Protein AF-0000000075251547 (afdb_homodimer)

Sequence (1128 aa):
MEDIFPPLPGVVEANGLLKGRGETGPAARQQTGDGCLNVKKTRIVCSDADVVLEFSPSPSSLSQKLPPRRYLMGVSSAALKESSPYFRVILDPDKFREGRELLEKRNQLDSKYGGGEVSLIDAAIFTELPRISVELPPLAGLFDKADLIETFLKVLHFGKTGSQNPHHTQEILDHLATKSISFVANLIILSDRFGGLQTLIQTLNMSPLSGASRSVGQTLMLKAQRRLQTSGIEDEERTRQAIYFALSLGYNDGIVTFTHRLIIDGSKEWTYGHRDGWVGIDRPLWWHLPYGIEEELRFRHKSILDTITDLQSHFLRAYGALPESSRPSQIADTTTSAFLPPPLQQPTKLQCRRMYENSRACDSFHLGEIIRFFSTRTKTLHLESTLSSQTHYSDSDSDDNEEHINTQSPKNTNFAHPSSSSSSSSPTNIPALLASLRQCPEYQIDANHIGCGLRRRLLPALECLANFTTNSHSAVGICPIHYNNDNNSYPSFTKTTTHTNVGSWRNHQFRDAVLVSIGAGKVDSIIYSNDGRANGSLAETCTCVANAELARAVFTARRRMWNLMEDIFPPLPGVVEANGLLKGRGETGPAARQQTGDGCLNVKKTRIVCSDADVVLEFSPSPSSLSQKLPPRRYLMGVSSAALKESSPYFRVILDPDKFREGRELLEKRNQLDSKYGGGEVSLIDAAIFTELPRISVELPPLAGLFDKADLIETFLKVLHFGKTGSQNPHHTQEILDHLATKSISFVANLIILSDRFGGLQTLIQTLNMSPLSGASRSVGQTLMLKAQRRLQTSGIEDEERTRQAIYFALSLGYNDGIVTFTHRLIIDGSKEWTYGHRDGWVGIDRPLWWHLPYGIEEELRFRHKSILDTITDLQSHFLRAYGALPESSRPSQIADTTTSAFLPPPLQQPTKLQCRRMYENSRACDSFHLGEIIRFFSTRTKTLHLESTLSSQTHYSDSDSDDNEEHINTQSPKNTNFAHPSSSSSSSSPTNIPALLASLRQCPEYQIDANHIGCGLRRRLLPALECLANFTTNSHSAVGICPIHYNNDNNSYPSFTKTTTHTNVGSWRNHQFRDAVLVSIGAGKVDSIIYSNDGRANGSLAETCTCVANAELARAVFTARRRMWNL

Structure (mmCIF, N/CA/C/O backbone):
data_AF-0000000075251547-model_v1
#
loop_
_entity.id
_entity.type
_entity.pdbx_description
1 polymer 'BTB domain-containing protein'
#
loop_
_atom_site.group_PDB
_atom_site.id
_atom_site.type_symbol
_atom_site.label_atom_id
_atom_site.label_alt_id
_atom_site.label_comp_id
_atom_site.label_asym_id
_atom_site.label_entity_id
_atom_site.label_seq_id
_atom_site.pdbx_PDB_ins_code
_atom_site.Cartn_x
_atom_site.Cartn_y
_atom_site.Cartn_z
_atom_site.occupancy
_atom_site.B_iso_or_equiv
_atom_site.auth_seq_id
_atom_site.auth_comp_id
_atom_site.auth_asym_id
_atom_site.auth_atom_id
_atom_site.pdbx_PDB_model_num
ATOM 1 N N . MET A 1 1 ? 36.062 35.375 44.469 1 15.68 1 MET A N 1
ATOM 2 C CA . MET A 1 1 ? 36.219 36.625 45.219 1 15.68 1 MET A CA 1
ATOM 3 C C . MET A 1 1 ? 34.844 37.25 45.5 1 15.68 1 MET A C 1
ATOM 5 O O . MET A 1 1 ? 33.875 36.969 44.812 1 15.68 1 MET A O 1
ATOM 9 N N . GLU A 1 2 ? 34.562 38.688 46.062 1 16.17 2 GLU A N 1
ATOM 10 C CA . GLU A 1 2 ? 33.969 39.281 47.25 1 16.17 2 GLU A CA 1
ATOM 11 C C . GLU A 1 2 ? 32.562 39.75 46.969 1 16.17 2 GLU A C 1
ATOM 13 O O . GLU A 1 2 ? 31.641 39.5 47.75 1 16.17 2 GLU A O 1
ATOM 18 N N . ASP A 1 3 ? 32.188 40.906 46.156 1 16.45 3 ASP A N 1
ATOM 19 C CA . ASP A 1 3 ? 31.828 42.25 46.562 1 16.45 3 ASP A CA 1
ATOM 20 C C . ASP A 1 3 ? 30.312 42.406 46.625 1 16.45 3 ASP A C 1
ATOM 22 O O . ASP A 1 3 ? 29.578 41.719 45.938 1 16.45 3 ASP A O 1
ATOM 26 N N . ILE A 1 4 ? 29.656 43.594 47.344 1 17.75 4 ILE A N 1
ATOM 27 C CA . ILE A 1 4 ? 28.766 44.188 48.312 1 17.75 4 ILE A CA 1
ATOM 28 C C . ILE A 1 4 ? 27.703 45.031 47.625 1 17.75 4 ILE A C 1
ATOM 30 O O . ILE A 1 4 ? 26.891 45.688 48.25 1 17.75 4 ILE A O 1
ATOM 34 N N . PHE A 1 5 ? 27.234 45 46.375 1 17.97 5 PHE A N 1
ATOM 35 C CA . PHE A 1 5 ? 26.875 46.344 45.875 1 17.97 5 PHE A CA 1
ATOM 36 C C . PHE A 1 5 ? 25.656 46.875 46.656 1 17.97 5 PHE A C 1
ATOM 38 O O . PHE A 1 5 ? 24.781 46.094 47.031 1 17.97 5 PHE A O 1
ATOM 45 N N . PRO A 1 6 ? 25.5 48.188 46.781 1 17.73 6 PRO A N 1
ATOM 46 C CA . PRO A 1 6 ? 24.953 49.156 47.719 1 17.73 6 PRO A CA 1
ATOM 47 C C . PRO A 1 6 ? 23.438 49.281 47.594 1 17.73 6 PRO A C 1
ATOM 49 O O . PRO A 1 6 ? 22.844 48.875 46.594 1 17.73 6 PRO A O 1
ATOM 52 N N . PRO A 1 7 ? 22.609 50.25 48.5 1 18.94 7 PRO A N 1
ATOM 53 C CA . PRO A 1 7 ? 21.453 50.406 49.375 1 18.94 7 PRO A CA 1
ATOM 54 C C . PRO A 1 7 ? 20.344 51.25 48.75 1 18.94 7 PRO A C 1
ATOM 56 O O . PRO A 1 7 ? 19.281 51.438 49.375 1 18.94 7 PRO A O 1
ATOM 59 N N . LEU A 1 8 ? 20.172 51.656 47.469 1 17.39 8 LEU A N 1
ATOM 60 C CA . LEU A 1 8 ? 19.875 53.094 47.375 1 17.39 8 LEU A CA 1
ATOM 61 C C . LEU A 1 8 ? 18.484 53.375 47.938 1 17.39 8 LEU A C 1
ATOM 63 O O . LEU A 1 8 ? 17.562 52.594 47.75 1 17.39 8 LEU A O 1
ATOM 67 N N . PRO A 1 9 ? 18.219 54.562 48.469 1 16.75 9 PRO A N 1
ATOM 68 C CA . PRO A 1 9 ? 17.484 55.156 49.594 1 16.75 9 PRO A CA 1
ATOM 69 C C . PRO A 1 9 ? 16.062 55.562 49.219 1 16.75 9 PRO A C 1
ATOM 71 O O . PRO A 1 9 ? 15.117 55.281 49.969 1 16.75 9 PRO A O 1
ATOM 74 N N . GLY A 1 10 ? 15.82 56.469 48.312 1 16.59 10 GLY A N 1
ATOM 75 C CA . GLY A 1 10 ? 15.359 57.719 48.844 1 16.59 10 GLY A CA 1
ATOM 76 C C . GLY A 1 10 ? 13.875 57.75 49.125 1 16.59 10 GLY A C 1
ATOM 77 O O . GLY A 1 10 ? 13.156 56.812 48.812 1 16.59 10 GLY A O 1
ATOM 78 N N . VAL A 1 11 ? 13.094 58.812 48.562 1 17.23 11 VAL A N 1
ATOM 79 C CA . VAL A 1 11 ? 12.477 59.969 49.219 1 17.23 11 VAL A CA 1
ATOM 80 C C . VAL A 1 11 ? 10.984 59.688 49.438 1 17.23 11 VAL A C 1
ATOM 82 O O . VAL A 1 11 ? 10.406 58.844 48.75 1 17.23 11 VAL A O 1
ATOM 85 N N . VAL A 1 12 ? 10.148 60.812 49.406 1 17.67 12 VAL A N 1
ATOM 86 C CA . VAL A 1 12 ? 9.281 61.5 50.344 1 17.67 12 VAL A CA 1
ATOM 87 C C . VAL A 1 12 ? 7.82 61.156 50.094 1 17.67 12 VAL A C 1
ATOM 89 O O . VAL A 1 12 ? 7.426 60.969 48.938 1 17.67 12 VAL A O 1
ATOM 92 N N . GLU A 1 13 ? 6.918 61.031 51.125 1 16.48 13 GLU A N 1
ATOM 93 C CA . GLU A 1 13 ? 5.691 60.438 51.656 1 16.48 13 GLU A CA 1
ATOM 94 C C . GLU A 1 13 ? 4.469 61.281 51.281 1 16.48 13 GLU A C 1
ATOM 96 O O . GLU A 1 13 ? 3.365 61 51.781 1 16.48 13 GLU A O 1
ATOM 101 N N . ALA A 1 14 ? 4.496 62.094 50.281 1 17.42 14 ALA A N 1
ATOM 102 C CA . ALA A 1 14 ? 3.547 63.125 50.688 1 17.42 14 ALA A CA 1
ATOM 103 C C . ALA A 1 14 ? 2.129 62.562 50.75 1 17.42 14 ALA A C 1
ATOM 105 O O . ALA A 1 14 ? 1.711 61.812 49.875 1 17.42 14 ALA A O 1
ATOM 106 N N . ASN A 1 15 ? 1.244 62.844 51.812 1 15.89 15 ASN A N 1
ATOM 107 C CA . ASN A 1 15 ? 0.145 62.469 52.688 1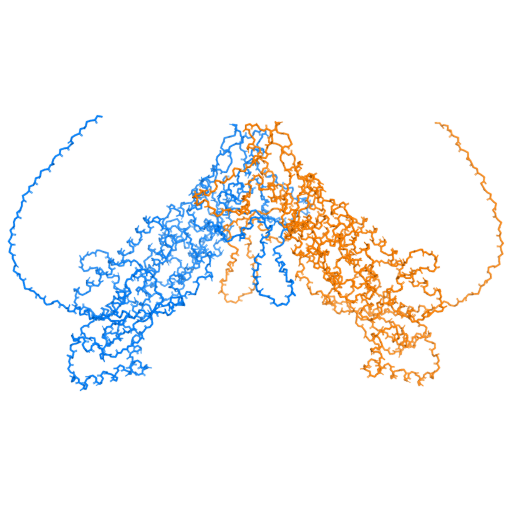 15.89 15 ASN A CA 1
ATOM 108 C C . ASN A 1 15 ? -1.211 62.75 52.062 1 15.89 15 ASN A C 1
ATOM 110 O O . ASN A 1 15 ? -2.246 62.312 52.562 1 15.89 15 ASN A O 1
ATOM 114 N N . GLY A 1 16 ? -1.408 63.75 51.25 1 15.94 16 GLY A N 1
ATOM 115 C CA . GLY A 1 16 ? -2.533 64.562 51.719 1 15.94 16 GLY A CA 1
ATOM 116 C C . GLY A 1 16 ? -3.869 63.844 51.562 1 15.94 16 GLY A C 1
ATOM 117 O O . GLY A 1 16 ? -3.943 62.781 50.938 1 15.94 16 GLY A O 1
ATOM 118 N N . LEU A 1 17 ? -4.926 64.625 51.031 1 16.39 17 LEU A N 1
ATOM 119 C CA . LEU A 1 17 ? -6.227 65.062 51.531 1 16.39 17 LEU A CA 1
ATOM 120 C C . LEU A 1 17 ? -7.316 64.062 51.156 1 16.39 17 LEU A C 1
ATOM 122 O O . LEU A 1 17 ? -7.176 63.312 50.156 1 16.39 17 LEU A O 1
ATOM 126 N N . LEU A 1 18 ? -8.633 64.375 51.312 1 15.85 18 LEU A N 1
ATOM 127 C CA . LEU A 1 18 ? -9.836 63.969 52.031 1 15.85 18 LEU A CA 1
ATOM 128 C C . LEU A 1 18 ? -10.727 63.094 51.188 1 15.85 18 LEU A C 1
ATOM 130 O O . LEU A 1 18 ? -10.602 63.062 49.969 1 15.85 18 LEU A O 1
ATOM 134 N N . LYS A 1 19 ? -11.938 62.625 51.75 1 17.47 19 LYS A N 1
ATOM 135 C CA . LYS A 1 19 ? -12.93 61.594 52.094 1 17.47 19 LYS A CA 1
ATOM 136 C C . LYS A 1 19 ? -14.055 61.562 51.062 1 17.47 19 LYS A C 1
ATOM 138 O O . LYS A 1 19 ? -14.789 60.594 50.938 1 17.47 19 LYS A O 1
ATOM 143 N N . GLY A 1 20 ? -14.547 62.625 50.469 1 15.91 20 GLY A N 1
ATOM 144 C CA . GLY A 1 20 ? -15.977 62.781 50.594 1 15.91 20 GLY A CA 1
ATOM 145 C C . GLY A 1 20 ? -16.781 61.844 49.719 1 15.91 20 GLY A C 1
ATOM 146 O O . GLY A 1 20 ? -17.75 61.25 50.188 1 15.91 20 GLY A O 1
ATOM 147 N N . ARG A 1 21 ? -16.906 61.969 48.344 1 17.34 21 ARG A N 1
ATOM 148 C CA . ARG A 1 21 ? -18.219 62.156 47.75 1 17.34 21 ARG A CA 1
ATOM 149 C C . ARG A 1 21 ? -18.938 60.844 47.594 1 17.34 21 ARG A C 1
ATOM 151 O O . ARG A 1 21 ? -18.297 59.781 47.562 1 17.34 21 ARG A O 1
ATOM 158 N N . GLY A 1 22 ? -20.234 60.781 47.094 1 18.39 22 GLY A N 1
ATOM 159 C CA . GLY A 1 22 ? -21.594 60.25 47.125 1 18.39 22 GLY A CA 1
ATOM 160 C C . GLY A 1 22 ? -21.734 58.938 46.375 1 18.39 22 GLY A C 1
ATOM 161 O O . GLY A 1 22 ? -21.047 58.688 45.406 1 18.39 22 GLY A O 1
ATOM 162 N N . GLU A 1 23 ? -22.188 57.812 47.094 1 18.45 23 GLU A N 1
ATOM 163 C CA . GLU A 1 23 ? -22.422 56.375 47.062 1 18.45 23 GLU A CA 1
ATOM 164 C C . GLU A 1 23 ? -23.406 56 45.969 1 18.45 23 GLU A C 1
ATOM 166 O O . GLU A 1 23 ? -24.625 56.188 46.094 1 18.45 23 GLU A O 1
ATOM 171 N N . THR A 1 24 ? -23.297 56.406 44.719 1 20.52 24 THR A N 1
ATOM 172 C CA . THR A 1 24 ? -24.406 56.031 43.844 1 20.52 24 THR A CA 1
ATOM 173 C C . THR A 1 24 ? -24.625 54.5 43.906 1 20.52 24 THR A C 1
ATOM 175 O O . THR A 1 24 ? -23.672 53.75 44 1 20.52 24 THR A O 1
ATOM 178 N N . GLY A 1 25 ? -25.906 53.906 44.156 1 19.62 25 GLY A N 1
ATOM 179 C CA . GLY A 1 25 ? -26.578 52.656 44.5 1 19.62 25 GLY A CA 1
ATOM 180 C C . GLY A 1 25 ? -26.266 51.531 43.562 1 19.62 25 GLY A C 1
ATOM 181 O O . GLY A 1 25 ? -26.094 51.75 42.344 1 19.62 25 GLY A O 1
ATOM 182 N N . PRO A 1 26 ? -25.594 50.344 44.031 1 23.14 26 PRO A N 1
ATOM 183 C CA . PRO A 1 26 ? -25.141 49.125 43.375 1 23.14 26 PRO A CA 1
ATOM 184 C C . PRO A 1 26 ? -26.281 48.312 42.75 1 23.14 26 PRO A C 1
ATOM 186 O O . PRO A 1 26 ? -27.391 48.312 43.281 1 23.14 26 PRO A O 1
ATOM 189 N N . ALA A 1 27 ? -26.438 48.219 41.406 1 26.52 27 ALA A N 1
ATOM 190 C CA . ALA A 1 27 ? -27.375 47.344 40.719 1 26.52 27 ALA A CA 1
ATOM 191 C C . ALA A 1 27 ? -27.328 45.938 41.344 1 26.52 27 ALA A C 1
ATOM 193 O O . ALA A 1 27 ? -26.25 45.344 41.5 1 26.52 27 ALA A O 1
ATOM 194 N N . ALA A 1 28 ? -28.297 45.406 42.125 1 24.56 28 ALA A N 1
ATOM 195 C CA . ALA A 1 28 ? -28.531 44.25 42.969 1 24.56 28 ALA A CA 1
ATOM 196 C C . ALA A 1 28 ? -28.375 42.938 42.188 1 24.56 28 ALA A C 1
ATOM 198 O O . ALA A 1 28 ? -29.141 42.656 41.25 1 24.56 28 ALA A O 1
ATOM 199 N N . ARG A 1 29 ? -27.203 42.344 42.062 1 27.31 29 ARG A N 1
ATOM 200 C CA . ARG A 1 29 ? -26.938 40.969 41.656 1 27.31 29 ARG A CA 1
ATOM 201 C C . ARG A 1 29 ? -27.609 40 42.625 1 27.31 29 ARG A C 1
ATOM 203 O O . ARG A 1 29 ? -27.094 39.719 43.688 1 27.31 29 ARG A O 1
ATOM 210 N N . GLN A 1 30 ? -28.984 39.938 42.781 1 25 30 GLN A N 1
ATOM 211 C CA . GLN A 1 30 ? -29.594 39 43.719 1 25 30 GLN A CA 1
ATOM 212 C C . GLN A 1 30 ? -29.203 37.562 43.406 1 25 30 GLN A C 1
ATOM 214 O O . GLN A 1 30 ? -29.484 37.094 42.312 1 25 30 GLN A O 1
ATOM 219 N N . GLN A 1 31 ? -28.219 37 44.094 1 27.66 31 GLN A N 1
ATOM 220 C CA . GLN A 1 31 ? -27.812 35.594 44.062 1 27.66 31 GLN A CA 1
ATOM 221 C C . GLN A 1 31 ? -28.844 34.719 44.781 1 27.66 31 GLN A C 1
ATOM 223 O O . GLN A 1 31 ? -28.922 34.688 46 1 27.66 31 GLN A O 1
ATOM 228 N N . THR A 1 32 ? -30.109 34.625 44.438 1 27.38 32 THR A N 1
ATOM 229 C CA . THR A 1 32 ? -30.984 33.781 45.219 1 27.38 32 THR A CA 1
ATOM 230 C C . THR A 1 32 ? -30.391 32.375 45.375 1 27.38 32 THR A C 1
ATOM 232 O O . THR A 1 32 ? -29.641 31.906 44.5 1 27.38 32 THR A O 1
ATOM 235 N N . GLY A 1 33 ? -30.688 31.547 46.625 1 25.11 33 GLY A N 1
ATOM 236 C CA . GLY A 1 33 ? -30.172 30.422 47.406 1 25.11 33 GLY A CA 1
ATOM 237 C C . GLY A 1 33 ? -30.141 29.125 46.625 1 25.11 33 GLY A C 1
ATOM 238 O O . GLY A 1 33 ? -29.172 28.859 45.906 1 25.11 33 GLY A O 1
ATOM 239 N N . ASP A 1 34 ? -30.938 27.906 47.188 1 26.53 34 ASP A N 1
ATOM 240 C CA . ASP A 1 34 ? -30.562 26.562 47.562 1 26.53 34 ASP A CA 1
ATOM 241 C C . ASP A 1 34 ? -30.422 25.656 46.344 1 26.53 34 ASP A C 1
ATOM 243 O O . ASP A 1 34 ? -29.375 25.031 46.125 1 26.53 34 ASP A O 1
ATOM 247 N N . GLY A 1 35 ? -31.406 24.438 46.281 1 29.98 35 GLY A N 1
ATOM 248 C CA . GLY A 1 35 ? -31.344 23 46 1 29.98 35 GLY A CA 1
ATOM 249 C C . GLY A 1 35 ? -31.203 22.703 44.5 1 29.98 35 GLY A C 1
ATOM 250 O O . GLY A 1 35 ? -30.938 21.547 44.125 1 29.98 35 GLY A O 1
ATOM 251 N N . CYS A 1 36 ? -32.156 23.156 43.688 1 32.56 36 CYS A N 1
ATOM 252 C CA . CYS A 1 36 ? -32.219 22.578 42.375 1 32.56 36 CYS A CA 1
ATOM 253 C C . CYS A 1 36 ? -30.984 22.891 41.562 1 32.56 36 CYS A C 1
ATOM 255 O O . CYS A 1 36 ? -30.688 24.047 41.281 1 32.56 36 CYS A O 1
ATOM 257 N N . LEU A 1 37 ? -29.953 22 41.5 1 37.09 37 LEU A N 1
ATOM 258 C CA . LEU A 1 37 ? -28.594 21.906 41 1 37.09 37 LEU A CA 1
ATOM 259 C C . LEU A 1 37 ? -28.5 22.531 39.594 1 37.09 37 LEU A C 1
ATOM 261 O O . LEU A 1 37 ? -27.438 22.531 38.969 1 37.09 37 LEU A O 1
ATOM 265 N N . ASN A 1 38 ? -29.531 22.312 38.719 1 42.97 38 ASN A N 1
ATOM 266 C CA . ASN A 1 38 ? -29.328 22.797 37.344 1 42.97 38 ASN A CA 1
ATOM 267 C C . ASN A 1 38 ? -29.062 24.297 37.344 1 42.97 38 ASN A C 1
ATOM 269 O O . ASN A 1 38 ? -29.953 25.094 37.656 1 42.97 38 ASN A O 1
ATOM 273 N N . VAL A 1 39 ? -27.969 24.812 37.75 1 48.69 39 VAL A N 1
ATOM 274 C CA . VAL A 1 39 ? -27.531 26.172 38 1 48.69 39 VAL A CA 1
ATOM 275 C C . VAL A 1 39 ? -27.922 27.062 36.812 1 48.69 39 VAL A C 1
ATOM 277 O O . VAL A 1 39 ? -27.5 26.828 35.688 1 48.69 39 VAL A O 1
ATOM 280 N N . LYS A 1 40 ? -29.109 27.578 36.688 1 57.81 40 LYS A N 1
ATOM 281 C CA . LYS A 1 40 ? -29.641 28.656 35.875 1 57.81 40 LYS A CA 1
ATOM 282 C C . LYS A 1 40 ? -28.875 29.953 36.094 1 57.81 40 LYS A C 1
ATOM 284 O O . LYS A 1 40 ? -28.703 30.391 37.25 1 57.81 40 LYS A O 1
ATOM 289 N N . LYS A 1 41 ? -27.891 30.125 35.25 1 62.88 41 LYS A N 1
ATOM 290 C CA . LYS A 1 41 ? -27.312 31.469 35.312 1 62.88 41 LYS A CA 1
ATOM 291 C C . LYS A 1 41 ? -28.234 32.5 34.656 1 62.88 41 LYS A C 1
ATOM 293 O O . LYS A 1 41 ? -28.672 32.281 33.5 1 62.88 41 LYS A O 1
ATOM 298 N N . THR A 1 42 ? -28.797 33.375 35.406 1 66.75 42 THR A N 1
ATOM 299 C CA . THR A 1 42 ? -29.703 34.406 34.906 1 66.75 42 THR A CA 1
ATOM 300 C C . THR A 1 42 ? -29 35.75 34.781 1 66.75 42 THR A C 1
ATOM 302 O O . THR A 1 42 ? -28.188 36.125 35.625 1 66.75 42 THR A O 1
ATOM 305 N N . ARG A 1 43 ? -29.062 36.312 33.625 1 72.25 43 ARG A N 1
ATOM 306 C CA . ARG A 1 43 ? -28.516 37.656 33.406 1 72.25 43 ARG A CA 1
ATOM 307 C C . ARG A 1 43 ? -29.547 38.562 32.75 1 72.25 43 ARG A C 1
ATOM 309 O O . ARG A 1 43 ? -30.297 38.125 31.875 1 72.25 43 ARG A O 1
ATOM 316 N N . ILE A 1 44 ? -29.688 39.812 33.281 1 65.75 44 ILE A N 1
ATOM 317 C CA . ILE A 1 44 ? -30.531 40.812 32.625 1 65.75 44 ILE A CA 1
ATOM 318 C C . ILE A 1 44 ? -29.672 41.75 31.766 1 65.75 44 ILE A C 1
ATOM 320 O O . ILE A 1 44 ? -28.781 42.438 32.281 1 65.75 44 ILE A O 1
ATOM 324 N N . VAL A 1 45 ? -29.891 41.688 30.5 1 73.44 45 VAL A N 1
ATOM 325 C CA . VAL A 1 45 ? -29.047 42.375 29.516 1 73.44 45 VAL A CA 1
ATOM 326 C C . VAL A 1 45 ? -29.469 43.812 29.391 1 73.44 45 VAL A C 1
ATOM 328 O O . VAL A 1 45 ? -28.625 44.688 29.141 1 73.44 45 VAL A O 1
ATOM 331 N N . CYS A 1 46 ? -30.781 44.062 29.609 1 70.31 46 CYS A N 1
ATOM 332 C CA . CYS A 1 46 ? -31.266 45.438 29.469 1 70.31 46 CYS A CA 1
ATOM 333 C C . CYS A 1 46 ? -32.375 45.719 30.484 1 70.31 46 CYS A C 1
ATOM 335 O O . CYS A 1 46 ? -33 44.812 31.016 1 70.31 46 CYS A O 1
ATOM 337 N N . SER A 1 47 ? -32.562 47.062 30.781 1 69.94 47 SER A N 1
ATOM 338 C CA . SER A 1 47 ? -33.531 47.5 31.781 1 69.94 47 SER A CA 1
ATOM 339 C C . SER A 1 47 ? -34.969 47.312 31.297 1 69.94 47 SER A C 1
ATOM 341 O O . SER A 1 47 ? -35.875 47.156 32.125 1 69.94 47 SER A O 1
ATOM 343 N N . ASP A 1 48 ? -35.156 47.281 29.984 1 75.06 48 ASP A N 1
ATOM 344 C CA . ASP A 1 48 ? -36.5 47.125 29.422 1 75.06 48 ASP A CA 1
ATOM 345 C C . ASP A 1 48 ? -36.75 45.688 28.984 1 75.06 48 ASP A C 1
ATOM 347 O O . ASP A 1 48 ? -37.375 45.438 27.938 1 75.06 48 ASP A O 1
ATOM 351 N N . ALA A 1 49 ? -36.375 44.719 29.781 1 80.62 49 ALA A N 1
ATOM 352 C CA . ALA A 1 49 ? -36.531 43.312 29.406 1 80.62 49 ALA A CA 1
ATOM 353 C C . ALA A 1 49 ? -38 42.875 29.469 1 80.62 49 ALA A C 1
ATOM 355 O O . ALA A 1 49 ? -38.656 43.156 30.469 1 80.62 49 ALA A O 1
ATOM 356 N N . ASP A 1 50 ? -38.438 42.281 28.312 1 81.75 50 ASP A N 1
ATOM 357 C CA . ASP A 1 50 ? -39.812 41.812 28.281 1 81.75 50 ASP A CA 1
ATOM 358 C C . ASP A 1 50 ? -39.875 40.344 27.922 1 81.75 50 ASP A C 1
ATOM 360 O O . ASP A 1 50 ? -40.969 39.75 27.891 1 81.75 50 ASP A O 1
ATOM 364 N N . VAL A 1 51 ? -38.781 39.781 27.609 1 86.06 51 VAL A N 1
ATOM 365 C CA . VAL A 1 51 ? -38.75 38.375 27.266 1 86.06 51 VAL A CA 1
ATOM 366 C C . VAL A 1 51 ? -37.5 37.719 27.844 1 86.06 51 VAL A C 1
ATOM 368 O O . VAL A 1 51 ? -36.438 38.375 27.953 1 86.06 51 VAL A O 1
ATOM 371 N N . VAL A 1 52 ? -37.625 36.438 28.234 1 86.56 52 VAL A N 1
ATOM 372 C CA . VAL A 1 52 ? -36.5 35.688 28.734 1 86.56 52 VAL A CA 1
ATOM 373 C C . VAL A 1 52 ? -36.125 34.594 27.719 1 86.56 52 VAL A C 1
ATOM 375 O O . VAL A 1 52 ? -36.938 33.781 27.344 1 86.56 52 VAL A O 1
ATOM 378 N N . LEU A 1 53 ? -34.875 34.656 27.203 1 88.75 53 LEU A N 1
ATOM 379 C CA . LEU A 1 53 ? -34.344 33.625 26.328 1 88.75 53 LEU A CA 1
ATOM 380 C C . LEU A 1 53 ? -33.656 32.562 27.141 1 88.75 53 LEU A C 1
ATOM 382 O O . LEU A 1 53 ? -32.75 32.844 27.938 1 88.75 53 LEU A O 1
ATOM 386 N N . GLU A 1 54 ? -34.094 31.344 26.969 1 88.44 54 GLU A N 1
ATOM 387 C CA . GLU A 1 54 ? -33.469 30.188 27.625 1 88.44 54 GLU A CA 1
ATOM 388 C C . GLU A 1 54 ? -32.594 29.406 26.641 1 88.44 54 GLU A C 1
ATOM 390 O O . GLU A 1 54 ? -33.094 28.734 25.75 1 88.44 54 GLU A O 1
ATOM 395 N N . PHE A 1 55 ? -31.328 29.5 26.891 1 89.38 55 PHE A N 1
ATOM 396 C CA . PHE A 1 55 ? -30.391 28.812 26 1 89.38 55 PHE A CA 1
ATOM 397 C C . PHE A 1 55 ? -30.016 27.438 26.578 1 89.38 55 PHE A C 1
ATOM 399 O O . PHE A 1 55 ? -29.656 27.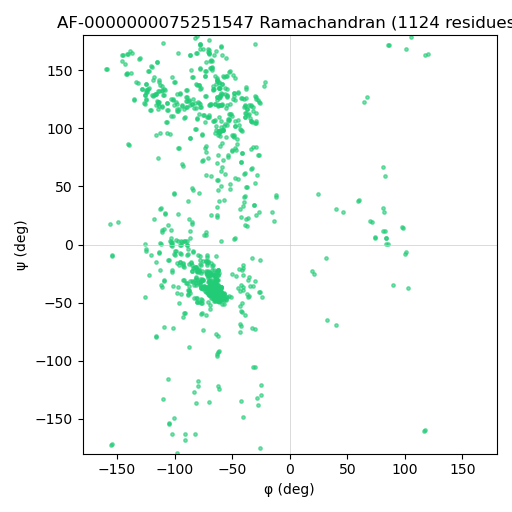344 27.75 1 89.38 55 PHE A O 1
ATOM 406 N N . SER A 1 56 ? -30.109 26.406 25.766 1 86.38 56 SER A N 1
ATOM 407 C CA . SER A 1 56 ? -29.75 25.047 26.156 1 86.38 56 SER A CA 1
ATOM 408 C C . SER A 1 56 ? -28.672 24.469 25.234 1 86.38 56 SER A C 1
ATOM 410 O O . SER A 1 56 ? -28.703 24.719 24.016 1 86.38 56 SER A O 1
ATOM 412 N N . PRO A 1 57 ? -27.719 23.859 25.859 1 79.94 57 PRO A N 1
ATOM 413 C CA . PRO A 1 57 ? -26.672 23.281 25.016 1 79.94 57 PRO A CA 1
ATOM 414 C C . PRO A 1 57 ? -27.188 22.156 24.125 1 79.94 57 PRO A C 1
ATOM 416 O O . PRO A 1 57 ? -28.188 21.516 24.438 1 79.94 57 PRO A O 1
ATOM 419 N N . SER A 1 58 ? -26.547 22.141 22.875 1 70.81 58 SER A N 1
ATOM 420 C CA . SER A 1 58 ? -26.891 21.062 21.969 1 70.81 58 SER A CA 1
ATOM 421 C C . SER A 1 58 ? -26.562 19.703 22.562 1 70.81 58 SER A C 1
ATOM 423 O O . SER A 1 58 ? -25.578 19.562 23.281 1 70.81 58 SER A O 1
ATOM 425 N N . PRO A 1 59 ? -27.594 18.875 22.531 1 58.25 59 PRO A N 1
ATOM 426 C CA . PRO A 1 59 ? -27.328 17.562 23.109 1 58.25 59 PRO A CA 1
ATOM 427 C C . PRO A 1 59 ? -26.109 16.875 22.516 1 58.25 59 PRO A C 1
ATOM 429 O O . PRO A 1 59 ? -25.984 16.766 21.297 1 58.25 59 PRO A O 1
ATOM 432 N N . SER A 1 60 ? -25.062 17.328 22.906 1 54.62 60 SER A N 1
ATOM 433 C CA . SER A 1 60 ? -23.953 16.531 22.391 1 54.62 60 SER A CA 1
ATOM 434 C C . SER A 1 60 ? -24.031 15.094 22.891 1 54.62 60 SER A C 1
ATOM 436 O O . SER A 1 60 ? -24.562 14.836 23.984 1 54.62 60 SER A O 1
ATOM 438 N N . SER A 1 61 ? -24.016 14.078 21.984 1 47.19 61 SER A N 1
ATOM 439 C CA . SER A 1 61 ? -24.094 12.648 22.266 1 47.19 61 SER A CA 1
ATOM 440 C C . SER A 1 61 ? -23.344 12.289 23.547 1 47.19 61 SER A C 1
ATOM 442 O O . SER A 1 61 ? -23.688 11.32 24.219 1 47.19 61 SER A O 1
ATOM 444 N N . LEU A 1 62 ? -22.172 12.836 23.656 1 46.78 62 LEU A N 1
ATOM 445 C CA . LEU A 1 62 ? -21.359 12.203 24.703 1 46.78 62 LEU A CA 1
ATOM 446 C C . LEU A 1 62 ? -21.812 12.656 26.094 1 46.78 62 LEU A C 1
ATOM 448 O O . LEU A 1 62 ? -21.594 11.961 27.078 1 46.78 62 LEU A O 1
ATOM 452 N N . SER A 1 63 ? -21.969 13.938 26.391 1 48.47 63 SER A N 1
ATOM 453 C CA . SER A 1 63 ? -22.062 14.336 27.797 1 48.47 63 SER A CA 1
ATOM 454 C C . SER A 1 63 ? -23.5 14.203 28.297 1 48.47 63 SER A C 1
ATOM 456 O O . SER A 1 63 ? -24.25 15.172 28.312 1 48.47 63 SER A O 1
ATOM 458 N N . GLN A 1 64 ? -24.062 13.188 28.062 1 45.72 64 GLN A N 1
ATOM 459 C CA . GLN A 1 64 ? -25.406 12.836 28.516 1 45.72 64 GLN A CA 1
ATOM 460 C C . GLN A 1 64 ? -25.547 13.062 30.016 1 45.72 64 GLN A C 1
ATOM 462 O O . GLN A 1 64 ? -26.672 13.016 30.547 1 45.72 64 GLN A O 1
ATOM 467 N N . LYS A 1 65 ? -24.5 13.008 30.703 1 48.22 65 LYS A N 1
ATOM 468 C CA . LYS A 1 65 ? -24.859 12.727 32.094 1 48.22 65 LYS A CA 1
ATOM 469 C C . LYS A 1 65 ? -25.297 13.992 32.812 1 48.22 65 LYS A C 1
ATOM 471 O O . LYS A 1 65 ? -25.672 13.945 34 1 48.22 65 LYS A O 1
ATOM 476 N N . LEU A 1 66 ? -24.531 14.961 32.594 1 51.94 66 LEU A N 1
ATOM 477 C CA . LEU A 1 66 ? -24.844 16.047 33.531 1 51.94 66 LEU A CA 1
ATOM 478 C C . LEU A 1 66 ? -26 16.891 33 1 51.94 66 LEU A C 1
ATOM 480 O O . LEU A 1 66 ? -26.172 17.031 31.781 1 51.94 66 LEU A O 1
ATOM 484 N N . PRO A 1 67 ? -26.984 17.031 33.781 1 55.5 67 PRO A N 1
ATOM 485 C CA . PRO A 1 67 ? -28.109 17.859 33.344 1 55.5 67 PRO A CA 1
ATOM 486 C C . PRO A 1 67 ? -27.672 19.094 32.594 1 55.5 67 PRO A C 1
ATOM 488 O O . PRO A 1 67 ? -26.703 19.75 32.969 1 55.5 67 PRO A O 1
ATOM 491 N N . PRO A 1 68 ? -28.078 19.234 31.375 1 63.41 68 PRO A N 1
ATOM 492 C CA . PRO A 1 68 ? -27.656 20.312 30.5 1 63.41 68 PRO A CA 1
ATOM 493 C C . PRO A 1 68 ? -27.812 21.688 31.156 1 63.41 68 PRO A C 1
ATOM 495 O O . PRO A 1 68 ? -28.875 22 31.719 1 63.41 68 PRO A O 1
ATOM 498 N N . ARG A 1 69 ? -26.781 22.422 31.484 1 75.19 69 ARG A N 1
ATOM 499 C CA . ARG A 1 69 ? -26.781 23.766 32.031 1 75.19 69 ARG A CA 1
ATOM 500 C C . ARG A 1 69 ? -27.578 24.719 31.125 1 75.19 69 ARG A C 1
ATOM 502 O O . ARG A 1 69 ? -27.438 24.672 29.906 1 75.19 69 ARG A O 1
ATOM 509 N N . ARG A 1 70 ? -28.656 25.328 31.75 1 84.19 70 ARG A N 1
ATOM 510 C CA . ARG A 1 70 ? -29.5 26.281 31.031 1 84.19 70 ARG A CA 1
ATOM 511 C C . ARG A 1 70 ? -29.109 27.719 31.391 1 84.19 70 ARG A C 1
ATOM 513 O O . ARG A 1 70 ? -28.734 28 32.531 1 84.19 70 ARG A O 1
ATOM 520 N N . TYR A 1 71 ? -29.094 28.594 30.391 1 88.69 71 TYR A N 1
ATOM 521 C CA . TYR A 1 71 ? -28.766 30.016 30.578 1 88.69 71 TYR A CA 1
ATOM 522 C C . TYR A 1 71 ? -29.984 30.891 30.297 1 88.69 71 TYR A C 1
ATOM 524 O O . TYR A 1 71 ? -30.531 30.891 29.188 1 88.69 71 TYR A O 1
ATOM 532 N N . LEU A 1 72 ? -30.422 31.625 31.266 1 88.25 72 LEU A N 1
ATOM 533 C CA . LEU A 1 72 ? -31.578 32.5 31.125 1 88.25 72 LEU A CA 1
ATOM 534 C C . LEU A 1 72 ? -31.141 33.938 30.969 1 88.25 72 LEU A C 1
ATOM 536 O O . LEU A 1 72 ? -30.375 34.469 31.797 1 88.25 72 LEU A O 1
ATOM 540 N N . MET A 1 73 ? -31.594 34.562 29.922 1 89.19 73 MET A N 1
ATOM 541 C CA . MET A 1 73 ? -31.219 35.938 29.609 1 89.19 73 MET A CA 1
ATOM 542 C C . MET A 1 73 ? -32.438 36.812 29.422 1 89.19 73 MET A C 1
ATOM 544 O O . MET A 1 73 ? -33.281 36.5 28.562 1 89.19 73 MET A O 1
ATOM 548 N N . GLY A 1 74 ? -32.562 37.812 30.188 1 85.5 74 GLY A N 1
ATOM 549 C CA . GLY A 1 74 ? -33.656 38.781 30 1 85.5 74 GLY A CA 1
ATOM 550 C C . GLY A 1 74 ? -33.344 39.844 28.984 1 85.5 74 GLY A C 1
ATOM 551 O O . GLY A 1 74 ? -32.344 40.594 29.141 1 85.5 74 GLY A O 1
ATOM 552 N N . VAL A 1 75 ? -34.156 39.938 27.922 1 87.44 75 VAL A N 1
ATOM 553 C CA . VAL A 1 75 ? -33.844 40.875 26.844 1 87.44 75 VAL A CA 1
ATOM 554 C C . VAL A 1 75 ? -35.125 41.562 26.391 1 87.44 75 VAL A C 1
ATOM 556 O O . VAL A 1 75 ? -36.219 41.188 26.797 1 87.44 75 VAL A O 1
ATOM 559 N N . SER A 1 76 ? -34.875 42.594 25.641 1 84.12 76 SER A N 1
ATOM 560 C CA . SER A 1 76 ? -36 43.312 25.031 1 84.12 76 SER A CA 1
ATOM 561 C C . SER A 1 76 ? -36.375 42.688 23.688 1 84.12 76 SER A C 1
ATOM 563 O O . SER A 1 76 ? -35.562 42.625 22.766 1 84.12 76 SER A O 1
ATOM 565 N N . SER A 1 77 ? -37.625 42.312 23.547 1 85.19 77 SER A N 1
ATOM 566 C CA . SER A 1 77 ? -38.094 41.688 22.312 1 85.19 77 SER A CA 1
ATOM 567 C C . SER A 1 77 ? -38.031 42.688 21.156 1 85.19 77 SER A C 1
ATOM 569 O O . SER A 1 77 ? -37.688 42.312 20.031 1 85.19 77 SER A O 1
ATOM 571 N N . ALA A 1 78 ? -38.25 43.906 21.422 1 80.69 78 ALA A N 1
ATOM 572 C CA . ALA A 1 78 ? -38.25 44.938 20.391 1 80.69 78 ALA A CA 1
ATOM 573 C C . ALA A 1 78 ? -36.844 45.156 19.859 1 80.69 78 ALA A C 1
ATOM 575 O O . ALA A 1 78 ? -36.625 45.219 18.641 1 80.69 78 ALA A O 1
ATOM 576 N N . ALA A 1 79 ? -35.938 45.188 20.781 1 81.75 79 ALA A N 1
ATOM 577 C CA . ALA A 1 79 ? -34.562 45.406 20.391 1 81.75 79 ALA A CA 1
ATOM 578 C C . ALA A 1 79 ? -34 44.219 19.625 1 81.75 79 ALA A C 1
ATOM 580 O O . ALA A 1 79 ? -33.281 44.375 18.641 1 81.75 79 ALA A O 1
ATOM 581 N N . LEU A 1 80 ? -34.375 43.062 20.016 1 86.25 80 LEU A N 1
ATOM 582 C CA . LEU A 1 80 ? -33.906 41.812 19.391 1 86.25 80 LEU A CA 1
ATOM 583 C C . LEU A 1 80 ? -34.438 41.688 17.969 1 86.25 80 LEU A C 1
ATOM 585 O O . LEU A 1 80 ? -33.719 41.312 17.047 1 86.25 80 LEU A O 1
ATOM 589 N N . LYS A 1 81 ? -35.719 42 17.734 1 85.12 81 LYS A N 1
ATOM 590 C CA . LYS A 1 81 ? -36.344 41.906 16.422 1 85.12 81 LYS A CA 1
ATOM 591 C C . LYS A 1 81 ? -35.719 42.875 15.43 1 85.12 81 LYS A C 1
ATOM 593 O O . LYS A 1 81 ? -35.625 42.562 14.234 1 85.12 81 LYS A O 1
ATOM 598 N N . GLU A 1 82 ? -35.25 43.875 15.93 1 83.31 82 GLU A N 1
ATOM 599 C CA . GLU A 1 82 ? -34.688 44.906 15.047 1 83.31 82 GLU A CA 1
ATOM 600 C C . GLU A 1 82 ? -33.25 44.562 14.664 1 83.31 82 GLU A C 1
ATOM 602 O O . GLU A 1 82 ? -32.812 44.875 13.555 1 83.31 82 GLU A O 1
ATOM 607 N N . SER A 1 83 ? -32.594 43.969 15.602 1 82.06 83 SER A N 1
ATOM 608 C CA . SER A 1 83 ? -31.141 43.812 15.406 1 82.06 83 SER A CA 1
ATOM 609 C C . SER A 1 83 ? -30.828 42.469 14.766 1 82.06 83 SER A C 1
ATOM 611 O O . SER A 1 83 ? -29.75 42.281 14.211 1 82.06 83 SER A O 1
ATOM 613 N N . SER A 1 84 ? -31.766 41.531 14.828 1 88.44 84 SER A N 1
ATOM 614 C CA . SER A 1 84 ? -31.469 40.188 14.352 1 88.44 84 SER A CA 1
ATOM 615 C C . SER A 1 84 ? -32.594 39.625 13.5 1 88.44 84 SER A C 1
ATOM 617 O O . SER A 1 84 ? -33.75 39.531 13.961 1 88.44 84 SER A O 1
ATOM 619 N N . PRO A 1 85 ? -32.281 39.219 12.32 1 87.69 85 PRO A N 1
ATOM 620 C CA . PRO A 1 85 ? -33.312 38.625 11.484 1 87.69 85 PRO A CA 1
ATOM 621 C C . PRO A 1 85 ? -33.844 37.312 12.07 1 87.69 85 PRO A C 1
ATOM 623 O O . PRO A 1 85 ? -35 36.969 11.891 1 87.69 85 PRO A O 1
ATOM 626 N N . TYR A 1 86 ? -33.031 36.625 12.781 1 89.12 86 TYR A N 1
ATOM 627 C CA . TYR A 1 86 ? -33.469 35.375 13.406 1 89.12 86 TYR A CA 1
ATOM 628 C C . TYR A 1 86 ? -34.531 35.625 14.445 1 89.12 86 TYR A C 1
ATOM 630 O O . TYR A 1 86 ? -35.594 35 14.414 1 89.12 86 TYR A O 1
ATOM 638 N N . PHE A 1 87 ? -34.344 36.531 15.266 1 88.38 87 PHE A N 1
ATOM 639 C CA . PHE A 1 87 ? -35.281 36.781 16.344 1 88.38 87 PHE A CA 1
ATOM 640 C C . PHE A 1 87 ? -36.5 37.562 15.828 1 88.38 87 PHE A C 1
ATOM 642 O O . PHE A 1 87 ? -37.562 37.5 16.406 1 88.38 87 PHE A O 1
ATOM 649 N N . ARG A 1 88 ? -36.25 38.219 14.664 1 87.19 88 ARG A N 1
ATOM 650 C CA . ARG A 1 88 ? -37.375 38.875 14.023 1 87.19 88 ARG A CA 1
ATOM 651 C C . ARG A 1 88 ? -38.406 37.844 13.578 1 87.19 88 ARG A C 1
ATOM 653 O O . ARG A 1 88 ? -39.625 38.031 13.719 1 87.19 88 ARG A O 1
ATOM 660 N N . VAL A 1 89 ? -37.844 36.781 13.188 1 87.5 89 VAL A N 1
ATOM 661 C CA . VAL A 1 89 ? -38.719 35.75 12.648 1 87.5 89 VAL A CA 1
ATOM 662 C C . VAL A 1 89 ? -39.312 34.938 13.789 1 87.5 89 VAL A C 1
ATOM 664 O O . VAL A 1 89 ? -40.5 34.719 13.844 1 87.5 89 VAL A O 1
ATOM 667 N N . ILE A 1 90 ? -38.5 34.531 14.742 1 86.06 90 ILE A N 1
ATOM 668 C CA . ILE A 1 90 ? -38.969 33.625 15.781 1 86.06 90 ILE A CA 1
ATOM 669 C C . ILE A 1 90 ? -39.938 34.344 16.719 1 86.06 90 ILE A C 1
ATOM 671 O O . ILE A 1 90 ? -40.812 33.688 17.312 1 86.06 90 ILE A O 1
ATOM 675 N N . LEU A 1 91 ? -39.875 35.688 16.812 1 85.12 91 LEU A N 1
ATOM 676 C CA . LEU A 1 91 ? -40.719 36.438 17.75 1 85.12 91 LEU A CA 1
ATOM 677 C C . LEU A 1 91 ? -41.906 37.094 17.031 1 85.12 91 LEU A C 1
ATOM 679 O O . LEU A 1 91 ? -42.688 37.812 17.656 1 85.12 91 LEU A O 1
ATOM 683 N N . ASP A 1 92 ? -41.938 36.812 15.766 1 82.81 92 ASP A N 1
ATOM 684 C CA . ASP A 1 92 ? -43.094 37.312 15.016 1 82.81 92 ASP A CA 1
ATOM 685 C C . ASP A 1 92 ? -44.344 36.562 15.406 1 82.81 92 ASP A C 1
ATOM 687 O O . ASP A 1 92 ? -44.438 35.344 15.242 1 82.81 92 ASP A O 1
ATOM 691 N N . PRO A 1 93 ? -45.281 37.25 15.891 1 80.88 93 PRO A N 1
ATOM 692 C CA . PRO A 1 93 ? -46.531 36.594 16.344 1 80.88 93 PRO A CA 1
ATOM 693 C C . PRO A 1 93 ? -47.312 35.969 15.211 1 80.88 93 PRO A C 1
ATOM 695 O O . PRO A 1 93 ? -48.125 35.031 15.438 1 80.88 93 PRO A O 1
ATOM 698 N N . ASP A 1 94 ? -47.062 36.438 14.078 1 80.38 94 ASP A N 1
ATOM 699 C CA . ASP A 1 94 ? -47.875 35.969 12.953 1 80.38 94 ASP A CA 1
ATOM 700 C C . ASP A 1 94 ? -47.25 34.688 12.352 1 80.38 94 ASP A C 1
ATOM 702 O O . ASP A 1 94 ? -47.938 33.906 11.703 1 80.38 94 ASP A O 1
ATOM 706 N N . LYS A 1 95 ? -46.094 34.469 12.648 1 78.62 95 LYS A N 1
ATOM 707 C CA . LYS A 1 95 ? -45.406 33.406 11.883 1 78.62 95 LYS A CA 1
ATOM 708 C C . LYS A 1 95 ? -45.125 32.188 12.758 1 78.62 95 LYS A C 1
ATOM 710 O O . LYS A 1 95 ? -45.219 31.062 12.297 1 78.62 95 LYS A O 1
ATOM 715 N N . PHE A 1 96 ? -44.781 32.5 14.078 1 80.31 96 PHE A N 1
ATOM 716 C CA . PHE A 1 96 ? -44.344 31.359 14.883 1 80.31 96 PHE A CA 1
ATOM 717 C C . PHE A 1 96 ? -45.094 31.312 16.219 1 80.31 96 PHE A C 1
ATOM 719 O O . PHE A 1 96 ? -45.594 32.344 16.688 1 80.31 96 PHE A O 1
ATOM 726 N N . ARG A 1 97 ? -45.062 30.203 16.75 1 75.75 97 ARG A N 1
ATOM 727 C CA . ARG A 1 97 ? -45.75 29.953 18.016 1 75.75 97 ARG A CA 1
ATOM 728 C C . ARG A 1 97 ? -45.125 30.734 19.156 1 75.75 97 ARG A C 1
ATOM 730 O O . ARG A 1 97 ? -45.812 31.266 20.016 1 75.75 97 ARG A O 1
ATOM 737 N N . GLU A 1 98 ? -43.812 30.812 19.078 1 76.06 98 GLU A N 1
ATOM 738 C CA . GLU A 1 98 ? -43.094 31.531 20.109 1 76.06 98 GLU A CA 1
ATOM 739 C C . GLU A 1 98 ? -43.5 33 20.172 1 76.06 98 GLU A C 1
ATOM 741 O O . GLU A 1 98 ? -43.688 33.531 21.266 1 76.06 98 GLU A O 1
ATOM 746 N N . GLY A 1 99 ? -43.719 33.531 18.969 1 80.25 99 GLY A N 1
ATOM 747 C CA . GLY A 1 99 ? -44.156 34.938 18.906 1 80.25 99 GLY A CA 1
ATOM 748 C C . GLY A 1 99 ? -45.562 35.125 19.438 1 80.25 99 GLY A C 1
ATOM 749 O O . GLY A 1 99 ? -45.844 36.125 20.125 1 80.25 99 GLY A O 1
ATOM 750 N N . ARG A 1 100 ? -46.375 34.25 19.172 1 78.19 100 ARG A N 1
ATOM 751 C CA . ARG A 1 100 ? -47.75 34.312 19.641 1 78.19 100 ARG A CA 1
ATOM 752 C C . ARG A 1 100 ? -47.812 34.188 21.156 1 78.19 100 ARG A C 1
ATOM 754 O O . ARG A 1 100 ? -48.562 34.906 21.812 1 78.19 100 ARG A O 1
ATOM 761 N N . GLU A 1 101 ? -47 33.281 21.578 1 78.56 101 GLU A N 1
ATOM 762 C CA . GLU A 1 101 ? -46.969 33.094 23.016 1 78.56 101 GLU A CA 1
ATOM 763 C C . GLU A 1 101 ? -46.469 34.312 23.734 1 78.56 101 GLU A C 1
ATOM 765 O O . GLU A 1 101 ? -46.969 34.688 24.812 1 78.56 101 GLU A O 1
ATOM 770 N N . LEU A 1 102 ? -45.562 34.906 23.125 1 80.25 102 LEU A N 1
ATOM 771 C CA . LEU A 1 102 ? -45.031 36.125 23.672 1 80.25 102 LEU A CA 1
ATOM 772 C C . LEU A 1 102 ? -46.094 37.219 23.734 1 80.25 102 LEU A C 1
ATOM 774 O O . LEU A 1 102 ? -46.25 37.906 24.75 1 80.25 102 LEU A O 1
ATOM 778 N N . LEU A 1 103 ? -46.844 37.344 22.672 1 77.62 103 LEU A N 1
ATOM 779 C CA . LEU A 1 103 ? -47.875 38.375 22.594 1 77.62 103 LEU A CA 1
ATOM 780 C C . LEU A 1 103 ? -48.969 38.094 23.609 1 77.62 103 LEU A C 1
ATOM 782 O O . LEU A 1 103 ? -49.469 39.031 24.281 1 77.62 103 LEU A O 1
ATOM 786 N N . GLU A 1 104 ? -49.281 36.906 23.719 1 79.12 104 GLU A N 1
ATOM 787 C CA . GLU A 1 104 ? -50.344 36.5 24.656 1 79.12 104 GLU A CA 1
ATOM 788 C C . GLU A 1 104 ? -49.906 36.781 26.094 1 79.12 104 GLU A C 1
ATOM 790 O O . GLU A 1 104 ? -50.688 37.344 26.875 1 79.12 104 GLU A O 1
ATOM 795 N N . LYS A 1 105 ? -48.75 36.406 26.375 1 79 105 LYS A N 1
ATOM 796 C CA . LYS A 1 105 ? -48.25 36.594 27.734 1 79 105 LYS A CA 1
ATOM 797 C C . LYS A 1 105 ? -48.062 38.062 28.062 1 79 105 LYS A C 1
ATOM 799 O O . LYS A 1 105 ? -48.312 38.5 29.188 1 79 105 LYS A O 1
ATOM 804 N N . ARG A 1 106 ? -47.688 38.812 27.125 1 77.81 106 ARG A N 1
ATOM 805 C CA . ARG A 1 106 ? -47.562 40.25 27.297 1 77.81 106 ARG A CA 1
ATOM 806 C C . ARG A 1 106 ? -48.906 40.906 27.609 1 77.81 106 ARG A C 1
ATOM 808 O O . ARG A 1 106 ? -49 41.75 28.484 1 77.81 106 ARG A O 1
ATOM 815 N N . ASN A 1 107 ? -49.812 40.469 26.875 1 77.25 107 ASN A N 1
ATOM 816 C CA . ASN A 1 107 ? -51.156 40.969 27.094 1 77.25 107 ASN A CA 1
ATOM 817 C C . ASN A 1 107 ? -51.688 40.625 28.5 1 77.25 107 ASN A C 1
ATOM 819 O O . ASN A 1 107 ? -52.312 41.469 29.141 1 77.25 107 ASN A O 1
ATOM 823 N N . GLN A 1 108 ? -51.312 39.5 28.859 1 77.31 108 GLN A N 1
ATOM 824 C CA . GLN A 1 108 ? -51.719 39.094 30.188 1 77.31 108 GLN A CA 1
ATOM 825 C C . GLN A 1 108 ? -51.031 39.906 31.281 1 77.31 108 GLN A C 1
ATOM 827 O O . GLN A 1 108 ? -51.688 40.281 32.25 1 77.31 108 GLN A O 1
ATOM 832 N N . LEU A 1 109 ? -49.844 40.156 31.078 1 75.81 109 LEU A N 1
ATOM 833 C CA . LEU A 1 109 ? -49.062 40.938 32.062 1 75.81 109 LEU A CA 1
ATOM 834 C C . LEU A 1 109 ? -49.5 42.406 32.062 1 75.81 109 LEU A C 1
ATOM 836 O O . LEU A 1 109 ? -49.562 43.031 33.125 1 75.81 109 LEU A O 1
ATOM 840 N N . ASP A 1 110 ? -49.812 42.938 30.891 1 73.44 110 ASP A N 1
ATOM 841 C CA . ASP A 1 110 ? -50.344 44.281 30.781 1 73.44 110 ASP A CA 1
ATOM 842 C C . ASP A 1 110 ? -51.656 44.438 31.531 1 73.44 110 ASP A C 1
ATOM 844 O O . ASP A 1 110 ? -51.906 45.469 32.156 1 73.44 110 ASP A O 1
ATOM 848 N N . SER A 1 111 ? -52.375 43.5 31.328 1 73.44 111 SER A N 1
ATOM 849 C CA . SER A 1 111 ? -53.688 43.5 32 1 73.44 111 SER A CA 1
ATOM 850 C C . SER A 1 111 ? -53.531 43.406 33.531 1 73.44 111 SER A C 1
ATOM 852 O O . SER A 1 111 ? -54.281 44.062 34.25 1 73.44 111 SER A O 1
ATOM 854 N N . LYS A 1 112 ? -52.531 42.625 33.844 1 71.5 112 LYS A N 1
ATOM 855 C CA . LYS A 1 112 ? -52.312 42.406 35.281 1 71.5 112 LYS A CA 1
ATOM 856 C C . LYS A 1 112 ? -51.625 43.594 35.938 1 71.5 112 LYS A C 1
ATOM 858 O O . LYS A 1 112 ? -52 44 37.031 1 71.5 112 LYS A O 1
ATOM 863 N N . TYR A 1 113 ? -50.594 44.094 35.344 1 67.75 113 TYR A N 1
ATOM 864 C CA . TYR A 1 113 ? -49.812 45.125 36.031 1 67.75 113 TYR A CA 1
ATOM 865 C C . TYR A 1 113 ? -50.094 46.5 35.406 1 67.75 113 TYR A C 1
ATOM 867 O O . TYR A 1 113 ? -49.656 47.531 35.969 1 67.75 113 TYR A O 1
ATOM 875 N N . GLY A 1 114 ? -51.156 46.812 34.594 1 57.25 114 GLY A N 1
ATOM 876 C CA . GLY A 1 114 ? -51.5 48.094 33.969 1 57.25 114 GLY A CA 1
ATOM 877 C C . GLY A 1 114 ? -50.5 48.562 32.969 1 57.25 114 GLY A C 1
ATOM 878 O O . GLY A 1 114 ? -49.312 48.219 33.062 1 57.25 114 GLY A O 1
ATOM 879 N N . GLY A 1 115 ? -50.719 48.875 31.594 1 51.41 115 GLY A N 1
ATOM 880 C CA . GLY A 1 115 ? -50 49.281 30.406 1 51.41 115 GLY A CA 1
ATOM 881 C C . GLY A 1 115 ? -48.719 50.031 30.734 1 51.41 115 GLY A C 1
ATOM 882 O O . GLY A 1 115 ? -48.094 50.625 29.844 1 51.41 115 GLY A O 1
ATOM 883 N N . GLY A 1 116 ? -48.406 50.5 31.891 1 44.66 116 GLY A N 1
ATOM 884 C CA . GLY A 1 116 ? -47.281 51.406 32.156 1 44.66 116 GLY A CA 1
ATOM 885 C C . GLY A 1 116 ? -45.938 50.688 32.062 1 44.66 116 GLY A C 1
ATOM 886 O O . GLY A 1 116 ? -45.875 49.469 32 1 44.66 116 GLY A O 1
ATOM 887 N N . GLU A 1 117 ? -44.781 51.531 31.797 1 47.09 117 GLU A N 1
ATOM 888 C CA . GLU A 1 117 ? -43.375 51.125 31.734 1 47.09 117 GLU A CA 1
ATOM 889 C C . GLU A 1 117 ? -43 50.219 32.875 1 47.09 117 GLU A C 1
ATOM 891 O O . GLU A 1 117 ? -42.812 50.656 34 1 47.09 117 GLU A O 1
ATOM 896 N N . VAL A 1 118 ? -43.562 49.156 33.156 1 45.34 118 VAL A N 1
ATOM 897 C CA . VAL A 1 118 ? -43.125 48.219 34.188 1 45.34 118 VAL A CA 1
ATOM 898 C C . VAL A 1 118 ? -41.594 48.094 34.125 1 45.34 118 VAL A C 1
ATOM 900 O O . VAL A 1 118 ? -41.031 47.562 33.156 1 45.34 118 VAL A O 1
ATOM 903 N N . SER A 1 119 ? -40.875 49.031 34.656 1 44.28 119 SER A N 1
ATOM 904 C CA . SER A 1 119 ? -39.438 48.938 34.844 1 44.28 119 SER A CA 1
ATOM 905 C C . SER A 1 119 ? -39.062 47.625 35.531 1 44.28 119 SER A C 1
ATOM 907 O O . SER A 1 119 ? -39.625 47.281 36.562 1 44.28 119 SER A O 1
ATOM 909 N N . LEU A 1 120 ? -38.719 46.562 34.938 1 48.88 120 LEU A N 1
ATOM 910 C CA . LEU A 1 120 ? -38.25 45.188 35.188 1 48.88 120 LEU A CA 1
ATOM 911 C C . LEU A 1 120 ? -37.281 45.156 36.344 1 48.88 120 LEU A C 1
ATOM 913 O O . LEU A 1 120 ? -36.469 44.219 36.469 1 48.88 120 LEU A O 1
ATOM 917 N N . ILE A 1 121 ? -37.219 46.188 37.188 1 45.5 121 ILE A N 1
ATOM 918 C CA . ILE A 1 121 ? -36.25 46.094 38.281 1 45.5 121 ILE A CA 1
ATOM 919 C C . ILE A 1 121 ? -36.562 44.938 39.188 1 45.5 121 ILE A C 1
ATOM 921 O O . ILE A 1 121 ? -35.688 44.438 39.906 1 45.5 121 ILE A O 1
ATOM 925 N N . ASP A 1 122 ? -37.781 44.312 39.344 1 48.81 122 ASP A N 1
ATOM 926 C CA . ASP A 1 122 ? -38.031 43.406 40.469 1 48.81 122 ASP A CA 1
ATOM 927 C C . ASP A 1 122 ? -37.906 41.938 40 1 48.81 122 ASP A C 1
ATOM 929 O O . ASP A 1 122 ? -38.375 41.594 38.906 1 48.81 122 ASP A O 1
ATOM 933 N N . ALA A 1 123 ? -36.969 41.094 40.562 1 55.06 123 ALA A N 1
ATOM 934 C CA . ALA A 1 123 ? -36.75 39.656 40.469 1 55.06 123 ALA A CA 1
ATOM 935 C C . ALA A 1 123 ? -38.062 38.875 40.281 1 55.06 123 ALA A C 1
ATOM 937 O O . ALA A 1 123 ? -38.094 37.906 39.531 1 55.06 123 ALA A O 1
ATOM 938 N N . ALA A 1 124 ? -39.094 39.344 40.906 1 55.31 124 ALA A N 1
ATOM 939 C CA . ALA A 1 124 ? -40.344 38.594 40.875 1 55.31 124 ALA A CA 1
ATOM 940 C C . ALA A 1 124 ? -40.969 38.656 39.469 1 55.31 124 ALA A C 1
ATOM 942 O O . ALA A 1 124 ? -41.562 37.688 39.031 1 55.31 124 ALA A O 1
ATOM 943 N N . ILE A 1 125 ? -40.719 39.719 38.719 1 60.06 125 ILE A N 1
ATOM 944 C CA . ILE A 1 125 ? -41.344 39.906 37.438 1 60.06 125 ILE A CA 1
ATOM 945 C C . ILE A 1 125 ? -40.594 39.094 36.375 1 60.06 125 ILE A C 1
ATOM 947 O O . ILE A 1 125 ? -41.188 38.594 35.406 1 60.06 125 ILE A O 1
ATOM 951 N N . PHE A 1 126 ? -39.375 38.75 36.719 1 70.94 126 PHE A N 1
ATOM 952 C CA . PHE A 1 126 ? -38.562 38 35.781 1 70.94 126 PHE A CA 1
ATOM 953 C C . PHE A 1 126 ? -39.094 36.594 35.594 1 70.94 126 PHE A C 1
ATOM 955 O O . PHE A 1 126 ? -39.062 36.031 34.5 1 70.94 126 PHE A O 1
ATOM 962 N N . THR A 1 127 ? -39.625 36.062 36.656 1 70.88 127 THR A N 1
ATOM 963 C CA . THR A 1 127 ? -40.125 34.688 36.594 1 70.88 127 THR A CA 1
ATOM 964 C C . THR A 1 127 ? -41.469 34.594 35.844 1 70.88 127 THR A C 1
ATOM 966 O O . THR A 1 127 ? -41.844 33.531 35.375 1 70.88 127 THR A O 1
ATOM 969 N N . GLU A 1 128 ? -42.062 35.781 35.656 1 74.88 128 GLU A N 1
ATOM 970 C CA . GLU A 1 128 ? -43.375 35.781 35 1 74.88 128 GLU A CA 1
ATOM 971 C C . GLU A 1 128 ? -43.25 36.125 33.531 1 74.88 128 GLU A C 1
ATOM 973 O O . GLU A 1 128 ? -44.219 35.969 32.781 1 74.88 128 GLU A O 1
ATOM 978 N N . LEU A 1 129 ? -42.062 36.469 33.125 1 79.88 129 LEU A N 1
ATOM 979 C CA . LEU A 1 129 ? -41.875 36.812 31.734 1 79.88 129 LEU A CA 1
ATOM 980 C C . LEU A 1 129 ? -41.938 35.594 30.828 1 79.88 129 LEU A C 1
ATOM 982 O O . LEU A 1 129 ? -41.625 34.469 31.266 1 79.88 129 LEU A O 1
ATOM 986 N N . PRO A 1 130 ? -42.406 35.75 29.562 1 83.5 130 PRO A N 1
ATOM 987 C CA . PRO A 1 130 ? -42.438 34.625 28.625 1 83.5 130 PRO A CA 1
ATOM 988 C C . PRO A 1 130 ? -41.031 34.062 28.328 1 83.5 130 PRO A C 1
ATOM 990 O O . PRO A 1 130 ? -40.062 34.844 28.219 1 83.5 130 PRO A O 1
ATOM 993 N N . ARG A 1 131 ? -41 32.812 28.281 1 83.94 131 ARG A N 1
ATOM 994 C CA . ARG A 1 131 ? -39.719 32.156 28.047 1 83.94 131 ARG A CA 1
ATOM 995 C C . ARG A 1 131 ? -39.688 31.5 26.656 1 83.94 131 ARG A C 1
ATOM 997 O O . ARG A 1 131 ? -40.688 30.891 26.234 1 83.94 131 ARG A O 1
ATOM 1004 N N . ILE A 1 132 ? -38.625 31.734 25.969 1 85.94 132 ILE A N 1
ATOM 1005 C CA . ILE A 1 132 ? -38.406 31.109 24.672 1 85.94 132 ILE A CA 1
ATOM 1006 C C . ILE A 1 132 ? -37.156 30.25 24.719 1 85.94 132 ILE A C 1
ATOM 1008 O O . ILE A 1 132 ? -36.094 30.734 25.125 1 85.94 132 ILE A O 1
ATOM 1012 N N . SER A 1 133 ? -37.25 29.062 24.328 1 86.06 133 SER A N 1
ATOM 1013 C CA . SER A 1 133 ? -36.125 28.141 24.359 1 86.06 133 SER A CA 1
ATOM 1014 C C . SER A 1 133 ? -35.344 28.203 23.062 1 86.06 133 SER A C 1
ATOM 1016 O O . SER A 1 133 ? -35.906 28.156 21.969 1 86.06 133 SER A O 1
ATOM 1018 N N . VAL A 1 134 ? -34.031 28.422 23.156 1 88.38 134 VAL A N 1
ATOM 1019 C CA . VAL A 1 134 ? -33.125 28.469 22 1 88.38 134 VAL A CA 1
ATOM 1020 C C . VAL A 1 134 ? -32 27.453 22.172 1 88.38 134 VAL A C 1
ATOM 1022 O O . VAL A 1 134 ? -31.375 27.391 23.234 1 88.38 134 VAL A O 1
ATOM 1025 N N . GLU A 1 135 ? -31.703 26.688 21.219 1 87.44 135 GLU A N 1
ATOM 1026 C CA . GLU A 1 135 ? -30.625 25.703 21.266 1 87.44 135 GLU A CA 1
ATOM 1027 C C . GLU A 1 135 ? -29.312 26.312 20.781 1 87.44 135 GLU A C 1
ATOM 1029 O O . GLU A 1 135 ? -29.266 26.953 19.734 1 87.44 135 GLU A O 1
ATOM 1034 N N . LEU A 1 136 ? -28.359 26.031 21.562 1 88.25 136 LEU A N 1
ATOM 1035 C CA . LEU A 1 136 ? -27.031 26.547 21.234 1 88.25 136 LEU A CA 1
ATOM 1036 C C . LEU A 1 136 ? -26.312 25.625 20.25 1 88.25 136 LEU A C 1
ATOM 1038 O O . LEU A 1 136 ? -26.469 24.406 20.312 1 88.25 136 LEU A O 1
ATOM 1042 N N . PRO A 1 137 ? -25.547 26.203 19.344 1 87.5 137 PRO A N 1
ATOM 1043 C CA . PRO A 1 137 ? -24.656 25.391 18.5 1 87.5 137 PRO A CA 1
ATOM 1044 C C . PRO A 1 137 ? -23.484 24.812 19.281 1 87.5 137 PRO A C 1
ATOM 1046 O O . PRO A 1 137 ? -23.25 25.188 20.438 1 87.5 137 PRO A O 1
ATOM 1049 N N . PRO A 1 138 ? -22.859 23.891 18.688 1 85.06 138 PRO A N 1
ATOM 1050 C CA . PRO A 1 138 ? -21.688 23.359 19.375 1 85.06 138 PRO A CA 1
ATOM 1051 C C . PRO A 1 138 ? -20.625 24.422 19.656 1 85.06 138 PRO A C 1
ATOM 1053 O O . PRO A 1 138 ? -20.203 25.125 18.734 1 85.06 138 PRO A O 1
ATOM 1056 N N . LEU A 1 139 ? -20.312 24.594 20.922 1 86.38 139 LEU A N 1
ATOM 1057 C CA . LEU A 1 139 ? -19.297 25.547 21.359 1 86.38 139 LEU A CA 1
ATOM 1058 C C . LEU A 1 139 ? -18.078 24.828 21.953 1 86.38 139 LEU A C 1
ATOM 1060 O O . LEU A 1 139 ? -18.234 23.75 22.531 1 86.38 139 LEU A O 1
ATOM 1064 N N . ALA A 1 140 ? -16.922 25.312 21.578 1 81.81 140 ALA A N 1
ATOM 1065 C CA . ALA A 1 140 ? -15.711 24.656 22.062 1 81.81 140 ALA A CA 1
ATOM 1066 C C . ALA A 1 140 ? -14.875 25.609 22.891 1 81.81 140 ALA A C 1
ATOM 1068 O O . ALA A 1 140 ? -14.828 26.812 22.609 1 81.81 140 ALA A O 1
ATOM 1069 N N . GLY A 1 141 ? -14.312 25.109 23.891 1 76.69 141 GLY A N 1
ATOM 1070 C CA . GLY A 1 141 ? -13.375 25.875 24.688 1 76.69 141 GLY A CA 1
ATOM 1071 C C . GLY A 1 141 ? -13.812 26.016 26.141 1 76.69 141 GLY A C 1
ATOM 1072 O O . GLY A 1 141 ? -14.945 25.672 26.484 1 76.69 141 GLY A O 1
ATOM 1073 N N . LEU A 1 142 ? -12.75 26.422 26.906 1 75.94 142 LEU A N 1
ATOM 1074 C CA . LEU A 1 142 ? -12.984 26.594 28.328 1 75.94 142 LEU A CA 1
ATOM 1075 C C . LEU A 1 142 ? -13.258 28.062 28.656 1 75.94 142 LEU A C 1
ATOM 1077 O O . LEU A 1 142 ? -12.32 28.859 28.766 1 75.94 142 LEU A O 1
ATOM 1081 N N . PHE A 1 143 ? -14.422 28.547 28.516 1 78.12 143 PHE A N 1
ATOM 1082 C CA . PHE A 1 143 ? -14.828 29.891 28.906 1 78.12 143 PHE A CA 1
ATOM 1083 C C . PHE A 1 143 ? -16.234 29.875 29.5 1 78.12 143 PHE A C 1
ATOM 1085 O O . PHE A 1 143 ? -16.906 28.844 29.5 1 78.12 143 PHE A O 1
ATOM 1092 N N . ASP A 1 144 ? -16.5 30.938 30.141 1 84.75 144 ASP A N 1
ATOM 1093 C CA . ASP A 1 144 ? -17.844 31.094 30.703 1 84.75 144 ASP A CA 1
ATOM 1094 C C . ASP A 1 144 ? -18.891 31.297 29.609 1 84.75 144 ASP A C 1
ATOM 1096 O O . ASP A 1 144 ? -18.953 32.344 28.984 1 84.75 144 ASP A O 1
ATOM 1100 N N . LYS A 1 145 ? -19.719 30.312 29.453 1 87.69 145 LYS A N 1
ATOM 1101 C CA . LYS A 1 145 ? -20.719 30.344 28.391 1 87.69 145 LYS A CA 1
ATOM 1102 C C . LYS A 1 145 ? -21.766 31.422 28.641 1 87.69 145 LYS A C 1
ATOM 1104 O O . LYS A 1 145 ? -22.328 31.984 27.703 1 87.69 145 LYS A O 1
ATOM 1109 N N . ALA A 1 146 ? -22.031 31.672 29.891 1 88.62 146 ALA A N 1
ATOM 1110 C CA . ALA A 1 146 ? -22.984 32.719 30.219 1 88.62 146 ALA A CA 1
ATOM 1111 C C . ALA A 1 146 ? -22.469 34.094 29.766 1 88.62 146 ALA A C 1
ATOM 1113 O O . ALA A 1 146 ? -23.234 34.906 29.234 1 88.62 146 ALA A O 1
ATOM 1114 N N . ASP A 1 147 ? -21.234 34.25 30.031 1 92.12 147 ASP A N 1
ATOM 1115 C CA . ASP A 1 147 ? -20.594 35.469 29.609 1 92.12 147 ASP A CA 1
ATOM 1116 C C . ASP A 1 147 ? -20.625 35.625 28.094 1 92.12 147 ASP A C 1
ATOM 1118 O O . ASP A 1 147 ? -20.844 36.719 27.562 1 92.12 147 ASP A O 1
ATOM 1122 N N . LEU A 1 148 ? -20.453 34.562 27.406 1 93.88 148 LEU A N 1
ATOM 1123 C CA . LEU A 1 148 ? -20.484 34.531 25.953 1 93.88 148 LEU A CA 1
ATOM 1124 C C . LEU A 1 148 ? -21.859 34.938 25.438 1 93.88 148 LEU A C 1
ATOM 1126 O O . LEU A 1 148 ? -21.969 35.812 24.562 1 93.88 148 LEU A O 1
ATOM 1130 N N . ILE A 1 149 ? -22.875 34.375 26 1 92.75 149 ILE A N 1
ATOM 1131 C CA . ILE A 1 149 ? -24.234 34.656 25.562 1 92.75 149 ILE A CA 1
ATOM 1132 C C . ILE A 1 149 ? -24.625 36.094 25.891 1 92.75 149 ILE A C 1
ATOM 1134 O O . ILE A 1 149 ? -25.234 36.781 25.062 1 92.75 149 ILE A O 1
ATOM 1138 N N . GLU A 1 150 ? -24.203 36.469 27.031 1 92.12 150 GLU A N 1
ATOM 1139 C CA . GLU A 1 150 ? -24.469 37.844 27.438 1 92.12 150 GLU A CA 1
ATOM 1140 C C . GLU A 1 150 ? -23.812 38.844 26.5 1 92.12 150 GLU A C 1
ATOM 1142 O O . GLU A 1 150 ? -24.422 39.844 26.094 1 92.12 150 GLU A O 1
ATOM 1147 N N . THR A 1 151 ? -22.578 38.594 26.234 1 92.88 151 THR A N 1
ATOM 1148 C CA . THR A 1 151 ? -21.844 39.469 25.328 1 92.88 151 THR A CA 1
ATOM 1149 C C . THR A 1 151 ? -22.5 39.5 23.953 1 92.88 151 THR A C 1
ATOM 1151 O O . THR A 1 151 ? -22.609 40.562 23.344 1 92.88 151 THR A O 1
ATOM 1154 N N . PHE A 1 152 ? -22.938 38.438 23.469 1 93.38 152 PHE A N 1
ATOM 1155 C CA . PHE A 1 152 ? -23.625 38.312 22.188 1 93.38 152 PHE A CA 1
ATOM 1156 C C . PHE A 1 152 ? -24.875 39.219 22.156 1 93.38 152 PHE A C 1
ATOM 1158 O O . PHE A 1 152 ? -25.062 40 21.234 1 93.38 152 PHE A O 1
ATOM 1165 N N . LEU A 1 153 ? -25.641 39.062 23.172 1 91 153 LEU A N 1
ATOM 1166 C CA . LEU A 1 153 ? -26.891 39.812 23.234 1 91 153 LEU A CA 1
ATOM 1167 C C . LEU A 1 153 ? -26.609 41.312 23.391 1 91 153 LEU A C 1
ATOM 1169 O O . LEU A 1 153 ? -27.328 42.125 22.844 1 91 153 LEU A O 1
ATOM 1173 N N . LYS A 1 154 ? -25.562 41.625 24.141 1 88.5 154 LYS A N 1
ATOM 1174 C CA . LYS A 1 154 ? -25.188 43.031 24.312 1 88.5 154 LYS A CA 1
ATOM 1175 C C . LYS A 1 154 ? -24.734 43.625 22.984 1 88.5 154 LYS A C 1
ATOM 1177 O O . LYS A 1 154 ? -25.062 44.781 22.688 1 88.5 154 LYS A O 1
ATOM 1182 N N . VAL A 1 155 ? -24.031 42.875 22.188 1 89.69 155 VAL A N 1
ATOM 1183 C CA . VAL A 1 155 ? -23.578 43.344 20.875 1 89.69 155 VAL A CA 1
ATOM 1184 C C . VAL A 1 155 ? -24.781 43.531 19.953 1 89.69 155 VAL A C 1
ATOM 1186 O O . VAL A 1 155 ? -24.844 44.5 19.188 1 89.69 155 VAL A O 1
ATOM 1189 N N . LEU A 1 156 ? -25.672 42.625 20.016 1 86.69 156 LEU A N 1
ATOM 1190 C CA . LEU A 1 156 ? -26.875 42.688 19.188 1 86.69 156 LEU A CA 1
ATOM 1191 C C . LEU A 1 156 ? -27.672 43.969 19.531 1 86.69 156 LEU A C 1
ATOM 1193 O O . LEU A 1 156 ? -28.219 44.625 18.641 1 86.69 156 LEU A O 1
ATOM 1197 N N . HIS A 1 157 ? -27.719 44.188 20.75 1 80.19 157 HIS A N 1
ATOM 1198 C CA . HIS A 1 157 ? -28.484 45.344 21.203 1 80.19 157 HIS A CA 1
ATOM 1199 C C . HIS A 1 157 ? -27.797 46.656 20.812 1 80.19 157 HIS A C 1
ATOM 1201 O O . HIS A 1 157 ? -28.453 47.656 20.562 1 80.19 157 HIS A O 1
ATOM 1207 N N . PHE A 1 158 ? -26.453 46.656 20.812 1 71 158 PHE A N 1
ATOM 1208 C CA . PHE A 1 158 ? -25.609 47.781 20.469 1 71 158 PHE A CA 1
ATOM 1209 C C . PHE A 1 158 ? -25.875 48.25 19.031 1 71 158 PHE A C 1
ATOM 1211 O O . PHE A 1 158 ? -25.812 49.438 18.734 1 71 158 PHE A O 1
ATOM 1218 N N . GLY A 1 159 ? -26.031 47.406 18.031 1 59.78 159 GLY A N 1
ATOM 1219 C CA . GLY A 1 159 ? -26.219 47.719 16.625 1 59.78 159 GLY A CA 1
ATOM 1220 C C . GLY A 1 159 ? -27.359 48.688 16.391 1 59.78 159 GLY A C 1
ATOM 1221 O O . GLY A 1 159 ? -27.312 49.5 15.461 1 59.78 159 GLY A O 1
ATOM 1222 N N . LYS A 1 160 ? -28.422 48.562 16.953 1 54.81 160 LYS A N 1
ATOM 1223 C CA . LYS A 1 160 ? -29.594 49.375 16.734 1 54.81 160 LYS A CA 1
ATOM 1224 C C . LYS A 1 160 ? -29.406 50.781 17.344 1 54.81 160 LYS A C 1
ATOM 1226 O O . LYS A 1 160 ? -29.828 51.781 16.75 1 54.81 160 LYS A O 1
ATOM 1231 N N . THR A 1 161 ? -29.188 50.719 18.797 1 48.53 161 THR A N 1
ATOM 1232 C CA . THR A 1 161 ? -29.328 52.031 19.422 1 48.53 161 THR A CA 1
ATOM 1233 C C . THR A 1 161 ? -28.266 53 18.891 1 48.53 161 THR A C 1
ATOM 1235 O O . THR A 1 161 ? -27.062 52.781 19.094 1 48.53 161 THR A O 1
ATOM 1238 N N . GLY A 1 162 ? -27.859 52.875 17.641 1 48.78 162 GLY A N 1
ATOM 1239 C CA . GLY A 1 162 ? -26.984 54.031 17.406 1 48.78 162 GLY A CA 1
ATOM 1240 C C . GLY A 1 162 ? -26.375 54.594 18.672 1 48.78 162 GLY A C 1
ATOM 1241 O O . GLY A 1 162 ? -26.938 55.469 19.297 1 48.78 162 GLY A O 1
ATOM 1242 N N . SER A 1 163 ? -26.047 53.844 19.266 1 46.97 163 SER A N 1
ATOM 1243 C CA . SER A 1 163 ? -25.875 53.875 20.719 1 46.97 163 SER A CA 1
ATOM 1244 C C . SER A 1 163 ? -25.453 55.25 21.172 1 46.97 163 SER A C 1
ATOM 1246 O O . SER A 1 163 ? -24.391 55.75 20.781 1 46.97 163 SER A O 1
ATOM 1248 N N . GLN A 1 164 ? -26.328 55.969 21.281 1 53.53 164 GLN A N 1
ATOM 1249 C CA . GLN A 1 164 ? -26.344 57.375 21.734 1 53.53 164 GLN A CA 1
ATOM 1250 C C . GLN A 1 164 ? -25.406 57.594 22.906 1 53.53 164 GLN A C 1
ATOM 1252 O O . GLN A 1 164 ? -24.969 58.719 23.172 1 53.53 164 GLN A O 1
ATOM 1257 N N . ASN A 1 165 ? -25 56.219 23.625 1 65.19 165 ASN A N 1
ATOM 1258 C CA . ASN A 1 165 ? -24.156 56.562 24.766 1 65.19 165 ASN A CA 1
ATOM 1259 C C . ASN A 1 165 ? -22.719 56.062 24.547 1 65.19 165 ASN A C 1
ATOM 1261 O O . ASN A 1 165 ? -22.469 54.844 24.594 1 65.19 165 ASN A O 1
ATOM 1265 N N . PRO A 1 166 ? -21.891 56.781 24.109 1 74.56 166 PRO A N 1
ATOM 1266 C CA . PRO A 1 166 ? -20.484 56.469 23.844 1 74.56 166 PRO A CA 1
ATOM 1267 C C . PRO A 1 166 ? -19.844 55.688 24.984 1 74.56 166 PRO A C 1
ATOM 1269 O O . PRO A 1 166 ? -18.938 54.875 24.734 1 74.56 166 PRO A O 1
ATOM 1272 N N . HIS A 1 167 ? -20.422 55.781 26.109 1 78.19 167 HIS A N 1
ATOM 1273 C CA . HIS A 1 167 ? -19.844 55.094 27.25 1 78.19 167 HIS A CA 1
ATOM 1274 C C . HIS A 1 167 ? -20.141 53.594 27.203 1 78.19 167 HIS A C 1
ATOM 1276 O O . HIS A 1 167 ? -19.281 52.781 27.5 1 78.19 167 HIS A O 1
ATOM 1282 N N . HIS A 1 168 ? -21.359 53.219 26.734 1 77.12 168 HIS A N 1
ATOM 1283 C CA . HIS A 1 168 ? -21.75 51.812 26.672 1 77.12 168 HIS A CA 1
ATOM 1284 C C . HIS A 1 168 ? -21 51.062 25.562 1 77.12 168 HIS A C 1
ATOM 1286 O O . HIS A 1 168 ? -20.562 49.938 25.75 1 77.12 168 HIS A O 1
ATOM 1292 N N . THR A 1 169 ? -20.812 51.781 24.531 1 80 169 THR A N 1
ATOM 1293 C CA . THR A 1 169 ? -20.062 51.188 23.422 1 80 169 THR A CA 1
ATOM 1294 C C . THR A 1 169 ? -18.625 50.906 23.828 1 80 169 THR A C 1
ATOM 1296 O O . THR A 1 169 ? -18.094 49.844 23.516 1 80 169 THR A O 1
ATOM 1299 N N . GLN A 1 170 ? -18.125 51.812 24.609 1 84.19 170 GLN A N 1
ATOM 1300 C CA . GLN A 1 170 ? -16.734 51.656 25.031 1 84.19 170 GLN A CA 1
ATOM 1301 C C . GLN A 1 170 ? -16.594 50.469 26 1 84.19 170 GLN A C 1
ATOM 1303 O O . GLN A 1 170 ? -15.602 49.75 25.969 1 84.19 170 GLN A O 1
ATOM 1308 N N . GLU A 1 171 ? -17.562 50.25 26.797 1 85.56 171 GLU A N 1
ATOM 1309 C CA . GLU A 1 171 ? -17.547 49.125 27.75 1 85.56 171 GLU A CA 1
ATOM 1310 C C . GLU A 1 171 ? -17.547 47.781 27.031 1 85.56 171 GLU A C 1
ATOM 1312 O O . GLU A 1 171 ? -16.812 46.875 27.422 1 85.56 171 GLU A O 1
ATOM 1317 N N . ILE A 1 172 ? -18.344 47.688 26 1 86.88 172 ILE A N 1
ATOM 1318 C CA . ILE A 1 172 ? -18.422 46.438 25.234 1 86.88 172 ILE A CA 1
ATOM 1319 C C . ILE A 1 172 ? -17.109 46.188 24.5 1 86.88 172 ILE A C 1
ATOM 1321 O O . ILE A 1 172 ? -16.594 45.062 24.484 1 86.88 172 ILE A O 1
ATOM 1325 N N . LEU A 1 173 ? -16.531 47.25 23.938 1 88.25 173 LEU A N 1
ATOM 1326 C CA . LEU A 1 173 ? -15.273 47.125 23.219 1 88.25 173 LEU A CA 1
ATOM 1327 C C . LEU A 1 173 ? -14.141 46.719 24.156 1 88.25 173 LEU A C 1
ATOM 1329 O O . LEU A 1 173 ? -13.336 45.844 23.812 1 88.25 173 LEU A O 1
ATOM 1333 N N . ASP A 1 174 ? -14.156 47.312 25.375 1 88.94 174 ASP A N 1
ATOM 1334 C CA . ASP A 1 174 ? -13.141 46.969 26.359 1 88.94 174 ASP A CA 1
ATOM 1335 C C . ASP A 1 174 ? -13.281 45.531 26.812 1 88.94 174 ASP A C 1
ATOM 1337 O O . ASP A 1 174 ? -12.281 44.844 27.016 1 88.94 174 ASP A O 1
ATOM 1341 N N . HIS A 1 175 ? -14.508 45.156 26.969 1 91 175 HIS A N 1
ATOM 1342 C CA . HIS A 1 175 ? -14.781 43.781 27.375 1 91 175 HIS A CA 1
ATOM 1343 C C . HIS A 1 175 ? -14.289 42.781 26.312 1 91 175 HIS A C 1
ATOM 1345 O O . HIS A 1 175 ? -13.633 41.781 26.641 1 91 175 HIS A O 1
ATOM 1351 N N . LEU A 1 176 ? -14.57 43.062 25.078 1 91.19 176 LEU A N 1
ATOM 1352 C CA . LEU A 1 176 ? -14.18 42.188 23.984 1 91.19 176 LEU A CA 1
ATOM 1353 C C . LEU A 1 176 ? -12.664 42.156 23.828 1 91.19 176 LEU A C 1
ATOM 1355 O O . LEU A 1 176 ? -12.094 41.094 23.516 1 91.19 176 LEU A O 1
ATOM 1359 N N . ALA A 1 177 ? -12.016 43.219 24.062 1 89.19 177 ALA A N 1
ATOM 1360 C CA . ALA A 1 177 ? -10.57 43.344 23.875 1 89.19 177 ALA A CA 1
ATOM 1361 C C . ALA A 1 177 ? -9.82 42.438 24.875 1 89.19 177 ALA A C 1
ATOM 1363 O O . ALA A 1 177 ? -8.688 42.031 24.625 1 89.19 177 ALA A O 1
ATOM 1364 N N . THR A 1 178 ? -10.445 42.156 26 1 90.44 178 THR A N 1
ATOM 1365 C CA . THR A 1 178 ? -9.789 41.375 27.047 1 90.44 178 THR A CA 1
ATOM 1366 C C . THR A 1 178 ? -10.016 39.906 26.844 1 90.44 178 THR A C 1
ATOM 1368 O O . THR A 1 178 ? -9.391 39.062 27.5 1 90.44 178 THR A O 1
ATOM 1371 N N . LYS A 1 179 ? -10.836 39.562 25.953 1 91.75 179 LYS A N 1
ATOM 1372 C CA . LYS A 1 179 ? -11.203 38.156 25.797 1 91.75 179 LYS A CA 1
ATOM 1373 C C . LYS A 1 179 ? -10.219 37.438 24.875 1 91.75 179 LYS A C 1
ATOM 1375 O O . LYS A 1 179 ? -9.359 38.062 24.25 1 91.75 179 LYS A O 1
ATOM 1380 N N . SER A 1 180 ? -10.25 36.125 24.938 1 90.94 180 SER A N 1
ATOM 1381 C CA . SER A 1 180 ? -9.398 35.281 24.109 1 90.94 180 SER A CA 1
ATOM 1382 C C . SER A 1 180 ? -9.969 35.125 22.703 1 90.94 180 SER A C 1
ATOM 1384 O O . SER A 1 180 ? -11.148 35.406 22.469 1 90.94 180 SER A O 1
ATOM 1386 N N . ILE A 1 181 ? -9.141 34.656 21.844 1 90.38 181 ILE A N 1
ATOM 1387 C CA . ILE A 1 181 ? -9.57 34.406 20.469 1 90.38 181 ILE A CA 1
ATOM 1388 C C . ILE A 1 181 ? -10.617 33.281 20.453 1 90.38 181 ILE A C 1
ATOM 1390 O O . ILE A 1 181 ? -11.547 33.312 19.641 1 90.38 181 ILE A O 1
ATOM 1394 N N . SER A 1 182 ? -10.531 32.312 21.359 1 92.12 182 SER A N 1
ATOM 1395 C CA . SER A 1 182 ? -11.516 31.234 21.469 1 92.12 182 SER A CA 1
ATOM 1396 C C . SER A 1 182 ? -12.898 31.781 21.812 1 92.12 182 SER A C 1
ATOM 1398 O O . SER A 1 182 ? -13.898 31.359 21.234 1 92.12 182 SER A O 1
ATOM 1400 N N . PHE A 1 183 ? -12.898 32.719 22.688 1 94.31 183 PHE A N 1
ATOM 1401 C CA . PHE A 1 183 ? -14.148 33.344 23.062 1 94.31 183 PHE A CA 1
ATOM 1402 C C . PHE A 1 183 ? -14.797 34.031 21.875 1 94.31 183 PHE A C 1
ATOM 1404 O O . PHE A 1 183 ? -15.977 33.844 21.594 1 94.31 183 PHE A O 1
ATOM 1411 N N . VAL A 1 184 ? -14.031 34.781 21.188 1 94.88 184 VAL A N 1
ATOM 1412 C CA . VAL A 1 184 ? -14.562 35.562 20.078 1 94.88 184 VAL A CA 1
ATOM 1413 C C . VAL A 1 184 ? -14.961 34.656 18.938 1 94.88 184 VAL A C 1
ATOM 1415 O O . VAL A 1 184 ? -15.945 34.906 18.234 1 94.88 184 VAL A O 1
ATOM 1418 N N . ALA A 1 185 ? -14.188 33.594 18.703 1 94.56 185 ALA A N 1
ATOM 1419 C CA . ALA A 1 185 ? -14.555 32.625 17.672 1 94.56 185 ALA A CA 1
ATOM 1420 C C . ALA A 1 185 ? -15.93 32.031 17.938 1 94.56 185 ALA A C 1
ATOM 1422 O O . ALA A 1 185 ? -16.75 31.875 17.031 1 94.56 185 ALA A O 1
ATOM 1423 N N . ASN A 1 186 ? -16.188 31.703 19.141 1 94.56 186 ASN A N 1
ATOM 1424 C CA . ASN A 1 186 ? -17.5 31.172 19.5 1 94.56 186 ASN A CA 1
ATOM 1425 C C . ASN A 1 186 ? -18.594 32.25 19.375 1 94.56 186 ASN A C 1
ATOM 1427 O O . ASN A 1 186 ? -19.734 31.938 19.047 1 94.56 186 ASN A O 1
ATOM 1431 N N . LEU A 1 187 ? -18.172 33.469 19.672 1 95 187 LEU A N 1
ATOM 1432 C CA . LEU A 1 187 ? -19.109 34.562 19.484 1 95 187 LEU A CA 1
ATOM 1433 C C . LEU A 1 187 ? -19.516 34.688 18.031 1 95 187 LEU A C 1
ATOM 1435 O O . LEU A 1 187 ? -20.688 34.969 17.719 1 95 187 LEU A O 1
ATOM 1439 N N . ILE A 1 188 ? -18.578 34.438 17.172 1 94.5 188 ILE A N 1
ATOM 1440 C CA . ILE A 1 188 ? -18.859 34.5 15.742 1 94.5 188 ILE A CA 1
ATOM 1441 C C . ILE A 1 188 ? -19.828 33.375 15.367 1 94.5 188 ILE A C 1
ATOM 1443 O O . ILE A 1 188 ? -20.781 33.594 14.609 1 94.5 188 ILE A O 1
ATOM 1447 N N . ILE A 1 189 ? -19.672 32.25 15.906 1 92.44 189 ILE A N 1
ATOM 1448 C CA . ILE A 1 189 ? -20.547 31.109 15.633 1 92.44 189 ILE A CA 1
ATOM 1449 C C . ILE A 1 189 ? -21.969 31.453 16.078 1 92.44 189 ILE A C 1
ATOM 1451 O O . ILE A 1 189 ? -22.938 31.234 15.336 1 92.44 189 ILE A O 1
ATOM 1455 N N . LEU A 1 190 ? -22.078 32 17.203 1 92.06 190 LEU A N 1
ATOM 1456 C CA . LEU A 1 190 ? -23.375 32.406 17.719 1 92.06 190 LEU A CA 1
ATOM 1457 C C . LEU A 1 190 ? -24.016 33.469 16.844 1 92.06 190 LEU A C 1
ATOM 1459 O O . LEU A 1 190 ? -25.219 33.375 16.531 1 92.06 190 LEU A O 1
ATOM 1463 N N . SER A 1 191 ? -23.234 34.438 16.5 1 92.94 191 SER A N 1
ATOM 1464 C CA . SER A 1 191 ? -23.75 35.531 15.695 1 92.94 191 SER A CA 1
ATOM 1465 C C . SER A 1 191 ? -24.172 35.094 14.305 1 92.94 191 SER A C 1
ATOM 1467 O O . SER A 1 191 ? -25.109 35.625 13.719 1 92.94 191 SER A O 1
ATOM 1469 N N . ASP A 1 192 ? -23.5 34.156 13.82 1 90.06 192 ASP A N 1
ATOM 1470 C CA . ASP A 1 192 ? -23.844 33.625 12.516 1 90.06 192 ASP A CA 1
ATOM 1471 C C . ASP A 1 192 ? -25.141 32.812 12.586 1 90.06 192 ASP A C 1
ATOM 1473 O O . ASP A 1 192 ? -25.984 32.906 11.695 1 90.06 192 ASP A O 1
ATOM 1477 N N . ARG A 1 193 ? -25.266 32.062 13.617 1 89.31 193 ARG A N 1
ATOM 1478 C CA . ARG A 1 193 ? -26.438 31.219 13.789 1 89.31 193 ARG A CA 1
ATOM 1479 C C . ARG A 1 193 ? -27.688 32.062 14.047 1 89.31 193 ARG A C 1
ATOM 1481 O O . ARG A 1 193 ? -28.766 31.75 13.516 1 89.31 193 ARG A O 1
ATOM 1488 N N . PHE A 1 194 ? -27.547 33.156 14.828 1 91.75 194 PHE A N 1
ATOM 1489 C CA . PHE A 1 194 ? -28.719 33.844 15.312 1 91.75 194 PHE A CA 1
ATOM 1490 C C . PHE A 1 194 ? -28.844 35.219 14.648 1 91.75 194 PHE A C 1
ATOM 1492 O O . PHE A 1 194 ? -29.625 36.062 15.078 1 91.75 194 PHE A O 1
ATOM 1499 N N . GLY A 1 195 ? -28.078 35.5 13.633 1 86.19 195 GLY A N 1
ATOM 1500 C CA . GLY A 1 195 ? -28.25 36.688 12.812 1 86.19 195 GLY A CA 1
ATOM 1501 C C . GLY A 1 195 ? -27.609 37.906 13.414 1 86.19 195 GLY A C 1
ATOM 1502 O O . GLY A 1 195 ? -28.219 38.969 13.484 1 86.19 195 GLY A O 1
ATOM 1503 N N . GLY A 1 196 ? -26.531 38.094 13.688 1 88.62 196 GLY A N 1
ATOM 1504 C CA . GLY A 1 196 ? -25.828 39.25 14.219 1 88.62 196 GLY A CA 1
ATOM 1505 C C . GLY A 1 196 ? -24.391 39.344 13.766 1 88.62 196 GLY A C 1
ATOM 1506 O O . GLY A 1 196 ? -23.578 40.031 14.398 1 88.62 196 GLY A O 1
ATOM 1507 N N . LEU A 1 197 ? -24.141 38.688 12.773 1 90.44 197 LEU A N 1
ATOM 1508 C CA . LEU A 1 197 ? -22.734 38.594 12.352 1 90.44 197 LEU A CA 1
ATOM 1509 C C . LEU A 1 197 ? -22.25 39.938 11.852 1 90.44 197 LEU A C 1
ATOM 1511 O O . LEU A 1 197 ? -21.141 40.375 12.188 1 90.44 197 LEU A O 1
ATOM 1515 N N . GLN A 1 198 ? -23.078 40.594 11.125 1 88.44 198 GLN A N 1
ATOM 1516 C CA . GLN A 1 198 ? -22.672 41.875 10.57 1 88.44 198 GLN A CA 1
ATOM 1517 C C . GLN A 1 198 ? -22.438 42.906 11.68 1 88.44 198 GLN A C 1
ATOM 1519 O O . GLN A 1 198 ? -21.484 43.688 11.641 1 88.44 198 GLN A O 1
ATOM 1524 N N . THR A 1 199 ? -23.328 42.906 12.664 1 88.31 199 THR A N 1
ATOM 1525 C CA . THR A 1 199 ? -23.203 43.812 13.797 1 88.31 199 THR A CA 1
ATOM 1526 C C . THR A 1 199 ? -21.906 43.5 14.57 1 88.31 199 THR A C 1
ATOM 1528 O O . THR A 1 199 ? -21.219 44.438 14.992 1 88.31 199 THR A O 1
ATOM 1531 N N . LEU A 1 200 ? -21.719 42.281 14.734 1 92.25 200 LEU A N 1
ATOM 1532 C CA . LEU A 1 200 ? -20.5 41.906 15.445 1 92.25 200 LEU A CA 1
ATOM 1533 C C . LEU A 1 200 ? -19.266 42.344 14.688 1 92.25 200 LEU A C 1
ATOM 1535 O O . LEU A 1 200 ? -18.328 42.906 15.281 1 92.25 200 LEU A O 1
ATOM 1539 N N . ILE A 1 201 ? -19.203 42.156 13.406 1 91.31 201 ILE A N 1
ATOM 1540 C CA . ILE A 1 201 ? -18.062 42.531 12.57 1 91.31 201 ILE A CA 1
ATOM 1541 C C . ILE A 1 201 ? -17.844 44.031 12.648 1 91.31 201 ILE A C 1
ATOM 1543 O O . ILE A 1 201 ? -16.703 44.5 12.797 1 91.31 201 ILE A O 1
ATOM 1547 N N . GLN A 1 202 ? -18.875 44.719 12.648 1 88.5 202 GLN A N 1
ATOM 1548 C CA . GLN A 1 202 ? -18.781 46.156 12.742 1 88.5 202 GLN A CA 1
ATOM 1549 C C . GLN A 1 202 ? -18.219 46.594 14.102 1 88.5 202 GLN A C 1
ATOM 1551 O O . GLN A 1 202 ? -17.391 47.5 14.18 1 88.5 202 GLN A O 1
ATOM 1556 N N . THR A 1 203 ? -18.734 45.906 15.047 1 89.12 203 THR A N 1
ATOM 1557 C CA . THR A 1 203 ? -18.297 46.25 16.406 1 89.12 203 THR A CA 1
ATOM 1558 C C . THR A 1 203 ? -16.797 45.969 16.562 1 89.12 203 THR A C 1
ATOM 1560 O O . THR A 1 203 ? -16.078 46.75 17.141 1 89.12 203 THR A O 1
ATOM 1563 N N . LEU A 1 204 ? -16.375 44.906 16.031 1 91.69 204 LEU A N 1
ATOM 1564 C CA . LEU A 1 204 ? -14.977 44.5 16.172 1 91.69 204 LEU A CA 1
ATOM 1565 C C . LEU A 1 204 ? -14.07 45.375 15.336 1 91.69 204 LEU A C 1
ATOM 1567 O O . LEU A 1 204 ? -12.883 45.531 15.648 1 91.69 204 LEU A O 1
ATOM 1571 N N . ASN A 1 205 ? -14.602 46 14.328 1 89.69 205 ASN A N 1
ATOM 1572 C CA . ASN A 1 205 ? -13.805 46.844 13.453 1 89.69 205 ASN A CA 1
ATOM 1573 C C . ASN A 1 205 ? -13.859 48.312 13.898 1 89.69 205 ASN A C 1
ATOM 1575 O O . ASN A 1 205 ? -13.227 49.156 13.289 1 89.69 205 ASN A O 1
ATOM 1579 N N . MET A 1 206 ? -14.539 48.5 14.984 1 84.94 206 MET A N 1
ATOM 1580 C CA . MET A 1 206 ? -14.656 49.844 15.508 1 84.94 206 MET A CA 1
ATOM 1581 C C . MET A 1 206 ? -13.391 50.25 16.25 1 84.94 206 MET A C 1
ATOM 1583 O O . MET A 1 206 ? -12.789 49.438 16.953 1 84.94 206 MET A O 1
ATOM 1587 N N . SER A 1 207 ? -13 51.5 15.969 1 81.12 207 SER A N 1
ATOM 1588 C CA . SER A 1 207 ? -11.875 52.031 16.734 1 81.12 207 SER A CA 1
ATOM 1589 C C . SER A 1 207 ? -12.32 52.438 18.141 1 81.12 207 SER A C 1
ATOM 1591 O O . SER A 1 207 ? -13.414 53 18.312 1 81.12 207 SER A O 1
ATOM 1593 N N . PRO A 1 208 ? -11.5 52.031 19.094 1 75.88 208 PRO A N 1
ATOM 1594 C CA . PRO A 1 208 ? -11.875 52.469 20.438 1 75.88 208 PRO A CA 1
ATOM 1595 C C . PRO A 1 208 ? -11.969 54 20.562 1 75.88 208 PRO A C 1
ATOM 1597 O O . PRO A 1 208 ? -11.281 54.719 19.844 1 75.88 208 PRO A O 1
ATOM 1600 N N . LEU A 1 209 ? -12.844 54.375 21.312 1 69 209 LEU A N 1
ATOM 1601 C CA . LEU A 1 209 ? -13.062 55.812 21.516 1 69 209 LEU A CA 1
ATOM 1602 C C . LEU A 1 209 ? -11.883 56.438 22.266 1 69 209 LEU A C 1
ATOM 1604 O O . LEU A 1 209 ? -11.727 57.656 22.266 1 69 209 LEU A O 1
ATOM 1608 N N . SER A 1 210 ? -11.07 55.562 22.875 1 66.06 210 SER A N 1
ATOM 1609 C CA . SER A 1 210 ? -9.914 56.031 23.641 1 66.06 210 SER A CA 1
ATOM 1610 C C . SER A 1 210 ? -8.797 56.5 22.719 1 66.06 210 SER A C 1
ATOM 1612 O O . SER A 1 210 ? -7.742 56.938 23.203 1 66.06 210 SER A O 1
ATOM 1614 N N . GLY A 1 211 ? -9.047 56.594 21.422 1 65.38 211 GLY A N 1
ATOM 1615 C CA . GLY A 1 211 ? -8.039 57.125 20.516 1 65.38 211 GLY A CA 1
ATOM 1616 C C . GLY A 1 211 ? -7.047 56.094 20.047 1 65.38 211 GLY A C 1
ATOM 1617 O O . GLY A 1 211 ? -6.043 56.406 19.406 1 65.38 211 GLY A O 1
ATOM 1618 N N . ALA A 1 212 ? -7.301 54.906 20.547 1 66.62 212 ALA A N 1
ATOM 1619 C CA . ALA A 1 212 ? -6.363 53.875 20.078 1 66.62 212 ALA A CA 1
ATOM 1620 C C . ALA A 1 212 ? -6.449 53.719 18.562 1 66.62 212 ALA A C 1
ATOM 1622 O O . ALA A 1 212 ? -7.531 53.812 17.984 1 66.62 212 ALA A O 1
ATOM 1623 N N . SER A 1 213 ? -5.34 53.656 17.891 1 77 213 SER A N 1
ATOM 1624 C CA . SER A 1 213 ? -5.227 53.594 16.438 1 77 213 SER A CA 1
ATOM 1625 C C . SER A 1 213 ? -5.68 52.25 15.891 1 77 213 SER A C 1
ATOM 1627 O O . SER A 1 213 ? -6.039 52.156 14.719 1 77 213 SER A O 1
ATOM 1629 N N . ARG A 1 214 ? -5.805 51.281 16.797 1 87.5 214 ARG A N 1
ATOM 1630 C CA . ARG A 1 214 ? -6.172 49.938 16.312 1 87.5 214 ARG A CA 1
ATOM 1631 C C . ARG A 1 214 ? -7.555 49.531 16.797 1 87.5 214 ARG A C 1
ATOM 1633 O O . ARG A 1 214 ? -7.934 49.844 17.938 1 87.5 214 ARG A O 1
ATOM 1640 N N . SER A 1 215 ? -8.273 48.906 15.914 1 90.25 215 SER A N 1
ATOM 1641 C CA . SER A 1 215 ? -9.578 48.375 16.297 1 90.25 215 SER A CA 1
ATOM 1642 C C . SER A 1 215 ? -9.445 47.188 17.25 1 90.25 215 SER A C 1
ATOM 1644 O O . SER A 1 215 ? -8.352 46.656 17.438 1 90.25 215 SER A O 1
ATOM 1646 N N . VAL A 1 216 ? -10.477 46.812 17.906 1 89.62 216 VAL A N 1
ATOM 1647 C CA . VAL A 1 216 ? -10.484 45.688 18.844 1 89.62 216 VAL A CA 1
ATOM 1648 C C . VAL A 1 216 ? -10.133 44.406 18.094 1 89.62 216 VAL A C 1
ATOM 1650 O O . VAL A 1 216 ? -9.375 43.562 18.609 1 89.62 216 VAL A O 1
ATOM 1653 N N . GLY A 1 217 ? -10.711 44.281 16.875 1 91.56 217 GLY A N 1
ATOM 1654 C CA . GLY A 1 217 ? -10.406 43.125 16.062 1 91.56 217 GLY A CA 1
ATOM 1655 C C . GLY A 1 217 ? -8.93 43 15.742 1 91.56 217 GLY A C 1
ATOM 1656 O O . GLY A 1 217 ? -8.367 41.906 15.82 1 91.56 217 GLY A O 1
ATOM 1657 N N . GLN A 1 218 ? -8.32 44.062 15.422 1 91.25 218 GLN A N 1
ATOM 1658 C CA . GLN A 1 218 ? -6.898 44.062 15.094 1 91.25 218 GLN A CA 1
ATOM 1659 C C . GLN A 1 218 ? -6.047 43.75 16.312 1 91.25 218 GLN A C 1
ATOM 1661 O O . GLN A 1 218 ? -5.051 43.031 16.219 1 91.25 218 GLN A O 1
ATOM 1666 N N . THR A 1 219 ? -6.496 44.312 17.406 1 89.94 219 THR A N 1
ATOM 1667 C CA . THR A 1 219 ? -5.789 44.031 18.656 1 89.94 219 THR A CA 1
ATOM 1668 C C . THR A 1 219 ? -5.852 42.562 19 1 89.94 219 THR A C 1
ATOM 1670 O O . THR A 1 219 ? -4.848 41.969 19.391 1 89.94 219 THR A O 1
ATOM 1673 N N . LEU A 1 220 ? -6.961 42 18.844 1 91.56 220 LEU A N 1
ATOM 1674 C CA . LEU A 1 220 ? -7.152 40.562 19.109 1 91.56 220 LEU A CA 1
ATOM 1675 C C . LEU A 1 220 ? -6.324 39.719 18.156 1 91.56 220 LEU A C 1
ATOM 1677 O O . LEU A 1 220 ? -5.754 38.688 18.562 1 91.56 220 LEU A O 1
ATOM 1681 N N . MET A 1 221 ? -6.277 40.125 16.938 1 91.31 221 MET A N 1
ATOM 1682 C CA . MET A 1 221 ? -5.492 39.406 15.922 1 91.31 221 MET A CA 1
ATOM 1683 C C . MET A 1 221 ? -4.016 39.375 16.297 1 91.31 221 MET A C 1
ATOM 1685 O O . MET A 1 221 ? -3.371 38.344 16.234 1 91.31 221 MET A O 1
ATOM 1689 N N . LEU A 1 222 ? -3.529 40.5 16.719 1 90.44 222 LEU A N 1
ATOM 1690 C CA . LEU A 1 222 ? -2.125 40.594 17.094 1 90.44 222 LEU A CA 1
ATOM 1691 C C . LEU A 1 222 ? -1.83 39.781 18.344 1 90.44 222 LEU A C 1
ATOM 1693 O O . LEU A 1 222 ? -0.781 39.125 18.422 1 90.44 222 LEU A O 1
ATOM 1697 N N . LYS A 1 223 ? -2.719 39.812 19.219 1 89.75 223 LYS A N 1
ATOM 1698 C CA . LYS A 1 223 ? -2.586 39 20.422 1 89.75 223 LYS A CA 1
ATOM 1699 C C . LYS A 1 223 ? -2.52 37.531 20.094 1 89.75 223 LYS A C 1
ATOM 1701 O O . LYS A 1 223 ? -1.699 36.781 20.641 1 89.75 223 LYS A O 1
ATOM 1706 N N . ALA A 1 224 ? -3.408 37.125 19.203 1 89.69 224 ALA A N 1
ATOM 1707 C CA . ALA A 1 224 ? -3.434 35.719 18.781 1 89.69 224 ALA A CA 1
ATOM 1708 C C . ALA A 1 224 ? -2.129 35.344 18.094 1 89.69 224 ALA A C 1
ATOM 1710 O O . ALA A 1 224 ? -1.592 34.25 18.328 1 89.69 224 ALA A O 1
ATOM 1711 N N . GLN A 1 225 ? -1.613 36.156 17.281 1 89 225 GLN A N 1
ATOM 1712 C CA . GLN A 1 225 ? -0.366 35.906 16.562 1 89 225 GLN A CA 1
ATOM 1713 C C . GLN A 1 225 ? 0.8 35.719 17.516 1 89 225 GLN A C 1
ATOM 1715 O O . GLN A 1 225 ? 1.594 34.781 17.375 1 89 225 GLN A O 1
ATOM 1720 N N . ARG A 1 226 ? 0.847 36.594 18.5 1 87.81 226 ARG A N 1
ATOM 1721 C CA . ARG A 1 226 ? 1.918 36.531 19.484 1 87.81 226 ARG A CA 1
ATOM 1722 C C . ARG A 1 226 ? 1.841 35.25 20.312 1 87.81 226 ARG A C 1
ATOM 1724 O O . ARG A 1 226 ? 2.863 34.594 20.562 1 87.81 226 ARG A O 1
ATOM 1731 N N . ARG A 1 227 ? 0.711 34.906 20.641 1 85.19 227 ARG A N 1
ATOM 1732 C CA . ARG A 1 227 ? 0.516 33.688 21.453 1 85.19 227 ARG A CA 1
ATOM 1733 C C . ARG A 1 227 ? 0.914 32.438 20.688 1 85.19 227 ARG A C 1
ATOM 1735 O O . ARG A 1 227 ? 1.537 31.531 21.234 1 85.19 227 ARG A O 1
ATOM 1742 N N . LEU A 1 228 ? 0.503 32.406 19.453 1 83.75 228 LEU A N 1
ATOM 1743 C CA . LEU A 1 228 ? 0.766 31.219 18.641 1 83.75 228 LEU A CA 1
ATOM 1744 C C . LEU A 1 228 ? 2.246 31.125 18.281 1 83.75 228 LEU A C 1
ATOM 1746 O O . LEU A 1 228 ? 2.766 30.016 18.078 1 83.75 228 LEU A O 1
ATOM 1750 N N . GLN A 1 229 ? 2.867 32.188 18.25 1 78.19 229 GLN A N 1
ATOM 1751 C CA . GLN A 1 229 ? 4.297 32.188 17.969 1 78.19 229 GLN A CA 1
ATOM 1752 C C . GLN A 1 229 ? 5.105 31.781 19.203 1 78.19 229 GLN A C 1
ATOM 1754 O O . GLN A 1 229 ? 6.129 31.109 19.078 1 78.19 229 GLN A O 1
ATOM 1759 N N . THR A 1 230 ? 4.559 32.188 20.406 1 74.44 230 THR A N 1
ATOM 1760 C CA . THR A 1 230 ? 5.312 32 21.641 1 74.44 230 THR A CA 1
ATOM 1761 C C . THR A 1 230 ? 5.016 30.609 22.234 1 74.44 230 THR A C 1
ATOM 1763 O O . THR A 1 230 ? 5.863 30.031 22.922 1 74.44 230 THR A O 1
ATOM 1766 N N . SER A 1 231 ? 3.732 30.188 22.25 1 61.72 231 SER A N 1
ATOM 1767 C CA . SER A 1 231 ? 3.314 28.984 22.984 1 61.72 231 SER A CA 1
ATOM 1768 C C . SER A 1 231 ? 3.982 27.734 22.422 1 61.72 231 SER A C 1
ATOM 1770 O O . SER A 1 231 ? 4.113 26.734 23.109 1 61.72 231 SER A O 1
ATOM 1772 N N . GLY A 1 232 ? 5.082 27.766 21.812 1 59.16 232 GLY A N 1
ATOM 1773 C CA . GLY A 1 232 ? 5.758 26.578 21.312 1 59.16 232 GLY A CA 1
ATOM 1774 C C . GLY A 1 232 ? 4.832 25.391 21.172 1 59.16 232 GLY A C 1
ATOM 1775 O O . GLY A 1 232 ? 5.23 24.359 20.625 1 59.16 232 GLY A O 1
ATOM 1776 N N . ILE A 1 233 ? 3.609 25.375 21.984 1 56.94 233 ILE A N 1
ATOM 1777 C CA . ILE A 1 233 ? 2.717 24.219 22 1 56.94 233 ILE A CA 1
ATOM 1778 C C . ILE A 1 233 ? 1.783 24.281 20.797 1 56.94 233 ILE A C 1
ATOM 1780 O O . ILE A 1 233 ? 1.122 25.297 20.562 1 56.94 233 ILE A O 1
ATOM 1784 N N . GLU A 1 234 ? 1.898 23.297 19.953 1 65.06 234 GLU A N 1
ATOM 1785 C CA . GLU A 1 234 ? 1.018 23.141 18.797 1 65.06 234 GLU A CA 1
ATOM 1786 C C . GLU A 1 234 ? -0.435 22.969 19.234 1 65.06 234 GLU A C 1
ATOM 1788 O O . GLU A 1 234 ? -0.784 21.984 19.875 1 65.06 234 GLU A O 1
ATOM 1793 N N . ASP A 1 235 ? -1.142 24.031 19.203 1 85.94 235 ASP A N 1
ATOM 1794 C CA . ASP A 1 235 ? -2.578 23.984 19.469 1 85.94 235 ASP A CA 1
ATOM 1795 C C . ASP A 1 235 ? -3.375 24.172 18.172 1 85.94 235 ASP A C 1
ATOM 1797 O O . ASP A 1 235 ? -3.594 25.312 17.734 1 85.94 235 ASP A O 1
ATOM 1801 N N . GLU A 1 236 ? -3.766 23.156 17.594 1 91.56 236 GLU A N 1
ATOM 1802 C CA . GLU A 1 236 ? -4.461 23.172 16.312 1 91.56 236 GLU A CA 1
ATOM 1803 C C . GLU A 1 236 ? -5.797 23.906 16.406 1 91.56 236 GLU A C 1
ATOM 1805 O O . GLU A 1 236 ? -6.148 24.703 15.531 1 91.56 236 GLU A O 1
ATOM 1810 N N . GLU A 1 237 ? -6.496 23.656 17.484 1 90.94 237 GLU A N 1
ATOM 1811 C CA . GLU A 1 237 ? -7.816 24.25 17.625 1 90.94 237 GLU A CA 1
ATOM 1812 C C . GLU A 1 237 ? -7.73 25.781 17.688 1 90.94 237 GLU A C 1
ATOM 1814 O O . GLU A 1 237 ? -8.523 26.484 17.047 1 90.94 237 GLU A O 1
ATOM 1819 N N . ARG A 1 238 ? -6.828 26.25 18.438 1 91.5 238 ARG A N 1
ATOM 1820 C CA . ARG A 1 238 ? -6.652 27.688 18.547 1 91.5 238 ARG A CA 1
ATOM 1821 C C . ARG A 1 238 ? -6.277 28.297 17.188 1 91.5 238 ARG A C 1
ATOM 1823 O O . ARG A 1 238 ? -6.742 29.375 16.844 1 91.5 238 ARG A O 1
ATOM 1830 N N . THR A 1 239 ? -5.402 27.625 16.516 1 94.62 239 THR A N 1
ATOM 1831 C CA . THR A 1 239 ? -5.02 28.109 15.188 1 94.62 239 THR A CA 1
ATOM 1832 C C . THR A 1 239 ? -6.223 28.141 14.25 1 94.62 239 THR A C 1
ATOM 1834 O O . THR A 1 239 ? -6.414 29.094 13.508 1 94.62 239 THR A O 1
ATOM 1837 N N . ARG A 1 240 ? -7.02 27.156 14.305 1 95 240 ARG A N 1
ATOM 1838 C CA . ARG A 1 240 ? -8.227 27.109 13.477 1 95 240 ARG A CA 1
ATOM 1839 C C . ARG A 1 240 ? -9.195 28.219 13.859 1 95 240 ARG A C 1
ATOM 1841 O O . ARG A 1 240 ? -9.805 28.844 12.984 1 95 240 ARG A O 1
ATOM 1848 N N . GLN A 1 241 ? -9.312 28.422 15.164 1 94.75 241 GLN A N 1
ATOM 1849 C CA . GLN A 1 241 ? -10.156 29.5 15.633 1 94.75 241 GLN A CA 1
ATOM 1850 C C . GLN A 1 241 ? -9.656 30.859 15.125 1 94.75 241 GLN A C 1
ATOM 1852 O O . GLN A 1 241 ? -10.445 31.703 14.727 1 94.75 241 GLN A O 1
ATOM 1857 N N . ALA A 1 242 ? -8.375 31 15.148 1 95.12 242 ALA A N 1
ATOM 1858 C CA . ALA A 1 242 ? -7.77 32.25 14.664 1 95.12 242 ALA A CA 1
ATOM 1859 C C . ALA A 1 242 ? -8.031 32.438 13.172 1 95.12 242 ALA A C 1
ATOM 1861 O O . ALA A 1 242 ? -8.312 33.531 12.719 1 95.12 242 ALA A O 1
ATOM 1862 N N . ILE A 1 243 ? -7.934 31.359 12.398 1 96.5 243 ILE A N 1
ATOM 1863 C CA . ILE A 1 243 ? -8.219 31.422 10.969 1 96.5 243 ILE A CA 1
ATOM 1864 C C . ILE A 1 243 ? -9.68 31.812 10.75 1 96.5 243 ILE A C 1
ATOM 1866 O O . ILE A 1 243 ? -9.984 32.688 9.945 1 96.5 243 ILE A O 1
ATOM 1870 N N . TYR A 1 244 ? -10.516 31.109 11.5 1 95.06 244 TYR A N 1
ATOM 1871 C CA . TYR A 1 244 ? -11.945 31.375 11.383 1 95.06 244 TYR A CA 1
ATOM 1872 C C . TYR A 1 244 ? -12.266 32.812 11.703 1 95.06 244 TYR A C 1
ATOM 1874 O O . TYR A 1 244 ? -13.047 33.469 11 1 95.06 244 TYR A O 1
ATOM 1882 N N . PHE A 1 245 ? -11.648 33.344 12.719 1 94.75 245 PHE A N 1
ATOM 1883 C CA . PHE A 1 245 ? -11.773 34.75 13.133 1 94.75 245 PHE A CA 1
ATOM 1884 C C . PHE A 1 245 ? -11.297 35.688 12.031 1 94.75 245 PHE A C 1
ATOM 1886 O O . PHE A 1 245 ? -12.016 36.594 11.641 1 94.75 245 PHE A O 1
ATOM 1893 N N . ALA A 1 246 ? -10.141 35.406 11.5 1 95.19 246 ALA A N 1
ATOM 1894 C CA . ALA A 1 246 ? -9.555 36.281 10.469 1 95.19 246 ALA A CA 1
ATOM 1895 C C . ALA A 1 246 ? -10.391 36.25 9.195 1 95.19 246 ALA A C 1
ATOM 1897 O O . ALA A 1 246 ? -10.586 37.281 8.547 1 95.19 246 ALA A O 1
ATOM 1898 N N . LEU A 1 247 ? -10.914 35.125 8.852 1 93.44 247 LEU A N 1
ATOM 1899 C CA . LEU A 1 247 ? -11.742 34.969 7.664 1 93.44 247 LEU A CA 1
ATOM 1900 C C . LEU A 1 247 ? -13.047 35.75 7.809 1 93.44 247 LEU A C 1
ATOM 1902 O O . LEU A 1 247 ? -13.484 36.406 6.863 1 93.44 247 LEU A O 1
ATOM 1906 N N . SER A 1 248 ? -13.609 35.656 8.984 1 92.06 248 SER A N 1
ATOM 1907 C CA . SER A 1 248 ? -14.891 36.281 9.219 1 92.06 248 SER A CA 1
ATOM 1908 C C . SER A 1 248 ? -14.758 37.812 9.164 1 92.06 248 SER A C 1
ATOM 1910 O O . SER A 1 248 ? -15.672 38.5 8.703 1 92.06 248 SER A O 1
ATOM 1912 N N . LEU A 1 249 ? -13.586 38.281 9.617 1 91.44 249 LEU A N 1
ATOM 1913 C CA . LEU A 1 249 ? -13.406 39.719 9.68 1 91.44 249 LEU A CA 1
ATOM 1914 C C . LEU A 1 249 ? -12.695 40.25 8.422 1 91.44 249 LEU A C 1
ATOM 1916 O O . LEU A 1 249 ? -12.625 41.438 8.203 1 91.44 249 LEU A O 1
ATOM 1920 N N . GLY A 1 250 ? -12.094 39.344 7.648 1 88.44 250 GLY A N 1
ATOM 1921 C CA . GLY A 1 250 ? -11.422 39.75 6.422 1 88.44 250 GLY A CA 1
ATOM 1922 C C . GLY A 1 250 ? -10.023 40.281 6.656 1 88.44 250 GLY A C 1
ATOM 1923 O O . GLY A 1 250 ? -9.594 41.219 5.977 1 88.44 250 GLY A O 1
ATOM 1924 N N . TYR A 1 251 ? -9.359 39.844 7.68 1 91.94 251 TYR A N 1
ATOM 1925 C CA . TYR A 1 251 ? -7.992 40.25 7.961 1 91.94 251 TYR A CA 1
ATOM 1926 C C . TYR A 1 251 ? -7 39.438 7.129 1 91.94 251 TYR A C 1
ATOM 1928 O O . TYR A 1 251 ? -6.594 38.344 7.523 1 91.94 251 TYR A O 1
ATOM 1936 N N . ASN A 1 252 ? -6.516 39.969 6.062 1 90.38 252 ASN A N 1
ATOM 1937 C CA . ASN A 1 252 ? -5.688 39.25 5.098 1 90.38 252 ASN A CA 1
ATOM 1938 C C . ASN A 1 252 ? -4.383 38.781 5.727 1 90.38 252 ASN A C 1
ATOM 1940 O O . ASN A 1 252 ? -3.984 37.625 5.527 1 90.38 252 ASN A O 1
ATOM 1944 N N . ASP A 1 253 ? -3.697 39.625 6.5 1 91.25 253 ASP A N 1
ATOM 1945 C CA . ASP A 1 253 ? -2.426 39.25 7.105 1 91.25 253 ASP A CA 1
ATOM 1946 C C . ASP A 1 253 ? -2.602 38.094 8.07 1 91.25 253 ASP A C 1
ATOM 1948 O O . ASP A 1 253 ? -1.758 37.188 8.125 1 91.25 253 ASP A O 1
ATOM 1952 N N . GLY A 1 254 ? -3.727 38.188 8.789 1 93.75 254 GLY A N 1
ATOM 1953 C CA . GLY A 1 254 ? -4.02 37.094 9.703 1 93.75 254 GLY A CA 1
ATOM 1954 C C . GLY A 1 254 ? -4.293 35.781 9 1 93.75 254 GLY A C 1
ATOM 1955 O O . GLY A 1 254 ? -3.805 34.719 9.43 1 93.75 254 GLY A O 1
ATOM 1956 N N . ILE A 1 255 ? -5.027 35.844 7.898 1 94.81 255 ILE A N 1
ATOM 1957 C CA . ILE A 1 255 ? -5.355 34.625 7.141 1 94.81 255 ILE A CA 1
ATOM 1958 C C . ILE A 1 255 ? -4.078 33.969 6.637 1 94.81 255 ILE A C 1
ATOM 1960 O O . ILE A 1 255 ? -3.883 32.781 6.812 1 94.81 255 ILE A O 1
ATOM 1964 N N . VAL A 1 256 ? -3.199 34.781 6.137 1 94.81 256 VAL A N 1
ATOM 1965 C CA . VAL A 1 256 ? -1.958 34.281 5.566 1 94.81 256 VAL A CA 1
ATOM 1966 C C . VAL A 1 256 ? -1.11 33.625 6.66 1 94.81 256 VAL A C 1
ATOM 1968 O O . VAL A 1 256 ? -0.663 32.5 6.523 1 94.81 256 VAL A O 1
ATOM 1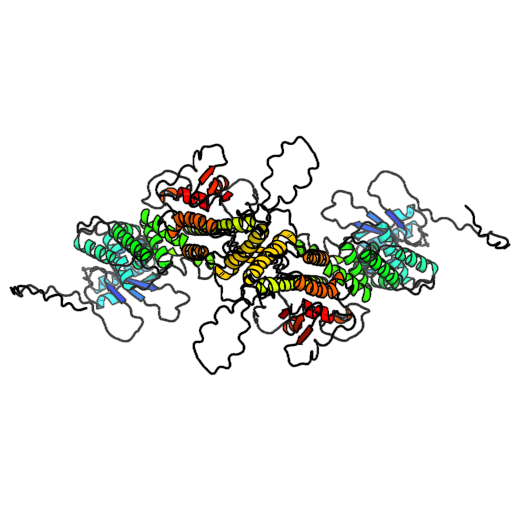971 N N . THR A 1 257 ? -0.962 34.281 7.746 1 94.88 257 THR A N 1
ATOM 1972 C CA . THR A 1 257 ? -0.065 33.844 8.812 1 94.88 257 THR A CA 1
ATOM 1973 C C . THR A 1 257 ? -0.613 32.625 9.5 1 94.88 257 THR A C 1
ATOM 1975 O O . THR A 1 257 ? 0.122 31.656 9.734 1 94.88 257 THR A O 1
ATOM 1978 N N . PHE A 1 258 ? -1.89 32.594 9.766 1 96.12 258 PHE A N 1
ATOM 1979 C CA . PHE A 1 258 ? -2.459 31.469 10.523 1 96.12 258 PHE A CA 1
ATOM 1980 C C . PHE A 1 258 ? -2.615 30.234 9.633 1 96.12 258 PHE A C 1
ATOM 1982 O O . PHE A 1 258 ? -2.445 29.109 10.102 1 96.12 258 PHE A O 1
ATOM 1989 N N . THR A 1 259 ? -2.969 30.422 8.406 1 96.81 259 THR A N 1
ATOM 1990 C CA . THR A 1 259 ? -3.047 29.281 7.504 1 96.81 259 THR A CA 1
ATOM 1991 C C . THR A 1 259 ? -1.665 28.672 7.277 1 96.81 259 THR A C 1
ATOM 1993 O O . THR A 1 259 ? -1.523 27.453 7.199 1 96.81 259 THR A O 1
ATOM 1996 N N . HIS A 1 260 ? -0.664 29.562 7.168 1 96.5 260 HIS A N 1
ATOM 1997 C CA . HIS A 1 260 ? 0.705 29.062 7.07 1 96.5 260 HIS A CA 1
ATOM 1998 C C . HIS A 1 260 ? 1.042 28.141 8.234 1 96.5 260 HIS A C 1
ATOM 2000 O O . HIS A 1 260 ? 1.573 27.047 8.039 1 96.5 260 HIS A O 1
ATOM 2006 N N . ARG A 1 261 ? 0.669 28.594 9.383 1 95.19 261 ARG A N 1
ATOM 2007 C CA . ARG A 1 261 ? 0.97 27.828 10.586 1 95.19 261 ARG A CA 1
ATOM 2008 C C . ARG A 1 261 ? 0.26 26.484 10.578 1 95.19 261 ARG A C 1
ATOM 2010 O O . ARG A 1 261 ? 0.865 25.453 10.891 1 95.19 261 ARG A O 1
ATOM 2017 N N . LEU A 1 262 ? -0.971 26.453 10.195 1 95.81 262 LEU A N 1
ATOM 2018 C CA . LEU A 1 262 ? -1.725 25.219 10.172 1 95.81 262 LEU A CA 1
ATOM 2019 C C . LEU A 1 262 ? -1.164 24.25 9.125 1 95.81 262 LEU A C 1
ATOM 2021 O O . LEU A 1 262 ? -1.098 23.047 9.359 1 95.81 262 LEU A O 1
ATOM 2025 N N . ILE A 1 263 ? -0.771 24.75 8.039 1 96.69 263 ILE A N 1
ATOM 2026 C CA . ILE A 1 263 ? -0.228 23.938 6.953 1 96.69 263 ILE A CA 1
ATOM 2027 C C . ILE A 1 263 ? 1.05 23.25 7.422 1 96.69 263 ILE A C 1
ATOM 2029 O O . ILE A 1 263 ? 1.23 22.047 7.203 1 96.69 263 ILE A O 1
ATOM 2033 N N . ILE A 1 264 ? 1.926 23.969 8.055 1 95.88 264 ILE A N 1
ATOM 2034 C CA . ILE A 1 264 ? 3.223 23.406 8.414 1 95.88 264 ILE A CA 1
ATOM 2035 C C . ILE A 1 264 ? 3.064 22.484 9.625 1 95.88 264 ILE A C 1
ATOM 2037 O O . ILE A 1 264 ? 3.748 21.453 9.719 1 95.88 264 ILE A O 1
ATOM 2041 N N . ASP A 1 265 ? 2.1 22.766 10.484 1 93.31 265 ASP A N 1
ATOM 2042 C CA . ASP A 1 265 ? 1.912 21.953 11.68 1 93.31 265 ASP A CA 1
ATOM 2043 C C . ASP A 1 265 ? 1.121 20.688 11.367 1 93.31 265 ASP A C 1
ATOM 2045 O O . ASP A 1 265 ? 1.312 19.656 12.008 1 93.31 265 ASP A O 1
ATOM 2049 N N . GLY A 1 266 ? 0.302 20.781 10.406 1 92.25 266 GLY A N 1
ATOM 2050 C CA . GLY A 1 266 ? -0.537 19.641 10.078 1 92.25 266 GLY A CA 1
ATOM 2051 C C . GLY A 1 266 ? -1.809 19.578 10.898 1 92.25 266 GLY A C 1
ATOM 2052 O O . GLY A 1 266 ? -1.997 20.375 11.82 1 92.25 266 GLY A O 1
ATOM 2053 N N . SER A 1 267 ? -2.703 18.688 10.57 1 91.06 267 SER A N 1
ATOM 2054 C CA . SER A 1 267 ? -3.992 18.547 11.242 1 91.06 267 SER A CA 1
ATOM 2055 C C . SER A 1 267 ? -4.281 17.078 11.562 1 91.06 267 SER A C 1
ATOM 2057 O O . SER A 1 267 ? -4.039 16.203 10.742 1 91.06 267 SER A O 1
ATOM 2059 N N . LYS A 1 268 ? -4.801 16.891 12.672 1 82.94 268 LYS A N 1
ATOM 2060 C CA . LYS A 1 268 ? -5.246 15.555 13.055 1 82.94 268 LYS A CA 1
ATOM 2061 C C . LYS A 1 268 ? -6.422 15.102 12.195 1 82.94 268 LYS A C 1
ATOM 2063 O O . LYS A 1 268 ? -6.598 13.906 11.961 1 82.94 268 LYS A O 1
ATOM 2068 N N . GLU A 1 269 ? -7.129 16.125 11.711 1 82.19 269 GLU A N 1
ATOM 2069 C CA . GLU A 1 269 ? -8.289 15.82 10.875 1 82.19 269 GLU A CA 1
ATOM 2070 C C . GLU A 1 269 ? -7.859 15.25 9.523 1 82.19 269 GLU A C 1
ATOM 2072 O O . GLU A 1 269 ? -8.586 14.453 8.93 1 82.19 269 GLU A O 1
ATOM 2077 N N . TRP A 1 270 ? -6.801 15.695 9.164 1 85.94 270 TRP A N 1
ATOM 2078 C CA . TRP A 1 270 ? -6.332 15.273 7.848 1 85.94 270 TRP A CA 1
ATOM 2079 C C . TRP A 1 270 ? -5.812 13.836 7.891 1 85.94 270 TRP A C 1
ATOM 2081 O O . TRP A 1 270 ? -5.852 13.125 6.887 1 85.94 270 TRP A O 1
ATOM 2091 N N . THR A 1 271 ? -5.297 13.469 9.031 1 76 271 THR A N 1
ATOM 2092 C CA . THR A 1 271 ? -4.699 12.148 9.203 1 76 271 THR A CA 1
ATOM 2093 C C . THR A 1 271 ? -5.758 11.125 9.617 1 76 271 THR A C 1
ATOM 2095 O O . THR A 1 271 ? -5.766 10 9.117 1 76 271 THR A O 1
ATOM 2098 N N . TYR A 1 272 ? -6.676 11.648 10.539 1 65.5 272 TYR A N 1
ATOM 2099 C CA . TYR A 1 272 ? -7.602 10.719 11.18 1 65.5 272 TYR A CA 1
ATOM 2100 C C . TYR A 1 272 ? -9.047 11.039 10.797 1 65.5 272 TYR A C 1
ATOM 2102 O O . TYR A 1 272 ? -9.977 10.414 11.297 1 65.5 272 TYR A O 1
ATOM 2110 N N . GLY A 1 273 ? -9.328 12.273 10.203 1 60.78 273 GLY A N 1
ATOM 2111 C CA . GLY A 1 273 ? -10.539 13.07 10.078 1 60.78 273 GLY A CA 1
ATOM 2112 C C . GLY A 1 273 ? -11.805 12.25 10.172 1 60.78 273 GLY A C 1
ATOM 2113 O O . GLY A 1 273 ? -12.812 12.711 10.703 1 60.78 273 GLY A O 1
ATOM 2114 N N . HIS A 1 274 ? -11.969 11.078 9.508 1 58.53 274 HIS A N 1
ATOM 2115 C CA . HIS A 1 274 ? -13.328 10.547 9.453 1 58.53 274 HIS A CA 1
ATOM 2116 C C . HIS A 1 274 ? -13.758 9.984 10.805 1 58.53 274 HIS A C 1
ATOM 2118 O O . HIS A 1 274 ? -14.914 9.609 10.984 1 58.53 274 HIS A O 1
ATOM 2124 N N . ARG A 1 275 ? -12.977 10.266 11.781 1 52.41 275 ARG A N 1
ATOM 2125 C CA . ARG A 1 275 ? -13.273 9.5 12.992 1 52.41 275 ARG A CA 1
ATOM 2126 C C . ARG A 1 275 ? -14.055 10.344 14 1 52.41 275 ARG A C 1
ATOM 2128 O O . ARG A 1 275 ? -14.836 9.812 14.781 1 52.41 275 ARG A O 1
ATOM 2135 N N . ASP A 1 276 ? -13.766 11.664 14.086 1 53.56 276 ASP A N 1
ATOM 2136 C CA . ASP A 1 276 ? -14.211 12.391 15.273 1 53.56 276 ASP A CA 1
ATOM 2137 C C . ASP A 1 276 ? -15.531 13.117 15.016 1 53.56 276 ASP A C 1
ATOM 2139 O O . ASP A 1 276 ? -15.852 14.094 15.695 1 53.56 276 ASP A O 1
ATOM 2143 N N . GLY A 1 277 ? -16.375 12.719 14.148 1 59.5 277 GLY A N 1
ATOM 2144 C CA . GLY A 1 277 ? -17.703 13.289 14.047 1 59.5 277 GLY A CA 1
ATOM 2145 C C . GLY A 1 277 ? -17.875 14.211 12.859 1 59.5 277 GLY A C 1
ATOM 2146 O O . GLY A 1 277 ? -16.906 14.484 12.141 1 59.5 277 GLY A O 1
ATOM 2147 N N . TRP A 1 278 ? -19.203 14.695 12.828 1 62.44 278 TRP A N 1
ATOM 2148 C CA . TRP A 1 278 ? -19.578 15.5 11.672 1 62.44 278 TRP A CA 1
ATOM 2149 C C . TRP A 1 278 ? -19.5 16.984 11.992 1 62.44 278 TRP A C 1
ATOM 2151 O O . TRP A 1 278 ? -19.938 17.422 13.055 1 62.44 278 TRP A O 1
ATOM 2161 N N . VAL A 1 279 ? -18.891 17.828 11.281 1 66.31 279 VAL A N 1
ATOM 2162 C CA . VAL A 1 279 ? -18.766 19.281 11.367 1 66.31 279 VAL A CA 1
ATOM 2163 C C . VAL A 1 279 ? -20.141 19.922 11.414 1 66.31 279 VAL A C 1
ATOM 2165 O O . VAL A 1 279 ? -21.047 19.516 10.672 1 66.31 279 VAL A O 1
ATOM 2168 N N . GLY A 1 280 ? -20.422 20.938 12.359 1 63.47 280 GLY A N 1
ATOM 2169 C CA . GLY A 1 280 ? -21.688 21.641 12.492 1 63.47 280 GLY A CA 1
ATOM 2170 C C . GLY A 1 280 ? -22.656 20.969 13.445 1 63.47 280 GLY A C 1
ATOM 2171 O O . GLY A 1 280 ? -23.453 21.641 14.109 1 63.47 280 GLY A O 1
ATOM 2172 N N . ILE A 1 281 ? -22.547 19.625 13.383 1 66.38 281 ILE A N 1
ATOM 2173 C CA . ILE A 1 281 ? -23.484 18.922 14.242 1 66.38 281 ILE A CA 1
ATOM 2174 C C . ILE A 1 281 ? -22.828 18.594 15.578 1 66.38 281 ILE A C 1
ATOM 2176 O O . ILE A 1 281 ? -23.344 18.953 16.641 1 66.38 281 ILE A O 1
ATOM 2180 N N . ASP A 1 282 ? -21.609 18.156 15.43 1 73.81 282 ASP A N 1
ATOM 2181 C CA . ASP A 1 282 ? -20.969 17.719 16.672 1 73.81 282 ASP A CA 1
ATOM 2182 C C . ASP A 1 282 ? -19.688 18.516 16.953 1 73.81 282 ASP A C 1
ATOM 2184 O O . ASP A 1 282 ? -19.156 18.484 18.062 1 73.81 282 ASP A O 1
ATOM 2188 N N . ARG A 1 283 ? -19.406 19.266 15.875 1 82.62 283 ARG A N 1
ATOM 2189 C CA . ARG A 1 283 ? -18.156 20.016 16.016 1 82.62 283 ARG A CA 1
ATOM 2190 C C . ARG A 1 283 ? -18.312 21.438 15.484 1 82.62 283 ARG A C 1
ATOM 2192 O O . ARG A 1 283 ? -19.047 21.672 14.523 1 82.62 283 ARG A O 1
ATOM 2199 N N . PRO A 1 284 ? -17.578 22.375 16.109 1 87.69 284 PRO A N 1
ATOM 2200 C CA . PRO A 1 284 ? -17.641 23.75 15.617 1 87.69 284 PRO A CA 1
ATOM 2201 C C . PRO A 1 284 ? -17.203 23.859 14.156 1 87.69 284 PRO A C 1
ATOM 2203 O O . PRO A 1 284 ? -16.469 23.016 13.656 1 87.69 284 PRO A O 1
ATOM 2206 N N . LEU A 1 285 ? -17.5 24.906 13.469 1 87.44 285 LEU A N 1
ATOM 2207 C CA . LEU A 1 285 ? -17.359 25.094 12.023 1 87.44 285 LEU A CA 1
ATOM 2208 C C . LEU A 1 285 ? -15.891 25.25 11.641 1 87.44 285 LEU A C 1
ATOM 2210 O O . LEU A 1 285 ? -15.508 24.953 10.508 1 87.44 285 LEU A O 1
ATOM 2214 N N . TRP A 1 286 ? -15.102 25.703 12.625 1 92.31 286 TRP A N 1
ATOM 2215 C CA . TRP A 1 286 ? -13.719 25.953 12.242 1 92.31 286 TRP A CA 1
ATOM 2216 C C . TRP A 1 286 ? -12.969 24.641 12.016 1 92.31 286 TRP A C 1
ATOM 2218 O O . TRP A 1 286 ? -11.859 24.641 11.484 1 92.31 286 TRP A O 1
ATOM 2228 N N . TRP A 1 287 ? -13.539 23.5 12.352 1 90.75 287 TRP A N 1
ATOM 2229 C CA . TRP A 1 287 ? -12.898 22.219 12.094 1 90.75 287 TRP A CA 1
ATOM 2230 C C . TRP A 1 287 ? -13.078 21.812 10.641 1 90.75 287 TRP A C 1
ATOM 2232 O O . TRP A 1 287 ? -12.453 20.844 10.18 1 90.75 287 TRP A O 1
ATOM 2242 N N . HIS A 1 288 ? -13.898 22.547 9.969 1 90 288 HIS A N 1
ATOM 2243 C CA . HIS A 1 288 ? -13.977 22.5 8.508 1 90 288 HIS A CA 1
ATOM 2244 C C . HIS A 1 288 ? -14.164 23.891 7.922 1 90 288 HIS A C 1
ATOM 2246 O O . HIS A 1 288 ? -15.289 24.297 7.645 1 90 288 HIS A O 1
ATOM 2252 N N . LEU A 1 289 ? -13.07 24.438 7.762 1 91.94 289 LEU A N 1
ATOM 2253 C CA . LEU A 1 289 ? -13.086 25.828 7.336 1 91.94 289 LEU A CA 1
ATOM 2254 C C . LEU A 1 289 ? -13.82 25.984 6.012 1 91.94 289 LEU A C 1
ATOM 2256 O O . LEU A 1 289 ? -13.641 25.188 5.094 1 91.94 289 LEU A O 1
ATOM 2260 N N . PRO A 1 290 ? -14.617 26.938 5.809 1 87.94 290 PRO A N 1
ATOM 2261 C CA . PRO A 1 290 ? -15.484 27.109 4.641 1 87.94 290 PRO A CA 1
ATOM 2262 C C . PRO A 1 290 ? -14.727 27.625 3.42 1 87.94 290 PRO A C 1
ATOM 2264 O O . PRO A 1 290 ? -13.516 27.859 3.492 1 87.94 290 PRO A O 1
ATOM 2267 N N . TYR A 1 291 ? -15.414 27.672 2.256 1 86.38 291 TYR A N 1
ATOM 2268 C CA . TYR A 1 291 ? -14.969 28.297 1.017 1 86.38 291 TYR A CA 1
ATOM 2269 C C . TYR A 1 291 ? -13.82 27.516 0.388 1 86.38 291 TYR A C 1
ATOM 2271 O O . TYR A 1 291 ? -12.938 28.094 -0.247 1 86.38 291 TYR A O 1
ATOM 2279 N N . GLY A 1 292 ? -13.703 26.281 0.779 1 88.62 292 GLY A N 1
ATOM 2280 C CA . GLY A 1 292 ? -12.672 25.438 0.173 1 88.62 292 GLY A CA 1
ATOM 2281 C C . GLY A 1 292 ? -11.312 25.609 0.821 1 88.62 292 GLY A C 1
ATOM 2282 O O . GLY A 1 292 ? -10.328 25.031 0.353 1 88.62 292 GLY A O 1
ATOM 2283 N N . ILE A 1 293 ? -11.312 26.391 1.878 1 92.81 293 ILE A N 1
ATOM 2284 C CA . ILE A 1 293 ? -10.047 26.688 2.551 1 92.81 293 ILE A CA 1
ATOM 2285 C C . ILE A 1 293 ? -9.5 25.406 3.189 1 92.81 293 ILE A C 1
ATOM 2287 O O . ILE A 1 293 ? -8.297 25.156 3.135 1 92.81 293 ILE A O 1
ATOM 2291 N N . GLU A 1 294 ? -10.438 24.609 3.713 1 92.94 294 GLU A N 1
ATOM 2292 C CA . GLU A 1 294 ? -10 23.359 4.348 1 92.94 294 GLU A CA 1
ATOM 2293 C C . GLU A 1 294 ? -9.297 22.453 3.344 1 92.94 294 GLU A C 1
ATOM 2295 O O . GLU A 1 294 ? -8.227 21.922 3.625 1 92.94 294 GLU A O 1
ATOM 2300 N N . GLU A 1 295 ? -9.859 22.328 2.186 1 90.62 295 GLU A N 1
ATOM 2301 C CA . GLU A 1 295 ? -9.289 21.484 1.145 1 90.62 295 GLU A CA 1
ATOM 2302 C C . GLU A 1 295 ? -7.957 22.031 0.642 1 90.62 295 GLU A C 1
ATOM 2304 O O . GLU A 1 295 ? -7.023 21.281 0.38 1 90.62 295 GLU A O 1
ATOM 2309 N N . GLU A 1 296 ? -7.977 23.312 0.577 1 93.75 296 GLU A N 1
ATOM 2310 C CA . GLU A 1 296 ? -6.746 23.953 0.127 1 93.75 296 GLU A CA 1
ATOM 2311 C C . GLU A 1 296 ? -5.617 23.75 1.135 1 93.75 296 GLU A C 1
ATOM 2313 O O . GLU A 1 296 ? -4.484 23.438 0.753 1 93.75 296 GLU A O 1
ATOM 2318 N N . LEU A 1 297 ? -5.914 23.875 2.393 1 96.12 297 LEU A N 1
ATOM 2319 C CA . LEU A 1 297 ? -4.926 23.688 3.447 1 96.12 297 LEU A CA 1
ATOM 2320 C C . LEU A 1 297 ? -4.363 22.266 3.426 1 96.12 297 LEU A C 1
ATOM 2322 O O . LEU A 1 297 ? -3.15 22.078 3.506 1 96.12 297 LEU A O 1
ATOM 2326 N N . ARG A 1 298 ? -5.238 21.391 3.33 1 93.75 298 ARG A N 1
ATOM 2327 C CA . ARG A 1 298 ? -4.84 19.984 3.293 1 93.75 298 ARG A CA 1
ATOM 2328 C C . ARG A 1 298 ? -3.945 19.703 2.09 1 93.75 298 ARG A C 1
ATOM 2330 O O . ARG A 1 298 ? -2.936 19 2.211 1 93.75 298 ARG A O 1
ATOM 2337 N N . PHE A 1 299 ? -4.34 20.219 0.995 1 93.88 299 PHE A N 1
ATOM 2338 C CA . PHE A 1 299 ? -3.58 19.984 -0.228 1 93.88 299 PHE A CA 1
ATOM 2339 C C . PHE A 1 299 ? -2.176 20.578 -0.114 1 93.88 299 PHE A C 1
ATOM 2341 O O . PHE A 1 299 ? -1.201 19.953 -0.531 1 93.88 299 PHE A O 1
ATOM 2348 N N . ARG A 1 300 ? -2.062 21.766 0.381 1 96.25 300 ARG A N 1
ATOM 2349 C CA . ARG A 1 300 ? -0.756 22.406 0.526 1 96.25 300 ARG A CA 1
ATOM 2350 C C . ARG A 1 300 ? 0.145 21.609 1.456 1 96.25 300 ARG A C 1
ATOM 2352 O O . ARG A 1 300 ? 1.326 21.406 1.166 1 96.25 300 ARG A O 1
ATOM 2359 N N . HIS A 1 301 ? -0.437 21.156 2.512 1 96.38 301 HIS A N 1
ATOM 2360 C CA . HIS A 1 301 ? 0.316 20.328 3.447 1 96.38 301 HIS A CA 1
ATOM 2361 C C . HIS A 1 301 ? 0.816 19.062 2.777 1 96.38 301 HIS A C 1
ATOM 2363 O O . HIS A 1 301 ? 1.992 18.703 2.898 1 96.38 301 HIS A O 1
ATOM 2369 N N . LYS A 1 302 ? -0.053 18.422 2.072 1 93.62 302 LYS A N 1
ATOM 2370 C CA . LYS A 1 302 ? 0.293 17.188 1.366 1 93.62 302 LYS A CA 1
ATOM 2371 C C . LYS A 1 302 ? 1.364 17.453 0.31 1 93.62 302 LYS A C 1
ATOM 2373 O O . LYS A 1 302 ? 2.252 16.625 0.104 1 93.62 302 LYS A O 1
ATOM 2378 N N . SER A 1 303 ? 1.234 18.5 -0.35 1 95.31 303 SER A N 1
ATOM 2379 C CA . SER A 1 303 ? 2.203 18.844 -1.386 1 95.31 303 SER A CA 1
ATOM 2380 C C . SER A 1 303 ? 3.607 18.984 -0.805 1 95.31 303 SER A C 1
ATOM 2382 O O . SER A 1 303 ? 4.59 18.609 -1.442 1 95.31 303 SER A O 1
ATOM 2384 N N . ILE A 1 304 ? 3.689 19.531 0.341 1 96.81 304 ILE A N 1
ATOM 2385 C CA . ILE A 1 304 ? 4.984 19.703 0.994 1 96.81 304 ILE A CA 1
ATOM 2386 C C . ILE A 1 304 ? 5.551 18.344 1.37 1 96.81 304 ILE A C 1
ATOM 2388 O O . ILE A 1 304 ? 6.73 18.062 1.142 1 96.81 304 ILE A O 1
ATOM 2392 N N . LEU A 1 305 ? 4.707 17.5 1.903 1 95.25 305 LEU A N 1
ATOM 2393 C CA . LEU A 1 305 ? 5.141 16.156 2.248 1 95.25 305 LEU A CA 1
ATOM 2394 C C . LEU A 1 305 ? 5.598 15.391 1.007 1 95.25 305 LEU A C 1
ATOM 2396 O O . LEU A 1 305 ? 6.605 14.68 1.044 1 95.25 305 LEU A O 1
ATOM 2400 N N . ASP A 1 306 ? 4.863 15.586 -0.048 1 93.69 306 ASP A N 1
ATOM 2401 C CA . ASP A 1 306 ? 5.215 14.938 -1.309 1 93.69 306 ASP A CA 1
ATOM 2402 C C . ASP A 1 306 ? 6.574 15.422 -1.811 1 93.69 306 ASP A C 1
ATOM 2404 O O . ASP A 1 306 ? 7.332 14.648 -2.402 1 93.69 306 ASP A O 1
ATOM 2408 N N . THR A 1 307 ? 6.793 16.609 -1.618 1 95.56 307 THR A N 1
ATOM 2409 C CA . THR A 1 307 ? 8.07 17.156 -2.051 1 95.56 307 THR A CA 1
ATOM 2410 C C . THR A 1 307 ? 9.227 16.547 -1.252 1 95.56 307 THR A C 1
ATOM 2412 O O . THR A 1 307 ? 10.281 16.234 -1.809 1 95.56 307 THR A O 1
ATOM 2415 N N . ILE A 1 308 ? 9.031 16.406 0.019 1 95.94 308 ILE A N 1
ATOM 2416 C CA . ILE A 1 308 ? 10.039 15.781 0.854 1 95.94 308 ILE A CA 1
ATOM 2417 C C . ILE A 1 308 ? 10.25 14.336 0.408 1 95.94 308 ILE A C 1
ATOM 2419 O O . ILE A 1 308 ? 11.383 13.859 0.344 1 95.94 308 ILE A O 1
ATOM 2423 N N . THR A 1 309 ? 9.156 13.664 0.129 1 94.38 309 THR A N 1
ATOM 2424 C CA . THR A 1 309 ? 9.227 12.312 -0.399 1 94.38 309 THR A CA 1
ATOM 2425 C C . THR A 1 309 ? 10.023 12.281 -1.701 1 94.38 309 THR A C 1
ATOM 2427 O O . THR A 1 309 ? 10.852 11.391 -1.91 1 94.38 309 THR A O 1
ATOM 2430 N N . ASP A 1 310 ? 9.75 13.188 -2.545 1 94.06 310 ASP A N 1
ATOM 2431 C CA . ASP A 1 310 ? 10.461 13.289 -3.818 1 94.06 310 ASP A CA 1
ATOM 2432 C C . ASP A 1 310 ? 11.953 13.5 -3.602 1 94.06 310 ASP A C 1
ATOM 2434 O O . ASP A 1 310 ? 12.781 12.922 -4.32 1 94.06 310 ASP A O 1
ATOM 2438 N N . LEU A 1 311 ? 12.297 14.328 -2.678 1 95.31 311 LEU A N 1
ATOM 2439 C CA . LEU A 1 311 ? 13.688 14.57 -2.336 1 95.31 311 LEU A CA 1
ATOM 2440 C C . LEU A 1 311 ? 14.367 13.281 -1.872 1 95.31 311 LEU A C 1
ATOM 2442 O O . LEU A 1 311 ? 15.469 12.961 -2.318 1 95.31 311 LEU A O 1
ATOM 2446 N N . GLN A 1 312 ? 13.703 12.586 -0.993 1 95.75 312 GLN A N 1
ATOM 2447 C CA . GLN A 1 312 ? 14.258 11.32 -0.514 1 95.75 312 GLN A CA 1
ATOM 2448 C C . GLN A 1 312 ? 14.406 10.32 -1.655 1 95.75 312 GLN A C 1
ATOM 2450 O O . GLN A 1 312 ? 15.406 9.609 -1.735 1 95.75 312 GLN A O 1
ATOM 2455 N N . SER A 1 313 ? 13.414 10.281 -2.514 1 94.12 313 SER A N 1
ATOM 2456 C CA . SER A 1 313 ? 13.469 9.383 -3.664 1 94.12 313 SER A CA 1
ATOM 2457 C C . SER A 1 313 ? 14.641 9.719 -4.574 1 94.12 313 SER A C 1
ATOM 2459 O O . SER A 1 313 ? 15.25 8.828 -5.168 1 94.12 313 SER A O 1
ATOM 2461 N N . HIS A 1 314 ? 14.891 10.969 -4.707 1 93.62 314 HIS A N 1
ATOM 2462 C CA . HIS A 1 314 ? 16.031 11.398 -5.5 1 93.62 314 HIS A CA 1
ATOM 2463 C C . HIS A 1 314 ? 17.328 10.758 -5.004 1 93.62 314 HIS A C 1
ATOM 2465 O O . HIS A 1 314 ? 18.109 10.227 -5.797 1 93.62 314 HIS A O 1
ATOM 2471 N N . PHE A 1 315 ? 17.516 10.797 -3.75 1 95.5 315 PHE A N 1
ATOM 2472 C CA . PHE A 1 315 ? 18.75 10.234 -3.186 1 95.5 315 PHE A CA 1
ATOM 2473 C C . PHE A 1 315 ? 18.734 8.719 -3.277 1 95.5 315 PHE A C 1
ATOM 2475 O O . PHE A 1 315 ? 19.781 8.102 -3.533 1 95.5 315 PHE A O 1
ATOM 2482 N N . LEU A 1 316 ? 17.609 8.094 -3.008 1 95.88 316 LEU A N 1
ATOM 2483 C CA . LEU A 1 316 ? 17.516 6.641 -3.117 1 95.88 316 LEU A CA 1
ATOM 2484 C C . LEU A 1 316 ? 17.828 6.184 -4.539 1 95.88 316 LEU A C 1
ATOM 2486 O O . LEU A 1 316 ? 18.469 5.148 -4.742 1 95.88 316 LEU A O 1
ATOM 2490 N N . ARG A 1 317 ? 17.406 6.953 -5.516 1 93.81 317 ARG A N 1
ATOM 2491 C CA . ARG A 1 317 ? 17.719 6.652 -6.91 1 93.81 317 ARG A CA 1
ATOM 2492 C C . ARG A 1 317 ? 19.203 6.859 -7.199 1 93.81 317 ARG A C 1
ATOM 2494 O O . ARG A 1 317 ? 19.828 6.031 -7.859 1 93.81 317 ARG A O 1
ATOM 2501 N N . ALA A 1 318 ? 19.703 7.918 -6.699 1 93.56 318 ALA A N 1
ATOM 2502 C CA . ALA A 1 318 ? 21.109 8.25 -6.926 1 93.56 318 ALA A CA 1
ATOM 2503 C C . ALA A 1 318 ? 22.016 7.152 -6.387 1 93.56 318 ALA A C 1
ATOM 2505 O O . ALA A 1 318 ? 23.031 6.809 -7.012 1 93.56 318 ALA A O 1
ATOM 2506 N N . TYR A 1 319 ? 21.641 6.555 -5.266 1 94.75 319 TYR A N 1
ATOM 2507 C CA . TYR A 1 319 ? 22.5 5.547 -4.648 1 94.75 319 TYR A CA 1
ATOM 2508 C C . TYR A 1 319 ? 22.094 4.145 -5.09 1 94.75 319 TYR A C 1
ATOM 2510 O O . TYR A 1 319 ? 22.625 3.154 -4.59 1 94.75 319 TYR A O 1
ATOM 2518 N N . GLY A 1 320 ? 21.062 4.023 -5.934 1 92.56 320 GLY A N 1
ATOM 2519 C CA . GLY A 1 320 ? 20.781 2.777 -6.633 1 92.56 320 GLY A CA 1
ATOM 2520 C C . GLY A 1 320 ? 19.719 1.932 -5.957 1 92.56 320 GLY A C 1
ATOM 2521 O O . GLY A 1 320 ? 19.625 0.731 -6.215 1 92.56 320 GLY A O 1
ATOM 2522 N N . ALA A 1 321 ? 19.016 2.469 -5.102 1 94.06 321 ALA A N 1
ATOM 2523 C CA . ALA A 1 321 ? 17.969 1.711 -4.422 1 94.06 321 ALA A CA 1
ATOM 2524 C C . ALA A 1 321 ? 16.688 1.68 -5.25 1 94.06 321 ALA A C 1
ATOM 2526 O O . ALA A 1 321 ? 15.812 0.85 -5.008 1 94.06 321 ALA A O 1
ATOM 2527 N N . LEU A 1 322 ? 16.516 2.594 -6.172 1 91.25 322 LEU A N 1
ATOM 2528 C CA . LEU A 1 322 ? 15.344 2.676 -7.039 1 91.25 322 LEU A CA 1
ATOM 2529 C C . LEU A 1 322 ? 15.75 2.615 -8.508 1 91.25 322 LEU A C 1
ATOM 2531 O O . LEU A 1 322 ? 16.859 3.02 -8.867 1 91.25 322 LEU A O 1
ATOM 2535 N N . PRO A 1 323 ? 14.773 2.029 -9.289 1 81.94 323 PRO A N 1
ATOM 2536 C CA . PRO A 1 323 ? 15.109 2.006 -10.719 1 81.94 323 PRO A CA 1
ATOM 2537 C C . PRO A 1 323 ? 15.117 3.398 -11.344 1 81.94 323 PRO A C 1
ATOM 2539 O O . PRO A 1 323 ? 14.484 4.32 -10.828 1 81.94 323 PRO A O 1
ATOM 2542 N N . GLU A 1 324 ? 15.93 3.516 -12.383 1 69.75 324 GLU A N 1
ATOM 2543 C CA . GLU A 1 324 ? 16.031 4.812 -13.047 1 69.75 324 GLU A CA 1
ATOM 2544 C C . GLU A 1 324 ? 14.734 5.16 -13.773 1 69.75 324 GLU A C 1
ATOM 2546 O O . GLU A 1 324 ? 14.07 4.281 -14.32 1 69.75 324 GLU A O 1
ATOM 2551 N N . SER A 1 325 ? 14.125 6.25 -13.414 1 58.69 325 SER A N 1
ATOM 2552 C CA . SER A 1 325 ? 12.93 6.703 -14.117 1 58.69 325 SER A CA 1
ATOM 2553 C C . SER A 1 325 ? 13.172 6.793 -15.625 1 58.69 325 SER A C 1
ATOM 2555 O O . SER A 1 325 ? 14.211 7.301 -16.062 1 58.69 325 SER A O 1
ATOM 2557 N N . SER A 1 326 ? 12.609 5.887 -16.391 1 47.47 326 SER A N 1
ATOM 2558 C CA . SER A 1 326 ? 12.719 6.059 -17.844 1 47.47 326 SER A CA 1
ATOM 2559 C C . SER A 1 326 ? 12.453 7.508 -18.234 1 47.47 326 SER A C 1
ATOM 2561 O O . SER A 1 326 ? 11.422 8.086 -17.875 1 47.47 326 SER A O 1
ATOM 2563 N N . ARG A 1 327 ? 13.43 8.367 -18.547 1 40.53 327 ARG A N 1
ATOM 2564 C CA . ARG A 1 327 ? 13.195 9.633 -19.234 1 40.53 327 ARG A CA 1
ATOM 2565 C C . ARG A 1 327 ? 12.148 9.484 -20.328 1 40.53 327 ARG A C 1
ATOM 2567 O O . ARG A 1 327 ? 12.141 8.492 -21.062 1 40.53 327 ARG A O 1
ATOM 2574 N N . PRO A 1 328 ? 11.078 10.312 -20.297 1 36.75 328 PRO A N 1
ATOM 2575 C CA . PRO A 1 328 ? 10.32 10.266 -21.562 1 36.75 328 PRO A CA 1
ATOM 2576 C C . PRO A 1 328 ? 11.227 10.18 -22.781 1 36.75 328 PRO A C 1
ATOM 2578 O O . PRO A 1 328 ? 12.336 10.727 -22.781 1 36.75 328 PRO A O 1
ATOM 2581 N N . SER A 1 329 ? 11.156 9.094 -23.609 1 31.16 329 SER A N 1
ATOM 2582 C CA . SER A 1 329 ? 11.766 9.078 -24.938 1 31.16 329 SER A CA 1
ATOM 2583 C C . SER A 1 329 ? 11.695 10.453 -25.578 1 31.16 329 SER A C 1
ATOM 2585 O O . SER A 1 329 ? 10.641 11.086 -25.609 1 31.16 329 SER A O 1
ATOM 2587 N N . GLN A 1 330 ? 12.727 11.227 -25.75 1 29.59 330 GLN A N 1
ATOM 2588 C CA . GLN A 1 330 ? 12.727 12.156 -26.875 1 29.59 330 GLN A CA 1
ATOM 2589 C C . GLN A 1 330 ? 11.914 11.602 -28.047 1 29.59 330 GLN A C 1
ATOM 2591 O O . GLN A 1 330 ? 11.859 10.391 -28.25 1 29.59 330 GLN A O 1
ATOM 2596 N N . ILE A 1 331 ? 11.008 12.312 -28.562 1 30.09 331 ILE A N 1
ATOM 2597 C CA . ILE A 1 331 ? 10.438 12.086 -29.875 1 30.09 331 ILE A CA 1
ATOM 2598 C C . ILE A 1 331 ? 11.5 11.492 -30.797 1 30.09 331 ILE A C 1
ATOM 2600 O O . ILE A 1 331 ? 12.484 12.156 -31.141 1 30.09 331 ILE A O 1
ATOM 2604 N N . ALA A 1 332 ? 11.727 10.18 -30.781 1 29.64 332 ALA A N 1
ATOM 2605 C CA . ALA A 1 332 ? 12.445 9.633 -31.922 1 29.64 332 ALA A CA 1
ATOM 2606 C C . ALA A 1 332 ? 11.922 10.219 -33.25 1 29.64 332 ALA A C 1
ATOM 2608 O O . ALA A 1 332 ? 10.711 10.242 -33.469 1 29.64 332 ALA A O 1
ATOM 2609 N N . ASP A 1 333 ? 12.578 11.172 -33.812 1 26.8 333 ASP A N 1
ATOM 2610 C CA . ASP A 1 333 ? 12.445 11.242 -35.25 1 26.8 333 ASP A CA 1
ATOM 2611 C C . ASP A 1 333 ? 12.25 9.852 -35.844 1 26.8 333 ASP A C 1
ATOM 2613 O O . ASP A 1 333 ? 12.898 8.891 -35.438 1 26.8 333 ASP A O 1
ATOM 2617 N N . THR A 1 334 ? 11.125 9.492 -36.531 1 30.22 334 THR A N 1
ATOM 2618 C CA . THR A 1 334 ? 10.594 8.352 -37.281 1 30.22 334 THR A CA 1
ATOM 2619 C C . THR A 1 334 ? 11.703 7.668 -38.062 1 30.22 334 THR A C 1
ATOM 2621 O O . THR A 1 334 ? 11.445 6.711 -38.781 1 30.22 334 THR A O 1
ATOM 2624 N N . THR A 1 335 ? 12.742 8.383 -38.5 1 27.44 335 THR A N 1
ATOM 2625 C CA . THR A 1 335 ? 13.328 7.66 -39.625 1 27.44 335 THR A CA 1
ATOM 2626 C C . THR A 1 335 ? 13.859 6.301 -39.156 1 27.44 335 THR A C 1
ATOM 2628 O O . THR A 1 335 ? 13.648 5.293 -39.844 1 27.44 335 THR A O 1
ATOM 2631 N N . THR A 1 336 ? 15.164 6.203 -38.844 1 27.8 336 THR A N 1
ATOM 2632 C CA . THR A 1 336 ? 15.93 4.973 -39 1 27.8 336 THR A CA 1
ATOM 2633 C C . THR A 1 336 ? 15.562 3.949 -37.938 1 27.8 336 THR A C 1
ATOM 2635 O O . THR A 1 336 ? 15.586 4.25 -36.75 1 27.8 336 THR A O 1
ATOM 2638 N N . SER A 1 337 ? 14.773 2.822 -38.25 1 27.16 337 SER A N 1
ATOM 2639 C CA . SER A 1 337 ? 14.125 1.594 -37.812 1 27.16 337 SER A CA 1
ATOM 2640 C C . SER A 1 337 ? 15.023 0.819 -36.844 1 27.16 337 SER A C 1
ATOM 2642 O O . SER A 1 337 ? 14.758 -0.35 -36.562 1 27.16 337 SER A O 1
ATOM 2644 N N . ALA A 1 338 ? 16.375 1.069 -36.812 1 28.8 338 ALA A N 1
ATOM 2645 C CA . ALA A 1 338 ? 17.203 -0.044 -36.375 1 28.8 338 ALA A CA 1
ATOM 2646 C C . ALA A 1 338 ? 16.891 -0.444 -34.938 1 28.8 338 ALA A C 1
ATOM 2648 O O . ALA A 1 338 ? 16.484 0.393 -34.125 1 28.8 338 ALA A O 1
ATOM 2649 N N . PHE A 1 339 ? 16.891 -1.739 -34.625 1 27.92 339 PHE A N 1
ATOM 2650 C CA . PHE A 1 339 ? 16.812 -2.699 -33.531 1 27.92 339 PHE A CA 1
ATOM 2651 C C . PHE A 1 339 ? 17.625 -2.229 -32.312 1 27.92 339 PHE A C 1
ATOM 2653 O O . PHE A 1 339 ? 18.797 -2.598 -32.188 1 27.92 339 PHE A O 1
ATOM 2660 N N . LEU A 1 340 ? 17.672 -0.89 -32.094 1 31.22 340 LEU A N 1
ATOM 2661 C CA . LEU A 1 340 ? 18.656 -0.678 -31.016 1 31.22 340 LEU A CA 1
ATOM 2662 C C . LEU A 1 340 ? 18.25 -1.429 -29.75 1 31.22 340 LEU A C 1
ATOM 2664 O O . LEU A 1 340 ? 17.062 -1.479 -29.406 1 31.22 340 LEU A O 1
ATOM 2668 N N . PRO A 1 341 ? 19.109 -2.383 -29.266 1 34.62 341 PRO A N 1
ATOM 2669 C CA . PRO A 1 341 ? 18.938 -3.143 -28.031 1 34.62 341 PRO A CA 1
ATOM 2670 C C . PRO A 1 341 ? 18.453 -2.279 -26.875 1 34.62 341 PRO A C 1
ATOM 2672 O O . PRO A 1 341 ? 18.672 -1.067 -26.859 1 34.62 341 PRO A O 1
ATOM 2675 N N . PRO A 1 342 ? 17.391 -2.699 -26.281 1 37.38 342 PRO A N 1
ATOM 2676 C CA . PRO A 1 342 ? 16.938 -1.892 -25.141 1 37.38 342 PRO A CA 1
ATOM 2677 C C . PRO A 1 342 ? 18.094 -1.295 -24.344 1 37.38 342 PRO A C 1
ATOM 2679 O O . PRO A 1 342 ? 19.156 -1.904 -24.234 1 37.38 342 PRO A O 1
ATOM 2682 N N . PRO A 1 343 ? 18.266 0.011 -24.375 1 35.03 343 PRO A N 1
ATOM 2683 C CA . PRO A 1 343 ? 19.453 0.581 -23.719 1 35.03 343 PRO A CA 1
ATOM 2684 C C . PRO A 1 343 ? 19.812 -0.14 -22.422 1 35.03 343 PRO A C 1
ATOM 2686 O O . PRO A 1 343 ? 18.922 -0.667 -21.734 1 35.03 343 PRO A O 1
ATOM 2689 N N . LEU A 1 344 ? 21 -0.766 -22.391 1 35.66 344 LEU A N 1
ATOM 2690 C CA . LEU A 1 344 ? 21.703 -1.229 -21.203 1 35.66 344 LEU A CA 1
ATOM 2691 C C . LEU A 1 344 ? 21.359 -0.355 -20 1 35.66 344 LEU A C 1
ATOM 2693 O O . LEU A 1 344 ? 21.125 0.846 -20.141 1 35.66 344 LEU A O 1
ATOM 2697 N N . GLN A 1 345 ? 20.875 -0.905 -18.875 1 40.62 345 GLN A N 1
ATOM 2698 C CA . GLN A 1 345 ? 20.781 -0.235 -17.578 1 40.62 345 GLN A CA 1
ATOM 2699 C C . GLN A 1 345 ? 21.828 0.863 -17.453 1 40.62 345 GLN A C 1
ATOM 2701 O O . GLN A 1 345 ? 23.031 0.604 -17.578 1 40.62 345 GLN A O 1
ATOM 2706 N N . GLN A 1 346 ? 21.766 1.962 -17.969 1 44.91 346 GLN A N 1
ATOM 2707 C CA . GLN A 1 346 ? 22.734 3.031 -17.75 1 44.91 346 GLN A CA 1
ATOM 2708 C C . GLN A 1 346 ? 23.359 2.943 -16.359 1 44.91 346 GLN A C 1
ATOM 2710 O O . GLN A 1 346 ? 22.656 2.799 -15.367 1 44.91 346 GLN A O 1
ATOM 2715 N N . PRO A 1 347 ? 24.625 2.49 -16.172 1 50.91 347 PRO A N 1
ATOM 2716 C CA . PRO A 1 347 ? 25.328 2.367 -14.883 1 50.91 347 PRO A CA 1
ATOM 2717 C C . PRO A 1 347 ? 25.031 3.521 -13.93 1 50.91 347 PRO A C 1
ATOM 2719 O O . PRO A 1 347 ? 24.984 4.68 -14.352 1 50.91 347 PRO A O 1
ATOM 2722 N N . THR A 1 348 ? 24.344 3.311 -12.797 1 62.69 348 THR A N 1
ATOM 2723 C CA . THR A 1 348 ? 24.156 4.277 -11.727 1 62.69 348 THR A CA 1
ATOM 2724 C C . THR A 1 348 ? 25.422 5.086 -11.492 1 62.69 348 THR A C 1
ATOM 2726 O O . THR A 1 348 ? 26.516 4.52 -11.359 1 62.69 348 THR A O 1
ATOM 2729 N N . LYS A 1 349 ? 25.453 6.391 -11.836 1 79.62 349 LYS A N 1
ATOM 2730 C CA . LYS A 1 349 ? 26.578 7.305 -11.617 1 79.62 349 LYS A CA 1
ATOM 2731 C C . LYS A 1 349 ? 27.078 7.215 -10.18 1 79.62 349 LYS A C 1
ATOM 2733 O O . LYS A 1 349 ? 26.297 7.199 -9.234 1 79.62 349 LYS A O 1
ATOM 2738 N N . LEU A 1 350 ? 28.375 6.949 -10.07 1 89.12 350 LEU A N 1
ATOM 2739 C CA . LEU A 1 350 ? 29.031 6.895 -8.766 1 89.12 350 LEU A CA 1
ATOM 2740 C C . LEU A 1 350 ? 28.797 8.18 -7.984 1 89.12 350 LEU A C 1
ATOM 2742 O O . LEU A 1 350 ? 28.922 9.281 -8.531 1 89.12 350 LEU A O 1
ATOM 2746 N N . GLN A 1 351 ? 28.328 8.117 -6.793 1 92.12 351 GLN A N 1
ATOM 2747 C CA . GLN A 1 351 ? 28.047 9.258 -5.93 1 92.12 351 GLN A CA 1
ATOM 2748 C C . GLN A 1 351 ? 29.281 9.711 -5.176 1 92.12 351 GLN A C 1
ATOM 2750 O O . GLN A 1 351 ? 29.438 10.891 -4.859 1 92.12 351 GLN A O 1
ATOM 2755 N N . CYS A 1 352 ? 30.125 8.703 -4.898 1 92 352 CYS A N 1
ATOM 2756 C CA . CYS A 1 352 ? 31.375 9.039 -4.223 1 92 352 CYS A CA 1
ATOM 2757 C C . CYS A 1 352 ? 32.281 9.883 -5.117 1 92 352 CYS A C 1
ATOM 2759 O O . CYS A 1 352 ? 32.5 9.531 -6.273 1 92 352 CYS A O 1
ATOM 2761 N N . ARG A 1 353 ? 32.844 10.969 -4.605 1 84.62 353 ARG A N 1
ATOM 2762 C CA . ARG A 1 353 ? 33.625 11.906 -5.414 1 84.62 353 ARG A CA 1
ATOM 2763 C C . ARG A 1 353 ? 35.125 11.695 -5.207 1 84.62 353 ARG A C 1
ATOM 2765 O O . ARG A 1 353 ? 35.938 12.414 -5.789 1 84.62 353 ARG A O 1
ATOM 2772 N N . ARG A 1 354 ? 35.625 10.773 -4.406 1 82.75 354 ARG A N 1
ATOM 2773 C CA . ARG A 1 354 ? 37.062 10.641 -4.062 1 82.75 354 ARG A CA 1
ATOM 2774 C C . ARG A 1 354 ? 37.781 9.75 -5.07 1 82.75 354 ARG A C 1
ATOM 2776 O O . ARG A 1 354 ? 39 9.742 -5.129 1 82.75 354 ARG A O 1
ATOM 2783 N N . MET A 1 355 ? 37.094 9.188 -6.004 1 77.75 355 MET A N 1
ATOM 2784 C CA . MET A 1 355 ? 37.625 8.398 -7.113 1 77.75 355 MET A CA 1
ATOM 2785 C C . MET A 1 355 ? 38.656 7.391 -6.621 1 77.75 355 MET A C 1
ATOM 2787 O O . MET A 1 355 ? 39.719 7.23 -7.238 1 77.75 355 MET A O 1
ATOM 2791 N N . TYR A 1 356 ? 38.594 6.906 -5.387 1 82.19 356 TYR A N 1
ATOM 2792 C CA . TYR A 1 356 ? 39.406 5.824 -4.867 1 82.19 356 TYR A CA 1
ATOM 2793 C C . TYR A 1 356 ? 38.938 4.473 -5.387 1 82.19 356 TYR A C 1
ATOM 2795 O O . TYR A 1 356 ? 37.875 4.387 -6.027 1 82.19 356 TYR A O 1
ATOM 2803 N N . GLU A 1 357 ? 39.719 3.418 -5.199 1 81.81 357 GLU A N 1
ATOM 2804 C CA . GLU A 1 357 ? 39.375 2.064 -5.633 1 81.81 357 GLU A CA 1
ATOM 2805 C C . GLU A 1 357 ? 38.125 1.554 -4.945 1 81.81 357 GLU A C 1
ATOM 2807 O O . GLU A 1 357 ? 37.375 0.764 -5.52 1 81.81 357 GLU A O 1
ATOM 2812 N N . ASN A 1 358 ? 37.812 2.174 -3.746 1 89 358 ASN A N 1
ATOM 2813 C CA . ASN A 1 358 ? 36.688 1.663 -2.988 1 89 358 ASN A CA 1
ATOM 2814 C C . ASN A 1 358 ? 35.5 2.623 -3.039 1 89 358 ASN A C 1
ATOM 2816 O O . ASN A 1 358 ? 34.688 2.688 -2.1 1 89 358 ASN A O 1
ATOM 2820 N N . SER A 1 359 ? 35.438 3.416 -4.133 1 91 359 SER A N 1
ATOM 2821 C CA . SER A 1 359 ? 34.344 4.383 -4.27 1 91 359 SER A CA 1
ATOM 2822 C C . SER A 1 359 ? 33 3.682 -4.395 1 91 359 SER A C 1
ATOM 2824 O O . SER A 1 359 ? 31.984 4.172 -3.887 1 91 359 SER A O 1
ATOM 2826 N N . ARG A 1 360 ? 33 2.578 -5.012 1 92 360 ARG A N 1
ATOM 2827 C CA . ARG A 1 360 ? 31.766 1.815 -5.133 1 92 360 ARG A CA 1
ATOM 2828 C C . ARG A 1 360 ? 31.312 1.29 -3.775 1 92 360 ARG A C 1
ATOM 2830 O O . ARG A 1 360 ? 30.125 1.27 -3.48 1 92 360 ARG A O 1
ATOM 2837 N N . ALA A 1 361 ? 32.312 0.875 -3.012 1 93.75 361 ALA A N 1
ATOM 2838 C CA . ALA A 1 361 ? 32 0.412 -1.662 1 93.75 361 ALA A CA 1
ATOM 2839 C C . ALA A 1 361 ? 31.469 1.555 -0.797 1 93.75 361 ALA A C 1
ATOM 2841 O O . ALA A 1 361 ? 30.594 1.353 0.046 1 93.75 361 ALA A O 1
ATOM 2842 N N . CYS A 1 362 ? 32.094 2.684 -1.005 1 95 362 CYS A N 1
ATOM 2843 C CA . CYS A 1 362 ? 31.625 3.867 -0.283 1 95 362 CYS A CA 1
ATOM 2844 C C . CYS A 1 362 ? 30.156 4.148 -0.57 1 95 362 CYS A C 1
ATOM 2846 O O . CYS A 1 362 ? 29.391 4.449 0.345 1 95 362 CYS A O 1
ATOM 2848 N N . ASP A 1 363 ? 29.734 4.016 -1.834 1 95.44 363 ASP A N 1
ATOM 2849 C CA . ASP A 1 363 ? 28.344 4.238 -2.223 1 95.44 363 ASP A CA 1
ATOM 2850 C C . ASP A 1 363 ? 27.406 3.23 -1.545 1 95.44 363 ASP A C 1
ATOM 2852 O O . ASP A 1 363 ? 26.344 3.6 -1.041 1 95.44 363 ASP A O 1
ATOM 2856 N N . SER A 1 364 ? 27.812 2.002 -1.477 1 96.06 364 SER A N 1
ATOM 2857 C CA . SER A 1 364 ? 27 0.968 -0.839 1 96.06 364 SER A CA 1
ATOM 2858 C C . SER A 1 364 ? 26.891 1.197 0.665 1 96.06 364 SER A C 1
ATOM 2860 O O . SER A 1 364 ? 25.828 0.993 1.256 1 96.06 364 SER A O 1
ATOM 2862 N N . PHE A 1 365 ? 28.031 1.598 1.241 1 96.31 365 PHE A N 1
ATOM 2863 C CA . PHE A 1 365 ? 28.047 1.927 2.662 1 96.31 365 PHE A CA 1
ATOM 2864 C C . PHE A 1 365 ? 27.031 3.021 2.969 1 96.31 365 PHE A C 1
ATOM 2866 O O . PHE A 1 365 ? 26.234 2.891 3.895 1 96.31 365 PHE A O 1
ATOM 2873 N N . HIS A 1 366 ? 27.062 4.012 2.145 1 97 366 HIS A N 1
ATOM 2874 C CA . HIS A 1 366 ? 26.172 5.145 2.398 1 97 366 HIS A CA 1
ATOM 2875 C C . HIS A 1 366 ? 24.719 4.781 2.115 1 97 366 HIS A C 1
ATOM 2877 O O . HIS A 1 366 ? 23.812 5.273 2.787 1 97 366 HIS A O 1
ATOM 2883 N N . LEU A 1 367 ? 24.484 3.979 1.11 1 97.12 367 LEU A N 1
ATOM 2884 C CA . LEU A 1 367 ? 23.109 3.525 0.883 1 97.12 367 LEU A CA 1
ATOM 2885 C C . LEU A 1 367 ? 22.562 2.818 2.117 1 97.12 367 LEU A C 1
ATOM 2887 O O . LEU A 1 367 ? 21.422 3.055 2.514 1 97.12 367 LEU A O 1
ATOM 2891 N N . GLY A 1 368 ? 23.359 1.993 2.73 1 97.38 368 GLY A N 1
ATOM 2892 C CA . GLY A 1 368 ? 22.938 1.333 3.957 1 97.38 368 GLY A CA 1
ATOM 2893 C C . GLY A 1 368 ? 22.609 2.303 5.074 1 97.38 368 GLY A C 1
ATOM 2894 O O . GLY A 1 368 ? 21.594 2.152 5.758 1 97.38 368 GLY A O 1
ATOM 2895 N N . GLU A 1 369 ? 23.469 3.303 5.188 1 96.88 369 GLU A N 1
ATOM 2896 C CA . GLU A 1 369 ? 23.25 4.312 6.219 1 96.88 369 GLU A CA 1
ATOM 2897 C C . GLU A 1 369 ? 21.969 5.109 5.957 1 96.88 369 GLU A C 1
ATOM 2899 O O . GLU A 1 369 ? 21.234 5.426 6.887 1 96.88 369 GLU A O 1
ATOM 2904 N N . ILE A 1 370 ? 21.766 5.406 4.699 1 97.31 370 ILE A N 1
ATOM 2905 C CA . ILE A 1 370 ? 20.594 6.176 4.297 1 97.31 370 ILE A CA 1
ATOM 2906 C C . ILE A 1 370 ? 19.328 5.391 4.629 1 97.31 370 ILE A C 1
ATOM 2908 O O . ILE A 1 370 ? 18.375 5.941 5.184 1 97.31 370 ILE A O 1
ATOM 2912 N N . ILE A 1 371 ? 19.375 4.109 4.332 1 96.81 371 ILE A N 1
ATOM 2913 C CA . ILE A 1 371 ? 18.219 3.252 4.574 1 96.81 371 ILE A CA 1
ATOM 2914 C C . ILE A 1 371 ? 17.938 3.168 6.074 1 96.81 371 ILE A C 1
ATOM 2916 O O . ILE A 1 371 ? 16.797 3.334 6.512 1 96.81 371 ILE A O 1
ATOM 2920 N N . ARG A 1 372 ? 18.891 2.953 6.824 1 95.38 372 ARG A N 1
ATOM 2921 C CA . ARG A 1 372 ? 18.75 2.877 8.273 1 95.38 372 ARG A CA 1
ATOM 2922 C C . ARG A 1 372 ? 18.203 4.184 8.836 1 95.38 372 ARG A C 1
ATOM 2924 O O . ARG A 1 372 ? 17.312 4.172 9.688 1 95.38 372 ARG A O 1
ATOM 2931 N N . PHE A 1 373 ? 18.766 5.258 8.367 1 96.38 373 PHE A N 1
ATOM 2932 C CA . PHE A 1 373 ? 18.359 6.578 8.836 1 96.38 373 PHE A CA 1
ATOM 2933 C C . PHE A 1 373 ? 16.906 6.852 8.5 1 96.38 373 PHE A C 1
ATOM 2935 O O . PHE A 1 373 ? 16.125 7.238 9.375 1 96.38 373 PHE A O 1
ATOM 2942 N N . PHE A 1 374 ? 16.453 6.59 7.246 1 96.19 374 PHE A N 1
ATOM 2943 C CA . PHE A 1 374 ? 15.109 6.91 6.801 1 96.19 374 PHE A CA 1
ATOM 2944 C C . PHE A 1 374 ? 14.094 5.938 7.398 1 96.19 374 PHE A C 1
ATOM 2946 O O . PHE A 1 374 ? 12.961 6.32 7.703 1 96.19 374 PHE A O 1
ATOM 2953 N N . SER A 1 375 ? 14.422 4.699 7.574 1 94.31 375 SER A N 1
ATOM 2954 C CA . SER A 1 375 ? 13.445 3.682 7.957 1 94.31 375 SER A CA 1
ATOM 2955 C C . SER A 1 375 ? 13.312 3.594 9.477 1 94.31 375 SER A C 1
ATOM 2957 O O . SER A 1 375 ? 12.211 3.404 9.992 1 94.31 375 SER A O 1
ATOM 2959 N N . THR A 1 376 ? 14.344 3.699 10.227 1 91.81 376 THR A N 1
ATOM 2960 C CA . THR A 1 376 ? 14.281 3.389 11.648 1 91.81 376 THR A CA 1
ATOM 2961 C C . THR A 1 376 ? 14.391 4.66 12.484 1 91.81 376 THR A C 1
ATOM 2963 O O . THR A 1 376 ? 13.836 4.738 13.578 1 91.81 376 THR A O 1
ATOM 2966 N N . ARG A 1 377 ? 15.102 5.633 11.977 1 92.31 377 ARG A N 1
ATOM 2967 C CA . ARG A 1 377 ? 15.281 6.84 12.781 1 92.31 377 ARG A CA 1
ATOM 2968 C C . ARG A 1 377 ? 14.195 7.867 12.477 1 92.31 377 ARG A C 1
ATOM 2970 O O . ARG A 1 377 ? 13.43 8.242 13.359 1 92.31 377 ARG A O 1
ATOM 2977 N N . THR A 1 378 ? 14.148 8.25 11.203 1 93.94 378 THR A N 1
ATOM 2978 C CA . THR A 1 378 ? 13.164 9.266 10.844 1 93.94 378 THR A CA 1
ATOM 2979 C C . THR A 1 378 ? 11.805 8.633 10.57 1 93.94 378 THR A C 1
ATOM 2981 O O . THR A 1 378 ? 10.781 9.312 10.609 1 93.94 378 THR A O 1
ATOM 2984 N N . LYS A 1 379 ? 11.734 7.34 10.227 1 92.62 379 LYS A N 1
ATOM 2985 C CA . LYS A 1 379 ? 10.523 6.578 9.938 1 92.62 379 LYS A CA 1
ATOM 2986 C C . LYS A 1 379 ? 9.758 7.191 8.766 1 92.62 379 LYS A C 1
ATOM 2988 O O . LYS A 1 379 ? 8.531 7.297 8.812 1 92.62 379 LYS A O 1
ATOM 2993 N N . THR A 1 380 ? 10.484 7.668 7.809 1 94.56 380 THR A N 1
ATOM 2994 C CA . THR A 1 380 ? 9.891 8.266 6.621 1 94.56 380 THR A CA 1
ATOM 2995 C C . THR A 1 380 ? 9.875 7.273 5.461 1 94.56 380 THR A C 1
ATOM 2997 O O . THR A 1 380 ? 9.281 7.539 4.414 1 94.56 380 THR A O 1
ATOM 3000 N N . LEU A 1 381 ? 10.531 6.195 5.668 1 94.12 381 LEU A N 1
ATOM 3001 C CA . LEU A 1 381 ? 10.625 5.156 4.648 1 94.12 381 LEU A CA 1
ATOM 3002 C C . LEU A 1 381 ? 10.125 3.818 5.188 1 94.12 381 LEU A C 1
ATOM 3004 O O . LEU A 1 381 ? 10.484 3.422 6.301 1 94.12 381 LEU A O 1
ATOM 3008 N N . HIS A 1 382 ? 9.297 3.27 4.367 1 91.88 382 HIS A N 1
ATOM 3009 C CA . HIS A 1 382 ? 8.789 1.944 4.695 1 91.88 382 HIS A CA 1
ATOM 3010 C C . HIS A 1 382 ? 9.227 0.911 3.664 1 91.88 382 HIS A C 1
ATOM 3012 O O . HIS A 1 382 ? 9.133 1.15 2.459 1 91.88 382 HIS A O 1
ATOM 3018 N N . LEU A 1 383 ? 9.758 -0.145 4.195 1 93.38 383 LEU A N 1
ATOM 3019 C CA . LEU A 1 383 ? 10.156 -1.249 3.33 1 93.38 383 LEU A CA 1
ATOM 3020 C C . LEU A 1 383 ? 9.047 -2.285 3.225 1 93.38 383 LEU A C 1
ATOM 3022 O O . LEU A 1 383 ? 8.617 -2.846 4.234 1 93.38 383 LEU A O 1
ATOM 3026 N N . GLU A 1 384 ? 8.586 -2.479 1.979 1 88.5 384 GLU A N 1
ATOM 3027 C CA . GLU A 1 384 ? 7.477 -3.402 1.756 1 88.5 384 GLU A CA 1
ATOM 3028 C C . GLU A 1 384 ? 7.852 -4.477 0.736 1 88.5 384 GLU A C 1
ATOM 3030 O O . GLU A 1 384 ? 8.5 -4.184 -0.269 1 88.5 384 GLU A O 1
ATOM 3035 N N . SER A 1 385 ? 7.449 -5.688 1.037 1 91.19 385 SER A N 1
ATOM 3036 C CA . SER A 1 385 ? 7.676 -6.77 0.086 1 91.19 385 SER A CA 1
ATOM 3037 C C . SER A 1 385 ? 6.73 -6.664 -1.105 1 91.19 385 SER A C 1
ATOM 3039 O O . SER A 1 385 ? 5.555 -6.324 -0.944 1 91.19 385 SER A O 1
ATOM 3041 N N . THR A 1 386 ? 7.145 -7.004 -2.236 1 89 386 THR A N 1
ATOM 3042 C CA . THR A 1 386 ? 6.309 -7.023 -3.432 1 89 386 THR A CA 1
ATOM 3043 C C . THR A 1 386 ? 5.562 -8.344 -3.549 1 89 386 THR A C 1
ATOM 3045 O O . THR A 1 386 ? 4.641 -8.477 -4.359 1 89 386 THR A O 1
ATOM 3048 N N . LEU A 1 387 ? 6.035 -9.281 -2.785 1 87.25 387 LEU A N 1
ATOM 3049 C CA . LEU A 1 387 ? 5.484 -10.625 -2.875 1 87.25 387 LEU A CA 1
ATOM 3050 C C . LEU A 1 387 ? 4.18 -10.734 -2.092 1 87.25 387 LEU A C 1
ATOM 3052 O O . LEU A 1 387 ? 3.396 -11.664 -2.311 1 87.25 387 LEU A O 1
ATOM 3056 N N . SER A 1 388 ? 3.855 -9.914 -1.093 1 70.38 388 SER A N 1
ATOM 3057 C CA . SER A 1 388 ? 2.723 -10.047 -0.182 1 70.38 388 SER A CA 1
ATOM 3058 C C . SER A 1 388 ? 1.468 -9.406 -0.763 1 70.38 388 SER A C 1
ATOM 3060 O O . SER A 1 388 ? 1.509 -8.266 -1.229 1 70.38 388 SER A O 1
ATOM 3062 N N . SER A 1 389 ? 0.636 -10.25 -1.503 1 58.09 389 SER A N 1
ATOM 3063 C CA . SER A 1 389 ? -0.631 -9.719 -1.996 1 58.09 389 SER A CA 1
ATOM 3064 C C . SER A 1 389 ? -1.545 -9.312 -0.846 1 58.09 389 SER A C 1
ATOM 3066 O O . SER A 1 389 ? -1.526 -9.93 0.219 1 58.09 389 SER A O 1
ATOM 3068 N N . GLN A 1 390 ? -1.946 -8.047 -0.733 1 50.28 390 GLN A N 1
ATOM 3069 C CA . GLN A 1 390 ? -2.861 -7.422 0.219 1 50.28 390 GLN A CA 1
ATOM 3070 C C . GLN A 1 390 ? -4.148 -8.234 0.352 1 50.28 390 GLN A C 1
ATOM 3072 O O . GLN A 1 390 ? -5.098 -7.797 1.011 1 50.28 390 GLN A O 1
ATOM 3077 N N . THR A 1 391 ? -4.219 -9.445 -0.32 1 46.16 391 THR A N 1
ATOM 3078 C CA . THR A 1 391 ? -5.574 -9.977 -0.198 1 46.16 391 THR A CA 1
ATOM 3079 C C . THR A 1 391 ? -5.801 -10.562 1.192 1 46.16 391 THR A C 1
ATOM 3081 O O . THR A 1 391 ? -5.094 -11.477 1.607 1 46.16 391 THR A O 1
ATOM 3084 N N . HIS A 1 392 ? -6.328 -9.828 2.047 1 42.72 392 HIS A N 1
ATOM 3085 C CA . HIS A 1 392 ? -6.863 -10.305 3.318 1 42.72 392 HIS A CA 1
ATOM 3086 C C . HIS A 1 392 ? -7.805 -11.484 3.113 1 42.72 392 HIS A C 1
ATOM 3088 O O . HIS A 1 392 ? -8.875 -11.336 2.525 1 42.72 392 HIS A O 1
ATOM 3094 N N . TYR A 1 393 ? -7.332 -12.617 2.941 1 43.59 393 TYR A N 1
ATOM 3095 C CA . TYR A 1 393 ? -8.305 -13.695 3.053 1 43.59 393 TYR A CA 1
ATOM 3096 C C . TYR A 1 393 ? -8.914 -13.742 4.449 1 43.59 393 TYR A C 1
ATOM 3098 O O . TYR A 1 393 ? -8.188 -13.82 5.445 1 43.59 393 TYR A O 1
ATOM 3106 N N . SER A 1 394 ? -10.086 -13.164 4.645 1 40.81 394 SER A N 1
ATOM 3107 C CA . SER A 1 394 ? -10.891 -13.484 5.82 1 40.81 394 SER A CA 1
ATOM 3108 C C . SER A 1 394 ? -11.008 -14.992 6.023 1 40.81 394 SER A C 1
ATOM 3110 O O . SER A 1 394 ? -11.367 -15.719 5.094 1 40.81 394 SER A O 1
ATOM 3112 N N . ASP A 1 395 ? -10.211 -15.633 6.754 1 41.69 395 ASP A N 1
ATOM 3113 C CA . ASP A 1 395 ? -10.484 -16.984 7.238 1 41.69 395 ASP A CA 1
ATOM 3114 C C . ASP A 1 395 ? -11.961 -17.156 7.574 1 41.69 395 ASP A C 1
ATOM 3116 O O . ASP A 1 395 ? -12.383 -16.859 8.695 1 41.69 395 ASP A O 1
ATOM 3120 N N . SER A 1 396 ? -12.922 -16.828 6.809 1 37.34 396 SER A N 1
ATOM 3121 C CA . SER A 1 396 ? -14.32 -17.125 7.125 1 37.34 396 SER A CA 1
ATOM 3122 C C . SER A 1 396 ? -14.508 -18.594 7.453 1 37.34 396 SER A C 1
ATOM 3124 O O . SER A 1 396 ? -14.766 -19.406 6.562 1 37.34 396 SER A O 1
ATOM 3126 N N . ASP A 1 397 ? -13.867 -19.344 8.203 1 36.22 397 ASP A N 1
ATOM 3127 C CA . ASP A 1 397 ? -14.531 -20.516 8.75 1 36.22 397 ASP A CA 1
ATOM 3128 C C . ASP A 1 397 ? -15.922 -20.172 9.281 1 36.22 397 ASP A C 1
ATOM 3130 O O . ASP A 1 397 ? -16.062 -19.344 10.188 1 36.22 397 ASP A O 1
ATOM 3134 N N . SER A 1 398 ? -16.953 -20.25 8.516 1 33.06 398 SER A N 1
ATOM 3135 C CA . SER A 1 398 ? -18.359 -20.281 8.914 1 33.06 398 SER A CA 1
ATOM 3136 C C . SER A 1 398 ? -18.562 -21.188 10.117 1 33.06 398 SER A C 1
ATOM 3138 O O . SER A 1 398 ? -19.156 -22.266 9.992 1 33.06 398 SER A O 1
ATOM 3140 N N . ASP A 1 399 ? -17.969 -21.656 11.062 1 30.7 399 ASP A N 1
ATOM 3141 C CA . ASP A 1 399 ? -18.797 -22.172 12.148 1 30.7 399 ASP A CA 1
ATOM 3142 C C . ASP A 1 399 ? -19.859 -21.172 12.547 1 30.7 399 ASP A C 1
ATOM 3144 O O . ASP A 1 399 ? -19.609 -19.953 12.523 1 30.7 399 ASP A O 1
ATOM 3148 N N . ASP A 1 400 ? -21.25 -21.609 12.656 1 30.2 400 ASP A N 1
ATOM 3149 C CA . ASP A 1 400 ? -22.484 -20.984 13.117 1 30.2 400 ASP A CA 1
ATOM 3150 C C . ASP A 1 400 ? -22.219 -19.984 14.234 1 30.2 400 ASP A C 1
ATOM 3152 O O . ASP A 1 400 ? -22.688 -18.844 14.18 1 30.2 400 ASP A O 1
ATOM 3156 N N . ASN A 1 401 ? -22.625 -20.484 15.609 1 25.33 401 ASN A N 1
ATOM 3157 C CA . ASN A 1 401 ? -23.188 -19.688 16.703 1 25.33 401 ASN A CA 1
ATOM 3158 C C . ASN A 1 401 ? -22.203 -18.609 17.172 1 25.33 401 ASN A C 1
ATOM 3160 O O . ASN A 1 401 ? -22.594 -17.672 17.875 1 25.33 401 ASN A O 1
ATOM 3164 N N . GLU A 1 402 ? -21.203 -19.062 17.984 1 25.81 402 GLU A N 1
ATOM 3165 C CA . GLU A 1 402 ? -20.797 -18.094 18.984 1 25.81 402 GLU A CA 1
ATOM 3166 C C . GLU A 1 402 ? -20.297 -16.797 18.344 1 25.81 402 GLU A C 1
ATOM 3168 O O . GLU A 1 402 ? -19.938 -16.781 17.172 1 25.81 402 GLU A O 1
ATOM 3173 N N . GLU A 1 403 ? -20.109 -15.805 19.297 1 24.02 403 GLU A N 1
ATOM 3174 C CA . GLU A 1 403 ? -19.812 -14.375 19.391 1 24.02 403 GLU A CA 1
ATOM 3175 C C . GLU A 1 403 ? -18.641 -13.984 18.5 1 24.02 403 GLU A C 1
ATOM 3177 O O . GLU A 1 403 ? -17.781 -14.812 18.203 1 24.02 403 GLU A O 1
ATOM 3182 N N . HIS A 1 404 ? -18.75 -12.812 17.922 1 25.56 404 HIS A N 1
ATOM 3183 C CA . HIS A 1 404 ? -18.062 -11.805 17.125 1 25.56 404 HIS A CA 1
ATOM 3184 C C . HIS A 1 404 ? -16.594 -11.711 17.516 1 25.56 404 HIS A C 1
ATOM 3186 O O . HIS A 1 404 ? -16.156 -10.719 18.109 1 25.56 404 HIS A O 1
ATOM 3192 N N . ILE A 1 405 ? -16.016 -12.789 18.125 1 23.59 405 ILE A N 1
ATOM 3193 C CA . ILE A 1 405 ? -14.719 -12.234 18.547 1 23.59 405 ILE A CA 1
ATOM 3194 C C . ILE A 1 405 ? -13.945 -11.773 17.312 1 23.59 405 ILE A C 1
ATOM 3196 O O . ILE A 1 405 ? -13.711 -12.547 16.391 1 23.59 405 ILE A O 1
ATOM 3200 N N . ASN A 1 406 ? -14.078 -10.523 16.969 1 24.69 406 ASN A N 1
ATOM 3201 C CA . ASN A 1 406 ? -13.219 -9.656 16.172 1 24.69 406 ASN A CA 1
ATOM 3202 C C . ASN A 1 406 ? -11.75 -10.039 16.312 1 24.69 406 ASN A C 1
ATOM 3204 O O . ASN A 1 406 ? -11.047 -9.508 17.172 1 24.69 406 ASN A O 1
ATOM 3208 N N . THR A 1 407 ? -11.555 -11.367 16.469 1 25.36 407 THR A N 1
ATOM 3209 C CA . THR A 1 407 ? -10.133 -11.555 16.734 1 25.36 407 THR A CA 1
ATOM 3210 C C . THR A 1 407 ? -9.297 -10.977 15.594 1 25.36 407 THR A C 1
ATOM 3212 O O . THR A 1 407 ? -9.492 -11.32 14.422 1 25.36 407 THR A O 1
ATOM 3215 N N . GLN A 1 408 ? -8.805 -9.781 15.82 1 27.14 408 GLN A N 1
ATOM 3216 C CA . GLN A 1 408 ? -7.723 -9.07 15.148 1 27.14 408 GLN A CA 1
ATOM 3217 C C . GLN A 1 408 ? -6.652 -10.039 14.656 1 27.14 408 GLN A C 1
ATOM 3219 O O . GLN A 1 408 ? -5.992 -10.703 15.461 1 27.14 408 GLN A O 1
ATOM 3224 N N . SER A 1 409 ? -7.09 -10.867 13.695 1 27.33 409 SER A N 1
ATOM 3225 C CA . SER A 1 409 ? -6.035 -11.703 13.117 1 27.33 409 SER A CA 1
ATOM 3226 C C . SER A 1 409 ? -4.707 -10.961 13.078 1 27.33 409 SER A C 1
ATOM 3228 O O . SER A 1 409 ? -4.668 -9.75 12.812 1 27.33 409 SER A O 1
ATOM 3230 N N . PRO A 1 410 ? -3.781 -11.539 13.742 1 27.03 410 PRO A N 1
ATOM 3231 C CA . PRO A 1 410 ? -2.43 -10.977 13.719 1 27.03 410 PRO A CA 1
ATOM 3232 C C . PRO A 1 410 ? -1.952 -10.641 12.312 1 27.03 410 PRO A C 1
ATOM 3234 O O . PRO A 1 410 ? -2.234 -11.383 11.367 1 27.03 410 PRO A O 1
ATOM 3237 N N . LYS A 1 411 ? -1.995 -9.273 11.953 1 31.66 411 LYS A N 1
ATOM 3238 C CA . LYS A 1 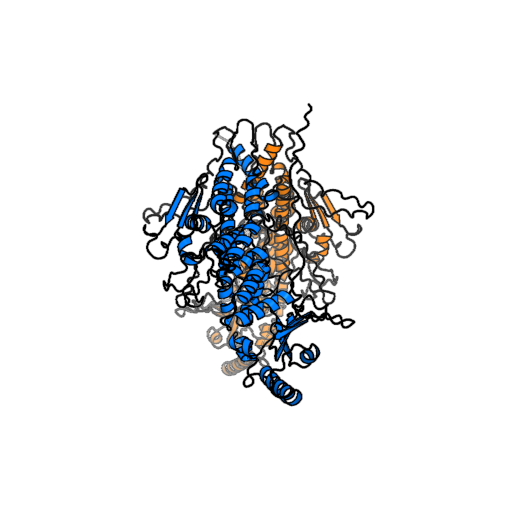411 ? -1.388 -8.461 10.898 1 31.66 411 LYS A CA 1
ATOM 3239 C C . LYS A 1 411 ? -0.057 -9.055 10.445 1 31.66 411 LYS A C 1
ATOM 3241 O O . LYS A 1 411 ? 0.978 -8.828 11.078 1 31.66 411 LYS A O 1
ATOM 3246 N N . ASN A 1 412 ? -0.009 -10.227 9.961 1 28.39 412 ASN A N 1
ATOM 3247 C CA . ASN A 1 412 ? 1.214 -10.836 9.453 1 28.39 412 ASN A CA 1
ATOM 3248 C C . ASN A 1 412 ? 2.049 -9.836 8.656 1 28.39 412 ASN A C 1
ATOM 3250 O O . ASN A 1 412 ? 1.561 -8.766 8.297 1 28.39 412 ASN A O 1
ATOM 3254 N N . THR A 1 413 ? 2.844 -10.445 7.551 1 31.77 413 THR A N 1
ATOM 3255 C CA . THR A 1 413 ? 4.23 -10.234 7.156 1 31.77 413 THR A CA 1
ATOM 3256 C C . THR A 1 413 ? 4.355 -9.047 6.207 1 31.77 413 THR A C 1
ATOM 3258 O O . THR A 1 413 ? 4.637 -9.219 5.02 1 31.77 413 THR A O 1
ATOM 3261 N N . ASN A 1 414 ? 3.396 -8.242 6.012 1 33.09 414 ASN A N 1
ATOM 3262 C CA . ASN A 1 414 ? 4.031 -7.102 5.359 1 33.09 414 ASN A CA 1
ATOM 3263 C C . ASN A 1 414 ? 5.336 -6.719 6.051 1 33.09 414 ASN A C 1
ATOM 3265 O O . ASN A 1 414 ? 5.496 -6.934 7.254 1 33.09 414 ASN A O 1
ATOM 3269 N N . PHE A 1 415 ? 6.457 -6.496 5.559 1 35.25 415 PHE A N 1
ATOM 3270 C CA . PHE A 1 415 ? 7.453 -6.02 6.512 1 35.25 415 PHE A CA 1
ATOM 3271 C C . PHE A 1 415 ? 6.793 -5.262 7.656 1 35.25 415 PHE A C 1
ATOM 3273 O O . PHE A 1 415 ? 5.562 -5.203 7.738 1 35.25 415 PHE A O 1
ATOM 3280 N N . ALA A 1 416 ? 7.113 -4.129 8.156 1 32.22 416 ALA A N 1
ATOM 3281 C CA . ALA A 1 416 ? 6.621 -3.264 9.227 1 32.22 416 ALA A CA 1
ATOM 3282 C C . ALA A 1 416 ? 5.184 -2.826 8.953 1 32.22 416 ALA A C 1
ATOM 3284 O O . ALA A 1 416 ? 4.949 -1.738 8.422 1 32.22 416 ALA A O 1
ATOM 3285 N N . HIS A 1 417 ? 4.305 -3.625 8.414 1 32.81 417 HIS A N 1
ATOM 3286 C CA . HIS A 1 417 ? 3.139 -2.797 8.703 1 32.81 417 HIS A CA 1
ATOM 3287 C C . HIS A 1 417 ? 2.914 -2.668 10.211 1 32.81 417 HIS A C 1
ATOM 3289 O O . HIS A 1 417 ? 2.855 -3.672 10.922 1 32.81 417 HIS A O 1
ATOM 3295 N N . PRO A 1 418 ? 3.23 -1.755 10.953 1 31.25 418 PRO A N 1
ATOM 3296 C CA . PRO A 1 418 ? 2.746 -1.551 12.32 1 31.25 418 PRO A CA 1
ATOM 3297 C C . PRO A 1 418 ? 1.266 -1.89 12.477 1 31.25 418 PRO A C 1
ATOM 3299 O O . PRO A 1 418 ? 0.405 -1.178 11.953 1 31.25 418 PRO A O 1
ATOM 3302 N N . SER A 1 419 ? 0.798 -2.971 12.281 1 32.22 419 SER A N 1
ATOM 3303 C CA . SER A 1 419 ? -0.569 -3.137 12.766 1 32.22 419 SER A CA 1
ATOM 3304 C C . SER A 1 419 ? -0.743 -2.529 14.156 1 32.22 419 SER A C 1
ATOM 3306 O O . SER A 1 419 ? -1.812 -2.645 14.758 1 32.22 419 SER A O 1
ATOM 3308 N N . SER A 1 420 ? 0.253 -3.006 15.148 1 32.12 420 SER A N 1
ATOM 3309 C CA . SER A 1 420 ? -0.112 -2.527 16.484 1 32.12 420 SER A CA 1
ATOM 3310 C C . SER A 1 420 ? -0.668 -1.108 16.422 1 32.12 420 SER A C 1
ATOM 3312 O O . SER A 1 420 ? -0.28 -0.318 15.555 1 32.12 420 SER A O 1
ATOM 3314 N N . SER A 1 421 ? -1.748 -0.871 17.094 1 33.47 421 SER A N 1
ATOM 3315 C CA . SER A 1 421 ? -2.344 0.349 17.625 1 33.47 421 SER A CA 1
ATOM 3316 C C . SER A 1 421 ? -1.284 1.416 17.891 1 33.47 421 SER A C 1
ATOM 3318 O O . SER A 1 421 ? -1.608 2.539 18.281 1 33.47 421 SER A O 1
ATOM 3320 N N . SER A 1 422 ? -0.125 0.959 18.438 1 34.53 422 SER A N 1
ATOM 3321 C CA . SER A 1 422 ? 0.703 2.141 18.656 1 34.53 422 SER A CA 1
ATOM 3322 C C . SER A 1 422 ? 1.041 2.834 17.344 1 34.53 422 SER A C 1
ATOM 3324 O O . SER A 1 422 ? 1.887 2.357 16.578 1 34.53 422 SER A O 1
ATOM 3326 N N . SER A 1 423 ? 0.189 3.227 16.516 1 41 423 SER A N 1
ATOM 3327 C CA . SER A 1 423 ? 0.166 4.188 15.414 1 41 423 SER A CA 1
ATOM 3328 C C . SER A 1 423 ? 1.403 5.078 15.438 1 41 423 SER A C 1
ATOM 3330 O O . SER A 1 423 ? 1.42 6.113 16.109 1 41 423 SER A O 1
ATOM 3332 N N . SER A 1 424 ? 2.465 4.617 15.656 1 47.69 424 SER A N 1
ATOM 3333 C CA . SER A 1 424 ? 3.473 5.637 15.391 1 47.69 424 SER A CA 1
ATOM 3334 C C . SER A 1 424 ? 3.158 6.398 14.109 1 47.69 424 SER A C 1
ATOM 3336 O O . SER A 1 424 ? 3.268 5.852 13.008 1 47.69 424 SER A O 1
ATOM 3338 N N . SER A 1 425 ? 2.164 7.191 14.141 1 57.16 425 SER A N 1
ATOM 3339 C CA . SER A 1 425 ? 1.606 8.141 13.188 1 57.16 425 SER A CA 1
ATOM 3340 C C . SER A 1 425 ? 2.703 8.789 12.352 1 57.16 425 SER A C 1
ATOM 3342 O O . SER A 1 425 ? 3.764 9.141 12.867 1 57.16 425 SER A O 1
ATOM 3344 N N . SER A 1 426 ? 2.828 8.406 11.07 1 65.69 426 SER A N 1
ATOM 3345 C CA . SER A 1 426 ? 3.676 9.141 10.141 1 65.69 426 SER A CA 1
ATOM 3346 C C . SER A 1 426 ? 3.809 10.602 10.547 1 65.69 426 SER A C 1
ATOM 3348 O O . SER A 1 426 ? 2.85 11.211 11.023 1 65.69 426 SER A O 1
ATOM 3350 N N . PRO A 1 427 ? 5.098 10.93 10.727 1 76.56 427 PRO A N 1
ATOM 3351 C CA . PRO A 1 427 ? 5.285 12.336 11.07 1 76.56 427 PRO A CA 1
ATOM 3352 C C . PRO A 1 427 ? 4.602 13.281 10.086 1 76.56 427 PRO A C 1
ATOM 3354 O O . PRO A 1 427 ? 4.898 13.258 8.883 1 76.56 427 PRO A O 1
ATOM 3357 N N . THR A 1 428 ? 3.646 13.906 10.562 1 85.44 428 THR A N 1
ATOM 3358 C CA . THR A 1 428 ? 2.924 14.805 9.672 1 85.44 428 THR A CA 1
ATOM 3359 C C . THR A 1 428 ? 3.271 16.266 9.961 1 85.44 428 THR A C 1
ATOM 3361 O O . THR A 1 428 ? 2.969 17.156 9.164 1 85.44 428 THR A O 1
ATOM 3364 N N . ASN A 1 429 ? 3.916 16.547 11.102 1 92.56 429 ASN A N 1
ATOM 3365 C CA . ASN A 1 429 ? 4.371 17.891 11.414 1 92.56 429 ASN A CA 1
ATOM 3366 C C . ASN A 1 429 ? 5.641 18.25 10.648 1 92.56 429 ASN A C 1
ATOM 3368 O O . ASN A 1 429 ? 6.699 17.656 10.883 1 92.56 429 ASN A O 1
ATOM 3372 N N . ILE A 1 430 ? 5.59 19.219 9.844 1 95.38 430 ILE A N 1
ATOM 3373 C CA . ILE A 1 430 ? 6.652 19.5 8.883 1 95.38 430 ILE A CA 1
ATOM 3374 C C . ILE A 1 430 ? 7.895 20 9.625 1 95.38 430 ILE A C 1
ATOM 3376 O O . ILE A 1 430 ? 9.008 19.547 9.352 1 95.38 430 ILE A O 1
ATOM 3380 N N . PRO A 1 431 ? 7.785 20.906 10.641 1 94.5 431 PRO A N 1
ATOM 3381 C CA . PRO A 1 431 ? 8.984 21.344 11.359 1 94.5 431 PRO A CA 1
ATOM 3382 C C . PRO A 1 431 ? 9.695 20.172 12.062 1 94.5 431 PRO A C 1
ATOM 3384 O O . PRO A 1 431 ? 10.922 20.078 12.008 1 94.5 431 PRO A O 1
ATOM 3387 N N . ALA A 1 432 ? 8.914 19.359 12.656 1 93.94 432 ALA A N 1
ATOM 3388 C CA . ALA A 1 432 ? 9.492 18.203 13.336 1 93.94 432 ALA A CA 1
ATOM 3389 C C . ALA A 1 432 ? 10.156 17.266 12.336 1 93.94 432 ALA A C 1
ATOM 3391 O O . ALA A 1 432 ? 11.227 16.719 12.609 1 93.94 432 ALA A O 1
ATOM 3392 N N . LEU A 1 433 ? 9.531 17.109 11.258 1 95.56 433 LEU A N 1
ATOM 3393 C CA . LEU A 1 433 ? 10.055 16.234 10.211 1 95.56 433 LEU A CA 1
ATOM 3394 C C . LEU A 1 433 ? 11.375 16.766 9.672 1 95.56 433 LEU A C 1
ATOM 3396 O O . LEU A 1 433 ? 12.352 16.016 9.547 1 95.56 433 LEU A O 1
ATOM 3400 N N . LEU A 1 434 ? 11.406 18.078 9.383 1 96.94 434 LEU A N 1
ATOM 3401 C CA . LEU A 1 434 ? 12.633 18.672 8.867 1 96.94 434 LEU A CA 1
ATOM 3402 C C . LEU A 1 434 ? 13.742 18.609 9.906 1 96.94 434 LEU A C 1
ATOM 3404 O O . LEU A 1 434 ? 14.906 18.359 9.57 1 96.94 434 LEU A O 1
ATOM 3408 N N . ALA A 1 435 ? 13.375 18.781 11.148 1 96.12 435 ALA A N 1
ATOM 3409 C CA . ALA A 1 435 ? 14.367 18.703 12.219 1 96.12 435 ALA A CA 1
ATOM 3410 C C . ALA A 1 435 ? 14.922 17.281 12.328 1 96.12 435 ALA A C 1
ATOM 3412 O O . ALA A 1 435 ? 16.125 17.094 12.523 1 96.12 435 ALA A O 1
ATOM 3413 N N . SER A 1 436 ? 14.07 16.344 12.188 1 96.38 436 SER A N 1
ATOM 3414 C CA . SER A 1 436 ? 14.5 14.945 12.258 1 96.38 436 SER A CA 1
ATOM 3415 C C . SER A 1 436 ? 15.422 14.602 11.094 1 96.38 436 SER A C 1
ATOM 3417 O O . SER A 1 436 ? 16.438 13.914 11.281 1 96.38 436 SER A O 1
ATOM 3419 N N . LEU A 1 437 ? 15.117 15.07 9.938 1 96.94 437 LEU A N 1
ATOM 3420 C CA . LEU A 1 437 ? 15.914 14.781 8.75 1 96.94 437 LEU A CA 1
ATOM 3421 C C . LEU A 1 437 ? 17.281 15.469 8.828 1 96.94 437 LEU A C 1
ATOM 3423 O O . LEU A 1 437 ? 18.25 14.969 8.266 1 96.94 437 LEU A O 1
ATOM 3427 N N . ARG A 1 438 ? 17.359 16.578 9.57 1 96.75 438 ARG A N 1
ATOM 3428 C CA . ARG A 1 438 ? 18.609 17.297 9.719 1 96.75 438 ARG A CA 1
ATOM 3429 C C . ARG A 1 438 ? 19.594 16.531 10.594 1 96.75 438 ARG A C 1
ATOM 3431 O O . ARG A 1 438 ? 20.797 16.797 10.578 1 96.75 438 ARG A O 1
ATOM 3438 N N . GLN A 1 439 ? 19.109 15.594 11.305 1 96.12 439 GLN A N 1
ATOM 3439 C CA . GLN A 1 439 ? 19.953 14.812 12.211 1 96.12 439 GLN A CA 1
ATOM 3440 C C . GLN A 1 439 ? 20.641 13.664 11.469 1 96.12 439 GLN A C 1
ATOM 3442 O O . GLN A 1 439 ? 21.156 12.742 12.094 1 96.12 439 GLN A O 1
ATOM 3447 N N . CYS A 1 440 ? 20.703 13.727 10.172 1 95 440 CYS A N 1
ATOM 3448 C CA . CYS A 1 440 ? 21.359 12.703 9.367 1 95 440 CYS A CA 1
ATOM 3449 C C . CYS A 1 440 ? 22.812 12.508 9.789 1 95 440 CYS A C 1
ATOM 3451 O O . CYS A 1 440 ? 23.562 13.477 9.875 1 95 440 CYS A O 1
ATOM 3453 N N . PRO A 1 441 ? 23.203 11.289 10.023 1 92 441 PRO A N 1
ATOM 3454 C CA . PRO A 1 441 ? 24.562 11.031 10.5 1 92 441 PRO A CA 1
ATOM 3455 C C . PRO A 1 441 ? 25.625 11.336 9.445 1 92 441 PRO A C 1
ATOM 3457 O O . PRO A 1 441 ? 25.312 11.383 8.25 1 92 441 PRO A O 1
ATOM 3460 N N . GLU A 1 442 ? 26.859 11.547 9.922 1 91.56 442 GLU A N 1
ATOM 3461 C CA . GLU A 1 442 ? 27.984 11.859 9.039 1 91.56 442 GLU A CA 1
ATOM 3462 C C . GLU A 1 442 ? 29 10.734 9.023 1 91.56 442 GLU A C 1
ATOM 3464 O O . GLU A 1 442 ? 30.203 10.969 8.812 1 91.56 442 GLU A O 1
ATOM 3469 N N . TYR A 1 443 ? 28.547 9.516 9.203 1 92.06 443 TYR A N 1
ATOM 3470 C CA . TYR A 1 443 ? 29.453 8.367 9.203 1 92.06 443 TYR A CA 1
ATOM 3471 C C . TYR A 1 443 ? 30.125 8.211 7.852 1 92.06 443 TYR A C 1
ATOM 3473 O O . TYR A 1 443 ? 29.547 8.516 6.812 1 92.06 443 TYR A O 1
ATOM 3481 N N . GLN A 1 444 ? 31.438 7.824 7.918 1 93.19 444 GLN A N 1
ATOM 3482 C CA . GLN A 1 444 ? 32.188 7.539 6.711 1 93.19 444 GLN A CA 1
ATOM 3483 C C . GLN A 1 444 ? 32.719 6.098 6.715 1 93.19 444 GLN A C 1
ATOM 3485 O O . GLN A 1 444 ? 32.812 5.477 7.77 1 93.19 444 GLN A O 1
ATOM 3490 N N . ILE A 1 445 ? 32.906 5.578 5.547 1 92.69 445 ILE A N 1
ATOM 3491 C CA . ILE A 1 445 ? 33.344 4.191 5.43 1 92.69 445 ILE A CA 1
ATOM 3492 C C . ILE A 1 445 ? 34.75 4.035 6.023 1 92.69 445 ILE A C 1
ATOM 3494 O O . ILE A 1 445 ? 35.031 3.039 6.688 1 92.69 445 ILE A O 1
ATOM 3498 N N . ASP A 1 446 ? 35.625 4.984 5.781 1 89.62 446 ASP A N 1
ATOM 3499 C CA . ASP A 1 446 ? 37 5.004 6.328 1 89.62 446 ASP A CA 1
ATOM 3500 C C . ASP A 1 446 ? 37.531 6.434 6.402 1 89.62 446 ASP A C 1
ATOM 3502 O O . ASP A 1 446 ? 36.781 7.391 6.148 1 89.62 446 ASP A O 1
ATOM 3506 N N . ALA A 1 447 ? 38.781 6.551 6.723 1 88.81 447 ALA A N 1
ATOM 3507 C CA . ALA A 1 447 ? 39.375 7.859 6.984 1 88.81 447 ALA A CA 1
ATOM 3508 C C . ALA A 1 447 ? 39.656 8.602 5.68 1 88.81 447 ALA A C 1
ATOM 3510 O O . ALA A 1 447 ? 39.844 9.82 5.68 1 88.81 447 ALA A O 1
ATOM 3511 N N . ASN A 1 448 ? 39.688 7.871 4.539 1 87.5 448 ASN A N 1
ATOM 3512 C CA . ASN A 1 448 ? 40 8.492 3.256 1 87.5 448 ASN A CA 1
ATOM 3513 C C . ASN A 1 448 ? 38.781 9.203 2.67 1 87.5 448 ASN A C 1
ATOM 3515 O O . ASN A 1 448 ? 38.938 10.07 1.808 1 87.5 448 ASN A O 1
ATOM 3519 N N . HIS A 1 449 ? 37.688 8.797 3.117 1 90.94 449 HIS A N 1
ATOM 3520 C CA . HIS A 1 449 ? 36.469 9.375 2.621 1 90.94 449 HIS A CA 1
ATOM 3521 C C . HIS A 1 449 ? 35.969 10.484 3.543 1 90.94 449 HIS A C 1
ATOM 3523 O O . HIS A 1 449 ? 35.719 10.25 4.73 1 90.94 449 HIS A O 1
ATOM 3529 N N . ILE A 1 450 ? 35.969 11.719 2.904 1 88.75 450 ILE A N 1
ATOM 3530 C CA . ILE A 1 450 ? 35.5 12.867 3.68 1 88.75 450 ILE A CA 1
ATOM 3531 C C . ILE A 1 450 ? 34.375 13.57 2.939 1 88.75 450 ILE A C 1
ATOM 3533 O O . ILE A 1 450 ? 34.5 13.922 1.767 1 88.75 450 ILE A O 1
ATOM 3537 N N . GLY A 1 451 ? 33.344 13.688 3.57 1 88.38 451 GLY A N 1
ATOM 3538 C CA . GLY A 1 451 ? 32.219 14.445 3.025 1 88.38 451 GLY A CA 1
ATOM 3539 C C . GLY A 1 451 ? 31.359 13.641 2.064 1 88.38 451 GLY A C 1
ATOM 3540 O O . GLY A 1 451 ? 30.609 14.211 1.269 1 88.38 451 GLY A O 1
ATOM 3541 N N . CYS A 1 452 ? 31.609 12.328 2.049 1 92.06 452 CYS A N 1
ATOM 3542 C CA . CYS A 1 452 ? 30.75 11.469 1.234 1 92.06 452 CYS A CA 1
ATOM 3543 C C . CYS A 1 452 ? 29.422 11.203 1.927 1 92.06 452 CYS A C 1
ATOM 3545 O O . CYS A 1 452 ? 29.281 11.422 3.133 1 92.06 452 CYS A O 1
ATOM 3547 N N . GLY A 1 453 ? 28.375 10.977 1.135 1 92.25 453 GLY A N 1
ATOM 3548 C CA . GLY A 1 453 ? 27.125 10.562 1.745 1 92.25 453 GLY A CA 1
ATOM 3549 C C . GLY A 1 453 ? 26 11.555 1.522 1 92.25 453 GLY A C 1
ATOM 3550 O O . GLY A 1 453 ? 26.094 12.43 0.659 1 92.25 453 GLY A O 1
ATOM 3551 N N . LEU A 1 454 ? 25.047 11.43 2.361 1 94 454 LEU A N 1
ATOM 3552 C CA . LEU A 1 454 ? 23.766 12.094 2.162 1 94 454 LEU A CA 1
ATOM 3553 C C . LEU A 1 454 ? 23.766 13.484 2.801 1 94 454 LEU A C 1
ATOM 3555 O O . LEU A 1 454 ? 23.234 14.438 2.225 1 94 454 LEU A O 1
ATOM 3559 N N . ARG A 1 455 ? 24.453 13.727 3.9 1 94.75 455 ARG A N 1
ATOM 3560 C CA . ARG A 1 455 ? 24.266 14.867 4.789 1 94.75 455 ARG A CA 1
ATOM 3561 C C . ARG A 1 455 ? 24.609 16.172 4.09 1 94.75 455 ARG A C 1
ATOM 3563 O O . ARG A 1 455 ? 23.844 17.125 4.133 1 94.75 455 ARG A O 1
ATOM 3570 N N . ARG A 1 456 ? 25.734 16.234 3.449 1 92.5 456 ARG A N 1
ATOM 3571 C CA . ARG A 1 456 ? 26.203 17.469 2.838 1 92.5 456 ARG A CA 1
ATOM 3572 C C . ARG A 1 456 ? 25.281 17.922 1.713 1 92.5 456 ARG A C 1
ATOM 3574 O O . ARG A 1 456 ? 25.172 19.109 1.429 1 92.5 456 ARG A O 1
ATOM 3581 N N . ARG A 1 457 ? 24.641 17 1.086 1 93.75 457 ARG A N 1
ATOM 3582 C CA . ARG A 1 457 ? 23.734 17.312 -0.021 1 93.75 457 ARG A CA 1
ATOM 3583 C C . ARG A 1 457 ? 22.312 17.5 0.471 1 93.75 457 ARG A C 1
ATOM 3585 O O . ARG A 1 457 ? 21.562 18.312 -0.087 1 93.75 457 ARG A O 1
ATOM 3592 N N . LEU A 1 458 ? 21.938 16.797 1.544 1 95.94 458 LEU A N 1
ATOM 3593 C CA . LEU A 1 458 ? 20.578 16.828 2.08 1 95.94 458 LEU A CA 1
ATOM 3594 C C . LEU A 1 458 ? 20.328 18.125 2.842 1 95.94 458 LEU A C 1
ATOM 3596 O O . LEU A 1 458 ? 19.25 18.734 2.719 1 95.94 458 LEU A O 1
ATOM 3600 N N . LEU A 1 459 ? 21.281 18.656 3.57 1 96.38 459 LEU A N 1
ATOM 3601 C CA . LEU A 1 459 ? 21.094 19.781 4.469 1 96.38 459 LEU A CA 1
ATOM 3602 C C . LEU A 1 459 ? 20.75 21.047 3.689 1 96.38 459 LEU A C 1
ATOM 3604 O O . LEU A 1 459 ? 19.781 21.734 4.02 1 96.38 459 LEU A O 1
ATOM 3608 N N . PRO A 1 460 ? 21.5 21.328 2.588 1 95.56 460 PRO A N 1
ATOM 3609 C CA . PRO A 1 460 ? 21.125 22.516 1.822 1 95.56 460 PRO A CA 1
ATOM 3610 C C . PRO A 1 460 ? 19.719 22.406 1.234 1 95.56 460 PRO A C 1
ATOM 3612 O O . PRO A 1 460 ? 18.984 23.406 1.176 1 95.56 460 PRO A O 1
ATOM 3615 N N . ALA A 1 461 ? 19.391 21.266 0.758 1 95.56 461 ALA A N 1
ATOM 3616 C CA . ALA A 1 461 ? 18.047 21.062 0.214 1 95.56 461 ALA A CA 1
ATOM 3617 C C . ALA A 1 461 ? 16.984 21.281 1.285 1 95.56 461 ALA A C 1
ATOM 3619 O O . ALA A 1 461 ? 15.953 21.906 1.026 1 95.56 461 ALA A O 1
ATOM 3620 N N . LEU A 1 462 ? 17.219 20.766 2.516 1 96.75 462 LEU A N 1
ATOM 3621 C CA . LEU A 1 462 ? 16.281 20.953 3.623 1 96.75 462 LEU A CA 1
ATOM 3622 C C . LEU A 1 462 ? 16.188 22.422 4.023 1 96.75 462 LEU A C 1
ATOM 3624 O O . LEU A 1 462 ? 15.117 22.891 4.406 1 96.75 462 LEU A O 1
ATOM 3628 N N . GLU A 1 463 ? 17.312 23.094 3.916 1 95.94 463 GLU A N 1
ATOM 3629 C CA . GLU A 1 463 ? 17.312 24.516 4.207 1 95.94 463 GLU A CA 1
ATOM 3630 C C . GLU A 1 463 ? 16.438 25.281 3.219 1 95.94 463 GLU A C 1
ATOM 3632 O O . GLU A 1 463 ? 15.695 26.188 3.607 1 95.94 463 GLU A O 1
ATOM 3637 N N . CYS A 1 464 ? 16.562 24.938 2.025 1 95.38 464 CYS A N 1
ATOM 3638 C CA . CYS A 1 464 ? 15.719 25.547 1.008 1 95.38 464 CYS A CA 1
ATOM 3639 C C . CYS A 1 464 ? 14.242 25.359 1.326 1 95.38 464 CYS A C 1
ATOM 3641 O O . CYS A 1 464 ? 13.461 26.312 1.286 1 95.38 464 CYS A O 1
ATOM 3643 N N . LEU A 1 465 ? 13.844 24.172 1.659 1 96.56 465 LEU A N 1
ATOM 3644 C CA . LEU A 1 465 ? 12.445 23.891 1.979 1 96.56 465 LEU A CA 1
ATOM 3645 C C . LEU A 1 465 ? 12.023 24.625 3.252 1 96.56 465 LEU A C 1
ATOM 3647 O O . LEU A 1 465 ? 10.898 25.125 3.34 1 96.56 465 LEU A O 1
ATOM 3651 N N . ALA A 1 466 ? 12.914 24.688 4.234 1 96.69 466 ALA A N 1
ATOM 3652 C CA . ALA A 1 466 ? 12.641 25.359 5.504 1 96.69 466 ALA A CA 1
ATOM 3653 C C . ALA A 1 466 ? 12.406 26.844 5.305 1 96.69 466 ALA A C 1
ATOM 3655 O O . ALA A 1 466 ? 11.625 27.469 6.039 1 96.69 466 ALA A O 1
ATOM 3656 N N . ASN A 1 467 ? 13.055 27.391 4.293 1 95.44 467 ASN A N 1
ATOM 3657 C CA . ASN A 1 467 ? 12.906 28.812 4.012 1 95.44 467 ASN A CA 1
ATOM 3658 C C . ASN A 1 467 ? 11.461 29.172 3.662 1 95.44 467 ASN A C 1
ATOM 3660 O O . ASN A 1 467 ? 11.016 30.297 3.896 1 95.44 467 ASN A O 1
ATOM 3664 N N . PHE A 1 468 ? 10.75 28.219 3.164 1 96.5 468 PHE A N 1
ATOM 3665 C CA . PHE A 1 468 ? 9.359 28.469 2.797 1 96.5 468 PHE A CA 1
ATOM 3666 C C . PHE A 1 468 ? 8.422 28 3.906 1 96.5 468 PHE A C 1
ATOM 3668 O O . PHE A 1 468 ? 7.234 28.344 3.9 1 96.5 468 PHE A O 1
ATOM 3675 N N . THR A 1 469 ? 8.867 27.172 4.852 1 96.5 469 THR A N 1
ATOM 3676 C CA . THR A 1 469 ? 7.977 26.578 5.836 1 96.5 469 THR A CA 1
ATOM 3677 C C . THR A 1 469 ? 8.32 27.047 7.246 1 96.5 469 THR A C 1
ATOM 3679 O O . THR A 1 469 ? 7.777 28.047 7.719 1 96.5 469 THR A O 1
ATOM 3682 N N . THR A 1 470 ? 9.359 26.5 7.879 1 94.25 470 THR A N 1
ATOM 3683 C CA . THR A 1 470 ? 9.703 26.734 9.273 1 94.25 470 THR A CA 1
ATOM 3684 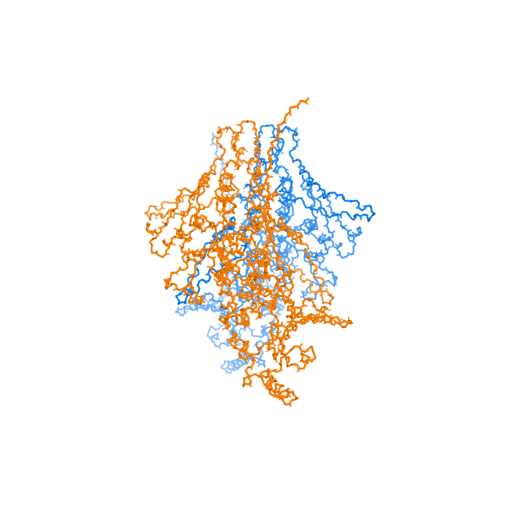C C . THR A 1 470 ? 10.297 28.125 9.461 1 94.25 470 THR A C 1
ATOM 3686 O O . THR A 1 470 ? 10.055 28.781 10.477 1 94.25 470 THR A O 1
ATOM 3689 N N . ASN A 1 471 ? 11.094 28.578 8.461 1 93.62 471 ASN A N 1
ATOM 3690 C CA . ASN A 1 471 ? 11.773 29.859 8.586 1 93.62 471 ASN A CA 1
ATOM 3691 C C . ASN A 1 471 ? 10.914 31 8.055 1 93.62 471 ASN A C 1
ATOM 3693 O O . ASN A 1 471 ? 11.352 32.156 8.031 1 93.62 471 ASN A O 1
ATOM 3697 N N . SER A 1 472 ? 9.766 30.656 7.594 1 93.69 472 SER A N 1
ATOM 3698 C CA . SER A 1 472 ? 8.82 31.656 7.105 1 93.69 472 SER A CA 1
ATOM 3699 C C . SER A 1 472 ? 7.562 31.688 7.965 1 93.69 472 SER A C 1
ATOM 3701 O O . SER A 1 472 ? 7.234 30.703 8.633 1 93.69 472 SER A O 1
ATOM 3703 N N . HIS A 1 473 ? 6.875 32.906 7.883 1 92.12 473 HIS A N 1
ATOM 3704 C CA . HIS A 1 473 ? 5.633 33.031 8.641 1 92.12 473 HIS A CA 1
ATOM 3705 C C . HIS A 1 473 ? 4.434 33.125 7.703 1 92.12 473 HIS A C 1
ATOM 3707 O O . HIS A 1 473 ? 3.287 33.156 8.164 1 92.12 473 HIS A O 1
ATOM 3713 N N . SER A 1 474 ? 4.719 33.062 6.363 1 94.44 474 SER A N 1
ATOM 3714 C CA . SER A 1 474 ? 3.582 33.375 5.504 1 94.44 474 SER A CA 1
ATOM 3715 C C . SER A 1 474 ? 3.723 32.719 4.141 1 94.44 474 SER A C 1
ATOM 3717 O O . SER A 1 474 ? 2.754 32.625 3.383 1 94.44 474 SER A O 1
ATOM 3719 N N . ALA A 1 475 ? 4.801 32.156 3.785 1 94.44 475 ALA A N 1
ATOM 3720 C CA . ALA A 1 475 ? 5.117 31.781 2.408 1 94.44 475 ALA A CA 1
ATOM 3721 C C . ALA A 1 475 ? 4.145 30.734 1.881 1 94.44 475 ALA A C 1
ATOM 3723 O O . ALA A 1 475 ? 3.773 30.766 0.705 1 94.44 475 ALA A O 1
ATOM 3724 N N . VAL A 1 476 ? 3.703 29.844 2.715 1 97 476 VAL A N 1
ATOM 3725 C CA . VAL A 1 476 ? 2.854 28.766 2.223 1 97 476 VAL A CA 1
ATOM 3726 C C . VAL A 1 476 ? 1.398 29.031 2.596 1 97 476 VAL A C 1
ATOM 3728 O O . VAL A 1 476 ? 0.516 28.219 2.318 1 97 476 VAL A O 1
ATOM 3731 N N . GLY A 1 477 ? 1.128 30.156 3.213 1 96.31 477 GLY A N 1
ATOM 3732 C CA . GLY A 1 477 ? -0.221 30.531 3.605 1 96.31 477 GLY A CA 1
ATOM 3733 C C . GLY A 1 477 ? -1.106 30.891 2.426 1 96.31 477 GLY A C 1
ATOM 3734 O O . GLY A 1 477 ? -0.62 31.062 1.308 1 96.31 477 GLY A O 1
ATOM 3735 N N . ILE A 1 478 ? -2.33 31 2.688 1 94.75 478 ILE A N 1
ATOM 3736 C CA . ILE A 1 478 ? -3.301 31.312 1.646 1 94.75 478 ILE A CA 1
ATOM 3737 C C . ILE A 1 478 ? -3.473 32.844 1.543 1 94.75 478 ILE A C 1
ATOM 3739 O O . ILE A 1 478 ? -3.812 33.5 2.527 1 94.75 478 ILE A O 1
ATOM 3743 N N . CYS A 1 479 ? -3.166 33.375 0.446 1 91.06 479 CYS A N 1
ATOM 3744 C CA . CYS A 1 479 ? -3.461 34.75 0.158 1 91.06 479 CYS A CA 1
ATOM 3745 C C . CYS A 1 479 ? -4.91 34.938 -0.275 1 91.06 479 CYS A C 1
ATOM 3747 O O . CYS A 1 479 ? -5.297 34.5 -1.358 1 91.06 479 CYS A O 1
ATOM 3749 N N . PRO A 1 480 ? -5.691 35.531 0.574 1 87.44 480 PRO A N 1
ATOM 3750 C CA . PRO A 1 480 ? -7.113 35.625 0.243 1 87.44 480 PRO A CA 1
ATOM 3751 C C . PRO A 1 480 ? -7.367 36.469 -1.004 1 87.44 480 PRO A C 1
ATOM 3753 O O . PRO A 1 480 ? -8.375 36.281 -1.686 1 87.44 480 PRO A O 1
ATOM 3756 N N . ILE A 1 481 ? -6.473 37.344 -1.318 1 82.38 481 ILE A N 1
ATOM 3757 C CA . ILE A 1 481 ? -6.629 38.25 -2.471 1 82.38 481 ILE A CA 1
ATOM 3758 C C . ILE A 1 481 ? -6.543 37.438 -3.758 1 82.38 481 ILE A C 1
ATOM 3760 O O . ILE A 1 481 ? -7.336 37.625 -4.68 1 82.38 481 ILE A O 1
ATOM 3764 N N . HIS A 1 482 ? -5.672 36.469 -3.717 1 82.69 482 HIS A N 1
ATOM 3765 C CA . HIS A 1 482 ? -5.43 35.719 -4.945 1 82.69 482 HIS A CA 1
ATOM 3766 C C . HIS A 1 482 ? -6.137 34.375 -4.918 1 82.69 482 HIS A C 1
ATOM 3768 O O . HIS A 1 482 ? -6.242 33.719 -5.945 1 82.69 482 HIS A O 1
ATOM 3774 N N . TYR A 1 483 ? -6.445 33.812 -3.764 1 81 483 TYR A N 1
ATOM 3775 C CA . TYR A 1 483 ? -7.164 32.562 -3.67 1 81 483 TYR A CA 1
ATOM 3776 C C . TYR A 1 483 ? -8.609 32.719 -4.113 1 81 483 TYR A C 1
ATOM 3778 O O . TYR A 1 483 ? -9.211 31.781 -4.645 1 81 483 TYR A O 1
ATOM 3786 N N . ASN A 1 484 ? -9.344 33.562 -3.666 1 59.47 484 ASN A N 1
ATOM 3787 C CA . ASN A 1 484 ? -10.789 33.75 -3.699 1 59.47 484 ASN A CA 1
ATOM 3788 C C . ASN A 1 484 ? -11.328 33.719 -5.125 1 59.47 484 ASN A C 1
ATOM 3790 O O . ASN A 1 484 ? -10.82 34.438 -6.004 1 59.47 484 ASN A O 1
ATOM 3794 N N . ASN A 1 485 ? -12.031 32.625 -5.555 1 49.88 485 ASN A N 1
ATOM 3795 C CA . ASN A 1 485 ? -13.031 32.312 -6.574 1 49.88 485 ASN A CA 1
ATOM 3796 C C . ASN A 1 485 ? -13.859 33.562 -6.934 1 49.88 485 ASN A C 1
ATOM 3798 O O . ASN A 1 485 ? -13.875 34.531 -6.188 1 49.88 485 ASN A O 1
ATOM 3802 N N . ASP A 1 486 ? -14.984 33.281 -7.891 1 41.19 486 ASP A N 1
ATOM 3803 C CA . ASP A 1 486 ? -16.031 34.125 -8.406 1 41.19 486 ASP A CA 1
ATOM 3804 C C . ASP A 1 486 ? -16.641 35 -7.293 1 41.19 486 ASP A C 1
ATOM 3806 O O . ASP A 1 486 ? -17.188 36.062 -7.555 1 41.19 486 ASP A O 1
ATOM 3810 N N . ASN A 1 487 ? -17.5 34.25 -6.426 1 36.97 487 ASN A N 1
ATOM 3811 C CA . ASN A 1 487 ? -18.781 34.75 -6 1 36.97 487 ASN A CA 1
ATOM 3812 C C . ASN A 1 487 ? -18.625 36 -5.109 1 36.97 487 ASN A C 1
ATOM 3814 O O . ASN A 1 487 ? -17.609 36.156 -4.445 1 36.97 487 ASN A O 1
ATOM 3818 N N . ASN A 1 488 ? -19.812 36.875 -4.891 1 37.16 488 ASN A N 1
ATOM 3819 C CA . ASN A 1 488 ? -20.594 37.938 -4.273 1 37.16 488 ASN A CA 1
ATOM 3820 C C . ASN A 1 488 ? -20.5 37.906 -2.75 1 37.16 488 ASN A C 1
ATOM 3822 O O . ASN A 1 488 ? -21.141 38.688 -2.061 1 37.16 488 ASN A O 1
ATOM 3826 N N . SER A 1 489 ? -20.453 36.688 -2.033 1 38.06 489 SER A N 1
ATOM 3827 C CA . SER A 1 489 ? -21.109 36.656 -0.731 1 38.06 489 SER A CA 1
ATOM 3828 C C . SER A 1 489 ? -20.219 37.25 0.354 1 38.06 489 SER A C 1
ATOM 3830 O O . SER A 1 489 ? -20.531 37.156 1.543 1 38.06 489 SER A O 1
ATOM 3832 N N . TYR A 1 490 ? -18.922 37.25 0.307 1 38.38 490 TYR A N 1
ATOM 3833 C CA . TYR A 1 490 ? -18.516 37.938 1.514 1 38.38 490 TYR A CA 1
ATOM 3834 C C . TYR A 1 490 ? -18.828 39.438 1.398 1 38.38 490 TYR A C 1
ATOM 3836 O O . TYR A 1 490 ? -18.562 40.062 0.362 1 38.38 490 TYR A O 1
ATOM 3844 N N . PRO A 1 491 ? -19.766 40 2.088 1 39.34 491 PRO A N 1
ATOM 3845 C CA . PRO A 1 491 ? -20.141 41.406 1.891 1 39.34 491 PRO A CA 1
ATOM 3846 C C . PRO A 1 491 ? -18.969 42.281 1.423 1 39.34 491 PRO A C 1
ATOM 3848 O O . PRO A 1 491 ? -19.141 43.125 0.533 1 39.34 491 PRO A O 1
ATOM 3851 N N . SER A 1 492 ? -18.031 42.562 2.307 1 35.97 492 SER A N 1
ATOM 3852 C CA . SER A 1 492 ? -17.156 43.688 2.064 1 35.97 492 SER A CA 1
ATOM 3853 C C . SER A 1 492 ? -16.156 43.406 0.94 1 35.97 492 SER A C 1
ATOM 3855 O O . SER A 1 492 ? -15.312 44.25 0.63 1 35.97 492 SER A O 1
ATOM 3857 N N . PHE A 1 493 ? -15.867 42.188 0.692 1 35.5 493 PHE A N 1
ATOM 3858 C CA . PHE A 1 493 ? -14.797 42.156 -0.298 1 35.5 493 PHE A CA 1
ATOM 3859 C C . PHE A 1 493 ? -15.336 42.469 -1.688 1 35.5 493 PHE A C 1
ATOM 3861 O O . PHE A 1 493 ? -16.047 41.656 -2.281 1 35.5 493 PHE A O 1
ATOM 3868 N N . THR A 1 494 ? -15.711 43.781 -1.954 1 33.44 494 THR A N 1
ATOM 3869 C CA . THR A 1 494 ? -16.25 44.375 -3.162 1 33.44 494 THR A CA 1
ATOM 3870 C C . THR A 1 494 ? -15.555 43.844 -4.406 1 33.44 494 THR A C 1
ATOM 3872 O O . THR A 1 494 ? -15.977 44.125 -5.531 1 33.44 494 THR A O 1
ATOM 3875 N N . LYS A 1 495 ? -14.25 44 -4.492 1 34.03 495 LYS A N 1
ATOM 3876 C CA . LYS A 1 495 ? -13.773 44.25 -5.852 1 34.03 495 LYS A CA 1
ATOM 3877 C C . LYS A 1 495 ? -14.07 43.062 -6.754 1 34.03 495 LYS A C 1
ATOM 3879 O O . LYS A 1 495 ? -13.984 41.906 -6.316 1 34.03 495 LYS A O 1
ATOM 3884 N N . THR A 1 496 ? -14.758 43.219 -7.961 1 33.53 496 THR A N 1
ATOM 3885 C CA . THR A 1 496 ? -15.281 42.562 -9.164 1 33.53 496 THR A CA 1
ATOM 3886 C C . THR A 1 496 ? -14.281 41.562 -9.719 1 33.53 496 THR A C 1
ATOM 3888 O O . THR A 1 496 ? -14.492 41 -10.797 1 33.53 496 THR A O 1
ATOM 3891 N N . THR A 1 497 ? -12.977 41.812 -9.633 1 34.34 497 THR A N 1
ATOM 3892 C CA . THR A 1 497 ? -12.266 41.156 -10.719 1 34.34 497 THR A CA 1
ATOM 3893 C C . THR A 1 497 ? -12.477 39.625 -10.656 1 34.34 497 THR A C 1
ATOM 3895 O O . THR A 1 497 ? -12.289 39.031 -9.602 1 34.34 497 THR A O 1
ATOM 3898 N N . THR A 1 498 ? -13.32 39.031 -11.43 1 37.5 498 THR A N 1
ATOM 3899 C CA . THR A 1 498 ? -13.5 37.625 -11.773 1 37.5 498 THR A CA 1
ATOM 3900 C C . THR A 1 498 ? -12.172 36.875 -11.688 1 37.5 498 THR A C 1
ATOM 3902 O O . THR A 1 498 ? -11.484 36.719 -12.695 1 37.5 498 THR A O 1
ATOM 3905 N N . HIS A 1 499 ? -11.195 37.281 -10.922 1 39.47 499 HIS A N 1
ATOM 3906 C CA . HIS A 1 499 ? -9.883 36.625 -10.969 1 39.47 499 HIS A CA 1
ATOM 3907 C C . HIS A 1 499 ? -9.984 35.156 -10.625 1 39.47 499 HIS A C 1
ATOM 3909 O O . HIS A 1 499 ? -10.562 34.781 -9.609 1 39.47 499 HIS A O 1
ATOM 3915 N N . THR A 1 500 ? -10.039 34.219 -11.531 1 45.03 500 THR A N 1
ATOM 3916 C CA . THR A 1 500 ? -9.789 32.781 -11.562 1 45.03 500 THR A CA 1
ATOM 3917 C C . THR A 1 500 ? -8.891 32.375 -10.398 1 45.03 500 THR A C 1
ATOM 3919 O O . THR A 1 500 ? -8.133 33.188 -9.875 1 45.03 500 THR A O 1
ATOM 3922 N N . ASN A 1 501 ? -9.148 31.188 -9.711 1 58.03 501 ASN A N 1
ATOM 3923 C CA . ASN A 1 501 ? -8.461 30.406 -8.688 1 58.03 501 ASN A CA 1
ATOM 3924 C C . ASN A 1 501 ? -6.957 30.359 -8.93 1 58.03 501 ASN A C 1
ATOM 3926 O O . ASN A 1 501 ? -6.379 29.281 -9.055 1 58.03 501 ASN A O 1
ATOM 3930 N N . VAL A 1 502 ? -6.355 31.359 -9.297 1 66.25 502 VAL A N 1
ATOM 3931 C CA . VAL A 1 502 ? -4.977 31.484 -9.766 1 66.25 502 VAL A CA 1
ATOM 3932 C C . VAL A 1 502 ? -4.016 31.219 -8.609 1 66.25 502 VAL A C 1
ATOM 3934 O O . VAL A 1 502 ? -2.934 30.656 -8.805 1 66.25 502 VAL A O 1
ATOM 3937 N N . GLY A 1 503 ? -4.465 31.438 -7.348 1 76.75 503 GLY A N 1
ATOM 3938 C CA . GLY A 1 503 ? -3.537 31.297 -6.238 1 76.75 503 GLY A CA 1
ATOM 3939 C C . GLY A 1 503 ? -3.648 29.953 -5.543 1 76.75 503 GLY A C 1
ATOM 3940 O O . GLY A 1 503 ? -2.906 29.672 -4.602 1 76.75 503 GLY A O 1
ATOM 3941 N N . SER A 1 504 ? -4.512 29.141 -6.133 1 87.62 504 SER A N 1
ATOM 3942 C CA . SER A 1 504 ? -4.684 27.844 -5.496 1 87.62 504 SER A CA 1
ATOM 3943 C C . SER A 1 504 ? -3.576 26.875 -5.898 1 87.62 504 SER A C 1
ATOM 3945 O O . SER A 1 504 ? -3.158 26.859 -7.059 1 87.62 504 SER A O 1
ATOM 3947 N N . TRP A 1 505 ? -3.086 26.125 -4.957 1 92.25 505 TRP A N 1
ATOM 3948 C CA . TRP A 1 505 ? -2.084 25.109 -5.227 1 92.25 505 TRP A CA 1
ATOM 3949 C C . TRP A 1 505 ? -2.705 23.922 -5.953 1 92.25 505 TRP A C 1
ATOM 3951 O O . TRP A 1 505 ? -1.992 23.094 -6.52 1 92.25 505 TRP A O 1
ATOM 3961 N N . ARG A 1 506 ? -3.986 23.781 -6 1 89.5 506 ARG A N 1
ATOM 3962 C CA . ARG A 1 506 ? -4.695 22.641 -6.566 1 89.5 506 ARG A CA 1
ATOM 3963 C C . ARG A 1 506 ? -4.863 22.797 -8.078 1 89.5 506 ARG A C 1
ATOM 3965 O O . ARG A 1 506 ? -5.348 21.875 -8.75 1 89.5 506 ARG A O 1
ATOM 3972 N N . ASN A 1 507 ? -4.488 23.891 -8.547 1 83.25 507 ASN A N 1
ATOM 3973 C CA . ASN A 1 507 ? -4.578 24.141 -9.977 1 83.25 507 ASN A CA 1
ATOM 3974 C C . ASN A 1 507 ? -3.639 23.219 -10.766 1 83.25 507 ASN A C 1
ATOM 3976 O O . ASN A 1 507 ? -2.426 23.438 -10.781 1 83.25 507 ASN A O 1
ATOM 3980 N N . HIS A 1 508 ? -4.109 22.266 -11.414 1 82.69 508 HIS A N 1
ATOM 3981 C CA . HIS A 1 508 ? -3.309 21.25 -12.094 1 82.69 508 HIS A CA 1
ATOM 3982 C C . HIS A 1 508 ? -2.602 21.828 -13.312 1 82.69 508 HIS A C 1
ATOM 3984 O O . HIS A 1 508 ? -1.522 21.359 -13.688 1 82.69 508 HIS A O 1
ATOM 3990 N N . GLN A 1 509 ? -3.215 22.781 -13.945 1 77.62 509 GLN A N 1
ATOM 3991 C CA . GLN A 1 509 ? -2.586 23.391 -15.109 1 77.62 509 GLN A CA 1
ATOM 3992 C C . GLN A 1 509 ? -1.248 24.031 -14.742 1 77.62 509 GLN A C 1
ATOM 3994 O O . GLN A 1 509 ? -0.274 23.906 -15.492 1 77.62 509 GLN A O 1
ATOM 3999 N N . PHE A 1 510 ? -1.325 24.625 -13.594 1 83.19 510 PHE A N 1
ATOM 4000 C CA . PHE A 1 510 ? -0.081 25.234 -13.133 1 83.19 510 PHE A CA 1
ATOM 4001 C C . PHE A 1 510 ? 0.949 24.156 -12.797 1 83.19 510 PHE A C 1
ATOM 4003 O O . PHE A 1 510 ? 2.104 24.25 -13.219 1 83.19 510 PHE A O 1
ATOM 4010 N N . ARG A 1 511 ? 0.569 23.188 -12.125 1 87.19 511 ARG A N 1
ATOM 4011 C CA . ARG A 1 511 ? 1.468 22.141 -11.656 1 87.19 511 ARG A CA 1
ATOM 4012 C C . ARG A 1 511 ? 2.107 21.391 -12.82 1 87.19 511 ARG A C 1
ATOM 4014 O O . ARG A 1 511 ? 3.285 21.031 -12.766 1 87.19 511 ARG A O 1
ATOM 4021 N N . ASP A 1 512 ? 1.384 21.219 -13.891 1 83.5 512 ASP A N 1
ATOM 4022 C CA . ASP A 1 512 ? 1.858 20.469 -15.055 1 83.5 512 ASP A CA 1
ATOM 4023 C C . ASP A 1 512 ? 2.801 21.312 -15.906 1 83.5 512 ASP A C 1
ATOM 4025 O O . ASP A 1 512 ? 3.627 20.781 -16.641 1 83.5 512 ASP A O 1
ATOM 4029 N N . ALA A 1 513 ? 2.648 22.531 -15.742 1 83.5 513 ALA A N 1
ATOM 4030 C CA . ALA A 1 513 ? 3.379 23.438 -16.625 1 83.5 513 ALA A CA 1
ATOM 4031 C C . ALA A 1 513 ? 4.691 23.891 -15.984 1 83.5 513 ALA A C 1
ATOM 4033 O O . ALA A 1 513 ? 5.531 24.5 -16.641 1 83.5 513 ALA A O 1
ATOM 4034 N N . VAL A 1 514 ? 4.879 23.562 -14.797 1 86.38 514 VAL A N 1
ATOM 4035 C CA . VAL A 1 514 ? 6.008 24.156 -14.078 1 86.38 514 VAL A CA 1
ATOM 4036 C C . VAL A 1 514 ? 7.078 23.094 -13.836 1 86.38 514 VAL A C 1
ATOM 4038 O O . VAL A 1 514 ? 6.766 21.969 -13.422 1 86.38 514 VAL A O 1
ATOM 4041 N N . LEU A 1 515 ? 8.305 23.406 -14.211 1 89.19 515 LEU A N 1
ATOM 4042 C CA . LEU A 1 515 ? 9.5 22.641 -13.867 1 89.19 515 LEU A CA 1
ATOM 4043 C C . LEU A 1 515 ? 10.43 23.453 -12.969 1 89.19 515 LEU A C 1
ATOM 4045 O O . LEU A 1 515 ? 10.766 24.594 -13.281 1 89.19 515 LEU A O 1
ATOM 4049 N N . VAL A 1 516 ? 10.703 22.875 -11.836 1 92.06 516 VAL A N 1
ATOM 4050 C CA . VAL A 1 516 ? 11.516 23.609 -10.867 1 92.06 516 VAL A CA 1
ATOM 4051 C C . VAL A 1 516 ? 12.859 22.906 -10.68 1 92.06 516 VAL A C 1
ATOM 4053 O O . VAL A 1 516 ? 12.906 21.672 -10.594 1 92.06 516 VAL A O 1
ATOM 4056 N N . SER A 1 517 ? 13.867 23.609 -10.734 1 91.94 517 SER A N 1
ATOM 4057 C CA . SER A 1 517 ? 15.211 23.125 -10.414 1 91.94 517 SER A CA 1
ATOM 4058 C C . SER A 1 517 ? 15.68 23.672 -9.07 1 91.94 517 SER A C 1
ATOM 4060 O O . SER A 1 517 ? 15.672 24.875 -8.836 1 91.94 517 SER A O 1
ATOM 4062 N N . ILE A 1 518 ? 15.984 22.781 -8.195 1 91.38 518 ILE A N 1
ATOM 4063 C CA . ILE A 1 518 ? 16.406 23.156 -6.848 1 91.38 518 ILE A CA 1
ATOM 4064 C C . ILE A 1 518 ? 17.859 22.766 -6.629 1 91.38 518 ILE A C 1
ATOM 4066 O O . ILE A 1 518 ? 18.234 21.609 -6.852 1 91.38 518 ILE A O 1
ATOM 4070 N N . GLY A 1 519 ? 18.656 23.672 -6.312 1 86.44 519 GLY A N 1
ATOM 4071 C CA . GLY A 1 519 ? 20.062 23.438 -6.027 1 86.44 519 GLY A CA 1
ATOM 4072 C C . GLY A 1 519 ? 20.375 23.5 -4.547 1 86.44 519 GLY A C 1
ATOM 4073 O O . GLY A 1 519 ? 19.547 23.172 -3.707 1 86.44 519 GLY A O 1
ATOM 4074 N N . ALA A 1 520 ? 21.719 23.875 -4.312 1 82.75 520 ALA A N 1
ATOM 4075 C CA . ALA A 1 520 ? 22.188 23.875 -2.934 1 82.75 520 ALA A CA 1
ATOM 4076 C C . ALA A 1 520 ? 21.609 25.047 -2.15 1 82.75 520 ALA A C 1
ATOM 4078 O O . ALA A 1 520 ? 22.125 26.156 -2.219 1 82.75 520 ALA A O 1
ATOM 4079 N N . GLY A 1 521 ? 20.438 24.906 -1.628 1 84.88 521 GLY A N 1
ATOM 4080 C CA . GLY A 1 521 ? 19.891 25.828 -0.652 1 84.88 521 GLY A CA 1
ATOM 4081 C C . GLY A 1 521 ? 18.922 26.828 -1.263 1 84.88 521 GLY A C 1
ATOM 4082 O O . GLY A 1 521 ? 18.312 27.641 -0.549 1 84.88 521 GLY A O 1
ATOM 4083 N N . LYS A 1 522 ? 18.859 26.812 -2.611 1 90.56 522 LYS A N 1
ATOM 4084 C CA . LYS A 1 522 ? 18 27.797 -3.256 1 90.56 522 LYS A CA 1
ATOM 4085 C C . LYS A 1 522 ? 17.344 27.203 -4.512 1 90.56 522 LYS A C 1
ATOM 4087 O O . LYS A 1 522 ? 17.781 26.156 -5.008 1 90.56 522 LYS A O 1
ATOM 4092 N N . VAL A 1 523 ? 16.344 27.875 -4.918 1 92.25 523 VAL A N 1
ATOM 4093 C CA . VAL A 1 523 ? 15.711 27.516 -6.184 1 92.25 523 VAL A CA 1
ATOM 4094 C C . VAL A 1 523 ? 16.531 28.078 -7.348 1 92.25 523 VAL A C 1
ATOM 4096 O O . VAL A 1 523 ? 16.734 29.281 -7.441 1 92.25 523 VAL A O 1
ATOM 4099 N N . ASP A 1 524 ? 16.953 27.234 -8.203 1 90 524 ASP A N 1
ATOM 4100 C CA . ASP A 1 524 ? 17.828 27.625 -9.305 1 90 524 ASP A CA 1
ATOM 4101 C C . ASP A 1 524 ? 17.031 28.25 -10.445 1 90 524 ASP A C 1
ATOM 4103 O O . ASP A 1 524 ? 17.422 29.281 -11 1 90 524 ASP A O 1
ATOM 4107 N N . SER A 1 525 ? 16.031 27.547 -10.789 1 88.31 525 SER A N 1
ATOM 4108 C CA . SER A 1 525 ? 15.25 28.031 -11.93 1 88.31 525 SER A CA 1
ATOM 4109 C C . SER A 1 525 ? 13.836 27.453 -11.922 1 88.31 525 SER A C 1
ATOM 4111 O O . SER A 1 525 ? 13.594 26.391 -11.328 1 88.31 525 SER A O 1
ATOM 4113 N N . ILE A 1 526 ? 12.945 28.203 -12.477 1 88 526 ILE A N 1
ATOM 4114 C CA . ILE A 1 526 ? 11.57 27.781 -12.75 1 88 526 ILE A CA 1
ATOM 4115 C C . ILE A 1 526 ? 11.281 27.906 -14.242 1 88 526 ILE A C 1
ATOM 4117 O O . ILE A 1 526 ? 11.438 28.969 -14.828 1 88 526 ILE A O 1
ATOM 4121 N N . ILE A 1 527 ? 11.031 26.734 -14.836 1 84.69 527 ILE A N 1
ATOM 4122 C CA . ILE A 1 527 ? 10.758 26.719 -16.266 1 84.69 527 ILE A CA 1
ATOM 4123 C C . ILE A 1 527 ? 9.281 26.406 -16.5 1 84.69 527 ILE A C 1
ATOM 4125 O O . ILE A 1 527 ? 8.75 25.453 -15.938 1 84.69 527 ILE A O 1
ATOM 4129 N N . TYR A 1 528 ? 8.672 27.094 -17.297 1 80.81 528 TYR A N 1
ATOM 4130 C CA . TYR A 1 528 ? 7.273 26.859 -17.641 1 80.81 528 TYR A CA 1
ATOM 4131 C C . TYR A 1 528 ? 7.148 26.281 -19.047 1 80.81 528 TYR A C 1
ATOM 4133 O O . TYR A 1 528 ? 7.828 26.719 -19.969 1 80.81 528 TYR A O 1
ATOM 4141 N N . SER A 1 529 ? 6.832 24.906 -19.297 1 71.06 529 SER A N 1
ATOM 4142 C CA . SER A 1 529 ? 6.73 24.203 -20.578 1 71.06 529 SER A CA 1
ATOM 4143 C C . SER A 1 529 ? 5.992 25.047 -21.609 1 71.06 529 SER A C 1
ATOM 4145 O O . SER A 1 529 ? 6.332 25.016 -22.797 1 71.06 529 SER A O 1
ATOM 4147 N N . ASN A 1 530 ? 4.809 25.234 -21.469 1 56 530 ASN A N 1
ATOM 4148 C CA . ASN A 1 530 ? 4.188 25.969 -22.578 1 56 530 ASN A CA 1
ATOM 4149 C C . ASN A 1 530 ? 4.902 27.281 -22.844 1 56 530 ASN A C 1
ATOM 4151 O O . ASN A 1 530 ? 5.605 27.797 -21.969 1 56 530 ASN A O 1
ATOM 4155 N N . ASP A 1 531 ? 5.008 27.75 -24.203 1 44.81 531 ASP A N 1
ATOM 4156 C CA . ASP A 1 531 ? 5.656 28.891 -24.844 1 44.81 531 ASP A CA 1
ATOM 4157 C C . ASP A 1 531 ? 5.727 30.078 -23.875 1 44.81 531 ASP A C 1
ATOM 4159 O O . ASP A 1 531 ? 4.699 30.547 -23.375 1 44.81 531 ASP A O 1
ATOM 4163 N N . GLY A 1 532 ? 6.93 30.609 -23.328 1 42.31 532 GLY A N 1
ATOM 4164 C CA . GLY A 1 532 ? 7.496 31.703 -22.547 1 42.31 532 GLY A CA 1
ATOM 4165 C C . GLY A 1 532 ? 6.547 32.25 -21.5 1 42.31 532 GLY A C 1
ATOM 4166 O O . GLY A 1 532 ? 6.93 33.094 -20.672 1 42.31 532 GLY A O 1
ATOM 4167 N N . ARG A 1 533 ? 5.398 32.875 -21.938 1 35.75 533 ARG A N 1
ATOM 4168 C CA . ARG A 1 533 ? 4.457 33.719 -21.203 1 35.75 533 ARG A CA 1
ATOM 4169 C C . ARG A 1 533 ? 3.785 32.938 -20.078 1 35.75 533 ARG A C 1
ATOM 4171 O O . ARG A 1 533 ? 3.098 31.938 -20.328 1 35.75 533 ARG A O 1
ATOM 4178 N N . ALA A 1 534 ? 4.402 32.5 -18.906 1 43.91 534 ALA A N 1
ATOM 4179 C CA . ALA A 1 534 ? 3.406 32.562 -17.844 1 43.91 534 ALA A CA 1
ATOM 4180 C C . ALA A 1 534 ? 2.186 33.375 -18.281 1 43.91 534 ALA A C 1
ATOM 4182 O O . ALA A 1 534 ? 2.129 34.594 -18.062 1 43.91 534 ALA A O 1
ATOM 4183 N N . ASN A 1 535 ? 2.047 33.5 -19.578 1 39.75 535 ASN A N 1
ATOM 4184 C CA . ASN A 1 535 ? 1.146 34.5 -20.141 1 39.75 535 ASN A CA 1
ATOM 4185 C C . ASN A 1 535 ? 0.031 34.875 -19.172 1 39.75 535 ASN A C 1
ATOM 4187 O O . ASN A 1 535 ? 0.047 35.969 -18.594 1 39.75 535 ASN A O 1
ATOM 4191 N N . GLY A 1 536 ? -1.352 34.688 -19.531 1 37.88 536 GLY A N 1
ATOM 4192 C CA . GLY A 1 536 ? -2.521 35.3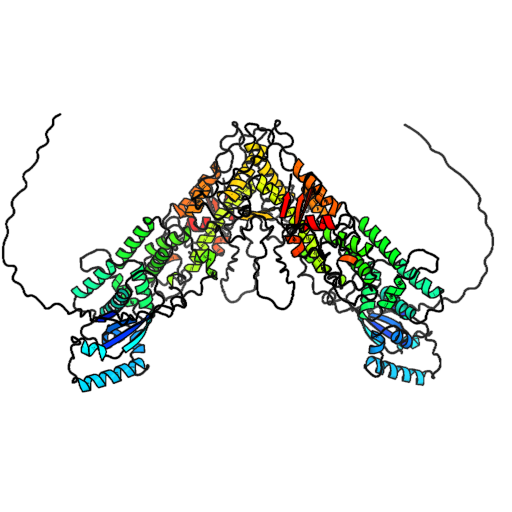75 -19.016 1 37.88 536 GLY A CA 1
ATOM 4193 C C . GLY A 1 536 ? -2.729 35.156 -17.531 1 37.88 536 GLY A C 1
ATOM 4194 O O . GLY A 1 536 ? -2.082 35.812 -16.703 1 37.88 536 GLY A O 1
ATOM 4195 N N . SER A 1 537 ? -3.551 34.094 -17.203 1 43.47 537 SER A N 1
ATOM 4196 C CA . SER A 1 537 ? -4.203 33.812 -15.93 1 43.47 537 SER A CA 1
ATOM 4197 C C . SER A 1 537 ? -3.213 33.219 -14.922 1 43.47 537 SER A C 1
ATOM 4199 O O . SER A 1 537 ? -3.492 33.188 -13.727 1 43.47 537 SER A O 1
ATOM 4201 N N . LEU A 1 538 ? -2.264 32.5 -15.273 1 47 538 LEU A N 1
ATOM 4202 C CA . LEU A 1 538 ? -1.299 31.875 -14.359 1 47 538 LEU A CA 1
ATOM 4203 C C . LEU A 1 538 ? -0.292 32.906 -13.867 1 47 538 LEU A C 1
ATOM 4205 O O . LEU A 1 538 ? 0.49 32.656 -12.953 1 47 538 LEU A O 1
ATOM 4209 N N . ALA A 1 539 ? -0.094 33.969 -14.648 1 47.62 539 ALA A N 1
ATOM 4210 C CA . ALA A 1 539 ? 0.817 35.094 -14.367 1 47.62 539 ALA A CA 1
ATOM 4211 C C . ALA A 1 539 ? 0.38 35.844 -13.125 1 47.62 539 ALA A C 1
ATOM 4213 O O . ALA A 1 539 ? 1.092 36.75 -12.656 1 47.62 539 ALA A O 1
ATOM 4214 N N . GLU A 1 540 ? -0.837 35.688 -12.867 1 52.81 540 GLU A N 1
ATOM 4215 C CA . GLU A 1 540 ? -1.152 36.531 -11.719 1 52.81 540 GLU A CA 1
ATOM 4216 C C . GLU A 1 540 ? -0.509 35.969 -10.445 1 52.81 540 GLU A C 1
ATOM 4218 O O . GLU A 1 540 ? -1.002 35 -9.859 1 52.81 540 GLU A O 1
ATOM 4223 N N . THR A 1 541 ? 0.875 36.156 -10.344 1 62.25 541 THR A N 1
ATOM 4224 C CA . THR A 1 541 ? 1.725 35.844 -9.195 1 62.25 541 THR A CA 1
ATOM 4225 C C . THR A 1 541 ? 1.315 36.688 -7.977 1 62.25 541 THR A C 1
ATOM 4227 O O . THR A 1 541 ? 1.032 37.875 -8.094 1 62.25 541 THR A O 1
ATOM 4230 N N . CYS A 1 542 ? 0.938 35.875 -6.961 1 72.5 542 CYS A N 1
ATOM 4231 C CA . CYS A 1 542 ? 0.685 36.562 -5.699 1 72.5 542 CYS A CA 1
ATOM 4232 C C . CYS A 1 542 ? 1.89 37.406 -5.277 1 72.5 542 CYS A C 1
ATOM 4234 O O . CYS A 1 542 ? 2.975 36.875 -5.051 1 72.5 542 CYS A O 1
ATOM 4236 N N . THR A 1 543 ? 1.876 38.688 -5.43 1 75.38 543 THR A N 1
ATOM 4237 C CA . THR A 1 543 ? 2.945 39.594 -4.996 1 75.38 543 THR A CA 1
ATOM 4238 C C . THR A 1 543 ? 2.691 40.094 -3.576 1 75.38 543 THR A C 1
ATOM 4240 O O . THR A 1 543 ? 3.486 40.844 -3.031 1 75.38 543 THR A O 1
ATOM 4243 N N . CYS A 1 544 ? 1.581 39.562 -2.994 1 80.62 544 CYS A N 1
ATOM 4244 C CA . CYS A 1 544 ? 1.2 40.031 -1.665 1 80.62 544 CYS A CA 1
ATOM 4245 C C . CYS A 1 544 ? 2.111 39.438 -0.598 1 80.62 544 CYS A C 1
ATOM 4247 O O . CYS A 1 544 ? 2.404 40.094 0.406 1 80.62 544 CYS A O 1
ATOM 4249 N N . VAL A 1 545 ? 2.482 38.25 -0.806 1 86 545 VAL A N 1
ATOM 4250 C CA . VAL A 1 545 ? 3.236 37.531 0.199 1 86 545 VAL A CA 1
ATOM 4251 C C . VAL A 1 545 ? 4.617 37.156 -0.348 1 86 545 VAL A C 1
ATOM 4253 O O . VAL A 1 545 ? 4.73 36.594 -1.438 1 86 545 VAL A O 1
ATOM 4256 N N . ALA A 1 546 ? 5.602 37.5 0.404 1 84.25 546 ALA A N 1
ATOM 4257 C CA . ALA A 1 546 ? 6.977 37.219 -0.007 1 84.25 546 ALA A CA 1
ATOM 4258 C C . ALA A 1 546 ? 7.211 35.719 -0.187 1 84.25 546 ALA A C 1
ATOM 4260 O O . ALA A 1 546 ? 6.836 34.906 0.673 1 84.25 546 ALA A O 1
ATOM 4261 N N .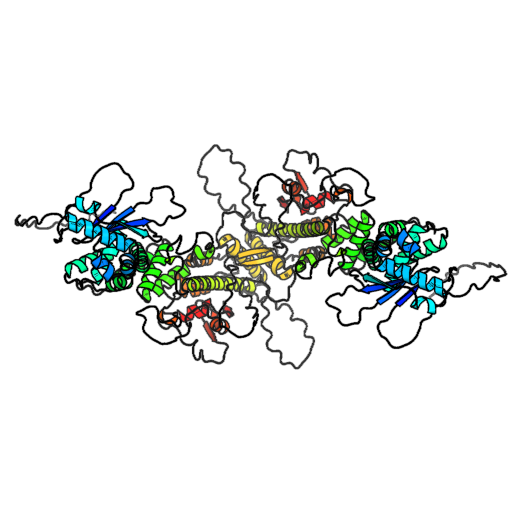 ASN A 1 547 ? 7.719 35.312 -1.34 1 89 547 ASN A N 1
ATOM 4262 C CA . ASN A 1 547 ? 8.164 33.938 -1.643 1 89 547 ASN A CA 1
ATOM 4263 C C . ASN A 1 547 ? 6.988 33 -1.838 1 89 547 ASN A C 1
ATOM 4265 O O . ASN A 1 547 ? 7.172 31.781 -1.92 1 89 547 ASN A O 1
ATOM 4269 N N . ALA A 1 548 ? 5.762 33.562 -1.832 1 91.19 548 ALA A N 1
ATOM 4270 C CA . ALA A 1 548 ? 4.59 32.688 -1.968 1 91.19 548 ALA A CA 1
ATOM 4271 C C . ALA A 1 548 ? 4.582 31.984 -3.32 1 91.19 548 ALA A C 1
ATOM 4273 O O . ALA A 1 548 ? 4.266 30.797 -3.402 1 91.19 548 ALA A O 1
ATOM 4274 N N . GLU A 1 549 ? 4.969 32.656 -4.305 1 87.81 549 GLU A N 1
ATOM 4275 C CA . GLU A 1 549 ? 4.957 32.094 -5.641 1 87.81 549 GLU A CA 1
ATOM 4276 C C . GLU A 1 549 ? 6.078 31.062 -5.809 1 87.81 549 GLU A C 1
ATOM 4278 O O . GLU A 1 549 ? 5.895 30.031 -6.469 1 87.81 549 GLU A O 1
ATOM 4283 N N . LEU A 1 550 ? 7.195 31.422 -5.262 1 90.38 550 LEU A N 1
ATOM 4284 C CA . LEU A 1 550 ? 8.297 30.469 -5.293 1 90.38 550 LEU A CA 1
ATOM 4285 C C . LEU A 1 550 ? 7.93 29.188 -4.547 1 90.38 550 LEU A C 1
ATOM 4287 O O . LEU A 1 550 ? 8.219 28.094 -5.02 1 90.38 550 LEU A O 1
ATOM 4291 N N . ALA A 1 551 ? 7.289 29.375 -3.416 1 94.44 551 ALA A N 1
ATOM 4292 C CA . ALA A 1 551 ? 6.848 28.219 -2.635 1 94.44 551 ALA A CA 1
ATOM 4293 C C . ALA A 1 551 ? 5.84 27.375 -3.416 1 94.44 551 ALA A C 1
ATOM 4295 O O . ALA A 1 551 ? 5.922 26.156 -3.426 1 94.44 551 ALA A O 1
ATOM 4296 N N . ARG A 1 552 ? 4.922 28.047 -4.07 1 93.19 552 ARG A N 1
ATOM 4297 C CA . ARG A 1 552 ? 3.922 27.359 -4.875 1 93.19 552 ARG A CA 1
ATOM 4298 C C . ARG A 1 552 ? 4.578 26.516 -5.965 1 93.19 552 ARG A C 1
ATOM 4300 O O . ARG A 1 552 ? 4.23 25.359 -6.156 1 93.19 552 ARG A O 1
ATOM 4307 N N . ALA A 1 553 ? 5.523 27.047 -6.621 1 91.5 553 ALA A N 1
ATOM 4308 C CA . ALA A 1 553 ? 6.215 26.344 -7.695 1 91.5 553 ALA A CA 1
ATOM 4309 C C . ALA A 1 553 ? 7.008 25.156 -7.152 1 91.5 553 ALA A C 1
ATOM 4311 O O . ALA A 1 553 ? 6.93 24.047 -7.688 1 91.5 553 ALA A O 1
ATOM 4312 N N . VAL A 1 554 ? 7.695 25.359 -6.094 1 94.56 554 VAL A N 1
ATOM 4313 C CA . VAL A 1 554 ? 8.578 24.344 -5.531 1 94.56 554 VAL A CA 1
ATOM 4314 C C . VAL A 1 554 ? 7.762 23.141 -5.055 1 94.56 554 VAL A C 1
ATOM 4316 O O . VAL A 1 554 ? 8.141 21.984 -5.289 1 94.56 554 VAL A O 1
ATOM 4319 N N . PHE A 1 555 ? 6.621 23.406 -4.426 1 96.19 555 PHE A N 1
ATOM 4320 C CA . PHE A 1 555 ? 5.914 22.344 -3.738 1 96.19 555 PHE A CA 1
ATOM 4321 C C . PHE A 1 555 ? 4.871 21.703 -4.652 1 96.19 555 PHE A C 1
ATOM 4323 O O . PHE A 1 555 ? 4.391 20.594 -4.383 1 96.19 555 PHE A O 1
ATOM 4330 N N . THR A 1 556 ? 4.477 22.281 -5.746 1 93.25 556 THR A N 1
ATOM 4331 C CA . THR A 1 556 ? 3.389 21.719 -6.539 1 93.25 556 THR A CA 1
ATOM 4332 C C . THR A 1 556 ? 3.902 21.234 -7.891 1 93.25 556 THR A C 1
ATOM 4334 O O . THR A 1 556 ? 3.188 20.531 -8.617 1 93.25 556 THR A O 1
ATOM 4337 N N . ALA A 1 557 ? 5.156 21.516 -8.18 1 91.31 557 ALA A N 1
ATOM 4338 C CA . ALA A 1 557 ? 5.688 21.125 -9.484 1 91.31 557 ALA A CA 1
ATOM 4339 C C . ALA A 1 557 ? 5.621 19.625 -9.672 1 91.31 557 ALA A C 1
ATOM 4341 O O . ALA A 1 557 ? 5.992 18.859 -8.773 1 91.31 557 ALA A O 1
ATOM 4342 N N . ARG A 1 558 ? 5.191 19.203 -10.773 1 84.88 558 ARG A N 1
ATOM 4343 C CA . ARG A 1 558 ? 5.156 17.766 -11.07 1 84.88 558 ARG A CA 1
ATOM 4344 C C . ARG A 1 558 ? 6.539 17.25 -11.445 1 84.88 558 ARG A C 1
ATOM 4346 O O . ARG A 1 558 ? 6.852 16.078 -11.219 1 84.88 558 ARG A O 1
ATOM 4353 N N . ARG A 1 559 ? 7.309 18.141 -12.016 1 86.5 559 ARG A N 1
ATOM 4354 C CA . ARG A 1 559 ? 8.68 17.781 -12.359 1 86.5 559 ARG A CA 1
ATOM 4355 C C . ARG A 1 559 ? 9.672 18.625 -11.562 1 86.5 559 ARG A C 1
ATOM 4357 O O . ARG A 1 559 ? 9.625 19.859 -11.609 1 86.5 559 ARG A O 1
ATOM 4364 N N . ARG A 1 560 ? 10.43 17.984 -10.852 1 91 560 ARG A N 1
ATOM 4365 C CA . ARG A 1 560 ? 11.438 18.641 -10.031 1 91 560 ARG A CA 1
ATOM 4366 C C . ARG A 1 560 ? 12.828 18.078 -10.312 1 91 560 ARG A C 1
ATOM 4368 O O . ARG A 1 560 ? 13 16.859 -10.43 1 91 560 ARG A O 1
ATOM 4375 N N . MET A 1 561 ? 13.719 18.922 -10.562 1 91.06 561 MET A N 1
ATOM 4376 C CA . MET A 1 561 ? 15.109 18.531 -10.734 1 91.06 561 MET A CA 1
ATOM 4377 C C . MET A 1 561 ? 15.953 18.953 -9.531 1 91.06 561 MET A C 1
ATOM 4379 O O . MET A 1 561 ? 16.031 20.125 -9.203 1 91.06 561 MET A O 1
ATOM 4383 N N . TRP A 1 562 ? 16.438 17.953 -8.883 1 92.5 562 TRP A N 1
ATOM 4384 C CA . TRP A 1 562 ? 17.312 18.203 -7.75 1 92.5 562 TRP A CA 1
ATOM 4385 C C . TRP A 1 562 ? 18.766 18.25 -8.188 1 92.5 562 TRP A C 1
ATOM 4387 O O . TRP A 1 562 ? 19.328 17.234 -8.617 1 92.5 562 TRP A O 1
ATOM 4397 N N . ASN A 1 563 ? 19.391 19.359 -8.18 1 90 563 ASN A N 1
ATOM 4398 C CA . ASN A 1 563 ? 20.797 19.531 -8.516 1 90 563 ASN A CA 1
ATOM 4399 C C . ASN A 1 563 ? 21.688 19.484 -7.273 1 90 563 ASN A C 1
ATOM 4401 O O . ASN A 1 563 ? 22.25 20.5 -6.863 1 90 563 ASN A O 1
ATOM 4405 N N . LEU A 1 564 ? 21.766 18.344 -6.73 1 89.31 564 LEU A N 1
ATOM 4406 C CA . LEU A 1 564 ? 22.453 18.156 -5.457 1 89.31 564 LEU A CA 1
ATOM 4407 C C . LEU A 1 564 ? 23.688 17.281 -5.625 1 89.31 564 LEU A C 1
ATOM 4409 O O . LEU A 1 564 ? 23.672 16.328 -6.41 1 89.31 564 LEU A O 1
ATOM 4413 N N . MET B 1 1 ? 46.688 -46.562 -40.438 1 17.47 1 MET B N 1
ATOM 4414 C CA . MET B 1 1 ? 46.781 -47.75 -41.281 1 17.47 1 MET B CA 1
ATOM 4415 C C . MET B 1 1 ? 45.625 -48.688 -41 1 17.47 1 MET B C 1
ATOM 4417 O O . MET B 1 1 ? 44.906 -49.094 -41.938 1 17.47 1 MET B O 1
ATOM 4421 N N . GLU B 1 2 ? 45.781 -49.844 -40.312 1 15.43 2 GLU B N 1
ATOM 4422 C CA . GLU B 1 2 ? 45.438 -51.25 -40.531 1 15.43 2 GLU B CA 1
ATOM 4423 C C . GLU B 1 2 ? 44.031 -51.562 -40.031 1 15.43 2 GLU B C 1
ATOM 4425 O O . GLU B 1 2 ? 43.219 -52.188 -40.719 1 15.43 2 GLU B O 1
ATOM 4430 N N . ASP B 1 3 ? 43.656 -51.938 -38.812 1 16.36 3 ASP B N 1
ATOM 4431 C CA . ASP B 1 3 ? 43.375 -53.344 -38.594 1 16.36 3 ASP B CA 1
ATOM 4432 C C . ASP B 1 3 ? 41.906 -53.656 -38.844 1 16.36 3 ASP B C 1
ATOM 4434 O O . ASP B 1 3 ? 41.062 -52.75 -38.781 1 16.36 3 ASP B O 1
ATOM 4438 N N . ILE B 1 4 ? 41.188 -54.781 -38.438 1 16.33 4 ILE B N 1
ATOM 4439 C CA . ILE B 1 4 ? 40.75 -56.094 -38.906 1 16.33 4 ILE B CA 1
ATOM 4440 C C . ILE B 1 4 ? 39.219 -56.219 -38.75 1 16.33 4 ILE B C 1
ATOM 4442 O O . ILE B 1 4 ? 38.562 -56.812 -39.594 1 16.33 4 ILE B O 1
ATOM 4446 N N . PHE B 1 5 ? 38.312 -55.906 -37.719 1 17.52 5 PHE B N 1
ATOM 4447 C CA . PHE B 1 5 ? 37.719 -57.156 -37.219 1 17.52 5 PHE B CA 1
ATOM 4448 C C . PHE B 1 5 ? 36.5 -57.562 -38.062 1 17.52 5 PHE B C 1
ATOM 4450 O O . PHE B 1 5 ? 35.75 -56.719 -38.531 1 17.52 5 PHE B O 1
ATOM 4457 N N . PRO B 1 6 ? 36.031 -58.844 -38.312 1 17.61 6 PRO B N 1
ATOM 4458 C CA . PRO B 1 6 ? 35.469 -59.844 -39.25 1 17.61 6 PRO B CA 1
ATOM 4459 C C . PRO B 1 6 ? 33.969 -59.969 -39.156 1 17.61 6 PRO B C 1
ATOM 4461 O O . PRO B 1 6 ? 33.281 -60.125 -40.156 1 17.61 6 PRO B O 1
ATOM 4464 N N . PRO B 1 7 ? 33.031 -60 -38.094 1 17.02 7 PRO B N 1
ATOM 4465 C CA . PRO B 1 7 ? 32.5 -61.344 -37.906 1 17.02 7 PRO B CA 1
ATOM 4466 C C . PRO B 1 7 ? 31.375 -61.688 -38.875 1 17.02 7 PRO B C 1
ATOM 4468 O O . PRO B 1 7 ? 30.844 -60.781 -39.531 1 17.02 7 PRO B O 1
ATOM 4471 N N . LEU B 1 8 ? 30.125 -62.406 -38.375 1 17.36 8 LEU B N 1
ATOM 4472 C CA . LEU B 1 8 ? 29.578 -63.75 -38.531 1 17.36 8 LEU B CA 1
ATOM 4473 C C . LEU B 1 8 ? 28.312 -63.719 -39.406 1 17.36 8 LEU B C 1
ATOM 4475 O O . LEU B 1 8 ? 27.641 -62.688 -39.5 1 17.36 8 LEU B O 1
ATOM 4479 N N . PRO B 1 9 ? 27.641 -64.875 -39.844 1 17.64 9 PRO B N 1
ATOM 4480 C CA . PRO B 1 9 ? 27 -65.562 -40.969 1 17.64 9 PRO B CA 1
ATOM 4481 C C . PRO B 1 9 ? 25.484 -65.5 -40.875 1 17.64 9 PRO B C 1
ATOM 4483 O O . PRO B 1 9 ? 24.797 -66 -41.812 1 17.64 9 PRO B O 1
ATOM 4486 N N . GLY B 1 10 ? 24.734 -64.875 -40.031 1 15.77 10 GLY B N 1
ATOM 4487 C CA . GLY B 1 10 ? 23.609 -65.688 -39.656 1 15.77 10 GLY B CA 1
ATOM 4488 C C . GLY B 1 10 ? 22.656 -66 -40.781 1 15.77 10 GLY B C 1
ATOM 4489 O O . GLY B 1 10 ? 22.609 -65.25 -41.75 1 15.77 10 GLY B O 1
ATOM 4490 N N . VAL B 1 11 ? 21.688 -66.938 -40.719 1 17.03 11 VAL B N 1
ATOM 4491 C CA . VAL B 1 11 ? 21.047 -68.125 -41.312 1 17.03 11 VAL B CA 1
ATOM 4492 C C . VAL B 1 11 ? 19.766 -67.688 -42.031 1 17.03 11 VAL B C 1
ATOM 4494 O O . VAL B 1 11 ? 19.203 -66.625 -41.75 1 17.03 11 VAL B O 1
ATOM 4497 N N . VAL B 1 12 ? 18.719 -68.625 -42.406 1 17.31 12 VAL B N 1
ATOM 4498 C CA . VAL B 1 12 ? 18.109 -69.312 -43.531 1 17.31 12 VAL B CA 1
ATOM 4499 C C . VAL B 1 12 ? 16.625 -69 -43.625 1 17.31 12 VAL B C 1
ATOM 4501 O O . VAL B 1 12 ? 16.062 -68.875 -44.719 1 17.31 12 VAL B O 1
ATOM 4504 N N . GLU B 1 13 ? 15.719 -68.625 -42.625 1 16.02 13 GLU B N 1
ATOM 4505 C CA . GLU B 1 13 ? 14.586 -69.562 -42.625 1 16.02 13 GLU B CA 1
ATOM 4506 C C . GLU B 1 13 ? 13.609 -69.25 -43.75 1 16.02 13 GLU B C 1
ATOM 4508 O O . GLU B 1 13 ? 13.516 -68.125 -44.188 1 16.02 13 GLU B O 1
ATOM 4513 N N . ALA B 1 14 ? 12.469 -70.125 -44.094 1 17.28 14 ALA B N 1
ATOM 4514 C CA . ALA B 1 14 ? 11.758 -70.875 -45.156 1 17.28 14 ALA B CA 1
ATOM 4515 C C . ALA B 1 14 ? 10.422 -70.188 -45.469 1 17.28 14 ALA B C 1
ATOM 4517 O O . ALA B 1 14 ? 10.109 -69.938 -46.625 1 17.28 14 ALA B O 1
ATOM 4518 N N . ASN B 1 15 ? 9.336 -70.188 -44.594 1 16.11 15 ASN B N 1
ATOM 4519 C CA . ASN B 1 15 ? 8.148 -70.938 -44.938 1 16.11 15 ASN B CA 1
ATOM 4520 C C . ASN B 1 15 ? 7.223 -70.188 -45.875 1 16.11 15 ASN B C 1
ATOM 4522 O O . ASN B 1 15 ? 7.324 -68.938 -46 1 16.11 15 ASN B O 1
ATOM 4526 N N . GLY B 1 16 ? 5.754 -70.625 -46.062 1 16.94 16 GLY B N 1
ATOM 4527 C CA . GLY B 1 16 ? 4.77 -71.125 -47.031 1 16.94 16 GLY B CA 1
ATOM 4528 C C . GLY B 1 16 ? 3.717 -70.125 -47.375 1 16.94 16 GLY B C 1
ATOM 4529 O O . GLY B 1 16 ? 3.691 -69 -46.812 1 16.94 16 GLY B O 1
ATOM 4530 N N . LEU B 1 17 ? 2.303 -70.438 -47.406 1 17.61 17 LEU B N 1
ATOM 4531 C CA . LEU B 1 17 ? 1.307 -70.562 -48.469 1 17.61 17 LEU B CA 1
ATOM 4532 C C . LEU B 1 17 ? 0.39 -69.375 -48.469 1 17.61 17 LEU B C 1
ATOM 4534 O O . LEU B 1 17 ? 0.385 -68.562 -49.438 1 17.61 17 LEU B O 1
ATOM 4538 N N . LEU B 1 18 ? -1.051 -69.5 -48.188 1 16.7 18 LEU B N 1
ATOM 4539 C CA . LEU B 1 18 ? -2.281 -69.438 -48.969 1 16.7 18 LEU B CA 1
ATOM 4540 C C . LEU B 1 18 ? -3.139 -68.25 -48.594 1 16.7 18 LEU B C 1
ATOM 4542 O O . LEU B 1 18 ? -3.73 -68.25 -47.5 1 16.7 18 LEU B O 1
ATOM 4546 N N . LYS B 1 19 ? -2.992 -66.938 -48.875 1 17.95 19 LYS B N 1
ATOM 4547 C CA . LYS B 1 19 ? -3.508 -65.688 -48.344 1 17.95 19 LYS B CA 1
ATOM 4548 C C . LYS B 1 19 ? -4.918 -65.438 -48.844 1 17.95 19 LYS B C 1
ATOM 4550 O O . LYS B 1 19 ? -5.109 -64.625 -49.75 1 17.95 19 LYS B O 1
ATOM 4555 N N . GLY B 1 20 ? -5.852 -66.375 -48.875 1 16.31 20 GLY B N 1
ATOM 4556 C CA . GLY B 1 20 ? -7.031 -66.188 -49.719 1 16.31 20 GLY B CA 1
ATOM 4557 C C . GLY B 1 20 ? -7.969 -65.125 -49.188 1 16.31 20 GLY B C 1
ATOM 4558 O O . GLY B 1 20 ? -8.844 -64.625 -49.938 1 16.31 20 GLY B O 1
ATOM 4559 N N . ARG B 1 21 ? -8.219 -64.938 -47.844 1 17.5 21 ARG B N 1
ATOM 4560 C CA . ARG B 1 21 ? -9.602 -64.75 -47.406 1 17.5 21 ARG B CA 1
ATOM 4561 C C . ARG B 1 21 ? -10.156 -63.406 -47.844 1 17.5 21 ARG B C 1
ATOM 4563 O O . ARG B 1 21 ? -9.398 -62.438 -48.062 1 17.5 21 ARG B O 1
ATOM 4570 N N . GLY B 1 22 ? -11.516 -63.062 -47.594 1 18.47 22 GLY B N 1
ATOM 4571 C CA . GLY B 1 22 ? -12.766 -62.469 -48.031 1 18.47 22 GLY B CA 1
ATOM 4572 C C . GLY B 1 22 ? -12.875 -61 -47.656 1 18.47 22 GLY B C 1
ATOM 4573 O O . GLY B 1 22 ? -12.383 -60.562 -46.625 1 18.47 22 GLY B O 1
ATOM 4574 N N . GLU B 1 23 ? -12.969 -59.938 -48.594 1 19.66 23 GLU B N 1
ATOM 4575 C CA . GLU B 1 23 ? -12.969 -58.5 -48.906 1 19.66 23 GLU B CA 1
ATOM 4576 C C . GLU B 1 23 ? -14.133 -57.781 -48.219 1 19.66 23 GLU B C 1
ATOM 4578 O O . GLU B 1 23 ? -15.258 -57.781 -48.75 1 19.66 23 GLU B O 1
ATOM 4583 N N . THR B 1 24 ? -14.453 -57.938 -46.938 1 21.28 24 THR B N 1
ATOM 4584 C CA . THR B 1 24 ? -15.695 -57.312 -46.469 1 21.28 24 THR B CA 1
ATOM 4585 C C . THR B 1 24 ? -15.688 -55.812 -46.75 1 21.28 24 THR B C 1
ATOM 4587 O O . THR B 1 24 ? -14.641 -55.156 -46.656 1 21.28 24 THR B O 1
ATOM 4590 N N . GLY B 1 25 ? -16.797 -55.031 -47.312 1 20.23 25 GLY B N 1
ATOM 4591 C CA . GLY B 1 25 ? -17.203 -53.812 -47.969 1 20.23 25 GLY B CA 1
ATOM 4592 C C . GLY B 1 25 ? -17 -52.562 -47.125 1 20.23 25 GLY B C 1
ATOM 4593 O O . GLY B 1 25 ? -17.078 -52.656 -45.906 1 20.23 25 GLY B O 1
ATOM 4594 N N . PRO B 1 26 ? -16.156 -51.469 -47.562 1 23.56 26 PRO B N 1
ATOM 4595 C CA . PRO B 1 26 ? -15.711 -50.188 -46.969 1 23.56 26 PRO B CA 1
ATOM 4596 C C . PRO B 1 26 ? -16.875 -49.281 -46.625 1 23.56 26 PRO B C 1
ATOM 4598 O O . PRO B 1 26 ? -17.859 -49.188 -47.375 1 23.56 26 PRO B O 1
ATOM 4601 N N . ALA B 1 27 ? -17.281 -49.062 -45.344 1 26.95 27 ALA B N 1
ATOM 4602 C CA . ALA B 1 27 ? -18.297 -48.094 -44.875 1 26.95 27 ALA B CA 1
ATOM 4603 C C . ALA B 1 27 ? -18.062 -46.719 -45.5 1 26.95 27 ALA B C 1
ATOM 4605 O O . ALA B 1 27 ? -16.953 -46.188 -45.438 1 26.95 27 ALA B O 1
ATOM 4606 N N . ALA B 1 28 ? -18.797 -46.156 -46.469 1 25.22 28 ALA B N 1
ATOM 4607 C CA . ALA B 1 28 ? -18.812 -45 -47.375 1 25.22 28 ALA B CA 1
ATOM 4608 C C . ALA B 1 28 ? -18.828 -43.688 -46.625 1 25.22 28 ALA B C 1
ATOM 4610 O O . ALA B 1 28 ? -19.797 -43.375 -45.938 1 25.22 28 ALA B O 1
ATOM 4611 N N . ARG B 1 29 ? -17.703 -43.125 -46.188 1 27.55 29 ARG B N 1
ATOM 4612 C CA . ARG B 1 29 ? -17.547 -41.719 -45.75 1 27.55 29 ARG B CA 1
ATOM 4613 C C . ARG B 1 29 ? -17.922 -40.75 -46.844 1 27.55 29 ARG B C 1
ATOM 4615 O O . ARG B 1 29 ? -17.156 -40.531 -47.781 1 27.55 29 ARG B O 1
ATOM 4622 N N . GLN B 1 30 ? -19.219 -40.625 -47.312 1 25.22 30 GLN B N 1
ATOM 4623 C CA . GLN B 1 30 ? -19.594 -39.688 -48.375 1 25.22 30 GLN B CA 1
ATOM 4624 C C . GLN B 1 30 ? -19.234 -38.25 -48 1 25.22 30 GLN B C 1
ATOM 4626 O O . GLN B 1 30 ? -19.734 -37.719 -47 1 25.22 30 GLN B O 1
ATOM 4631 N N . GLN B 1 31 ? -18.125 -37.719 -48.469 1 27.31 31 GLN B N 1
ATOM 4632 C CA . GLN B 1 31 ? -17.672 -36.344 -48.406 1 27.31 31 GLN B CA 1
ATOM 4633 C C . GLN B 1 31 ? -18.531 -35.438 -49.25 1 27.31 31 GLN B C 1
ATOM 4635 O O . GLN B 1 31 ? -18.391 -35.406 -50.469 1 27.31 31 GLN B O 1
ATOM 4640 N N . THR B 1 32 ? -19.828 -35.25 -49.125 1 27.89 32 THR B N 1
ATOM 4641 C CA . THR B 1 32 ? -20.547 -34.375 -50.031 1 27.89 32 THR B CA 1
ATOM 4642 C C . THR B 1 32 ? -19.891 -33 -50.094 1 27.89 32 THR B C 1
ATOM 4644 O O . THR B 1 32 ? -19.25 -32.562 -49.125 1 27.89 32 THR B O 1
ATOM 4647 N N . GLY B 1 33 ? -19.938 -32.188 -51.375 1 25.36 33 GLY B N 1
ATOM 4648 C CA . GLY B 1 33 ? -19.266 -31.109 -52.062 1 25.36 33 GLY B CA 1
ATOM 4649 C C . GLY B 1 33 ? -19.312 -29.797 -51.281 1 25.36 33 GLY B C 1
ATOM 4650 O O . GLY B 1 33 ? -18.984 -29.766 -50.094 1 25.36 33 GLY B O 1
ATOM 4651 N N . ASP B 1 34 ? -19.906 -28.547 -51.969 1 26.61 34 ASP B N 1
ATOM 4652 C CA . ASP B 1 34 ? -19.422 -27.203 -52.25 1 26.61 34 ASP B CA 1
ATOM 4653 C C . ASP B 1 34 ? -19.531 -26.328 -51 1 26.61 34 ASP B C 1
ATOM 4655 O O . ASP B 1 34 ? -18.531 -25.766 -50.531 1 26.61 34 ASP B O 1
ATOM 4659 N N . GLY B 1 35 ? -20.406 -25.031 -51.125 1 29.97 35 GLY B N 1
ATOM 4660 C CA . GLY B 1 35 ? -20.344 -23.609 -50.812 1 29.97 35 GLY B CA 1
ATOM 4661 C C . GLY B 1 35 ? -20.562 -23.297 -49.344 1 29.97 35 GLY B C 1
ATOM 4662 O O . GLY B 1 35 ? -20.375 -22.172 -48.875 1 29.97 35 GLY B O 1
ATOM 4663 N N . CYS B 1 36 ? -21.734 -23.672 -48.781 1 32.16 36 CYS B N 1
ATOM 4664 C CA . CYS B 1 36 ? -22.156 -23.062 -47.531 1 32.16 36 CYS B CA 1
ATOM 4665 C C . CYS B 1 36 ? -21.203 -23.422 -46.406 1 32.16 36 CYS B C 1
ATOM 4667 O O . CYS B 1 36 ? -20.953 -24.594 -46.125 1 32.16 36 CYS B O 1
ATOM 4669 N N . LEU B 1 37 ? -20.328 -22.453 -45.906 1 37.16 37 LEU B N 1
ATOM 4670 C CA . LEU B 1 37 ? -19.297 -22.312 -44.906 1 37.16 37 LEU B CA 1
ATOM 4671 C C . LEU B 1 37 ? -19.688 -23.047 -43.625 1 37.16 37 LEU B C 1
ATOM 4673 O O . LEU B 1 37 ? -18.938 -23.047 -42.656 1 37.16 37 LEU B O 1
ATOM 4677 N N . ASN B 1 38 ? -20.984 -23.062 -43.219 1 41.94 38 ASN B N 1
ATOM 4678 C CA . ASN B 1 38 ? -21.312 -23.719 -41.969 1 41.94 38 ASN B CA 1
ATOM 4679 C C . ASN B 1 38 ? -20.844 -25.188 -41.969 1 41.94 38 ASN B C 1
ATOM 4681 O O . ASN B 1 38 ? -21.547 -26.047 -42.531 1 41.94 38 ASN B O 1
ATOM 4685 N N . VAL B 1 39 ? -19.656 -25.469 -42.094 1 47.91 39 VAL B N 1
ATOM 4686 C CA . VAL B 1 39 ? -19.078 -26.797 -42.219 1 47.91 39 VAL B CA 1
ATOM 4687 C C . VAL B 1 39 ? -19.672 -27.734 -41.156 1 47.91 39 VAL B C 1
ATOM 4689 O O . VAL B 1 39 ? -19.531 -27.484 -39.969 1 47.91 39 VAL B O 1
ATOM 4692 N N . LYS B 1 40 ? -20.797 -28.281 -41.344 1 57.12 40 LYS B N 1
ATOM 4693 C CA . LYS B 1 40 ? -21.453 -29.391 -40.625 1 57.12 40 LYS B CA 1
ATOM 4694 C C . LYS B 1 40 ? -20.625 -30.656 -40.719 1 57.12 40 LYS B C 1
ATOM 4696 O O . LYS B 1 40 ? -20.203 -31.062 -41.812 1 57.12 40 LYS B O 1
ATOM 4701 N N . LYS B 1 41 ? -19.891 -30.844 -39.688 1 61.5 41 LYS B N 1
ATOM 4702 C CA . LYS B 1 41 ? -19.281 -32.188 -39.656 1 61.5 41 LYS B CA 1
ATOM 4703 C C . LYS B 1 41 ? -20.281 -33.219 -39.188 1 61.5 41 LYS B C 1
ATOM 4705 O O . LYS B 1 41 ? -20.922 -33.062 -38.156 1 61.5 41 LYS B O 1
ATOM 4710 N N . THR B 1 42 ? -20.688 -34.094 -40.031 1 65.19 42 THR B N 1
ATOM 4711 C CA . THR B 1 42 ? -21.656 -35.156 -39.75 1 65.19 42 THR B CA 1
ATOM 4712 C C . THR B 1 42 ? -20.953 -36.469 -39.469 1 65.19 42 THR B C 1
ATOM 4714 O O . THR B 1 42 ? -19.984 -36.812 -40.156 1 65.19 42 THR B O 1
ATOM 4717 N N . ARG B 1 43 ? -21.203 -37.031 -38.344 1 71.12 43 ARG B N 1
ATOM 4718 C CA . ARG B 1 43 ? -20.688 -38.375 -38.031 1 71.12 43 ARG B CA 1
ATOM 4719 C C . ARG B 1 43 ? -21.812 -39.281 -37.562 1 71.12 43 ARG B C 1
ATOM 4721 O O . ARG B 1 43 ? -22.719 -38.875 -36.875 1 71.12 43 ARG B O 1
ATOM 4728 N N . ILE B 1 44 ? -21.812 -40.562 -38.156 1 64.06 44 ILE B N 1
ATOM 4729 C CA . ILE B 1 44 ? -22.75 -41.562 -37.688 1 64.06 44 ILE B CA 1
ATOM 4730 C C . ILE B 1 44 ? -22.062 -42.5 -36.656 1 64.06 44 ILE B C 1
ATOM 4732 O O . ILE B 1 44 ? -21.078 -43.156 -36.969 1 64.06 44 ILE B O 1
ATOM 4736 N N . VAL B 1 45 ? -22.531 -42.438 -35.469 1 72.5 45 VAL B N 1
ATOM 4737 C CA . VAL B 1 45 ? -21.891 -43.094 -34.312 1 72.5 45 VAL B CA 1
ATOM 4738 C C . VAL B 1 45 ? -22.281 -44.562 -34.281 1 72.5 45 VAL B C 1
ATOM 4740 O O . VAL B 1 45 ? -21.5 -45.438 -33.875 1 72.5 45 VAL B O 1
ATOM 4743 N N . CYS B 1 46 ? -23.547 -44.812 -34.75 1 69.31 46 CYS B N 1
ATOM 4744 C CA . CYS B 1 46 ? -24.031 -46.188 -34.688 1 69.31 46 CYS B CA 1
ATOM 4745 C C . CYS B 1 46 ? -24.891 -46.531 -35.906 1 69.31 46 CYS B C 1
ATOM 4747 O O . CYS B 1 46 ? -25.422 -45.594 -36.562 1 69.31 46 CYS B O 1
ATOM 4749 N N . SER B 1 47 ? -24.969 -47.844 -36.25 1 69.12 47 SER B N 1
ATOM 4750 C CA . SER B 1 47 ? -25.703 -48.312 -37.438 1 69.12 47 SER B CA 1
ATOM 4751 C C . SER B 1 47 ? -27.219 -48.125 -37.25 1 69.12 47 SER B C 1
ATOM 4753 O O . SER B 1 47 ? -27.953 -47.969 -38.219 1 69.12 47 SER B O 1
ATOM 4755 N N . ASP B 1 48 ? -27.672 -48.094 -35.969 1 74.44 48 ASP B N 1
ATOM 4756 C CA . ASP B 1 48 ? -29.094 -47.969 -35.688 1 74.44 48 ASP B CA 1
ATOM 4757 C C . ASP B 1 48 ? -29.469 -46.562 -35.312 1 74.44 48 ASP B C 1
ATOM 4759 O O . ASP B 1 48 ? -30.297 -46.344 -34.438 1 74.44 48 ASP B O 1
ATOM 4763 N N . ALA B 1 49 ? -28.938 -45.562 -36.031 1 79.62 49 ALA B N 1
ATOM 4764 C CA . ALA B 1 49 ? -29.188 -44.188 -35.688 1 79.62 49 ALA B CA 1
ATOM 4765 C C . ALA B 1 49 ? -30.625 -43.781 -36.062 1 79.62 49 ALA B C 1
ATOM 4767 O O . ALA B 1 49 ? -31.094 -44.062 -37.156 1 79.62 49 ALA B O 1
ATOM 4768 N N . ASP B 1 50 ? -31.328 -43.188 -35 1 81.06 50 ASP B N 1
ATOM 4769 C CA . ASP B 1 50 ? -32.688 -42.75 -35.25 1 81.06 50 ASP B CA 1
ATOM 4770 C C . ASP B 1 50 ? -32.875 -41.25 -34.906 1 81.06 50 ASP B C 1
ATOM 4772 O O . ASP B 1 50 ? -33.938 -40.688 -35.094 1 81.06 50 ASP B O 1
ATOM 4776 N N . VAL B 1 51 ? -31.859 -40.688 -34.406 1 85.75 51 VAL B N 1
ATOM 4777 C CA . VAL B 1 51 ? -31.922 -39.281 -34.062 1 85.75 51 VAL B CA 1
ATOM 4778 C C . VAL B 1 51 ? -30.594 -38.594 -34.375 1 85.75 51 VAL B C 1
ATOM 4780 O O . VAL B 1 51 ? -29.531 -39.219 -34.281 1 85.75 51 VAL B O 1
ATOM 4783 N N . VAL B 1 52 ? -30.672 -37.312 -34.781 1 86.12 52 VAL B N 1
ATOM 4784 C CA . VAL B 1 52 ? -29.469 -36.531 -35.031 1 86.12 52 VAL B CA 1
ATOM 4785 C C . VAL B 1 52 ? -29.312 -35.438 -33.969 1 86.12 52 VAL B C 1
ATOM 4787 O O . VAL B 1 52 ? -30.219 -34.625 -33.75 1 86.12 52 VAL B O 1
ATOM 4790 N N . LEU B 1 53 ? -28.219 -35.5 -33.219 1 88.44 53 LEU B N 1
ATOM 4791 C CA . LEU B 1 53 ? -27.891 -34.438 -32.281 1 88.44 53 LEU B CA 1
ATOM 4792 C C . LEU B 1 53 ? -27.062 -33.344 -32.906 1 88.44 53 LEU B C 1
ATOM 4794 O O . LEU B 1 53 ? -26.016 -33.625 -33.531 1 88.44 53 LEU B O 1
ATOM 4798 N N . GLU B 1 54 ? -27.531 -32.156 -32.844 1 88.31 54 GLU B N 1
ATOM 4799 C CA . GLU B 1 54 ? -26.828 -30.984 -33.344 1 88.31 54 GLU B CA 1
ATOM 4800 C C . GLU B 1 54 ? -26.172 -30.203 -32.219 1 88.31 54 GLU B C 1
ATOM 4802 O O . GLU B 1 54 ? -26.875 -29.531 -31.453 1 88.31 54 GLU B O 1
ATOM 4807 N N . PHE B 1 55 ? -24.891 -30.266 -32.219 1 89.25 55 PHE B N 1
ATOM 4808 C CA . PHE B 1 55 ? -24.156 -29.562 -31.172 1 89.25 55 PHE B CA 1
ATOM 4809 C C . PHE B 1 55 ? -23.703 -28.188 -31.656 1 89.25 55 PHE B C 1
ATOM 4811 O O . PHE B 1 55 ? -23.125 -28.078 -32.75 1 89.25 55 PHE B O 1
ATOM 4818 N N . SER B 1 56 ? -23.984 -27.156 -30.875 1 86.19 56 SER B N 1
ATOM 4819 C CA . SER B 1 56 ? -23.578 -25.781 -31.188 1 86.19 56 SER B CA 1
ATOM 4820 C C . SER B 1 56 ? -22.734 -25.188 -30.062 1 86.19 56 SER B C 1
ATOM 4822 O O . SER B 1 56 ? -23 -25.422 -28.891 1 86.19 56 SER B O 1
ATOM 4824 N N . PRO B 1 57 ? -21.672 -24.578 -30.5 1 79.44 57 PRO B N 1
ATOM 4825 C CA . PRO B 1 57 ? -20.828 -23.969 -29.484 1 79.44 57 PRO B CA 1
ATOM 4826 C C . PRO B 1 57 ? -21.531 -22.859 -28.703 1 79.44 57 PRO B C 1
ATOM 4828 O O . PRO B 1 57 ? -22.453 -22.234 -29.234 1 79.44 57 PRO B O 1
ATOM 4831 N N . SER B 1 58 ? -21.172 -22.844 -27.375 1 70.38 58 SER B N 1
ATOM 4832 C CA . SER B 1 58 ? -21.734 -21.766 -26.547 1 70.38 58 SER B CA 1
ATOM 4833 C C . SER B 1 58 ? -21.297 -20.406 -27.078 1 70.38 58 SER B C 1
ATOM 4835 O O . SER B 1 58 ? -20.188 -20.25 -27.594 1 70.38 58 SER B O 1
ATOM 4837 N N . PRO B 1 59 ? -22.328 -19.594 -27.25 1 57.97 59 PRO B N 1
ATOM 4838 C CA . PRO B 1 59 ? -21.984 -18.266 -27.766 1 57.97 59 PRO B CA 1
ATOM 4839 C C . PRO B 1 59 ? -20.922 -17.562 -26.938 1 57.97 59 PRO B C 1
ATOM 4841 O O . PRO B 1 59 ? -21.031 -17.484 -25.719 1 57.97 59 PRO B O 1
ATOM 4844 N N . SER B 1 60 ? -19.812 -17.984 -27.141 1 54.19 60 SER B N 1
ATOM 4845 C CA . SER B 1 60 ? -18.844 -17.156 -26.422 1 54.19 60 SER B CA 1
ATOM 4846 C C . SER B 1 60 ? -18.844 -15.727 -26.938 1 54.19 60 SER B C 1
ATOM 4848 O O . SER B 1 60 ? -19.156 -15.484 -28.109 1 54.19 60 SER B O 1
ATOM 4850 N N . SER B 1 61 ? -19.062 -14.719 -26.047 1 46.97 61 SER B N 1
ATOM 4851 C CA . SER B 1 61 ? -19.125 -13.297 -26.344 1 46.97 61 SER B CA 1
ATOM 4852 C C . SER B 1 61 ? -18.141 -12.922 -27.453 1 46.97 61 SER B C 1
ATOM 4854 O O . SER B 1 61 ? -18.359 -11.969 -28.203 1 46.97 61 SER B O 1
ATOM 4856 N N . LEU B 1 62 ? -16.938 -13.453 -27.328 1 46.53 62 LEU B N 1
ATOM 4857 C CA . LEU B 1 62 ? -15.945 -12.805 -28.188 1 46.53 62 LEU B CA 1
ATOM 4858 C C . LEU B 1 62 ? -16.094 -13.266 -29.641 1 46.53 62 LEU B C 1
ATOM 4860 O O . LEU B 1 62 ? -15.672 -12.57 -30.562 1 46.53 62 LEU B O 1
ATOM 4864 N N . SER B 1 63 ? -16.156 -14.555 -29.953 1 48 63 SER B N 1
ATOM 4865 C CA . SER B 1 63 ? -15.953 -14.938 -31.344 1 48 63 SER B CA 1
ATOM 4866 C C . SER B 1 63 ? -17.25 -14.82 -32.156 1 48 63 SER B C 1
ATOM 4868 O O . SER B 1 63 ? -17.969 -15.805 -32.312 1 48 63 SER B O 1
ATOM 4870 N N . GLN B 1 64 ? -17.875 -13.828 -32.031 1 45.22 64 GLN B N 1
ATOM 4871 C CA . GLN B 1 64 ? -19.094 -13.484 -32.75 1 45.22 64 GLN B CA 1
ATOM 4872 C C . GLN B 1 64 ? -18.938 -13.75 -34.25 1 45.22 64 GLN B C 1
ATOM 4874 O O . GLN B 1 64 ? -19.922 -13.758 -35 1 45.22 64 GLN B O 1
ATOM 4879 N N . LYS B 1 65 ? -17.75 -13.695 -34.719 1 48.19 65 LYS B N 1
ATOM 4880 C CA . LYS B 1 65 ? -17.812 -13.438 -36.156 1 48.19 65 LYS B CA 1
ATOM 4881 C C . LYS B 1 65 ? -18.109 -14.727 -36.938 1 48.19 65 LYS B C 1
ATOM 4883 O O . LYS B 1 65 ? -18.312 -14.688 -38.156 1 48.19 65 LYS B O 1
ATOM 4888 N N . LEU B 1 66 ? -17.359 -15.664 -36.594 1 51.72 66 LEU B N 1
ATOM 4889 C CA . LEU B 1 66 ? -17.484 -16.766 -37.562 1 51.72 66 LEU B CA 1
ATOM 4890 C C . LEU B 1 66 ? -18.703 -17.625 -37.25 1 51.72 66 LEU B C 1
ATOM 4892 O O . LEU B 1 66 ? -19.109 -17.75 -36.062 1 51.72 66 LEU B O 1
ATOM 4896 N N . PRO B 1 67 ? -19.547 -17.719 -38.188 1 55.75 67 PRO B N 1
ATOM 4897 C CA . PRO B 1 67 ? -20.734 -18.562 -37.969 1 55.75 67 PRO B CA 1
ATOM 4898 C C . PRO B 1 67 ? -20.422 -19.797 -37.125 1 55.75 67 PRO B C 1
ATOM 4900 O O . PRO B 1 67 ? -19.375 -20.438 -37.312 1 55.75 67 PRO B O 1
ATOM 4903 N N . PRO B 1 68 ? -21.047 -19.938 -36.031 1 63.38 68 PRO B N 1
ATOM 4904 C CA . PRO B 1 68 ? -20.781 -21.016 -35.062 1 63.38 68 PRO B CA 1
ATOM 4905 C C . PRO B 1 68 ? -20.766 -22.391 -35.719 1 63.38 68 PRO B C 1
ATOM 4907 O O . PRO B 1 68 ? -21.688 -22.719 -36.5 1 63.38 68 PRO B O 1
ATOM 4910 N N . ARG B 1 69 ? -19.672 -23.094 -35.844 1 75.12 69 ARG B N 1
ATOM 4911 C CA . ARG B 1 69 ? -19.531 -24.453 -36.344 1 75.12 69 ARG B CA 1
ATOM 4912 C C . ARG B 1 69 ? -20.484 -25.406 -35.625 1 75.12 69 ARG B C 1
ATOM 4914 O O . ARG B 1 69 ? -20.609 -25.359 -34.406 1 75.12 69 ARG B O 1
ATOM 4921 N N . ARG B 1 70 ? -21.375 -26.047 -36.469 1 83.88 70 ARG B N 1
ATOM 4922 C CA . ARG B 1 70 ? -22.328 -27.016 -35.938 1 83.88 70 ARG B CA 1
ATOM 4923 C C . ARG B 1 70 ? -21.859 -28.438 -36.188 1 83.88 70 ARG B C 1
ATOM 4925 O O . ARG B 1 70 ? -21.25 -28.719 -37.25 1 83.88 70 ARG B O 1
ATOM 4932 N N . TYR B 1 71 ? -22.031 -29.328 -35.219 1 88.62 71 TYR B N 1
ATOM 4933 C CA . TYR B 1 71 ? -21.656 -30.719 -35.312 1 88.62 71 TYR B CA 1
ATOM 4934 C C . TYR B 1 71 ? -22.875 -31.625 -35.281 1 88.62 71 TYR B C 1
ATOM 4936 O O . TYR B 1 71 ? -23.625 -31.641 -34.312 1 88.62 71 TYR B O 1
ATOM 4944 N N . LEU B 1 72 ? -23.094 -32.344 -36.344 1 87.81 72 LEU B N 1
ATOM 4945 C CA . LEU B 1 72 ? -24.234 -33.25 -36.438 1 87.81 72 LEU B CA 1
ATOM 4946 C C . LEU B 1 72 ? -23.812 -34.719 -36.188 1 87.81 72 LEU B C 1
ATOM 4948 O O . LEU B 1 72 ? -22.891 -35.219 -36.844 1 87.81 72 LEU B O 1
ATOM 4952 N N . MET B 1 73 ? -24.453 -35.312 -35.25 1 88.88 73 MET B N 1
ATOM 4953 C CA . MET B 1 73 ? -24.109 -36.656 -34.875 1 88.88 73 MET B CA 1
ATOM 4954 C C . MET B 1 73 ? -25.344 -37.562 -34.906 1 88.88 73 MET B C 1
ATOM 4956 O O . MET B 1 73 ? -26.344 -37.312 -34.25 1 88.88 73 MET B O 1
ATOM 4960 N N . GLY B 1 74 ? -25.281 -38.594 -35.688 1 84.94 74 GLY B N 1
ATOM 4961 C CA . GLY B 1 74 ? -26.359 -39.562 -35.719 1 84.94 74 GLY B CA 1
ATOM 4962 C C . GLY B 1 74 ? -26.234 -40.656 -34.656 1 84.94 74 GLY B C 1
ATOM 4963 O O . GLY B 1 74 ? -25.234 -41.375 -34.625 1 84.94 74 GLY B O 1
ATOM 4964 N N . VAL B 1 75 ? -27.234 -40.75 -33.781 1 87.12 75 VAL B N 1
ATOM 4965 C CA . VAL B 1 75 ? -27.141 -41.656 -32.656 1 87.12 75 VAL B CA 1
ATOM 4966 C C . VAL B 1 75 ? -28.469 -42.406 -32.469 1 87.12 75 VAL B C 1
ATOM 4968 O O . VAL B 1 75 ? -29.484 -42.031 -33.094 1 87.12 75 VAL B O 1
ATOM 4971 N N . SER B 1 76 ? -28.359 -43.438 -31.688 1 83.5 76 SER B N 1
ATOM 4972 C CA . SER B 1 76 ? -29.562 -44.156 -31.312 1 83.5 76 SER B CA 1
ATOM 4973 C C . SER B 1 76 ? -30.219 -43.562 -30.078 1 83.5 76 SER B C 1
ATOM 4975 O O . SER B 1 76 ? -29.594 -43.469 -29.016 1 83.5 76 SER B O 1
ATOM 4977 N N . SER B 1 77 ? -31.484 -43.188 -30.203 1 84.81 77 SER B N 1
ATOM 4978 C CA . SER B 1 77 ? -32.188 -42.594 -29.078 1 84.81 77 SER B CA 1
ATOM 4979 C C . SER B 1 77 ? -32.344 -43.562 -27.938 1 84.81 77 SER B C 1
ATOM 4981 O O . SER B 1 77 ? -32.25 -43.188 -26.766 1 84.81 77 SER B O 1
ATOM 4983 N N . ALA B 1 78 ? -32.5 -44.812 -28.25 1 80.12 78 ALA B N 1
ATOM 4984 C CA . ALA B 1 78 ? -32.688 -45.844 -27.234 1 80.12 78 ALA B CA 1
ATOM 4985 C C . ALA B 1 78 ? -31.391 -46.062 -26.438 1 80.12 78 ALA B C 1
ATOM 4987 O O . ALA B 1 78 ? -31.422 -46.125 -25.203 1 80.12 78 ALA B O 1
ATOM 4988 N N . ALA B 1 79 ? -30.312 -46.062 -27.156 1 81.25 79 ALA B N 1
ATOM 4989 C CA . ALA B 1 79 ? -29.031 -46.25 -26.516 1 81.25 79 ALA B CA 1
ATOM 4990 C C . ALA B 1 79 ? -28.672 -45.031 -25.641 1 81.25 79 ALA B C 1
ATOM 4992 O O . ALA B 1 79 ? -28.141 -45.188 -24.531 1 81.25 79 ALA B O 1
ATOM 4993 N N . LEU B 1 80 ? -28.984 -43.875 -26.094 1 85.94 80 LEU B N 1
ATOM 4994 C CA . LEU B 1 80 ? -28.672 -42.656 -25.391 1 85.94 80 LEU B CA 1
ATOM 4995 C C . LEU B 1 80 ? -29.484 -42.531 -24.109 1 85.94 80 LEU B C 1
ATOM 4997 O O . LEU B 1 80 ? -28.953 -42.156 -23.062 1 85.94 80 LEU B O 1
ATOM 5001 N N . LYS B 1 81 ? -30.766 -42.844 -24.125 1 84.44 81 LYS B N 1
ATOM 5002 C CA . LYS B 1 81 ? -31.656 -42.781 -22.969 1 84.44 81 LYS B CA 1
ATOM 5003 C C . LYS B 1 81 ? -31.219 -43.719 -21.859 1 84.44 81 LYS B C 1
ATOM 5005 O O . LYS B 1 81 ? -31.344 -43.438 -20.672 1 84.44 81 LYS B O 1
ATOM 5010 N N . GLU B 1 82 ? -30.641 -44.75 -22.266 1 82.88 82 GLU B N 1
ATOM 5011 C CA . GLU B 1 82 ? -30.234 -45.75 -21.281 1 82.88 82 GLU B CA 1
ATOM 5012 C C . GLU B 1 82 ? -28.922 -45.375 -20.625 1 82.88 82 GLU B C 1
ATOM 5014 O O . GLU B 1 82 ? -28.703 -45.688 -19.453 1 82.88 82 GLU B O 1
ATOM 5019 N N . SER B 1 83 ? -28.094 -44.781 -21.422 1 81.88 83 SER B N 1
ATOM 5020 C CA . SER B 1 83 ? -26.719 -44.594 -20.953 1 81.88 83 SER B CA 1
ATOM 5021 C C . SER B 1 83 ? -26.562 -43.25 -20.25 1 81.88 83 SER B C 1
ATOM 5023 O O . SER B 1 83 ? -25.625 -43.031 -19.484 1 81.88 83 SER B O 1
ATOM 5025 N N . SER B 1 84 ? -27.484 -42.312 -20.5 1 88.25 84 SER B N 1
ATOM 5026 C CA . SER B 1 84 ? -27.312 -40.969 -19.969 1 88.25 84 SER B CA 1
ATOM 5027 C C . SER B 1 84 ? -28.609 -40.438 -19.359 1 88.25 84 SER B C 1
ATOM 5029 O O . SER B 1 84 ? -29.641 -40.375 -20.047 1 88.25 84 SER B O 1
ATOM 5031 N N . PRO B 1 85 ? -28.531 -40.031 -18.141 1 87.69 85 PRO B N 1
ATOM 5032 C CA . PRO B 1 85 ? -29.719 -39.438 -17.531 1 87.69 85 PRO B CA 1
ATOM 5033 C C . PRO B 1 85 ? -30.156 -38.156 -18.219 1 87.69 85 PRO B C 1
ATOM 5035 O O . PRO B 1 85 ? -31.344 -37.844 -18.281 1 87.69 85 PRO B O 1
ATOM 5038 N N . TYR B 1 86 ? -29.234 -37.438 -18.75 1 89.12 86 TYR B N 1
ATOM 5039 C CA . TYR B 1 86 ? -29.547 -36.219 -19.453 1 89.12 86 TYR B CA 1
ATOM 5040 C C . TYR B 1 86 ? -30.391 -36.469 -20.688 1 89.12 86 TYR B C 1
ATOM 5042 O O . TYR B 1 86 ? -31.453 -35.844 -20.859 1 89.12 86 TYR B O 1
ATOM 5050 N N . PHE B 1 87 ? -30.016 -37.344 -21.438 1 88.25 87 PHE B N 1
ATOM 5051 C CA . PHE B 1 87 ? -30.719 -37.656 -22.688 1 88.25 87 PHE B CA 1
ATOM 5052 C C . PHE B 1 87 ? -32 -38.438 -22.422 1 88.25 87 PHE B C 1
ATOM 5054 O O . PHE B 1 87 ? -32.938 -38.375 -23.203 1 88.25 87 PHE B O 1
ATOM 5061 N N . ARG B 1 88 ? -31.969 -39.094 -21.234 1 87 88 ARG B N 1
ATOM 5062 C CA . ARG B 1 88 ? -33.219 -39.781 -20.828 1 87 88 ARG B CA 1
ATOM 5063 C C . ARG B 1 88 ? -34.312 -38.75 -20.609 1 87 88 ARG B C 1
ATOM 5065 O O . ARG B 1 88 ? -35.469 -38.969 -20.984 1 87 88 ARG B O 1
ATOM 5072 N N . VAL B 1 89 ? -33.875 -37.719 -20.094 1 87.56 89 VAL B N 1
ATOM 5073 C CA . VAL B 1 89 ? -34.844 -36.688 -19.75 1 87.56 89 VAL B CA 1
ATOM 5074 C C . VAL B 1 89 ? -35.219 -35.875 -20.984 1 87.56 89 VAL B C 1
ATOM 5076 O O . VAL B 1 89 ? -36.375 -35.656 -21.281 1 87.56 89 VAL B O 1
ATOM 5079 N N . ILE B 1 90 ? -34.25 -35.469 -21.766 1 86 90 ILE B N 1
ATOM 5080 C CA . ILE B 1 90 ? -34.469 -34.562 -22.875 1 86 90 ILE B CA 1
ATOM 5081 C C . ILE B 1 90 ? -35.219 -35.281 -23.984 1 86 90 ILE B C 1
ATOM 5083 O O . ILE B 1 90 ? -36 -34.656 -24.734 1 86 90 ILE B O 1
ATOM 5087 N N . LEU B 1 91 ? -35.156 -36.625 -24.047 1 85 91 LEU B N 1
ATOM 5088 C CA . LEU B 1 91 ? -35.75 -37.406 -25.125 1 85 91 LEU B CA 1
ATOM 5089 C C . LEU B 1 91 ? -37.062 -38.062 -24.656 1 85 91 LEU B C 1
ATOM 5091 O O . LEU B 1 91 ? -37.688 -38.781 -25.422 1 85 91 LEU B O 1
ATOM 5095 N N . ASP B 1 92 ? -37.344 -37.781 -23.422 1 82.94 92 ASP B N 1
ATOM 5096 C CA . ASP B 1 92 ? -38.625 -38.281 -22.922 1 82.94 92 ASP B CA 1
ATOM 5097 C C . ASP B 1 92 ? -39.812 -37.562 -23.562 1 82.94 92 ASP B C 1
ATOM 5099 O O . ASP B 1 92 ? -39.938 -36.344 -23.422 1 82.94 92 ASP B O 1
ATOM 5103 N N . PRO B 1 93 ? -40.625 -38.25 -24.203 1 80.69 93 PRO B N 1
ATOM 5104 C CA . PRO B 1 93 ? -41.719 -37.625 -24.906 1 80.69 93 PRO B CA 1
ATOM 5105 C C . PRO B 1 93 ? -42.75 -37 -23.953 1 80.69 93 PRO B C 1
ATOM 5107 O O . PRO B 1 93 ? -43.5 -36.094 -24.328 1 80.69 93 PRO B O 1
ATOM 5110 N N . ASP B 1 94 ? -42.719 -37.5 -22.781 1 80.19 94 ASP B N 1
ATOM 5111 C CA . ASP B 1 94 ? -43.719 -37.031 -21.828 1 80.19 94 ASP B CA 1
ATOM 5112 C C . ASP B 1 94 ? -43.281 -35.75 -21.125 1 80.19 94 ASP B C 1
ATOM 5114 O O . ASP B 1 94 ? -44.094 -34.969 -20.641 1 80.19 94 ASP B O 1
ATOM 5118 N N . LYS B 1 95 ? -42.062 -35.5 -21.188 1 78.44 95 LYS B N 1
ATOM 5119 C CA . LYS B 1 95 ? -41.594 -34.438 -20.312 1 78.44 95 LYS B CA 1
ATOM 5120 C C . LYS B 1 95 ? -41.156 -33.219 -21.109 1 78.44 95 LYS B C 1
ATOM 5122 O O . LYS B 1 95 ? -41.344 -32.094 -20.688 1 78.44 95 LYS B O 1
ATOM 5127 N N . PHE B 1 96 ? -40.562 -33.5 -22.344 1 80.38 96 PHE B N 1
ATOM 5128 C CA . PHE B 1 96 ? -39.969 -32.375 -23.047 1 80.38 96 PHE B CA 1
ATOM 5129 C C . PHE B 1 96 ? -40.438 -32.344 -24.5 1 80.38 96 PHE B C 1
ATOM 5131 O O . PHE B 1 96 ? -40.812 -33.375 -25.062 1 80.38 96 PHE B O 1
ATOM 5138 N N . ARG B 1 97 ? -40.312 -31.219 -25.047 1 75.69 97 ARG B N 1
ATOM 5139 C CA . ARG B 1 97 ? -40.75 -30.984 -26.422 1 75.69 97 ARG B CA 1
ATOM 5140 C C . ARG B 1 97 ? -39.875 -31.766 -27.406 1 75.69 97 ARG B C 1
ATOM 5142 O O . ARG B 1 97 ? -40.375 -32.312 -28.391 1 75.69 97 ARG B O 1
ATOM 5149 N N . GLU B 1 98 ? -38.625 -31.828 -27.047 1 76.12 98 GLU B N 1
ATOM 5150 C CA . GLU B 1 98 ? -37.688 -32.531 -27.922 1 76.12 98 GLU B CA 1
ATOM 5151 C C . GLU B 1 98 ? -38.062 -34 -28.062 1 76.12 98 GLU B C 1
ATOM 5153 O O . GLU B 1 98 ? -38.031 -34.562 -29.156 1 76.12 98 GLU B O 1
ATOM 5158 N N . GLY B 1 99 ? -38.531 -34.531 -26.922 1 80.06 99 GLY B N 1
ATOM 5159 C CA . GLY B 1 99 ? -38.969 -35.938 -26.938 1 80.06 99 GLY B CA 1
ATOM 5160 C C . GLY B 1 99 ? -40.219 -36.156 -27.75 1 80.06 99 GLY B C 1
ATOM 5161 O O . GLY B 1 99 ? -40.344 -37.156 -28.469 1 80.06 99 GLY B O 1
ATOM 5162 N N . ARG B 1 100 ? -41.062 -35.281 -27.641 1 77.88 100 ARG B N 1
ATOM 5163 C CA . ARG B 1 100 ? -42.312 -35.375 -28.391 1 77.88 100 ARG B CA 1
ATOM 5164 C C . ARG B 1 100 ? -42.094 -35.25 -29.891 1 77.88 100 ARG B C 1
ATOM 5166 O O . ARG B 1 100 ? -42.656 -36 -30.672 1 77.88 100 ARG B O 1
ATOM 5173 N N . GLU B 1 101 ? -41.219 -34.344 -30.141 1 78.44 101 GLU B N 1
ATOM 5174 C CA . GLU B 1 101 ? -40.906 -34.125 -31.547 1 78.44 101 GLU B CA 1
ATOM 5175 C C . GLU B 1 101 ? -40.219 -35.375 -32.156 1 78.44 101 GLU B C 1
ATOM 5177 O O . GLU B 1 101 ? -40.5 -35.75 -33.281 1 78.44 101 GLU B O 1
ATOM 5182 N N . LEU B 1 102 ? -39.469 -35.938 -31.359 1 80.12 102 LEU B N 1
ATOM 5183 C CA . LEU B 1 102 ? -38.781 -37.156 -31.781 1 80.12 102 LEU B CA 1
ATOM 5184 C C . LEU B 1 102 ? -39.812 -38.25 -32.031 1 80.12 102 LEU B C 1
ATOM 5186 O O . LEU B 1 102 ? -39.75 -38.938 -33.062 1 80.12 102 LEU B O 1
ATOM 5190 N N . LEU B 1 103 ? -40.781 -38.406 -31.156 1 76.88 103 LEU B N 1
ATOM 5191 C CA . LEU B 1 103 ? -41.812 -39.438 -31.281 1 76.88 103 LEU B CA 1
ATOM 5192 C C . LEU B 1 103 ? -42.688 -39.188 -32.5 1 76.88 103 LEU B C 1
ATOM 5194 O O . LEU B 1 103 ? -43 -40.125 -33.25 1 76.88 103 LEU B O 1
ATOM 5198 N N . GLU B 1 104 ? -42.969 -37.969 -32.688 1 79.12 104 GLU B N 1
ATOM 5199 C CA . GLU B 1 104 ? -43.812 -37.625 -33.812 1 79.12 104 GLU B CA 1
ATOM 5200 C C . GLU B 1 104 ? -43.125 -37.875 -35.125 1 79.12 104 GLU B C 1
ATOM 5202 O O . GLU B 1 104 ? -43.688 -38.469 -36.062 1 79.12 104 GLU B O 1
ATOM 5207 N N . LYS B 1 105 ? -41.906 -37.469 -35.156 1 78.75 105 LYS B N 1
ATOM 5208 C CA . LYS B 1 105 ? -41.156 -37.656 -36.406 1 78.75 105 LYS B CA 1
ATOM 5209 C C . LYS B 1 105 ? -40.875 -39.125 -36.688 1 78.75 105 LYS B C 1
ATOM 5211 O O . LYS B 1 105 ? -40.875 -39.562 -37.844 1 78.75 105 LYS B O 1
ATOM 5216 N N . ARG B 1 106 ? -40.688 -39.875 -35.688 1 77.56 106 ARG B N 1
ATOM 5217 C CA . ARG B 1 106 ? -40.5 -41.312 -35.812 1 77.56 106 ARG B CA 1
ATOM 5218 C C . ARG B 1 106 ? -41.75 -42 -36.406 1 77.56 106 ARG B C 1
ATOM 5220 O O . ARG B 1 106 ? -41.656 -42.844 -37.281 1 77.56 106 ARG B O 1
ATOM 5227 N N . ASN B 1 107 ? -42.781 -41.562 -35.875 1 77.06 107 ASN B N 1
ATOM 5228 C CA . ASN B 1 107 ? -44.062 -42.094 -36.375 1 77.06 107 ASN B CA 1
ATOM 5229 C C . ASN B 1 107 ? -44.281 -41.75 -37.844 1 77.06 107 ASN B C 1
ATOM 5231 O O . ASN B 1 107 ? -44.781 -42.594 -38.594 1 77.06 107 ASN B O 1
ATOM 5235 N N . GLN B 1 108 ? -43.875 -40.625 -38.094 1 76.88 108 GLN B N 1
ATOM 5236 C CA . GLN B 1 108 ? -44.031 -40.219 -39.5 1 76.88 108 GLN B CA 1
ATOM 5237 C C . GLN B 1 108 ? -43.125 -41.031 -40.438 1 76.88 108 GLN B C 1
ATOM 5239 O O . GLN B 1 108 ? -43.562 -41.406 -41.5 1 76.88 108 GLN B O 1
ATOM 5244 N N . LEU B 1 109 ? -41.969 -41.281 -40 1 75.31 109 LEU B N 1
ATOM 5245 C CA . LEU B 1 109 ? -41.031 -42.031 -40.781 1 75.31 109 LEU B CA 1
ATOM 5246 C C . LEU B 1 109 ? -41.438 -43.5 -40.875 1 75.31 109 LEU B C 1
ATOM 5248 O O . LEU B 1 109 ? -41.25 -44.125 -41.938 1 75.31 109 LEU B O 1
ATOM 5252 N N . ASP B 1 110 ? -41.969 -44 -39.781 1 72.81 110 ASP B N 1
ATOM 5253 C CA . ASP B 1 110 ? -42.469 -45.375 -39.781 1 72.81 110 ASP B CA 1
ATOM 5254 C C . ASP B 1 110 ? -43.625 -45.562 -40.781 1 72.81 110 ASP B C 1
ATOM 5256 O O . ASP B 1 110 ? -43.719 -46.594 -41.438 1 72.81 110 ASP B O 1
ATOM 5260 N N . SER B 1 111 ? -44.375 -44.625 -40.719 1 73.25 111 SER B N 1
ATOM 5261 C CA . SER B 1 111 ? -45.531 -44.656 -41.656 1 73.25 111 SER B CA 1
ATOM 5262 C C . SER B 1 111 ? -45.062 -44.562 -43.094 1 73.25 111 SER B C 1
ATOM 5264 O O . SER B 1 111 ? -45.625 -45.188 -43.969 1 73.25 111 SER B O 1
ATOM 5266 N N . LYS B 1 112 ? -44.031 -43.75 -43.219 1 71.56 112 LYS B N 1
ATOM 5267 C CA . LYS B 1 112 ? -43.531 -43.531 -44.594 1 71.56 112 LYS B CA 1
ATOM 5268 C C . LYS B 1 112 ? -42.719 -44.719 -45.094 1 71.56 112 LYS B C 1
ATOM 5270 O O . LYS B 1 112 ? -42.844 -45.094 -46.25 1 71.56 112 LYS B O 1
ATOM 5275 N N . TYR B 1 113 ? -41.812 -45.188 -44.312 1 67.69 113 TYR B N 1
ATOM 5276 C CA . TYR B 1 113 ? -40.906 -46.219 -44.781 1 67.69 113 TYR B CA 1
ATOM 5277 C C . TYR B 1 113 ? -41.281 -47.594 -44.25 1 67.69 113 TYR B C 1
ATOM 5279 O O . TYR B 1 113 ? -40.719 -48.594 -44.688 1 67.69 113 TYR B O 1
ATOM 5287 N N . GLY B 1 114 ? -42.469 -47.938 -43.625 1 57.25 114 GLY B N 1
ATOM 5288 C CA . GLY B 1 114 ? -42.906 -49.219 -43.062 1 57.25 114 GLY B CA 1
ATOM 5289 C C . GLY B 1 114 ? -42.125 -49.625 -41.875 1 57.25 114 GLY B C 1
ATOM 5290 O O . GLY B 1 114 ? -40.969 -49.219 -41.688 1 57.25 114 GLY B O 1
ATOM 5291 N N . GLY B 1 115 ? -42.656 -50 -40.594 1 51.28 115 GLY B N 1
ATOM 5292 C CA . GLY B 1 115 ? -42.125 -50.375 -39.281 1 51.28 115 GLY B CA 1
ATOM 5293 C C . GLY B 1 115 ? -40.812 -51.125 -39.344 1 51.28 115 GLY B C 1
ATOM 5294 O O . GLY B 1 115 ? -40.375 -51.688 -38.344 1 51.28 115 GLY B O 1
ATOM 5295 N N . GLY B 1 116 ? -40.312 -51.594 -40.438 1 44.28 116 GLY B N 1
ATOM 5296 C CA . GLY B 1 116 ? -39.125 -52.469 -40.469 1 44.28 116 GLY B CA 1
ATOM 5297 C C . GLY B 1 116 ? -37.844 -51.75 -40.094 1 44.28 116 GLY B C 1
ATOM 5298 O O . GLY B 1 116 ? -37.812 -50.5 -40.062 1 44.28 116 GLY B O 1
ATOM 5299 N N . GLU B 1 117 ? -36.75 -52.531 -39.625 1 46.84 117 GLU B N 1
ATOM 5300 C CA . GLU B 1 117 ? -35.406 -52.094 -39.281 1 46.84 117 GLU B CA 1
ATOM 5301 C C . GLU B 1 117 ? -34.812 -51.188 -40.344 1 46.84 117 GLU B C 1
ATOM 5303 O O . GLU B 1 117 ? -34.375 -51.656 -41.406 1 46.84 117 GLU B O 1
ATOM 5308 N N . VAL B 1 118 ? -35.312 -50.156 -40.719 1 45.34 118 VAL B N 1
ATOM 5309 C CA . VAL B 1 118 ? -34.688 -49.188 -41.656 1 45.34 118 VAL B CA 1
ATOM 5310 C C . VAL B 1 118 ? -33.219 -49.031 -41.312 1 45.34 118 VAL B C 1
ATOM 5312 O O . VAL B 1 118 ? -32.875 -48.5 -40.25 1 45.34 118 VAL B O 1
ATOM 5315 N N . SER B 1 119 ? -32.406 -49.969 -41.719 1 44.22 119 SER B N 1
ATOM 5316 C CA . SER B 1 119 ? -30.953 -49.875 -41.625 1 44.22 119 SER B CA 1
ATOM 5317 C C . SER B 1 119 ? -30.453 -48.531 -42.188 1 44.22 119 SER B C 1
ATOM 5319 O O . SER B 1 119 ? -30.812 -48.188 -43.312 1 44.22 119 SER B O 1
ATOM 5321 N N . LEU B 1 120 ? -30.234 -47.438 -41.5 1 49.31 120 LEU B N 1
ATOM 5322 C CA . LEU B 1 120 ? -29.734 -46.094 -41.656 1 49.31 120 LEU B CA 1
ATOM 5323 C C . LEU B 1 120 ? -28.562 -46.031 -42.625 1 49.31 120 LEU B C 1
ATOM 5325 O O . LEU B 1 120 ? -27.797 -45.062 -42.625 1 49.31 120 LEU B O 1
ATOM 5329 N N . ILE B 1 121 ? -28.344 -47.062 -43.438 1 45.5 121 ILE B N 1
ATOM 5330 C CA . ILE B 1 121 ? -27.172 -46.969 -44.312 1 45.5 121 ILE B CA 1
ATOM 5331 C C . ILE B 1 121 ? -27.328 -45.781 -45.281 1 45.5 121 ILE B C 1
ATOM 5333 O O . ILE B 1 121 ? -26.344 -45.281 -45.812 1 45.5 121 ILE B O 1
ATOM 5337 N N . ASP B 1 122 ? -28.516 -45.219 -45.688 1 48.25 122 ASP B N 1
ATOM 5338 C CA . ASP B 1 122 ? -28.547 -44.312 -46.812 1 48.25 122 ASP B CA 1
ATOM 5339 C C . ASP B 1 122 ? -28.547 -42.844 -46.344 1 48.25 122 ASP B C 1
ATOM 5341 O O . ASP B 1 122 ? -29.203 -42.5 -45.375 1 48.25 122 ASP B O 1
ATOM 5345 N N . ALA B 1 123 ? -27.516 -41.969 -46.75 1 54.97 123 ALA B N 1
ATOM 5346 C CA . ALA B 1 123 ? -27.328 -40.531 -46.594 1 54.97 123 ALA B CA 1
ATOM 5347 C C . ALA B 1 123 ? -28.656 -39.781 -46.656 1 54.97 123 ALA B C 1
ATOM 5349 O O . ALA B 1 123 ? -28.859 -38.781 -45.969 1 54.97 123 ALA B O 1
ATOM 5350 N N . ALA B 1 124 ? -29.516 -40.25 -47.469 1 55.47 124 ALA B N 1
ATOM 5351 C CA . ALA B 1 124 ? -30.781 -39.531 -47.688 1 55.47 124 ALA B CA 1
ATOM 5352 C C . ALA B 1 124 ? -31.672 -39.594 -46.438 1 55.47 124 ALA B C 1
ATOM 5354 O O . ALA B 1 124 ? -32.375 -38.625 -46.125 1 55.47 124 ALA B O 1
ATOM 5355 N N . ILE B 1 125 ? -31.547 -40.656 -45.656 1 59.59 125 ILE B N 1
ATOM 5356 C CA . ILE B 1 125 ? -32.438 -40.812 -44.5 1 59.59 125 ILE B CA 1
ATOM 5357 C C . ILE B 1 125 ? -31.906 -40 -43.344 1 59.59 125 ILE B C 1
ATOM 5359 O O . ILE B 1 125 ? -32.688 -39.531 -42.5 1 59.59 125 ILE B O 1
ATOM 5363 N N . PHE B 1 126 ? -30.641 -39.656 -43.406 1 70.94 126 PHE B N 1
ATOM 5364 C CA . PHE B 1 126 ? -30.031 -38.875 -42.344 1 70.94 126 PHE B CA 1
ATOM 5365 C C . PHE B 1 126 ? -30.641 -37.469 -42.281 1 70.94 126 PHE B C 1
ATOM 5367 O O . PHE B 1 126 ? -30.844 -36.938 -41.188 1 70.94 126 PHE B O 1
ATOM 5374 N N . THR B 1 127 ? -30.984 -36.969 -43.438 1 70.56 127 THR B N 1
ATOM 5375 C CA . THR B 1 127 ? -31.5 -35.594 -43.469 1 70.56 127 THR B CA 1
ATOM 5376 C C . THR B 1 127 ? -32.969 -35.562 -43 1 70.56 127 THR B C 1
ATOM 5378 O O . THR B 1 127 ? -33.469 -34.5 -42.625 1 70.56 127 THR B O 1
ATOM 5381 N N . GLU B 1 128 ? -33.562 -36.719 -42.938 1 74.56 128 GLU B N 1
ATOM 5382 C CA . GLU B 1 128 ? -34.969 -36.75 -42.562 1 74.56 128 GLU B CA 1
ATOM 5383 C C . GLU B 1 128 ? -35.156 -37.094 -41.062 1 74.56 128 GLU B C 1
ATOM 5385 O O . GLU B 1 128 ? -36.25 -36.969 -40.531 1 74.56 128 GLU B O 1
ATOM 5390 N N . LEU B 1 129 ? -34.031 -37.406 -40.438 1 79.31 129 LEU B N 1
ATOM 5391 C CA . LEU B 1 129 ? -34.125 -37.75 -39.031 1 79.31 129 LEU B CA 1
ATOM 5392 C C . LEU B 1 129 ? -34.375 -36.531 -38.188 1 79.31 129 LEU B C 1
ATOM 5394 O O . LEU B 1 129 ? -34 -35.406 -38.531 1 79.31 129 LEU B O 1
ATOM 5398 N N . PRO B 1 130 ? -35.094 -36.688 -37.031 1 83.31 130 PRO B N 1
ATOM 5399 C CA . PRO B 1 130 ? -35.312 -35.562 -36.125 1 83.31 130 PRO B CA 1
ATOM 5400 C C . PRO B 1 130 ? -34.031 -35 -35.562 1 83.31 130 PRO B C 1
ATOM 5402 O O . PRO B 1 130 ? -33.094 -35.75 -35.25 1 83.31 130 PRO B O 1
ATOM 5405 N N . ARG B 1 131 ? -34.031 -33.75 -35.5 1 83.88 131 ARG B N 1
ATOM 5406 C CA . ARG B 1 131 ? -32.844 -33.062 -35.031 1 83.88 131 ARG B CA 1
ATOM 5407 C C . ARG B 1 131 ? -33.094 -32.406 -33.656 1 83.88 131 ARG B C 1
ATOM 5409 O O . ARG B 1 131 ? -34.156 -31.812 -33.438 1 83.88 131 ARG B O 1
ATOM 5416 N N . ILE B 1 132 ? -32.188 -32.625 -32.781 1 85.62 132 ILE B N 1
ATOM 5417 C CA . ILE B 1 132 ? -32.25 -32 -31.453 1 85.62 132 ILE B CA 1
ATOM 5418 C C . ILE B 1 132 ? -31.016 -31.141 -31.266 1 85.62 132 ILE B C 1
ATOM 5420 O O . ILE B 1 132 ? -29.891 -31.594 -31.453 1 85.62 132 ILE B O 1
ATOM 5424 N N . SER B 1 133 ? -31.219 -29.953 -30.906 1 85.81 133 SER B N 1
ATOM 5425 C CA . SER B 1 133 ? -30.125 -29.016 -30.703 1 85.81 133 SER B CA 1
ATOM 5426 C C . SER B 1 133 ? -29.609 -29.062 -29.266 1 85.81 133 SER B C 1
ATOM 5428 O O . SER B 1 133 ? -30.406 -29 -28.328 1 85.81 133 SER B O 1
ATOM 5430 N N . VAL B 1 134 ? -28.297 -29.25 -29.109 1 88.25 134 VAL B N 1
ATOM 5431 C CA . VAL B 1 134 ? -27.656 -29.281 -27.797 1 88.25 134 VAL B CA 1
ATOM 5432 C C . VAL B 1 134 ? -26.531 -28.25 -27.75 1 88.25 134 VAL B C 1
ATOM 5434 O O . VAL B 1 134 ? -25.703 -28.172 -28.656 1 88.25 134 VAL B O 1
ATOM 5437 N N . GLU B 1 135 ? -26.453 -27.484 -26.75 1 87.25 135 GLU B N 1
ATOM 5438 C CA . GLU B 1 135 ? -25.406 -26.484 -26.578 1 87.25 135 GLU B CA 1
ATOM 5439 C C . GLU B 1 135 ? -24.203 -27.062 -25.859 1 87.25 135 GLU B C 1
ATOM 5441 O O . GLU B 1 135 ? -24.344 -27.703 -24.812 1 87.25 135 GLU B O 1
ATOM 5446 N N . LEU B 1 136 ? -23.109 -26.766 -26.438 1 87.88 136 LEU B N 1
ATOM 5447 C CA . LEU B 1 136 ? -21.875 -27.25 -25.859 1 87.88 136 LEU B CA 1
ATOM 5448 C C . LEU B 1 136 ? -21.375 -26.328 -24.75 1 87.88 136 LEU B C 1
ATOM 5450 O O . LEU B 1 136 ? -21.547 -25.109 -24.844 1 87.88 136 LEU B O 1
ATOM 5454 N N . PRO B 1 137 ? -20.797 -26.875 -23.719 1 86.38 137 PRO B N 1
ATOM 5455 C CA . PRO B 1 137 ? -20.109 -26.062 -22.719 1 86.38 137 PRO B CA 1
ATOM 5456 C C . PRO B 1 137 ? -18.812 -25.453 -23.266 1 86.38 137 PRO B C 1
ATOM 5458 O O . PRO B 1 137 ? -18.344 -25.828 -24.344 1 86.38 137 PRO B O 1
ATOM 5461 N N . PRO B 1 138 ? -18.328 -24.516 -22.562 1 83.5 138 PRO B N 1
ATOM 5462 C CA . PRO B 1 138 ? -17.047 -23.953 -23.016 1 83.5 138 PRO B CA 1
ATOM 5463 C C . PRO B 1 138 ? -15.93 -24.984 -23.062 1 83.5 138 PRO B C 1
ATOM 5465 O O . PRO B 1 138 ? -15.68 -25.672 -22.078 1 83.5 138 PRO B O 1
ATOM 5468 N N . LEU B 1 139 ? -15.383 -25.172 -24.25 1 85.5 139 LEU B N 1
ATOM 5469 C CA . LEU B 1 139 ? -14.281 -26.094 -24.484 1 85.5 139 LEU B CA 1
ATOM 5470 C C . LEU B 1 139 ? -13 -25.344 -24.828 1 85.5 139 LEU B C 1
ATOM 5472 O O . LEU B 1 139 ? -13.047 -24.281 -25.438 1 85.5 139 LEU B O 1
ATOM 5476 N N . ALA B 1 140 ? -11.93 -25.812 -24.203 1 80.56 140 ALA B N 1
ATOM 5477 C CA . ALA B 1 140 ? -10.664 -25.125 -24.453 1 80.56 140 ALA B CA 1
ATOM 5478 C C . ALA B 1 140 ? -9.656 -26.062 -25.109 1 80.56 140 ALA B C 1
ATOM 5480 O O . ALA B 1 140 ? -9.648 -27.266 -24.844 1 80.56 140 ALA B O 1
ATOM 5481 N N . GLY B 1 141 ? -8.906 -25.516 -25.953 1 75.56 141 GLY B N 1
ATOM 5482 C CA . GLY B 1 141 ? -7.809 -26.266 -26.562 1 75.56 141 GLY B CA 1
ATOM 5483 C C . GLY B 1 141 ? -7.953 -26.422 -28.062 1 75.56 141 GLY B C 1
ATOM 5484 O O . GLY B 1 141 ? -9.008 -26.125 -28.625 1 75.56 141 GLY B O 1
ATOM 5485 N N . LEU B 1 142 ? -6.762 -26.781 -28.594 1 74.69 142 LEU B N 1
ATOM 5486 C CA . LEU B 1 142 ? -6.707 -26.969 -30.031 1 74.69 142 LEU B CA 1
ATOM 5487 C C . LEU B 1 142 ? -6.871 -28.453 -30.391 1 74.69 142 LEU B C 1
ATOM 5489 O O . LEU B 1 142 ? -5.918 -29.219 -30.297 1 74.69 142 LEU B O 1
ATOM 5493 N N . PHE B 1 143 ? -8.023 -28.953 -30.469 1 77.56 143 PHE B N 1
ATOM 5494 C CA . PHE B 1 143 ? -8.312 -30.312 -30.922 1 77.56 143 PHE B CA 1
ATOM 5495 C C . PHE B 1 143 ? -9.57 -30.344 -31.797 1 77.56 143 PHE B C 1
ATOM 5497 O O . PHE B 1 143 ? -10.25 -29.328 -31.938 1 77.56 143 PHE B O 1
ATOM 5504 N N . ASP B 1 144 ? -9.68 -31.422 -32.469 1 84.38 144 ASP B N 1
ATOM 5505 C CA . ASP B 1 144 ? -10.867 -31.609 -33.281 1 84.38 144 ASP B CA 1
ATOM 5506 C C . ASP B 1 144 ? -12.109 -31.828 -32.438 1 84.38 144 ASP B C 1
ATOM 5508 O O . ASP B 1 144 ? -12.273 -32.906 -31.828 1 84.38 144 ASP B O 1
ATOM 5512 N N . LYS B 1 145 ? -12.969 -30.875 -32.438 1 87.38 145 LYS B N 1
ATOM 5513 C CA . LYS B 1 145 ? -14.156 -30.922 -31.594 1 87.38 145 LYS B CA 1
ATOM 5514 C C . LYS B 1 145 ? -15.117 -32 -32.062 1 87.38 145 LYS B C 1
ATOM 5516 O O . LYS B 1 145 ? -15.844 -32.594 -31.25 1 87.38 145 LYS B O 1
ATOM 5521 N N . ALA B 1 146 ? -15.133 -32.25 -33.312 1 88.38 146 ALA B N 1
ATOM 5522 C CA . ALA B 1 146 ? -15.977 -33.344 -33.844 1 88.38 146 ALA B CA 1
ATOM 5523 C C . ALA B 1 146 ? -15.539 -34.688 -33.281 1 88.38 146 ALA B C 1
ATOM 5525 O O . ALA B 1 146 ? -16.375 -35.531 -32.938 1 88.38 146 ALA B O 1
ATOM 5526 N N . ASP B 1 147 ? -14.258 -34.812 -33.312 1 91.88 147 ASP B N 1
ATOM 5527 C CA . ASP B 1 147 ? -13.703 -36.031 -32.75 1 91.88 147 ASP B CA 1
ATOM 5528 C C . ASP B 1 147 ? -14.039 -36.188 -31.266 1 91.88 147 ASP B C 1
ATOM 5530 O O . ASP B 1 147 ? -14.336 -37.281 -30.797 1 91.88 147 ASP B O 1
ATOM 5534 N N . LEU B 1 148 ? -14.008 -35.125 -30.594 1 93.69 148 LEU B N 1
ATOM 5535 C CA . LEU B 1 148 ? -14.328 -35.125 -29.172 1 93.69 148 LEU B CA 1
ATOM 5536 C C . LEU B 1 148 ? -15.773 -35.531 -28.922 1 93.69 148 LEU B C 1
ATOM 5538 O O . LEU B 1 148 ? -16.047 -36.406 -28.094 1 93.69 148 LEU B O 1
ATOM 5542 N N . ILE B 1 149 ? -16.672 -35 -29.672 1 92.56 149 ILE B N 1
ATOM 5543 C CA . ILE B 1 149 ? -18.094 -35.281 -29.516 1 92.56 149 ILE B CA 1
ATOM 5544 C C . ILE B 1 149 ? -18.375 -36.719 -29.922 1 92.56 149 ILE B C 1
ATOM 5546 O O . ILE B 1 149 ? -19.141 -37.438 -29.234 1 92.56 149 ILE B O 1
ATOM 5550 N N . GLU B 1 150 ? -17.75 -37.094 -30.953 1 91.81 150 GLU B N 1
ATOM 5551 C CA . GLU B 1 150 ? -17.906 -38.469 -31.406 1 91.81 150 GLU B CA 1
ATOM 5552 C C . GLU B 1 150 ? -17.422 -39.469 -30.344 1 91.81 150 GLU B C 1
ATOM 5554 O O . GLU B 1 150 ? -18.094 -40.469 -30.062 1 91.81 150 GLU B O 1
ATOM 5559 N N . THR B 1 151 ? -16.266 -39.188 -29.859 1 92.75 151 THR B N 1
ATOM 5560 C CA . THR B 1 151 ? -15.703 -40.062 -28.828 1 92.75 151 THR B CA 1
ATOM 5561 C C . THR B 1 151 ? -16.609 -40.094 -27.594 1 92.75 151 THR B C 1
ATOM 5563 O O . THR B 1 151 ? -16.828 -41.156 -27.016 1 92.75 151 THR B O 1
ATOM 5566 N N . PHE B 1 152 ? -17.172 -39.031 -27.219 1 93.06 152 PHE B N 1
ATOM 5567 C CA . PHE B 1 152 ? -18.094 -38.938 -26.094 1 93.06 152 PHE B CA 1
ATOM 5568 C C . PHE B 1 152 ? -19.297 -39.875 -26.328 1 93.06 152 PHE B C 1
ATOM 5570 O O . PHE B 1 152 ? -19.656 -40.656 -25.453 1 93.06 152 PHE B O 1
ATOM 5577 N N . LEU B 1 153 ? -19.875 -39.75 -27.453 1 90.75 153 LEU B N 1
ATOM 5578 C CA . LEU B 1 153 ? -21.062 -40.531 -27.766 1 90.75 153 LEU B CA 1
ATOM 5579 C C . LEU B 1 153 ? -20.734 -42 -27.875 1 90.75 153 LEU B C 1
ATOM 5581 O O . LEU B 1 153 ? -21.531 -42.844 -27.469 1 90.75 153 LEU B O 1
ATOM 5585 N N . LYS B 1 154 ? -19.531 -42.312 -28.391 1 88.38 154 LYS B N 1
ATOM 5586 C CA . LYS B 1 154 ? -19.109 -43.688 -28.469 1 88.38 154 LYS B CA 1
ATOM 5587 C C . LYS B 1 154 ? -18.922 -44.281 -27.078 1 88.38 154 LYS B C 1
ATOM 5589 O O . LYS B 1 154 ? -19.281 -45.438 -26.844 1 88.38 154 LYS B O 1
ATOM 5594 N N . VAL B 1 155 ? -18.391 -43.531 -26.172 1 89.56 155 VAL B N 1
ATOM 5595 C CA . VAL B 1 155 ? -18.203 -43.969 -24.797 1 89.56 155 VAL B CA 1
ATOM 5596 C C . VAL B 1 155 ? -19.562 -44.188 -24.109 1 89.56 155 VAL B C 1
ATOM 5598 O O . VAL B 1 155 ? -19.75 -45.156 -23.391 1 89.56 155 VAL B O 1
ATOM 5601 N N . LEU B 1 156 ? -20.438 -43.281 -24.375 1 86.5 156 LEU B N 1
ATOM 5602 C CA . LEU B 1 156 ? -21.781 -43.375 -23.797 1 86.5 156 LEU B CA 1
ATOM 5603 C C . LEU B 1 156 ? -22.469 -44.656 -24.281 1 86.5 156 LEU B C 1
ATOM 5605 O O . LEU B 1 156 ? -23.156 -45.344 -23.516 1 86.5 156 LEU B O 1
ATOM 5609 N N . HIS B 1 157 ? -22.281 -44.875 -25.484 1 80.06 157 HIS B N 1
ATOM 5610 C CA . HIS B 1 157 ? -22.906 -46.062 -26.078 1 80.06 157 HIS B CA 1
ATOM 5611 C C . HIS B 1 157 ? -22.281 -47.344 -25.547 1 80.06 157 HIS B C 1
ATOM 5613 O O . HIS B 1 157 ? -22.969 -48.375 -25.422 1 80.06 157 HIS B O 1
ATOM 5619 N N . PHE B 1 158 ? -20.953 -47.344 -25.281 1 71.12 158 PHE B N 1
ATOM 5620 C CA . PHE B 1 158 ? -20.188 -48.469 -24.766 1 71.12 158 PHE B CA 1
ATOM 5621 C C . PHE B 1 158 ? -20.719 -48.906 -23.406 1 71.12 158 PHE B C 1
ATOM 5623 O O . PHE B 1 158 ? -20.703 -50.094 -23.078 1 71.12 158 PHE B O 1
ATOM 5630 N N . GLY B 1 159 ? -21.047 -48.031 -22.422 1 60.44 159 GLY B N 1
ATOM 5631 C CA . GLY B 1 159 ? -21.516 -48.344 -21.078 1 60.44 159 GLY B CA 1
ATOM 5632 C C . GLY B 1 159 ? -22.688 -49.312 -21.062 1 60.44 159 GLY B C 1
ATOM 5633 O O . GLY B 1 159 ? -22.828 -50.094 -20.125 1 60.44 159 GLY B O 1
ATOM 5634 N N . LYS B 1 160 ? -23.578 -49.156 -21.797 1 54.97 160 LYS B N 1
ATOM 5635 C CA . LYS B 1 160 ? -24.766 -50 -21.812 1 54.97 160 LYS B CA 1
ATOM 5636 C C . LYS B 1 160 ? -24.438 -51.406 -22.312 1 54.97 160 LYS B C 1
ATOM 5638 O O . LYS B 1 160 ? -24.953 -52.406 -21.781 1 54.97 160 LYS B O 1
ATOM 5643 N N . THR B 1 161 ? -23.812 -51.406 -23.594 1 48.34 161 THR B N 1
ATOM 5644 C CA . THR B 1 161 ? -23.797 -52.75 -24.188 1 48.34 161 THR B CA 1
ATOM 5645 C C . THR B 1 161 ? -22.859 -53.656 -23.406 1 48.34 161 THR B C 1
ATOM 5647 O O . THR B 1 161 ? -22.672 -54.812 -23.781 1 48.34 161 THR B O 1
ATOM 5650 N N . GLY B 1 162 ? -22.625 -53.344 -22.109 1 46.5 162 GLY B N 1
ATOM 5651 C CA . GLY B 1 162 ? -21.828 -54.438 -21.609 1 46.5 162 GLY B CA 1
ATOM 5652 C C . GLY B 1 162 ? -20.938 -55.062 -22.656 1 46.5 162 GLY B C 1
ATOM 5653 O O . GLY B 1 162 ? -20.453 -56.188 -22.484 1 46.5 162 GLY B O 1
ATOM 5654 N N . SER B 1 163 ? -21.172 -54.719 -23.703 1 44.62 163 SER B N 1
ATOM 5655 C CA . SER B 1 163 ? -21.594 -55.406 -24.922 1 44.62 163 SER B CA 1
ATOM 5656 C C . SER B 1 163 ? -20.484 -56.312 -25.453 1 44.62 163 SER B C 1
ATOM 5658 O O . SER B 1 163 ? -19.297 -56.062 -25.188 1 44.62 163 SER B O 1
ATOM 5660 N N . GLN B 1 164 ? -20.844 -57.219 -26.016 1 52.81 164 GLN B N 1
ATOM 5661 C CA . GLN B 1 164 ? -20.562 -58.594 -26.422 1 52.81 164 GLN B CA 1
ATOM 5662 C C . GLN B 1 164 ? -19.344 -58.688 -27.328 1 52.81 164 GLN B C 1
ATOM 5664 O O . GLN B 1 164 ? -18.781 -59.75 -27.547 1 52.81 164 GLN B O 1
ATOM 5669 N N . ASN B 1 165 ? -18.828 -57.062 -27.812 1 64.88 165 ASN B N 1
ATOM 5670 C CA . ASN B 1 165 ? -17.734 -57.344 -28.766 1 64.88 165 ASN B CA 1
ATOM 5671 C C . ASN B 1 165 ? -16.406 -56.812 -28.25 1 64.88 165 ASN B C 1
ATOM 5673 O O . ASN B 1 165 ? -16.203 -55.594 -28.219 1 64.88 165 ASN B O 1
ATOM 5677 N N . PRO B 1 166 ? -15.625 -57.469 -27.641 1 74.5 166 PRO B N 1
ATOM 5678 C CA . PRO B 1 166 ? -14.305 -57.125 -27.109 1 74.5 166 PRO B CA 1
ATOM 5679 C C . PRO B 1 166 ? -13.469 -56.281 -28.078 1 74.5 166 PRO B C 1
ATOM 5681 O O . PRO B 1 166 ? -12.664 -55.469 -27.656 1 74.5 166 PRO B O 1
ATOM 5684 N N . HIS B 1 167 ? -13.82 -56.375 -29.312 1 78.31 167 HIS B N 1
ATOM 5685 C CA . HIS B 1 167 ? -13.031 -55.656 -30.312 1 78.31 167 HIS B CA 1
ATOM 5686 C C . HIS B 1 167 ? -13.375 -54.188 -30.328 1 78.31 167 HIS B C 1
ATOM 5688 O O . HIS B 1 167 ? -12.484 -53.344 -30.438 1 78.31 167 HIS B O 1
ATOM 5694 N N . HIS B 1 168 ? -14.664 -53.812 -30.078 1 77.19 168 HIS B N 1
ATOM 5695 C CA . HIS B 1 168 ? -15.102 -52.438 -30.094 1 77.19 168 HIS B CA 1
ATOM 5696 C C . HIS B 1 168 ? -14.594 -51.688 -28.859 1 77.19 168 HIS B C 1
ATOM 5698 O O . HIS B 1 168 ? -14.164 -50.531 -28.969 1 77.19 168 HIS B O 1
ATOM 5704 N N . THR B 1 169 ? -14.586 -52.375 -27.828 1 79.81 169 THR B N 1
ATOM 5705 C CA . THR B 1 169 ? -14.094 -51.781 -26.594 1 79.81 169 THR B CA 1
ATOM 5706 C C . THR B 1 169 ? -12.609 -51.438 -26.703 1 79.81 169 THR B C 1
ATOM 5708 O O . THR B 1 169 ? -12.172 -50.375 -26.281 1 79.81 169 THR B O 1
ATOM 5711 N N . GLN B 1 170 ? -11.938 -52.375 -27.359 1 83.88 170 GLN B N 1
ATOM 5712 C CA . GLN B 1 170 ? -10.5 -52.156 -27.5 1 83.88 170 GLN B CA 1
ATOM 5713 C C . GLN B 1 170 ? -10.203 -50.969 -28.422 1 83.88 170 GLN B C 1
ATOM 5715 O O . GLN B 1 170 ? -9.25 -50.219 -28.188 1 83.88 170 GLN B O 1
ATOM 5720 N N . GLU B 1 171 ? -11 -50.75 -29.391 1 85.5 171 GLU B N 1
ATOM 5721 C CA . GLU B 1 171 ? -10.812 -49.656 -30.312 1 85.5 171 GLU B CA 1
ATOM 5722 C C . GLU B 1 171 ? -10.984 -48.312 -29.609 1 85.5 171 GLU B C 1
ATOM 5724 O O . GLU B 1 171 ? -10.219 -47.375 -29.859 1 85.5 171 GLU B O 1
ATOM 5729 N N . ILE B 1 172 ? -11.977 -48.219 -28.75 1 86.81 172 ILE B N 1
ATOM 5730 C CA . ILE B 1 172 ? -12.234 -47 -28.031 1 86.81 172 ILE B CA 1
ATOM 5731 C C . ILE B 1 172 ? -11.094 -46.719 -27.062 1 86.81 172 ILE B C 1
ATOM 5733 O O . ILE B 1 172 ? -10.625 -45.594 -26.938 1 86.81 172 ILE B O 1
ATOM 5737 N N . LEU B 1 173 ? -10.625 -47.75 -26.391 1 88.12 173 LEU B N 1
ATOM 5738 C CA . LEU B 1 173 ? -9.531 -47.625 -25.422 1 88.12 173 LEU B CA 1
ATOM 5739 C C . LEU B 1 173 ? -8.242 -47.188 -26.109 1 88.12 173 LEU B C 1
ATOM 5741 O O . LEU B 1 173 ? -7.543 -46.281 -25.625 1 88.12 173 LEU B O 1
ATOM 5745 N N . ASP B 1 174 ? -8.008 -47.781 -27.312 1 88.81 174 ASP B N 1
ATOM 5746 C CA . ASP B 1 174 ? -6.816 -47.406 -28.078 1 88.81 174 ASP B CA 1
ATOM 5747 C C . ASP B 1 174 ? -6.898 -45.969 -28.547 1 88.81 174 ASP B C 1
ATOM 5749 O O . ASP B 1 174 ? -5.895 -45.25 -28.547 1 88.81 174 ASP B O 1
ATOM 5753 N N . HIS B 1 175 ? -8.086 -45.594 -28.938 1 90.94 175 HIS B N 1
ATOM 5754 C CA . HIS B 1 175 ? -8.297 -44.219 -29.391 1 90.94 175 HIS B CA 1
ATOM 5755 C C . HIS B 1 175 ? -8.055 -43.219 -28.266 1 90.94 175 HIS B C 1
ATOM 5757 O O . HIS B 1 175 ? -7.359 -42.219 -28.453 1 90.94 175 HIS B O 1
ATOM 5763 N N . LEU B 1 176 ? -8.555 -43.531 -27.109 1 91.12 176 LEU B N 1
ATOM 5764 C CA . LEU B 1 176 ? -8.406 -42.625 -25.953 1 91.12 176 LEU B CA 1
ATOM 5765 C C . LEU B 1 176 ? -6.957 -42.562 -25.5 1 91.12 176 LEU B C 1
ATOM 5767 O O . LEU B 1 176 ? -6.48 -41.5 -25.078 1 91.12 176 LEU B O 1
ATOM 5771 N N . ALA B 1 177 ? -6.242 -43.625 -25.594 1 89.12 177 ALA B N 1
ATOM 5772 C CA . ALA B 1 177 ? -4.859 -43.719 -25.141 1 89.12 177 ALA B CA 1
ATOM 5773 C C . ALA B 1 177 ? -3.943 -42.812 -25.969 1 89.12 177 ALA B C 1
ATOM 5775 O O . ALA B 1 177 ? -2.891 -42.375 -25.5 1 89.12 177 ALA B O 1
ATOM 5776 N N . THR B 1 178 ? -4.332 -42.531 -27.188 1 90.38 178 THR B N 1
ATOM 5777 C CA . THR B 1 178 ? -3.494 -41.75 -28.094 1 90.38 178 THR B CA 1
ATOM 5778 C C . THR B 1 178 ? -3.791 -40.25 -27.938 1 90.38 178 THR B C 1
ATOM 5780 O O . THR B 1 178 ? -3.051 -39.406 -28.453 1 90.38 178 THR B O 1
ATOM 5783 N N . LYS B 1 179 ? -4.785 -39.938 -27.234 1 91.69 179 LYS B N 1
ATOM 5784 C CA . LYS B 1 179 ? -5.207 -38.531 -27.156 1 91.69 179 LYS B CA 1
ATOM 5785 C C . LYS B 1 179 ? -4.438 -37.812 -26.062 1 91.69 179 LYS B C 1
ATOM 5787 O O . LYS B 1 179 ? -3.707 -38.406 -25.281 1 91.69 179 LYS B O 1
ATOM 5792 N N . SER B 1 180 ? -4.469 -36.5 -26.125 1 90.88 180 SER B N 1
ATOM 5793 C CA . SER B 1 180 ? -3.809 -35.656 -25.141 1 90.88 180 SER B CA 1
ATOM 5794 C C . SER B 1 180 ? -4.66 -35.5 -23.891 1 90.88 180 SER B C 1
ATOM 5796 O O . SER B 1 180 ? -5.852 -35.812 -23.891 1 90.88 180 SER B O 1
ATOM 5798 N N . ILE B 1 181 ? -4.035 -35.031 -22.875 1 90.31 181 ILE B N 1
ATOM 5799 C CA . ILE B 1 181 ? -4.738 -34.781 -21.625 1 90.31 181 ILE B CA 1
ATOM 5800 C C . ILE B 1 181 ? -5.785 -33.688 -21.828 1 90.31 181 ILE B C 1
ATOM 5802 O O . ILE B 1 181 ? -6.855 -33.719 -21.203 1 90.31 181 ILE B O 1
ATOM 5806 N N . SER B 1 182 ? -5.547 -32.688 -22.703 1 91.88 182 SER B N 1
ATOM 5807 C CA . SER B 1 182 ? -6.508 -31.641 -23 1 91.88 182 SER B CA 1
ATOM 5808 C C . SER B 1 182 ? -7.781 -32.219 -23.609 1 91.88 182 SER B C 1
ATOM 5810 O O . SER B 1 182 ? -8.891 -31.812 -23.25 1 91.88 182 SER B O 1
ATOM 5812 N N . PHE B 1 183 ? -7.59 -33.156 -24.469 1 94.12 183 PHE B N 1
ATOM 5813 C CA . PHE B 1 183 ? -8.727 -33.812 -25.094 1 94.12 183 PHE B CA 1
ATOM 5814 C C . PHE B 1 183 ? -9.586 -34.5 -24.047 1 94.12 183 PHE B C 1
ATOM 5816 O O . PHE B 1 183 ? -10.805 -34.344 -24.016 1 94.12 183 PHE B O 1
ATOM 5823 N N . VAL B 1 184 ? -8.953 -35.219 -23.219 1 94.69 184 VAL B N 1
ATOM 5824 C CA . VAL B 1 184 ? -9.68 -36.031 -22.234 1 94.69 184 VAL B CA 1
ATOM 5825 C C . VAL B 1 184 ? -10.32 -35.125 -21.188 1 94.69 184 VAL B C 1
ATOM 5827 O O . VAL B 1 184 ? -11.414 -35.406 -20.703 1 94.69 184 VAL B O 1
ATOM 5830 N N . ALA B 1 185 ? -9.633 -34.062 -20.812 1 94.31 185 ALA B N 1
ATOM 5831 C CA . ALA B 1 185 ? -10.219 -33.125 -19.875 1 94.31 185 ALA B CA 1
ATOM 5832 C C . ALA B 1 185 ? -11.523 -32.531 -20.422 1 94.31 185 ALA B C 1
ATOM 5834 O O . ALA B 1 185 ? -12.5 -32.406 -19.688 1 94.31 185 ALA B O 1
ATOM 5835 N N . ASN B 1 186 ? -11.539 -32.188 -21.641 1 94.12 186 ASN B N 1
ATOM 5836 C CA . ASN B 1 186 ? -12.766 -31.703 -22.266 1 94.12 186 ASN B CA 1
ATOM 5837 C C . ASN B 1 186 ? -13.828 -32.781 -22.359 1 94.12 186 ASN B C 1
ATOM 5839 O O . ASN B 1 186 ? -15.023 -32.5 -22.266 1 94.12 186 ASN B O 1
ATOM 5843 N N . LEU B 1 187 ? -13.336 -34 -22.562 1 94.75 187 LEU B N 1
ATOM 5844 C CA . LEU B 1 187 ? -14.266 -35.125 -22.562 1 94.75 187 LEU B CA 1
ATOM 5845 C C . LEU B 1 187 ? -14.961 -35.25 -21.203 1 94.75 187 LEU B C 1
ATOM 5847 O O . LEU B 1 187 ? -16.156 -35.562 -21.141 1 94.75 187 LEU B O 1
ATOM 5851 N N . ILE B 1 188 ? -14.227 -35 -20.188 1 94.31 188 ILE B N 1
ATOM 5852 C CA . ILE B 1 188 ? -14.789 -35.062 -18.844 1 94.31 188 ILE B CA 1
ATOM 5853 C C . ILE B 1 188 ? -15.836 -33.969 -18.672 1 94.31 188 ILE B C 1
ATOM 5855 O O . ILE B 1 188 ? -16.906 -34.188 -18.109 1 94.31 188 ILE B O 1
ATOM 5859 N N . ILE B 1 189 ? -15.586 -32.812 -19.172 1 91.75 189 ILE B N 1
ATOM 5860 C CA . ILE B 1 189 ? -16.531 -31.703 -19.078 1 91.75 189 ILE B CA 1
ATOM 5861 C C . ILE B 1 189 ? -17.828 -32.062 -19.797 1 91.75 189 ILE B C 1
ATOM 5863 O O . ILE B 1 189 ? -18.922 -31.859 -19.266 1 91.75 189 ILE B O 1
ATOM 5867 N N . LEU B 1 190 ? -17.688 -32.625 -20.922 1 91.75 190 LEU B N 1
ATOM 5868 C CA . LEU B 1 190 ? -18.859 -33.031 -21.688 1 91.75 190 LEU B CA 1
ATOM 5869 C C . LEU B 1 190 ? -19.641 -34.125 -20.953 1 91.75 190 LEU B C 1
ATOM 5871 O O . LEU B 1 190 ? -20.875 -34.062 -20.891 1 91.75 190 LEU B O 1
ATOM 5875 N N . SER B 1 191 ? -18.922 -35.062 -20.453 1 92.69 191 SER B N 1
ATOM 5876 C CA . SER B 1 191 ? -19.562 -36.188 -19.766 1 92.69 191 SER B CA 1
ATOM 5877 C C . SER B 1 191 ? -20.266 -35.719 -18.484 1 92.69 191 SER B C 1
ATOM 5879 O O . SER B 1 191 ? -21.281 -36.312 -18.094 1 92.69 191 SER B O 1
ATOM 5881 N N . ASP B 1 192 ? -19.719 -34.812 -17.891 1 89.94 192 ASP B N 1
ATOM 5882 C CA . ASP B 1 192 ? -20.328 -34.281 -16.672 1 89.94 192 ASP B CA 1
ATOM 5883 C C . ASP B 1 192 ? -21.609 -33.5 -17 1 89.94 192 ASP B C 1
ATOM 5885 O O . ASP B 1 192 ? -22.609 -33.594 -16.297 1 89.94 192 ASP B O 1
ATOM 5889 N N . ARG B 1 193 ? -21.531 -32.75 -18.047 1 88.88 193 ARG B N 1
ATOM 5890 C CA . ARG B 1 193 ? -22.672 -31.922 -18.453 1 88.88 193 ARG B CA 1
ATOM 5891 C C . ARG B 1 193 ? -23.828 -32.781 -18.953 1 88.88 193 ARG B C 1
ATOM 5893 O O . ARG B 1 193 ? -24.984 -32.5 -18.641 1 88.88 193 ARG B O 1
ATOM 5900 N N . PHE B 1 194 ? -23.516 -33.875 -19.703 1 91.56 194 PHE B N 1
ATOM 5901 C CA . PHE B 1 194 ? -24.562 -34.594 -20.406 1 91.56 194 PHE B CA 1
ATOM 5902 C C . PHE B 1 194 ? -24.781 -35.969 -19.781 1 91.56 194 PHE B C 1
ATOM 5904 O O . PHE B 1 194 ? -25.469 -36.812 -20.359 1 91.56 194 PHE B O 1
ATOM 5911 N N . GLY B 1 195 ? -24.25 -36.219 -18.656 1 85.75 195 GLY B N 1
ATOM 5912 C CA . GLY B 1 195 ? -24.531 -37.406 -17.906 1 85.75 195 GLY B CA 1
ATOM 5913 C C . GLY B 1 195 ? -23.75 -38.625 -18.375 1 85.75 195 GLY B C 1
ATOM 5914 O O . GLY B 1 195 ? -24.328 -39.656 -18.734 1 85.75 195 GLY B O 1
ATOM 5915 N N . GLY B 1 196 ? -22.625 -38.812 -18.328 1 88.44 196 GLY B N 1
ATOM 5916 C CA . GLY B 1 196 ? -21.812 -39.969 -18.719 1 88.44 196 GLY B CA 1
ATOM 5917 C C . GLY B 1 196 ? -20.484 -40.031 -17.984 1 88.44 196 GLY B C 1
ATOM 5918 O O . GLY B 1 196 ? -19.547 -40.719 -18.422 1 88.44 196 GLY B O 1
ATOM 5919 N N . LEU B 1 197 ? -20.453 -39.344 -16.984 1 90.19 197 LEU B N 1
ATOM 5920 C CA . LEU B 1 197 ? -19.172 -39.25 -16.281 1 90.19 197 LEU B CA 1
ATOM 5921 C C . LEU B 1 197 ? -18.766 -40.594 -15.688 1 90.19 197 LEU B C 1
ATOM 5923 O O . LEU B 1 197 ? -17.609 -41 -15.797 1 90.19 197 LEU B O 1
ATOM 5927 N N . GLN B 1 198 ? -19.703 -41.25 -15.156 1 88.31 198 GLN B N 1
ATOM 5928 C CA . GLN B 1 198 ? -19.406 -42.531 -14.539 1 88.31 198 GLN B CA 1
ATOM 5929 C C . GLN B 1 198 ? -18.938 -43.562 -15.578 1 88.31 198 GLN B C 1
ATOM 5931 O O . GLN B 1 198 ? -17.984 -44.312 -15.336 1 88.31 198 GLN B O 1
ATOM 5936 N N . THR B 1 199 ? -19.609 -43.562 -16.703 1 88.12 199 THR B N 1
ATOM 5937 C CA . THR B 1 199 ? -19.234 -44.469 -17.797 1 88.12 199 THR B CA 1
ATOM 5938 C C . THR B 1 199 ? -17.828 -44.125 -18.297 1 88.12 199 THR B C 1
ATOM 5940 O O . THR B 1 199 ? -17.047 -45.031 -18.562 1 88.12 199 THR B O 1
ATOM 5943 N N . LEU B 1 200 ? -17.625 -42.938 -18.406 1 92.12 200 LEU B N 1
ATOM 5944 C CA . LEU B 1 200 ? -16.297 -42.5 -18.859 1 92.12 200 LEU B CA 1
ATOM 5945 C C . LEU B 1 200 ? -15.227 -42.906 -17.875 1 92.12 200 LEU B C 1
ATOM 5947 O O . LEU B 1 200 ? -14.18 -43.438 -18.266 1 92.12 200 LEU B O 1
ATOM 5951 N N . ILE B 1 201 ? -15.438 -42.719 -16.609 1 91.06 201 ILE B N 1
ATOM 5952 C CA . ILE B 1 201 ? -14.477 -43.062 -15.57 1 91.06 201 ILE B CA 1
ATOM 5953 C C . ILE B 1 201 ? -14.219 -44.594 -15.594 1 91.06 201 ILE B C 1
ATOM 5955 O O . ILE B 1 201 ? -13.062 -45.031 -15.508 1 91.06 201 ILE B O 1
ATOM 5959 N N . GLN B 1 202 ? -15.211 -45.281 -15.797 1 88.31 202 GLN B N 1
ATOM 5960 C CA . GLN B 1 202 ? -15.07 -46.719 -15.875 1 88.31 202 GLN B CA 1
ATOM 5961 C C . GLN B 1 202 ? -14.25 -47.156 -17.094 1 88.31 202 GLN B C 1
ATOM 5963 O O . GLN B 1 202 ? -13.391 -48.031 -17 1 88.31 202 GLN B O 1
ATOM 5968 N N . THR B 1 203 ? -14.578 -46.469 -18.125 1 88.94 203 THR B N 1
ATOM 5969 C CA . THR B 1 203 ? -13.867 -46.781 -19.359 1 88.94 203 THR B CA 1
ATOM 5970 C C . THR B 1 203 ? -12.383 -46.469 -19.219 1 88.94 203 THR B C 1
ATOM 5972 O O . THR B 1 203 ? -11.531 -47.25 -19.641 1 88.94 203 THR B O 1
ATOM 5975 N N . LEU B 1 204 ? -12.086 -45.406 -18.625 1 91.5 204 LEU B N 1
ATOM 5976 C CA . LEU B 1 204 ? -10.703 -44.969 -18.469 1 91.5 204 LEU B CA 1
ATOM 5977 C C . LEU B 1 204 ? -9.961 -45.844 -17.469 1 91.5 204 LEU B C 1
ATOM 5979 O O . LEU B 1 204 ? -8.734 -45.969 -17.531 1 91.5 204 LEU B O 1
ATOM 5983 N N . ASN B 1 205 ? -10.68 -46.469 -16.594 1 89.5 205 ASN B N 1
ATOM 5984 C CA . ASN B 1 205 ? -10.055 -47.312 -15.57 1 89.5 205 ASN B CA 1
ATOM 5985 C C . ASN B 1 205 ? -9.992 -48.781 -16.016 1 89.5 205 ASN B C 1
ATOM 5987 O O . ASN B 1 205 ? -9.477 -49.625 -15.281 1 89.5 205 ASN B O 1
ATOM 5991 N N . MET B 1 206 ? -10.445 -48.969 -17.203 1 84.94 206 MET B N 1
ATOM 5992 C CA . MET B 1 206 ? -10.422 -50.344 -17.734 1 84.94 206 MET B CA 1
ATOM 5993 C C . MET B 1 206 ? -9.023 -50.719 -18.219 1 84.94 206 MET B C 1
ATOM 5995 O O . MET B 1 206 ? -8.312 -49.875 -18.781 1 84.94 206 MET B O 1
ATOM 5999 N N . SER B 1 207 ? -8.672 -51.938 -17.875 1 81.44 207 SER B N 1
ATOM 6000 C CA . SER B 1 207 ? -7.414 -52.438 -18.391 1 81.44 207 SER B CA 1
ATOM 6001 C C . SER B 1 207 ? -7.555 -52.875 -19.844 1 81.44 207 SER B C 1
ATOM 6003 O O . SER B 1 207 ? -8.578 -53.469 -20.234 1 81.44 207 SER B O 1
ATOM 6005 N N . PRO B 1 208 ? -6.566 -52.438 -20.625 1 75.94 208 PRO B N 1
ATOM 6006 C CA . PRO B 1 208 ? -6.648 -52.875 -22.016 1 75.94 208 PRO B CA 1
ATOM 6007 C C . PRO B 1 208 ? -6.684 -54.406 -22.156 1 75.94 208 PRO B C 1
ATOM 6009 O O . PRO B 1 208 ? -6.156 -55.125 -21.297 1 75.94 208 PRO B O 1
ATOM 6012 N N . LEU B 1 209 ? -7.398 -54.844 -23.062 1 68.94 209 LEU B N 1
ATOM 6013 C CA . LEU B 1 209 ? -7.535 -56.25 -23.312 1 68.94 209 LEU B CA 1
ATOM 6014 C C . LEU B 1 209 ? -6.219 -56.844 -23.797 1 68.94 209 LEU B C 1
ATOM 6016 O O . LEU B 1 209 ? -6.035 -58.062 -23.75 1 68.94 209 LEU B O 1
ATOM 6020 N N . SER B 1 210 ? -5.305 -55.938 -24.25 1 66.25 210 SER B N 1
ATOM 6021 C CA . SER B 1 210 ? -4.008 -56.375 -24.766 1 66.25 210 SER B CA 1
ATOM 6022 C C . SER B 1 210 ? -3.096 -56.844 -23.625 1 66.25 210 SER B C 1
ATOM 6024 O O . SER B 1 210 ? -1.956 -57.25 -23.875 1 66.25 210 SER B O 1
ATOM 6026 N N . GLY B 1 211 ? -3.596 -56.969 -22.391 1 65.62 211 GLY B N 1
ATOM 6027 C CA . GLY B 1 211 ? -2.791 -57.469 -21.297 1 65.62 211 GLY B CA 1
ATOM 6028 C C . GLY B 1 211 ? -1.934 -56.406 -20.641 1 65.62 211 GLY B C 1
ATOM 6029 O O . GLY B 1 211 ? -1.071 -56.719 -19.812 1 65.62 211 GLY B O 1
ATOM 6030 N N . ALA B 1 212 ? -2.102 -55.219 -21.188 1 66.56 212 ALA B N 1
ATOM 6031 C CA . ALA B 1 212 ? -1.304 -54.188 -20.547 1 66.56 212 ALA B CA 1
ATOM 6032 C C . ALA B 1 212 ? -1.696 -54.031 -19.078 1 66.56 212 ALA B C 1
ATOM 6034 O O . ALA B 1 212 ? -2.871 -54.156 -18.734 1 66.56 212 ALA B O 1
ATOM 6035 N N . SER B 1 213 ? -0.748 -53.938 -18.188 1 77.06 213 SER B N 1
ATOM 6036 C CA . SER B 1 213 ? -0.927 -53.906 -16.734 1 77.06 213 SER B CA 1
ATOM 6037 C C . SER B 1 213 ? -1.509 -52.562 -16.297 1 77.06 213 SER B C 1
ATOM 6039 O O . SER B 1 213 ? -2.088 -52.438 -15.211 1 77.06 213 SER B O 1
ATOM 6041 N N . ARG B 1 214 ? -1.469 -51.562 -17.219 1 87.06 214 ARG B N 1
ATOM 6042 C CA . ARG B 1 214 ? -1.952 -50.25 -16.812 1 87.06 214 ARG B CA 1
ATOM 6043 C C . ARG B 1 214 ? -3.223 -49.875 -17.578 1 87.06 214 ARG B C 1
ATOM 6045 O O . ARG B 1 214 ? -3.357 -50.188 -18.766 1 87.06 214 ARG B O 1
ATOM 6052 N N . SER B 1 215 ? -4.105 -49.25 -16.844 1 90.12 215 SER B N 1
ATOM 6053 C CA . SER B 1 215 ? -5.32 -48.75 -17.484 1 90.12 215 SER B CA 1
ATOM 6054 C C . SER B 1 215 ? -5.012 -47.562 -18.406 1 90.12 215 SER B C 1
ATOM 6056 O O . SER B 1 215 ? -3.918 -47 -18.359 1 90.12 215 SER B O 1
ATOM 6058 N N . VAL B 1 216 ? -5.906 -47.219 -19.25 1 89.56 216 VAL B N 1
ATOM 6059 C CA . VAL B 1 216 ? -5.754 -46.094 -20.172 1 89.56 216 VAL B CA 1
ATOM 6060 C C . VAL B 1 216 ? -5.586 -44.781 -19.375 1 89.56 216 VAL B C 1
ATOM 6062 O O . VAL B 1 216 ? -4.758 -43.938 -19.719 1 89.56 216 VAL B O 1
ATOM 6065 N N . GLY B 1 217 ? -6.383 -44.688 -18.312 1 91.44 217 GLY B N 1
ATOM 6066 C CA . GLY B 1 217 ? -6.27 -43.5 -17.453 1 91.44 217 GLY B CA 1
ATOM 6067 C C . GLY B 1 217 ? -4.891 -43.344 -16.844 1 91.44 217 GLY B C 1
ATOM 6068 O O . GLY B 1 217 ? -4.344 -42.25 -16.812 1 91.44 217 GLY B O 1
ATOM 6069 N N . GLN B 1 218 ? -4.336 -44.406 -16.406 1 91.19 218 GLN B N 1
ATOM 6070 C CA . GLN B 1 218 ? -3.01 -44.375 -15.797 1 91.19 218 GLN B CA 1
ATOM 6071 C C . GLN B 1 218 ? -1.938 -44.031 -16.828 1 91.19 218 GLN B C 1
ATOM 6073 O O . GLN B 1 218 ? -0.998 -43.281 -16.531 1 91.19 218 GLN B O 1
ATOM 6078 N N . THR B 1 219 ? -2.148 -44.625 -17.984 1 89.75 219 THR B N 1
ATOM 6079 C CA . THR B 1 219 ? -1.215 -44.344 -19.078 1 89.75 219 THR B CA 1
ATOM 6080 C C . THR B 1 219 ? -1.238 -42.844 -19.422 1 89.75 219 THR B C 1
ATOM 6082 O O . THR B 1 219 ? -0.187 -42.219 -19.609 1 89.75 219 THR B O 1
ATOM 6085 N N . LEU B 1 220 ? -2.371 -42.281 -19.469 1 91.56 220 LEU B N 1
ATOM 6086 C CA . LEU B 1 220 ? -2.533 -40.875 -19.781 1 91.56 220 LEU B CA 1
ATOM 6087 C C . LEU B 1 220 ? -1.93 -40 -18.688 1 91.56 220 LEU B C 1
ATOM 6089 O O . LEU B 1 220 ? -1.313 -38.969 -18.969 1 91.56 220 LEU B O 1
ATOM 6093 N N . MET B 1 221 ? -2.104 -40.406 -17.5 1 91.31 221 MET B N 1
ATOM 6094 C CA . MET B 1 221 ? -1.553 -39.688 -16.344 1 91.31 221 MET B CA 1
ATOM 6095 C C . MET B 1 221 ? -0.03 -39.656 -16.422 1 91.31 221 MET B C 1
ATOM 6097 O O . MET B 1 221 ? 0.568 -38.594 -16.234 1 91.31 221 MET B O 1
ATOM 6101 N N . LEU B 1 222 ? 0.555 -40.719 -16.719 1 90.31 222 LEU B N 1
ATOM 6102 C CA . LEU B 1 222 ? 2.008 -40.812 -16.812 1 90.31 222 LEU B CA 1
ATOM 6103 C C . LEU B 1 222 ? 2.529 -39.969 -17.969 1 90.31 222 LEU B C 1
ATOM 6105 O O . LEU B 1 222 ? 3.562 -39.312 -17.844 1 90.31 222 LEU B O 1
ATOM 6109 N N . LYS B 1 223 ? 1.822 -40.031 -19.016 1 89.75 223 LYS B N 1
ATOM 6110 C CA . LYS B 1 223 ? 2.178 -39.219 -20.172 1 89.75 223 LYS B CA 1
ATOM 6111 C C . LYS B 1 223 ? 2.145 -37.75 -19.828 1 89.75 223 LYS B C 1
ATOM 6113 O O . LYS B 1 223 ? 3.045 -37 -20.219 1 89.75 223 LYS B O 1
ATOM 6118 N N . ALA B 1 224 ? 1.088 -37.375 -19.141 1 89.69 224 ALA B N 1
ATOM 6119 C CA . ALA B 1 224 ? 0.95 -35.969 -18.734 1 89.69 224 ALA B CA 1
ATOM 6120 C C . ALA B 1 224 ? 2.082 -35.562 -17.797 1 89.69 224 ALA B C 1
ATOM 6122 O O . ALA B 1 224 ? 2.637 -34.469 -17.938 1 89.69 224 ALA B O 1
ATOM 6123 N N . GLN B 1 225 ? 2.441 -36.344 -16.891 1 89.06 225 GLN B N 1
ATOM 6124 C CA . GLN B 1 225 ? 3.514 -36.094 -15.945 1 89.06 225 GLN B CA 1
ATOM 6125 C C . GLN B 1 225 ? 4.848 -35.906 -16.656 1 89.06 225 GLN B C 1
ATOM 6127 O O . GLN B 1 225 ? 5.582 -34.938 -16.359 1 89.06 225 GLN B O 1
ATOM 6132 N N . ARG B 1 226 ? 5.109 -36.75 -17.609 1 87.81 226 ARG B N 1
ATOM 6133 C CA . ARG B 1 226 ? 6.355 -36.688 -18.359 1 87.81 226 ARG B CA 1
ATOM 6134 C C . ARG B 1 226 ? 6.418 -35.375 -19.188 1 87.81 226 ARG B C 1
ATOM 6136 O O . ARG B 1 226 ? 7.457 -34.719 -19.234 1 87.81 226 ARG B O 1
ATOM 6143 N N . ARG B 1 227 ? 5.387 -35.062 -19.75 1 85.44 227 ARG B N 1
ATOM 6144 C CA . ARG B 1 227 ? 5.332 -33.875 -20.594 1 85.44 227 ARG B CA 1
ATOM 6145 C C . ARG B 1 227 ? 5.547 -32.594 -19.75 1 85.44 227 ARG B C 1
ATOM 6147 O O . ARG B 1 227 ? 6.254 -31.688 -20.172 1 85.44 227 ARG B O 1
ATOM 6154 N N . LEU B 1 228 ? 4.902 -32.562 -18.625 1 84.06 228 LEU B N 1
ATOM 6155 C CA . LEU B 1 228 ? 4.977 -31.391 -17.781 1 84.06 228 LEU B CA 1
ATOM 6156 C C . LEU B 1 228 ? 6.352 -31.266 -17.141 1 84.06 228 LEU B C 1
ATOM 6158 O O . LEU B 1 228 ? 6.801 -30.156 -16.844 1 84.06 228 LEU B O 1
ATOM 6162 N N . GLN B 1 229 ? 6.973 -32.312 -16.984 1 78.38 229 GLN B N 1
ATOM 6163 C CA . GLN B 1 229 ? 8.312 -32.281 -16.406 1 78.38 229 GLN B CA 1
ATOM 6164 C C . GLN B 1 229 ? 9.344 -31.875 -17.453 1 78.38 229 GLN B C 1
ATOM 6166 O O . GLN B 1 229 ? 10.312 -31.172 -17.141 1 78.38 229 GLN B O 1
ATOM 6171 N N . THR B 1 230 ? 9.055 -32.281 -18.75 1 74.69 230 THR B N 1
ATOM 6172 C CA . THR B 1 230 ? 10.031 -32.062 -19.812 1 74.69 230 THR B CA 1
ATOM 6173 C C . THR B 1 230 ? 9.836 -30.703 -20.453 1 74.69 230 THR B C 1
ATOM 6175 O O . THR B 1 230 ? 10.797 -30.109 -20.953 1 74.69 230 THR B O 1
ATOM 6178 N N . SER B 1 231 ? 8.57 -30.281 -20.719 1 61.78 231 SER B N 1
ATOM 6179 C CA . SER B 1 231 ? 8.281 -29.094 -21.516 1 61.78 231 SER B CA 1
ATOM 6180 C C . SER B 1 231 ? 8.82 -27.828 -20.844 1 61.78 231 SER B C 1
ATOM 6182 O O . SER B 1 231 ? 9.07 -26.828 -21.5 1 61.78 231 SER B O 1
ATOM 6184 N N . GLY B 1 232 ? 9.773 -27.875 -20.016 1 58.88 232 GLY B N 1
ATOM 6185 C CA . GLY B 1 232 ? 10.328 -26.672 -19.391 1 58.88 232 GLY B CA 1
ATOM 6186 C C . GLY B 1 232 ? 9.375 -25.5 -19.422 1 58.88 232 GLY B C 1
ATOM 6187 O O . GLY B 1 232 ? 9.641 -24.469 -18.797 1 58.88 232 GLY B O 1
ATOM 6188 N N . ILE B 1 233 ? 8.352 -25.484 -20.484 1 56.94 233 ILE B N 1
ATOM 6189 C CA . ILE B 1 233 ? 7.461 -24.344 -20.672 1 56.94 233 ILE B CA 1
ATOM 6190 C C . ILE B 1 233 ? 6.301 -24.438 -19.672 1 56.94 233 ILE B C 1
ATOM 6192 O O . ILE B 1 233 ? 5.621 -25.453 -19.594 1 56.94 233 ILE B O 1
ATOM 6196 N N . GLU B 1 234 ? 6.223 -23.469 -18.812 1 64.88 234 GLU B N 1
ATOM 6197 C CA . GLU B 1 234 ? 5.129 -23.344 -17.844 1 64.88 234 GLU B CA 1
ATOM 6198 C C . GLU B 1 234 ? 3.789 -23.188 -18.562 1 64.88 234 GLU B C 1
ATOM 6200 O O . GLU B 1 234 ? 3.551 -22.172 -19.219 1 64.88 234 GLU B O 1
ATOM 6205 N N . ASP B 1 235 ? 3.1 -24.234 -18.734 1 85.81 235 ASP B N 1
ATOM 6206 C CA . ASP B 1 235 ? 1.745 -24.219 -19.281 1 85.81 235 ASP B CA 1
ATOM 6207 C C . ASP B 1 235 ? 0.708 -24.422 -18.172 1 85.81 235 ASP B C 1
ATOM 6209 O O . ASP B 1 235 ? 0.421 -25.547 -17.781 1 85.81 235 ASP B O 1
ATOM 6213 N N . GLU B 1 236 ? 0.211 -23.422 -17.672 1 91.25 236 GLU B N 1
ATOM 6214 C CA . GLU B 1 236 ? -0.726 -23.453 -16.562 1 91.25 236 GLU B CA 1
ATOM 6215 C C . GLU B 1 236 ? -2.002 -24.203 -16.922 1 91.25 236 GLU B C 1
ATOM 6217 O O . GLU B 1 236 ? -2.516 -25 -16.141 1 91.25 236 GLU B O 1
ATOM 6222 N N . GLU B 1 237 ? -2.492 -23.953 -18.125 1 90.56 237 GLU B N 1
ATOM 6223 C CA . GLU B 1 237 ? -3.752 -24.578 -18.531 1 90.56 237 GLU B CA 1
ATOM 6224 C C . GLU B 1 237 ? -3.629 -26.094 -18.562 1 90.56 237 GLU B C 1
ATOM 6226 O O . GLU B 1 237 ? -4.516 -26.812 -18.094 1 90.56 237 GLU B O 1
ATOM 6231 N N . ARG B 1 238 ? -2.576 -26.562 -19.109 1 91.31 238 ARG B N 1
ATOM 6232 C CA . ARG B 1 238 ? -2.359 -28.016 -19.172 1 91.31 238 ARG B CA 1
ATOM 6233 C C . ARG B 1 238 ? -2.252 -28.609 -17.766 1 91.31 238 ARG B C 1
ATOM 6235 O O . ARG B 1 238 ? -2.764 -29.703 -17.516 1 91.31 238 ARG B O 1
ATOM 6242 N N . THR B 1 239 ? -1.551 -27.922 -16.938 1 94.56 239 THR B N 1
ATOM 6243 C CA . THR B 1 239 ? -1.432 -28.391 -15.555 1 94.56 239 THR B CA 1
ATOM 6244 C C . THR B 1 239 ? -2.799 -28.438 -14.883 1 94.56 239 THR B C 1
ATOM 6246 O O . THR B 1 239 ? -3.117 -29.406 -14.188 1 94.56 239 THR B O 1
ATOM 6249 N N . ARG B 1 240 ? -3.588 -27.484 -15.094 1 94.75 240 ARG B N 1
ATOM 6250 C CA . ARG B 1 240 ? -4.93 -27.453 -14.523 1 94.75 240 ARG B CA 1
ATOM 6251 C C . ARG B 1 240 ? -5.789 -28.578 -15.086 1 94.75 240 ARG B C 1
ATOM 6253 O O . ARG B 1 240 ? -6.555 -29.219 -14.352 1 94.75 240 ARG B O 1
ATOM 6260 N N . GLN B 1 241 ? -5.648 -28.781 -16.391 1 94.44 241 GLN B N 1
ATOM 6261 C CA . GLN B 1 241 ? -6.363 -29.891 -17.016 1 94.44 241 GLN B CA 1
ATOM 6262 C C . GLN B 1 241 ? -5.945 -31.219 -16.406 1 94.44 241 GLN B C 1
ATOM 6264 O O . GLN B 1 241 ? -6.789 -32.094 -16.172 1 94.44 241 GLN B O 1
ATOM 6269 N N . ALA B 1 242 ? -4.68 -31.344 -16.172 1 95 242 ALA B N 1
ATOM 6270 C CA . ALA B 1 242 ? -4.164 -32.562 -15.578 1 95 242 ALA B CA 1
ATOM 6271 C C . ALA B 1 242 ? -4.715 -32.781 -14.164 1 95 242 ALA B C 1
ATOM 6273 O O . ALA B 1 242 ? -5.062 -33.875 -13.781 1 95 242 ALA B O 1
ATOM 6274 N N . ILE B 1 243 ? -4.789 -31.703 -13.398 1 96.38 243 ILE B N 1
ATOM 6275 C CA . ILE B 1 243 ? -5.355 -31.766 -12.055 1 96.38 243 ILE B CA 1
ATOM 6276 C C . ILE B 1 243 ? -6.824 -32.188 -12.133 1 96.38 243 ILE B C 1
ATOM 6278 O O . ILE B 1 243 ? -7.266 -33.062 -11.398 1 96.38 243 ILE B O 1
ATOM 6282 N N . TYR B 1 244 ? -7.516 -31.5 -13.031 1 94.69 244 TYR B N 1
ATOM 6283 C CA . TYR B 1 244 ? -8.938 -31.781 -13.195 1 94.69 244 TYR B CA 1
ATOM 6284 C C . TYR B 1 244 ? -9.156 -33.25 -13.578 1 94.69 244 TYR B C 1
ATOM 6286 O O . TYR B 1 244 ? -10.055 -33.906 -13.047 1 94.69 244 TYR B O 1
ATOM 6294 N N . PHE B 1 245 ? -8.336 -33.75 -14.445 1 94.5 245 PHE B N 1
ATOM 6295 C CA . PHE B 1 245 ? -8.359 -35.156 -14.867 1 94.5 245 PHE B CA 1
ATOM 6296 C C . PHE B 1 245 ? -8.094 -36.094 -13.688 1 94.5 245 PHE B C 1
ATOM 6298 O O . PHE B 1 245 ? -8.859 -37 -13.445 1 94.5 245 PHE B O 1
ATOM 6305 N N . ALA B 1 246 ? -7.059 -35.812 -12.953 1 95.06 246 ALA B N 1
ATOM 6306 C CA . ALA B 1 246 ? -6.68 -36.625 -11.812 1 95.06 246 ALA B CA 1
ATOM 6307 C C . ALA B 1 246 ? -7.758 -36.625 -10.742 1 95.06 246 ALA B C 1
ATOM 6309 O O . ALA B 1 246 ? -8.062 -37.656 -10.141 1 95.06 246 ALA B O 1
ATOM 6310 N N . LEU B 1 247 ? -8.367 -35.5 -10.5 1 93.25 247 LEU B N 1
ATOM 6311 C CA . LEU B 1 247 ? -9.43 -35.375 -9.508 1 93.25 247 LEU B CA 1
ATOM 6312 C C . LEU B 1 247 ? -10.656 -36.156 -9.906 1 93.25 247 LEU B C 1
ATOM 6314 O O . LEU B 1 247 ? -11.258 -36.844 -9.07 1 93.25 247 LEU B O 1
ATOM 6318 N N . SER B 1 248 ? -10.969 -36.094 -11.164 1 91.81 248 SER B N 1
ATOM 6319 C CA . SER B 1 248 ? -12.164 -36.75 -11.656 1 91.81 248 SER B CA 1
ATOM 6320 C C . SER B 1 248 ? -12.016 -38.281 -11.57 1 91.81 248 SER B C 1
ATOM 6322 O O . SER B 1 248 ? -12.992 -39 -11.305 1 91.81 248 SER B O 1
ATOM 6324 N N . LEU B 1 249 ? -10.781 -38.719 -11.781 1 91.19 249 LEU B N 1
ATOM 6325 C CA . LEU B 1 249 ? -10.57 -40.188 -11.805 1 91.19 249 LEU B CA 1
ATOM 6326 C C . LEU B 1 249 ? -10.117 -40.688 -10.438 1 91.19 249 LEU B C 1
ATOM 6328 O O . LEU B 1 249 ? -10.062 -41.875 -10.195 1 91.19 249 LEU B O 1
ATOM 6332 N N . GLY B 1 250 ? -9.688 -39.781 -9.555 1 88.31 250 GLY B N 1
ATOM 6333 C CA . GLY B 1 250 ? -9.258 -40.156 -8.219 1 88.31 250 GLY B CA 1
ATOM 6334 C C . GLY B 1 250 ? -7.84 -40.688 -8.172 1 88.31 250 GLY B C 1
ATOM 6335 O O . GLY B 1 250 ? -7.539 -41.625 -7.414 1 88.31 250 GLY B O 1
ATOM 6336 N N . TYR B 1 251 ? -6.996 -40.219 -9.039 1 91.75 251 TYR B N 1
ATOM 6337 C CA . TYR B 1 251 ? -5.59 -40.594 -9.039 1 91.75 251 TYR B CA 1
ATOM 6338 C C . TYR B 1 251 ? -4.797 -39.781 -8.023 1 91.75 251 TYR B C 1
ATOM 6340 O O . TYR B 1 251 ? -4.344 -38.688 -8.328 1 91.75 251 TYR B O 1
ATOM 6348 N N . ASN B 1 252 ? -4.527 -40.312 -6.879 1 90.38 252 ASN B N 1
ATOM 6349 C CA . ASN B 1 252 ? -3.926 -39.594 -5.766 1 90.38 252 ASN B CA 1
ATOM 6350 C C . ASN B 1 252 ? -2.531 -39.062 -6.121 1 90.38 252 ASN B C 1
ATOM 6352 O O . ASN B 1 252 ? -2.203 -37.906 -5.852 1 90.38 252 ASN B O 1
ATOM 6356 N N . ASP B 1 253 ? -1.696 -39.906 -6.734 1 91.19 253 ASP B N 1
ATOM 6357 C CA . ASP B 1 253 ? -0.333 -39.531 -7.078 1 91.19 253 ASP B CA 1
ATOM 6358 C C . ASP B 1 253 ? -0.332 -38.344 -8.062 1 91.19 253 ASP B C 1
ATOM 6360 O O . ASP B 1 253 ? 0.488 -37.438 -7.949 1 91.19 253 ASP B O 1
ATOM 6364 N N . GLY B 1 254 ? -1.292 -38.469 -8.992 1 93.75 254 GLY B N 1
ATOM 6365 C CA . GLY B 1 254 ? -1.414 -37.375 -9.961 1 93.75 254 GLY B CA 1
ATOM 6366 C C . GLY B 1 254 ? -1.843 -36.062 -9.328 1 93.75 254 GLY B C 1
ATOM 6367 O O . GLY B 1 254 ? -1.295 -35 -9.648 1 93.75 254 GLY B O 1
ATOM 6368 N N . ILE B 1 255 ? -2.783 -36.125 -8.398 1 94.75 255 ILE B N 1
ATOM 6369 C CA . ILE B 1 255 ? -3.281 -34.938 -7.727 1 94.75 255 ILE B CA 1
ATOM 6370 C C . ILE B 1 255 ? -2.141 -34.25 -6.977 1 94.75 255 ILE B C 1
ATOM 6372 O O . ILE B 1 255 ? -1.938 -33.062 -7.117 1 94.75 255 ILE B O 1
ATOM 6376 N N . VAL B 1 256 ? -1.369 -35.031 -6.305 1 94.81 256 VAL B N 1
ATOM 6377 C CA . VAL B 1 256 ? -0.28 -34.5 -5.492 1 94.81 256 VAL B CA 1
ATOM 6378 C C . VAL B 1 256 ? 0.762 -33.844 -6.395 1 94.81 256 VAL B C 1
ATOM 6380 O O . VAL B 1 256 ? 1.152 -32.688 -6.172 1 94.81 256 VAL B O 1
ATOM 6383 N N . THR B 1 257 ? 1.137 -34.5 -7.426 1 94.88 257 THR B N 1
ATOM 6384 C CA . THR B 1 257 ? 2.223 -34.062 -8.289 1 94.88 257 THR B CA 1
ATOM 6385 C C . THR B 1 257 ? 1.806 -32.812 -9.086 1 94.88 257 THR B C 1
ATOM 6387 O O . THR B 1 257 ? 2.557 -31.859 -9.164 1 94.88 257 THR B O 1
ATOM 6390 N N . PHE B 1 258 ? 0.611 -32.812 -9.602 1 96.12 258 PHE B N 1
ATOM 6391 C CA . PHE B 1 258 ? 0.188 -31.719 -10.461 1 96.12 258 PHE B CA 1
ATOM 6392 C C . PHE B 1 258 ? -0.167 -30.484 -9.633 1 96.12 258 PHE B C 1
ATOM 6394 O O . PHE B 1 258 ? 0.075 -29.359 -10.055 1 96.12 258 PHE B O 1
ATOM 6401 N N . THR B 1 259 ? -0.765 -30.672 -8.5 1 96.81 259 THR B N 1
ATOM 6402 C CA . THR B 1 259 ? -1.042 -29.531 -7.633 1 96.81 259 THR B CA 1
ATOM 6403 C C . THR B 1 259 ? 0.255 -28.906 -7.137 1 96.81 259 THR B C 1
ATOM 6405 O O . THR B 1 259 ? 0.358 -27.688 -7.031 1 96.81 259 THR B O 1
ATOM 6408 N N . HIS B 1 260 ? 1.239 -29.766 -6.82 1 96.56 260 HIS B N 1
ATOM 6409 C CA . HIS B 1 260 ? 2.553 -29.25 -6.445 1 96.56 260 HIS B CA 1
ATOM 6410 C C . HIS B 1 260 ? 3.105 -28.328 -7.527 1 96.56 260 HIS B C 1
ATOM 6412 O O . HIS B 1 260 ? 3.57 -27.219 -7.227 1 96.56 260 HIS B O 1
ATOM 6418 N N . ARG B 1 261 ? 2.975 -28.797 -8.719 1 95.12 261 ARG B N 1
ATOM 6419 C CA . ARG B 1 261 ? 3.5 -28.031 -9.844 1 95.12 261 ARG B CA 1
ATOM 6420 C C . ARG B 1 261 ? 2.781 -26.688 -9.984 1 95.12 261 ARG B C 1
ATOM 6422 O O . ARG B 1 261 ? 3.42 -25.656 -10.172 1 95.12 261 ARG B O 1
ATOM 6429 N N . LEU B 1 262 ? 1.503 -26.688 -9.859 1 95.69 262 LEU B N 1
ATOM 6430 C CA . LEU B 1 262 ? 0.743 -25.453 -10 1 95.69 262 LEU B CA 1
ATOM 6431 C C . LEU B 1 262 ? 1.068 -24.484 -8.867 1 95.69 262 LEU B C 1
ATOM 6433 O O . LEU B 1 262 ? 1.16 -23.266 -9.086 1 95.69 262 LEU B O 1
ATOM 6437 N N . ILE B 1 263 ? 1.237 -24.969 -7.715 1 96.69 263 ILE B N 1
ATOM 6438 C CA . ILE B 1 263 ? 1.538 -24.141 -6.551 1 96.69 263 ILE B CA 1
ATOM 6439 C C . ILE B 1 263 ? 2.875 -23.438 -6.754 1 96.69 263 ILE B C 1
ATOM 6441 O O . ILE B 1 263 ? 2.988 -22.234 -6.508 1 96.69 263 ILE B O 1
ATOM 6445 N N . ILE B 1 264 ? 3.881 -24.141 -7.191 1 95.88 264 ILE B N 1
ATOM 6446 C CA . ILE B 1 264 ? 5.215 -23.547 -7.285 1 95.88 264 ILE B CA 1
ATOM 6447 C C . ILE B 1 264 ? 5.293 -22.625 -8.5 1 95.88 264 ILE B C 1
ATOM 6449 O O . ILE B 1 264 ? 5.969 -21.594 -8.461 1 95.88 264 ILE B O 1
ATOM 6453 N N . ASP B 1 265 ? 4.535 -22.938 -9.539 1 93.19 265 ASP B N 1
ATOM 6454 C CA . ASP B 1 265 ? 4.578 -22.125 -10.75 1 93.19 265 ASP B CA 1
ATOM 6455 C C . ASP B 1 265 ? 3.723 -20.859 -10.602 1 93.19 265 ASP B C 1
ATOM 6457 O O . ASP B 1 265 ? 4.031 -19.828 -11.188 1 93.19 265 ASP B O 1
ATOM 6461 N N . GLY B 1 266 ? 2.723 -20.984 -9.836 1 92.12 266 GLY B N 1
ATOM 6462 C CA . GLY B 1 266 ? 1.815 -19.859 -9.672 1 92.12 266 GLY B CA 1
ATOM 6463 C C . GLY B 1 266 ? 0.742 -19.812 -10.742 1 92.12 266 GLY B C 1
ATOM 6464 O O . GLY B 1 266 ? 0.771 -20.578 -11.703 1 92.12 266 GLY B O 1
ATOM 6465 N N . SER B 1 267 ? -0.227 -18.938 -10.586 1 90.75 267 SER B N 1
ATOM 6466 C CA . SER B 1 267 ? -1.351 -18.797 -11.508 1 90.75 267 SER B CA 1
ATOM 6467 C C . SER B 1 267 ? -1.576 -17.344 -11.891 1 90.75 267 SER B C 1
ATOM 6469 O O . SER B 1 267 ? -1.508 -16.453 -11.031 1 90.75 267 SER B O 1
ATOM 6471 N N . LYS B 1 268 ? -1.852 -17.156 -13.078 1 82.19 268 LYS B N 1
ATOM 6472 C CA . LYS B 1 268 ? -2.211 -15.812 -13.547 1 82.19 268 LYS B CA 1
ATOM 6473 C C . LYS B 1 268 ? -3.537 -15.359 -12.945 1 82.19 268 LYS B C 1
ATOM 6475 O O . LYS B 1 268 ? -3.762 -14.164 -12.75 1 82.19 268 LYS B O 1
ATOM 6480 N N . GLU B 1 269 ? -4.32 -16.375 -12.602 1 80.94 269 GLU B N 1
ATOM 6481 C CA . GLU B 1 269 ? -5.625 -16.094 -12.016 1 80.94 269 GLU B CA 1
ATOM 6482 C C . GLU B 1 269 ? -5.48 -15.523 -10.602 1 80.94 269 GLU B C 1
ATOM 6484 O O . GLU B 1 269 ? -6.324 -14.742 -10.156 1 80.94 269 GLU B O 1
ATOM 6489 N N . TRP B 1 270 ? -4.508 -15.961 -10.039 1 85.31 270 TRP B N 1
ATOM 6490 C CA . TRP B 1 270 ? -4.312 -15.539 -8.648 1 85.31 270 TRP B CA 1
ATOM 6491 C C . TRP B 1 270 ? -3.805 -14.102 -8.586 1 85.31 270 TRP B C 1
ATOM 6493 O O . TRP B 1 270 ? -4.047 -13.398 -7.605 1 85.31 270 TRP B O 1
ATOM 6503 N N . THR B 1 271 ? -3.061 -13.703 -9.602 1 75.31 271 THR B N 1
ATOM 6504 C CA . THR B 1 271 ? -2.449 -12.383 -9.641 1 75.31 271 THR B CA 1
ATOM 6505 C C . THR B 1 271 ? -3.416 -11.359 -10.227 1 75.31 271 THR B C 1
ATOM 6507 O O . THR B 1 271 ? -3.518 -10.234 -9.727 1 75.31 271 THR B O 1
ATOM 6510 N N . TYR B 1 272 ? -4.117 -11.805 -11.312 1 64.06 272 TYR B N 1
ATOM 6511 C CA . TYR B 1 272 ? -4.918 -10.867 -12.102 1 64.06 272 TYR B CA 1
ATOM 6512 C C . TYR B 1 272 ? -6.402 -11.164 -11.953 1 64.06 272 TYR B C 1
ATOM 6514 O O . TYR B 1 272 ? -7.242 -10.445 -12.5 1 64.06 272 TYR B O 1
ATOM 6522 N N . GLY B 1 273 ? -6.754 -12.422 -11.555 1 59.12 273 GLY B N 1
ATOM 6523 C CA . GLY B 1 273 ? -8.023 -13.109 -11.703 1 59.12 273 GLY B CA 1
ATOM 6524 C C . GLY B 1 273 ? -9.227 -12.195 -11.539 1 59.12 273 GLY B C 1
ATOM 6525 O O . GLY B 1 273 ? -10.312 -12.492 -12.047 1 59.12 273 GLY B O 1
ATOM 6526 N N . HIS B 1 274 ? -9.297 -11.242 -10.57 1 54.69 274 HIS B N 1
ATOM 6527 C CA . HIS B 1 274 ? -10.641 -10.68 -10.484 1 54.69 274 HIS B CA 1
ATOM 6528 C C . HIS B 1 274 ? -11.055 -10.039 -11.805 1 54.69 274 HIS B C 1
ATOM 6530 O O . HIS B 1 274 ? -12.219 -9.664 -11.984 1 54.69 274 HIS B O 1
ATOM 6536 N N . ARG B 1 275 ? -10.18 -10.164 -12.734 1 47.59 275 ARG B N 1
ATOM 6537 C CA . ARG B 1 275 ? -10.469 -9.32 -13.891 1 47.59 275 ARG B CA 1
ATOM 6538 C C . ARG B 1 275 ? -11.211 -10.109 -14.969 1 47.59 275 ARG B C 1
ATOM 6540 O O . ARG B 1 275 ? -12.055 -9.555 -15.68 1 47.59 275 ARG B O 1
ATOM 6547 N N . ASP B 1 276 ? -10.695 -11.281 -15.344 1 48.59 276 ASP B N 1
ATOM 6548 C CA . ASP B 1 276 ? -11.055 -11.844 -16.641 1 48.59 276 ASP B CA 1
ATOM 6549 C C . ASP B 1 276 ? -12.32 -12.695 -16.547 1 48.59 276 ASP B C 1
ATOM 6551 O O . ASP B 1 276 ? -12.5 -13.641 -17.312 1 48.59 276 ASP B O 1
ATOM 6555 N N . GLY B 1 277 ? -13.297 -12.352 -15.781 1 51.5 277 GLY B N 1
ATOM 6556 C CA . GLY B 1 277 ? -14.617 -12.938 -15.953 1 51.5 277 GLY B CA 1
ATOM 6557 C C . GLY B 1 277 ? -14.914 -14.039 -14.953 1 51.5 277 GLY B C 1
ATOM 6558 O O . GLY B 1 277 ? -14.047 -14.438 -14.18 1 51.5 277 GLY B O 1
ATOM 6559 N N . TRP B 1 278 ? -16.234 -14.406 -14.945 1 51.25 278 TRP B N 1
ATOM 6560 C CA . TRP B 1 278 ? -16.812 -15.367 -14.008 1 51.25 278 TRP B CA 1
ATOM 6561 C C . TRP B 1 278 ? -16.5 -16.797 -14.438 1 51.25 278 TRP B C 1
ATOM 6563 O O . TRP B 1 278 ? -16.656 -17.156 -15.602 1 51.25 278 TRP B O 1
ATOM 6573 N N . VAL B 1 279 ? -15.867 -17.609 -13.672 1 57.06 279 VAL B N 1
ATOM 6574 C CA . VAL B 1 279 ? -15.617 -19.047 -13.758 1 57.06 279 VAL B CA 1
ATOM 6575 C C . VAL B 1 279 ? -16.922 -19.781 -14.062 1 57.06 279 VAL B C 1
ATOM 6577 O O . VAL B 1 279 ? -17.969 -19.453 -13.492 1 57.06 279 VAL B O 1
ATOM 6580 N N . GLY B 1 280 ? -17.016 -20.734 -15.172 1 57.12 280 GLY B N 1
ATOM 6581 C CA . GLY B 1 280 ? -18.141 -21.594 -15.516 1 57.12 280 GLY B CA 1
ATOM 6582 C C . GLY B 1 280 ? -18.938 -21.078 -16.688 1 57.12 280 GLY B C 1
ATOM 6583 O O . GLY B 1 280 ? -19.438 -21.859 -17.516 1 57.12 280 GLY B O 1
ATOM 6584 N N . ILE B 1 281 ? -19.047 -19.703 -16.703 1 60 281 ILE B N 1
ATOM 6585 C CA . ILE B 1 281 ? -19.891 -19.188 -17.781 1 60 281 ILE B CA 1
ATOM 6586 C C . ILE B 1 281 ? -19.062 -18.984 -19.031 1 60 281 ILE B C 1
ATOM 6588 O O . ILE B 1 281 ? -19.438 -19.438 -20.125 1 60 281 ILE B O 1
ATOM 6592 N N . ASP B 1 282 ? -17.781 -18.562 -18.75 1 69.19 282 ASP B N 1
ATOM 6593 C CA . ASP B 1 282 ? -17.016 -18.203 -19.938 1 69.19 282 ASP B CA 1
ATOM 6594 C C . ASP B 1 282 ? -15.695 -18.969 -20 1 69.19 282 ASP B C 1
ATOM 6596 O O . ASP B 1 282 ? -14.961 -18.859 -20.984 1 69.19 282 ASP B O 1
ATOM 6600 N N . ARG B 1 283 ? -15.57 -19.812 -18.922 1 79.88 283 ARG B N 1
ATOM 6601 C CA . ARG B 1 283 ? -14.305 -20.531 -18.891 1 79.88 283 ARG B CA 1
ATOM 6602 C C . ARG B 1 283 ? -14.508 -21.969 -18.406 1 79.88 283 ARG B C 1
ATOM 6604 O O . ARG B 1 283 ? -15.414 -22.234 -17.609 1 79.88 283 ARG B O 1
ATOM 6611 N N . PRO B 1 284 ? -13.672 -22.875 -18.953 1 85.56 284 PRO B N 1
ATOM 6612 C CA . PRO B 1 284 ? -13.781 -24.266 -18.484 1 85.56 284 PRO B CA 1
ATOM 6613 C C . PRO B 1 284 ? -13.633 -24.391 -16.969 1 85.56 284 PRO B C 1
ATOM 6615 O O . PRO B 1 284 ? -13.008 -23.547 -16.328 1 85.56 284 PRO B O 1
ATOM 6618 N N . LEU B 1 285 ? -14.047 -25.406 -16.344 1 85.38 285 LEU B N 1
ATOM 6619 C CA . LEU B 1 285 ? -14.18 -25.609 -14.898 1 85.38 285 LEU B CA 1
ATOM 6620 C C . LEU B 1 285 ? -12.812 -25.719 -14.234 1 85.38 285 LEU B C 1
ATOM 6622 O O . LEU B 1 285 ? -12.672 -25.422 -13.047 1 85.38 285 LEU B O 1
ATOM 6626 N N . TRP B 1 286 ? -11.844 -26.156 -15.047 1 91.44 286 TRP B N 1
ATOM 6627 C CA . TRP B 1 286 ? -10.555 -26.391 -14.398 1 91.44 286 TRP B CA 1
ATOM 6628 C C . TRP B 1 286 ? -9.891 -25.062 -14.031 1 91.44 286 TRP B C 1
ATOM 6630 O O . TRP B 1 286 ? -8.906 -25.047 -13.289 1 91.44 286 TRP B O 1
ATOM 6640 N N . TRP B 1 287 ? -10.391 -23.938 -14.5 1 89.94 287 TRP B N 1
ATOM 6641 C CA . TRP B 1 287 ? -9.844 -22.641 -14.117 1 89.94 287 TRP B CA 1
ATOM 6642 C C . TRP B 1 287 ? -10.328 -22.234 -12.734 1 89.94 287 TRP B C 1
ATOM 6644 O O . TRP B 1 287 ? -9.82 -21.266 -12.148 1 89.94 287 TRP B O 1
ATOM 6654 N N . HIS B 1 288 ? -11.266 -22.984 -12.25 1 88.75 288 HIS B N 1
ATOM 6655 C CA . HIS B 1 288 ? -11.648 -22.922 -10.844 1 88.75 288 HIS B CA 1
ATOM 6656 C C . HIS B 1 288 ? -11.922 -24.328 -10.289 1 88.75 288 HIS B C 1
ATOM 6658 O O . HIS B 1 288 ? -13.078 -24.766 -10.242 1 88.75 288 HIS B O 1
ATOM 6664 N N . LEU B 1 289 ? -10.875 -24.828 -9.922 1 91.06 289 LEU B N 1
ATOM 6665 C CA . LEU B 1 289 ? -10.953 -26.234 -9.5 1 91.06 289 LEU B CA 1
ATOM 6666 C C . LEU B 1 289 ? -11.938 -26.391 -8.352 1 91.06 289 LEU B C 1
ATOM 6668 O O . LEU B 1 289 ? -11.961 -25.594 -7.418 1 91.06 289 LEU B O 1
ATOM 6672 N N . PRO B 1 290 ? -12.742 -27.359 -8.312 1 87.12 290 PRO B N 1
ATOM 6673 C CA . PRO B 1 290 ? -13.828 -27.547 -7.34 1 87.12 290 PRO B CA 1
ATOM 6674 C C . PRO B 1 290 ? -13.328 -28.062 -5.988 1 87.12 290 PRO B C 1
ATOM 6676 O O . PRO B 1 290 ? -12.125 -28.266 -5.812 1 87.12 290 PRO B O 1
ATOM 6679 N N . TYR B 1 291 ? -14.234 -28.094 -4.984 1 85.44 291 TYR B N 1
ATOM 6680 C CA . TYR B 1 291 ? -14.039 -28.719 -3.676 1 85.44 291 TYR B CA 1
ATOM 6681 C C . TYR B 1 291 ? -13.055 -27.922 -2.832 1 85.44 291 TYR B C 1
ATOM 6683 O O . TYR B 1 291 ? -12.312 -28.484 -2.023 1 85.44 291 TYR B O 1
ATOM 6691 N N . GLY B 1 292 ? -12.875 -26.688 -3.203 1 87.94 292 GLY B N 1
ATOM 6692 C CA . GLY B 1 292 ? -12 -25.828 -2.406 1 87.94 292 GLY B CA 1
ATOM 6693 C C . GLY B 1 292 ? -10.531 -25.984 -2.764 1 87.94 292 GLY B C 1
ATOM 6694 O O . GLY B 1 292 ? -9.672 -25.406 -2.104 1 87.94 292 GLY B O 1
ATOM 6695 N N . ILE B 1 293 ? -10.312 -26.766 -3.793 1 92.5 293 ILE B N 1
ATOM 6696 C CA . ILE B 1 293 ? -8.938 -27.047 -4.199 1 92.5 293 ILE B CA 1
ATOM 6697 C C . ILE B 1 293 ? -8.281 -25.766 -4.715 1 92.5 293 ILE B C 1
ATOM 6699 O O . ILE B 1 293 ? -7.121 -25.484 -4.418 1 92.5 293 ILE B O 1
ATOM 6703 N N . GLU B 1 294 ? -9.117 -24.953 -5.422 1 92.38 294 GLU B N 1
ATOM 6704 C CA . GLU B 1 294 ? -8.57 -23.719 -5.953 1 92.38 294 GLU B CA 1
ATOM 6705 C C . GLU B 1 294 ? -8.102 -22.797 -4.832 1 92.38 294 GLU B C 1
ATOM 6707 O O . GLU B 1 294 ? -7 -22.25 -4.891 1 92.38 294 GLU B O 1
ATOM 6712 N N . GLU B 1 295 ? -8.875 -22.672 -3.826 1 90.25 295 GLU B N 1
ATOM 6713 C CA . GLU B 1 295 ? -8.547 -21.828 -2.691 1 90.25 295 GLU B CA 1
ATOM 6714 C C . GLU B 1 295 ? -7.34 -22.359 -1.928 1 90.25 295 GLU B C 1
ATOM 6716 O O . GLU B 1 295 ? -6.484 -21.594 -1.484 1 90.25 295 GLU B O 1
ATOM 6721 N N . GLU B 1 296 ? -7.355 -23.625 -1.867 1 93.5 296 GLU B N 1
ATOM 6722 C CA . GLU B 1 296 ? -6.234 -24.25 -1.173 1 93.5 296 GLU B CA 1
ATOM 6723 C C . GLU B 1 296 ? -4.926 -24.047 -1.931 1 93.5 296 GLU B C 1
ATOM 6725 O O . GLU B 1 296 ? -3.9 -23.719 -1.329 1 93.5 296 GLU B O 1
ATOM 6730 N N . LEU B 1 297 ? -4.953 -24.156 -3.213 1 95.94 297 LEU B N 1
ATOM 6731 C CA . LEU B 1 297 ? -3.773 -23.953 -4.043 1 95.94 297 LEU B CA 1
ATOM 6732 C C . LEU B 1 297 ? -3.25 -22.531 -3.916 1 95.94 297 LEU B C 1
ATOM 6734 O O . LEU B 1 297 ? -2.047 -22.312 -3.752 1 95.94 297 LEU B O 1
ATOM 6738 N N . ARG B 1 298 ? -4.145 -21.656 -3.99 1 93.31 298 ARG B N 1
ATOM 6739 C CA . ARG B 1 298 ? -3.783 -20.234 -3.875 1 93.31 298 ARG B CA 1
ATOM 6740 C C . ARG B 1 298 ? -3.162 -19.938 -2.514 1 93.31 298 ARG B C 1
ATOM 6742 O O . ARG B 1 298 ? -2.162 -19.234 -2.426 1 93.31 298 ARG B O 1
ATOM 6749 N N . PHE B 1 299 ? -3.744 -20.484 -1.499 1 93.88 299 PHE B N 1
ATOM 6750 C CA . PHE B 1 299 ? -3.252 -20.25 -0.147 1 93.88 299 PHE B CA 1
ATOM 6751 C C . PHE B 1 299 ? -1.845 -20.797 0.023 1 93.88 299 PHE B C 1
ATOM 6753 O O . PHE B 1 299 ? -0.984 -20.156 0.629 1 93.88 299 PHE B O 1
ATOM 6760 N N . ARG B 1 300 ? -1.621 -21.984 -0.467 1 96.19 300 ARG B N 1
ATOM 6761 C CA . ARG B 1 300 ? -0.305 -22.609 -0.35 1 96.19 300 ARG B CA 1
ATOM 6762 C C . ARG B 1 300 ? 0.752 -21.797 -1.085 1 96.19 300 ARG B C 1
ATOM 6764 O O . ARG B 1 300 ? 1.85 -21.578 -0.566 1 96.19 300 ARG B O 1
ATOM 6771 N N . HIS B 1 301 ? 0.394 -21.375 -2.242 1 96.19 301 HIS B N 1
ATOM 6772 C CA . HIS B 1 301 ? 1.309 -20.531 -3.01 1 96.19 301 HIS B CA 1
ATOM 6773 C C . HIS B 1 301 ? 1.645 -19.25 -2.256 1 96.19 301 HIS B C 1
ATOM 6775 O O . HIS B 1 301 ? 2.814 -18.875 -2.141 1 96.19 301 HIS B O 1
ATOM 6781 N N . LYS B 1 302 ? 0.646 -18.625 -1.738 1 93.44 302 LYS B N 1
ATOM 6782 C CA . LYS B 1 302 ? 0.824 -17.391 -0.979 1 93.44 302 LYS B CA 1
ATOM 6783 C C . LYS B 1 302 ? 1.663 -17.625 0.273 1 93.44 302 LYS B C 1
ATOM 6785 O O . LYS B 1 302 ? 2.479 -16.797 0.651 1 93.44 302 LYS B O 1
ATOM 6790 N N . SER B 1 303 ? 1.409 -18.688 0.887 1 95.25 303 SER B N 1
ATOM 6791 C CA . SER B 1 303 ? 2.152 -19.016 2.098 1 95.25 303 SER B CA 1
ATOM 6792 C C . SER B 1 303 ? 3.646 -19.141 1.814 1 95.25 303 SER B C 1
ATOM 6794 O O . SER B 1 303 ? 4.473 -18.734 2.637 1 95.25 303 SER B O 1
ATOM 6796 N N . ILE B 1 304 ? 3.971 -19.688 0.717 1 96.75 304 ILE B N 1
ATOM 6797 C CA . ILE B 1 304 ? 5.371 -19.844 0.342 1 96.75 304 ILE B CA 1
ATOM 6798 C C . ILE B 1 304 ? 5.984 -18.469 0.084 1 96.75 304 ILE B C 1
ATOM 6800 O O . ILE B 1 304 ? 7.09 -18.172 0.545 1 96.75 304 ILE B O 1
ATOM 6804 N N . LEU B 1 305 ? 5.25 -17.625 -0.608 1 95.19 305 LEU B N 1
ATOM 6805 C CA . LEU B 1 305 ? 5.723 -16.281 -0.862 1 95.19 305 LEU B CA 1
ATOM 6806 C C . LEU B 1 305 ? 5.91 -15.508 0.444 1 95.19 305 LEU B C 1
ATOM 6808 O O . LEU B 1 305 ? 6.891 -14.781 0.609 1 95.19 305 LEU B O 1
ATOM 6812 N N . ASP B 1 306 ? 4.988 -15.711 1.334 1 93.69 306 ASP B N 1
ATOM 6813 C CA . ASP B 1 306 ? 5.066 -15.062 2.637 1 93.69 306 ASP B CA 1
ATOM 6814 C C . ASP B 1 306 ? 6.301 -15.523 3.408 1 93.69 306 ASP B C 1
ATOM 6816 O O . ASP B 1 306 ? 6.91 -14.742 4.141 1 93.69 306 ASP B O 1
ATOM 6820 N N . THR B 1 307 ? 6.566 -16.703 3.266 1 95.62 307 THR B N 1
ATOM 6821 C CA . THR B 1 307 ? 7.738 -17.234 3.953 1 95.62 307 THR B CA 1
ATOM 6822 C C . THR B 1 307 ? 9.016 -16.609 3.4 1 95.62 307 THR B C 1
ATOM 6824 O O . THR B 1 307 ? 9.93 -16.297 4.16 1 95.62 307 THR B O 1
ATOM 6827 N N . ILE B 1 308 ? 9.086 -16.484 2.113 1 96 308 ILE B N 1
ATOM 6828 C CA . ILE B 1 308 ? 10.242 -15.828 1.5 1 96 308 ILE B CA 1
ATOM 6829 C C . ILE B 1 308 ? 10.336 -14.383 1.975 1 96 308 ILE B C 1
ATOM 6831 O O . ILE B 1 308 ? 11.43 -13.883 2.266 1 96 308 ILE B O 1
ATOM 6835 N N . THR B 1 309 ? 9.188 -13.727 2.025 1 94.44 309 THR B N 1
ATOM 6836 C CA . THR B 1 309 ? 9.133 -12.375 2.557 1 94.44 309 THR B CA 1
ATOM 6837 C C . THR B 1 309 ? 9.648 -12.328 3.992 1 94.44 309 THR B C 1
ATOM 6839 O O . THR B 1 309 ? 10.398 -11.43 4.363 1 94.44 309 THR B O 1
ATOM 6842 N N . ASP B 1 310 ? 9.227 -13.25 4.762 1 94.12 310 ASP B N 1
ATOM 6843 C CA . ASP B 1 310 ? 9.656 -13.344 6.152 1 94.12 310 ASP B CA 1
ATOM 6844 C C . ASP B 1 310 ? 11.172 -13.523 6.242 1 94.12 310 ASP B C 1
ATOM 6846 O O . ASP B 1 310 ? 11.82 -12.938 7.113 1 94.12 310 ASP B O 1
ATOM 6850 N N . LEU B 1 311 ? 11.711 -14.344 5.41 1 95.25 311 LEU B N 1
ATOM 6851 C CA . LEU B 1 311 ? 13.148 -14.562 5.355 1 95.25 311 LEU B CA 1
ATOM 6852 C C . LEU B 1 311 ? 13.883 -13.266 5.039 1 95.25 311 LEU B C 1
ATOM 6854 O O . LEU B 1 311 ? 14.875 -12.93 5.695 1 95.25 311 LEU B O 1
ATOM 6858 N N . GLN B 1 312 ? 13.398 -12.578 4.039 1 95.75 312 GLN B N 1
ATOM 6859 C CA . GLN B 1 312 ? 14.008 -11.305 3.68 1 95.75 312 GLN B CA 1
ATOM 6860 C C . GLN B 1 312 ? 13.906 -10.305 4.824 1 95.75 312 GLN B C 1
ATOM 6862 O O . GLN B 1 312 ? 14.859 -9.57 5.102 1 95.75 312 GLN B O 1
ATOM 6867 N N . SER B 1 313 ? 12.781 -10.281 5.469 1 94.19 313 SER B N 1
ATOM 6868 C CA . SER B 1 313 ? 12.578 -9.383 6.602 1 94.19 313 SER B CA 1
ATOM 6869 C C . SER B 1 313 ? 13.555 -9.703 7.734 1 94.19 313 SER B C 1
ATOM 6871 O O . SER B 1 313 ? 14.008 -8.805 8.438 1 94.19 313 SER B O 1
ATOM 6873 N N . HIS B 1 314 ? 13.781 -10.953 7.906 1 93.69 314 HIS B N 1
ATOM 6874 C CA . HIS B 1 314 ? 14.742 -11.375 8.922 1 93.69 314 HIS B CA 1
ATOM 6875 C C . HIS B 1 314 ? 16.094 -10.711 8.695 1 93.69 314 HIS B C 1
ATOM 6877 O O . HIS B 1 314 ? 16.688 -10.172 9.625 1 93.69 314 HIS B O 1
ATOM 6883 N N . PHE B 1 315 ? 16.547 -10.742 7.504 1 95.44 315 PHE B N 1
ATOM 6884 C CA . PHE B 1 315 ? 17.859 -10.164 7.195 1 95.44 315 PHE B CA 1
ATOM 6885 C C . PHE B 1 315 ? 17.812 -8.641 7.281 1 95.44 315 PHE B C 1
ATOM 6887 O O . PHE B 1 315 ? 18.766 -8.008 7.742 1 95.44 315 PHE B O 1
ATOM 6894 N N . LEU B 1 316 ? 16.75 -8.039 6.781 1 95.94 316 LEU B N 1
ATOM 6895 C CA . LEU B 1 316 ? 16.609 -6.586 6.863 1 95.94 316 LEU B CA 1
ATOM 6896 C C . LEU B 1 316 ? 16.609 -6.125 8.32 1 95.94 316 LEU B C 1
ATOM 6898 O O . LEU B 1 316 ? 17.172 -5.078 8.641 1 95.94 316 LEU B O 1
ATOM 6902 N N . ARG B 1 317 ? 16.016 -6.887 9.188 1 93.81 317 ARG B N 1
ATOM 6903 C CA . ARG B 1 317 ? 16.031 -6.586 10.617 1 93.81 317 ARG B CA 1
ATOM 6904 C C . ARG B 1 317 ? 17.438 -6.773 11.203 1 93.81 317 ARG B C 1
ATOM 6906 O O . ARG B 1 317 ? 17.906 -5.938 11.977 1 93.81 317 ARG B O 1
ATOM 6913 N N . ALA B 1 318 ? 18.047 -7.824 10.82 1 93.56 318 ALA B N 1
ATOM 6914 C CA . ALA B 1 318 ? 19.375 -8.133 11.328 1 93.56 318 ALA B CA 1
ATOM 6915 C C . ALA B 1 318 ? 20.359 -7.023 10.984 1 93.56 318 ALA B C 1
ATOM 6917 O O . ALA B 1 318 ? 21.219 -6.668 11.797 1 93.56 318 ALA B O 1
ATOM 6918 N N . TYR B 1 319 ? 20.203 -6.426 9.805 1 94.88 319 TYR B N 1
ATOM 6919 C CA . TYR B 1 319 ? 21.156 -5.406 9.375 1 94.88 319 TYR B CA 1
ATOM 6920 C C . TYR B 1 319 ? 20.656 -4.012 9.719 1 94.88 319 TYR B C 1
ATOM 6922 O O . TYR B 1 319 ? 21.266 -3.01 9.336 1 94.88 319 TYR B O 1
ATOM 6930 N N . GLY B 1 320 ? 19.453 -3.91 10.328 1 92.62 320 GLY B N 1
ATOM 6931 C CA . GLY B 1 320 ? 19.031 -2.668 10.953 1 92.62 320 GLY B CA 1
ATOM 6932 C C . GLY B 1 320 ? 18.109 -1.843 10.078 1 92.62 320 GLY B C 1
ATOM 6933 O O . GLY B 1 320 ? 17.938 -0.646 10.312 1 92.62 320 GLY B O 1
ATOM 6934 N N . ALA B 1 321 ? 17.594 -2.398 9.078 1 94.12 321 ALA B N 1
ATOM 6935 C CA . ALA B 1 321 ? 16.703 -1.657 8.203 1 94.12 321 ALA B CA 1
ATOM 6936 C C . ALA B 1 321 ? 15.281 -1.643 8.758 1 94.12 321 ALA B C 1
ATOM 6938 O O . ALA B 1 321 ? 14.453 -0.824 8.344 1 94.12 321 ALA B O 1
ATOM 6939 N N . LEU B 1 322 ? 14.938 -2.561 9.641 1 91.38 322 LEU B N 1
ATOM 6940 C CA . LEU B 1 322 ? 13.625 -2.66 10.258 1 91.38 322 LEU B CA 1
ATOM 6941 C C . LEU B 1 322 ? 13.727 -2.594 11.781 1 91.38 322 LEU B C 1
ATOM 6943 O O . LEU B 1 322 ? 14.75 -2.975 12.352 1 91.38 322 LEU B O 1
ATOM 6947 N N . PRO B 1 323 ? 12.594 -2.016 12.344 1 82.06 323 PRO B N 1
ATOM 6948 C CA . PRO B 1 323 ? 12.625 -1.984 13.812 1 82.06 323 PRO B CA 1
ATOM 6949 C C . PRO B 1 323 ? 12.539 -3.375 14.43 1 82.06 323 PRO B C 1
ATOM 6951 O O . PRO B 1 323 ? 12.039 -4.309 13.797 1 82.06 323 PRO B O 1
ATOM 6954 N N . GLU B 1 324 ? 13.125 -3.484 15.617 1 69.94 324 GLU B N 1
ATOM 6955 C CA . GLU B 1 324 ? 13.109 -4.777 16.281 1 69.94 324 GLU B CA 1
ATOM 6956 C C . GLU B 1 324 ? 11.703 -5.152 16.734 1 69.94 324 GLU B C 1
ATOM 6958 O O . GLU B 1 324 ? 10.922 -4.285 17.141 1 69.94 324 GLU B O 1
ATOM 6963 N N . SER B 1 325 ? 11.195 -6.254 16.266 1 58.91 325 SER B N 1
ATOM 6964 C CA . SER B 1 325 ? 9.891 -6.727 16.703 1 58.91 325 SER B CA 1
ATOM 6965 C C . SER B 1 325 ? 9.812 -6.805 18.219 1 58.91 325 SER B C 1
ATOM 6967 O O . SER B 1 325 ? 10.75 -7.273 18.875 1 58.91 325 SER B O 1
ATOM 6969 N N . SER B 1 326 ? 9.07 -5.906 18.875 1 47.53 326 SER B N 1
ATOM 6970 C CA . SER B 1 326 ? 8.867 -6.074 20.297 1 47.53 326 SER B CA 1
ATOM 6971 C C . SER B 1 326 ? 8.594 -7.535 20.656 1 47.53 326 SER B C 1
ATOM 6973 O O . SER B 1 326 ? 7.68 -8.148 20.109 1 47.53 326 SER B O 1
ATOM 6975 N N . ARG B 1 327 ? 9.5 -8.375 21.125 1 40.78 327 ARG B N 1
ATOM 6976 C CA . ARG B 1 327 ? 9.172 -9.656 21.75 1 40.78 327 ARG B CA 1
ATOM 6977 C C . ARG B 1 327 ? 7.914 -9.539 22.609 1 40.78 327 ARG B C 1
ATOM 6979 O O . ARG B 1 327 ? 7.703 -8.516 23.266 1 40.78 327 ARG B O 1
ATOM 6986 N N . PRO B 1 328 ? 6.891 -10.398 22.375 1 36.19 328 PRO B N 1
ATOM 6987 C CA . PRO B 1 328 ? 5.906 -10.367 23.453 1 36.19 328 PRO B CA 1
ATOM 6988 C C . PRO B 1 328 ? 6.555 -10.242 24.828 1 36.19 328 PRO B C 1
ATOM 6990 O O . PRO B 1 328 ? 7.656 -10.75 25.047 1 36.19 328 PRO B O 1
ATOM 6993 N N . SER B 1 329 ? 6.277 -9.156 25.625 1 31.02 329 SER B N 1
ATOM 6994 C CA . SER B 1 329 ? 6.617 -9.133 27.031 1 31.02 329 SER B CA 1
ATOM 6995 C C . SER B 1 329 ? 6.504 -10.516 27.656 1 31.02 329 SER B C 1
ATOM 6997 O O . SER B 1 329 ? 5.5 -11.211 27.469 1 31.02 329 SER B O 1
ATOM 6999 N N . GLN B 1 330 ? 7.508 -11.266 27.984 1 29.58 330 GLN B N 1
ATOM 7000 C CA . GLN B 1 330 ? 7.34 -12.203 29.094 1 29.58 330 GLN B CA 1
ATOM 7001 C C . GLN B 1 330 ? 6.289 -11.695 30.094 1 29.58 330 GLN B C 1
ATOM 7003 O O . GLN B 1 330 ? 6.152 -10.492 30.297 1 29.58 330 GLN B O 1
ATOM 7008 N N . ILE B 1 331 ? 5.312 -12.438 30.375 1 29.69 331 ILE B N 1
ATOM 7009 C CA . ILE B 1 331 ? 4.504 -12.25 31.578 1 29.69 331 ILE B CA 1
ATOM 7010 C C . ILE B 1 331 ? 5.355 -11.641 32.688 1 29.69 331 ILE B C 1
ATOM 7012 O O . ILE B 1 331 ? 6.281 -12.289 33.188 1 29.69 331 ILE B O 1
ATOM 7016 N N . ALA B 1 332 ? 5.531 -10.32 32.719 1 29.14 332 ALA B N 1
ATOM 7017 C CA . ALA B 1 332 ? 5.984 -9.766 34 1 29.14 332 ALA B CA 1
ATOM 7018 C C . ALA B 1 332 ? 5.27 -10.422 35.188 1 29.14 332 ALA B C 1
ATOM 7020 O O . ALA B 1 332 ? 4.039 -10.523 35.188 1 29.14 332 ALA B O 1
ATOM 7021 N N . ASP B 1 333 ? 5.859 -11.383 35.812 1 26.66 333 ASP B N 1
ATOM 7022 C CA . ASP B 1 333 ? 5.48 -11.492 37.188 1 26.66 333 ASP B CA 1
ATOM 7023 C C . ASP B 1 333 ? 5.141 -10.125 37.781 1 26.66 333 ASP B C 1
ATOM 7025 O O . ASP B 1 333 ? 5.848 -9.148 37.562 1 26.66 333 ASP B O 1
ATOM 7029 N N . THR B 1 334 ? 3.887 -9.789 38.219 1 30.28 334 THR B N 1
ATOM 7030 C CA . THR B 1 334 ? 3.211 -8.688 38.875 1 30.28 334 THR B CA 1
ATOM 7031 C C . THR B 1 334 ? 4.137 -8.031 39.906 1 30.28 334 THR B C 1
ATOM 7033 O O . THR B 1 334 ? 3.732 -7.105 40.625 1 30.28 334 THR B O 1
ATOM 7036 N N . THR B 1 335 ? 5.102 -8.766 40.5 1 27.41 335 THR B N 1
ATOM 7037 C CA . THR B 1 335 ? 5.457 -8.07 41.75 1 27.41 335 THR B CA 1
ATOM 7038 C C . THR B 1 335 ? 6.039 -6.695 41.438 1 27.41 335 THR B C 1
ATOM 7040 O O . THR B 1 335 ? 5.699 -5.711 42.094 1 27.41 335 THR B O 1
ATOM 7043 N N . THR B 1 336 ? 7.383 -6.578 41.344 1 27.52 336 THR B N 1
ATOM 7044 C CA . THR B 1 336 ? 8.078 -5.352 41.719 1 27.52 336 THR B CA 1
ATOM 7045 C C . THR B 1 336 ? 7.898 -4.277 40.656 1 27.52 336 THR B C 1
ATOM 7047 O O . THR B 1 336 ? 8.117 -4.535 39.469 1 27.52 336 THR B O 1
ATOM 7050 N N . SER B 1 337 ? 7.129 -3.119 40.906 1 26.78 337 SER B N 1
ATOM 7051 C CA . SER B 1 337 ? 6.574 -1.854 40.438 1 26.78 337 SER B CA 1
ATOM 7052 C C . SER B 1 337 ? 7.582 -1.091 39.594 1 26.78 337 SER B C 1
ATOM 7054 O O . SER B 1 337 ? 7.355 0.071 39.25 1 26.78 337 SER B O 1
ATOM 7056 N N . ALA B 1 338 ? 8.93 -1.282 39.781 1 28.66 338 ALA B N 1
ATOM 7057 C CA . ALA B 1 338 ? 9.789 -0.131 39.5 1 28.66 338 ALA B CA 1
ATOM 7058 C C . ALA B 1 338 ? 9.727 0.254 38.031 1 28.66 338 ALA B C 1
ATOM 7060 O O . ALA B 1 338 ? 9.547 -0.605 37.156 1 28.66 338 ALA B O 1
ATOM 7061 N N . PHE B 1 339 ? 9.672 1.549 37.688 1 28.03 339 PHE B N 1
ATOM 7062 C CA . PHE B 1 339 ? 9.734 2.508 36.594 1 28.03 339 PHE B CA 1
ATOM 7063 C C . PHE B 1 339 ? 10.805 2.111 35.594 1 28.03 339 PHE B C 1
ATOM 7065 O O . PHE B 1 339 ? 11.945 2.566 35.688 1 28.03 339 PHE B O 1
ATOM 7072 N N . LEU B 1 340 ? 10.992 0.781 35.344 1 30.91 340 LEU B N 1
ATOM 7073 C CA . LEU B 1 340 ? 12.164 0.642 34.5 1 30.91 340 LEU B CA 1
ATOM 7074 C C . LEU B 1 340 ? 11.977 1.392 33.188 1 30.91 340 LEU B C 1
ATOM 7076 O O . LEU B 1 340 ? 10.883 1.384 32.594 1 30.91 340 LEU B O 1
ATOM 7080 N N . PRO B 1 341 ? 12.844 2.398 32.875 1 34.34 341 PRO B N 1
ATOM 7081 C CA . PRO B 1 341 ? 12.875 3.172 31.625 1 34.34 341 PRO B CA 1
ATOM 7082 C C . PRO B 1 341 ? 12.664 2.305 30.391 1 34.34 341 PRO B C 1
ATOM 7084 O O . PRO B 1 341 ? 12.945 1.104 30.406 1 34.34 341 PRO B O 1
ATOM 7087 N N . PRO B 1 342 ? 11.734 2.67 29.609 1 37.12 342 PRO B N 1
ATOM 7088 C CA . PRO B 1 342 ? 11.523 1.863 28.406 1 37.12 342 PRO B CA 1
ATOM 7089 C C . PRO B 1 342 ? 12.828 1.332 27.828 1 37.12 342 PRO B C 1
ATOM 7091 O O . PRO B 1 342 ? 13.859 2 27.906 1 37.12 342 PRO B O 1
ATOM 7094 N N . PRO B 1 343 ? 13.07 0.032 27.891 1 34.62 343 PRO B N 1
ATOM 7095 C CA . PRO B 1 343 ? 14.367 -0.481 27.469 1 34.62 343 PRO B CA 1
ATOM 7096 C C . PRO B 1 343 ? 14.93 0.264 26.25 1 34.62 343 PRO B C 1
ATOM 7098 O O . PRO B 1 343 ? 14.164 0.767 25.438 1 34.62 343 PRO B O 1
ATOM 7101 N N . LEU B 1 344 ? 16.078 0.93 26.438 1 35.47 344 LEU B N 1
ATOM 7102 C CA . LEU B 1 344 ? 16.969 1.422 25.391 1 35.47 344 LEU B CA 1
ATOM 7103 C C . LEU B 1 344 ? 16.875 0.538 24.156 1 35.47 344 LEU B C 1
ATOM 7105 O O . LEU B 1 344 ? 16.641 -0.666 24.25 1 35.47 344 LEU B O 1
ATOM 7109 N N . GLN B 1 345 ? 16.625 1.075 22.953 1 40.28 345 GLN B N 1
ATOM 7110 C CA . GLN B 1 345 ? 16.781 0.402 21.656 1 40.28 345 GLN B CA 1
ATOM 7111 C C . GLN B 1 345 ? 17.859 -0.686 21.734 1 40.28 345 GLN B C 1
ATOM 7113 O O . GLN B 1 345 ? 19 -0.413 22.094 1 40.28 345 GLN B O 1
ATOM 7118 N N . GLN B 1 346 ? 17.703 -1.783 22.25 1 44.44 346 GLN B N 1
ATOM 7119 C CA . GLN B 1 346 ? 18.688 -2.85 22.234 1 44.44 346 GLN B CA 1
ATOM 7120 C C . GLN B 1 346 ? 19.562 -2.768 20.984 1 44.44 346 GLN B C 1
ATOM 7122 O O . GLN B 1 346 ? 19.062 -2.639 19.875 1 44.44 346 GLN B O 1
ATOM 7127 N N . PRO B 1 347 ? 20.859 -2.299 21.016 1 50.62 347 PRO B N 1
ATOM 7128 C CA . PRO B 1 347 ? 21.797 -2.176 19.906 1 50.62 347 PRO B CA 1
ATOM 7129 C C . PRO B 1 347 ? 21.703 -3.344 18.922 1 50.62 347 PRO B C 1
ATOM 7131 O O . PRO B 1 347 ? 21.578 -4.496 19.344 1 50.62 347 PRO B O 1
ATOM 7134 N N . THR B 1 348 ? 21.266 -3.162 17.672 1 62.59 348 THR B N 1
ATOM 7135 C CA . THR B 1 348 ? 21.312 -4.145 16.594 1 62.59 348 THR B CA 1
ATOM 7136 C C . THR B 1 348 ? 22.609 -4.934 16.641 1 62.59 348 THR B C 1
ATOM 7138 O O . THR B 1 348 ? 23.688 -4.352 16.734 1 62.59 348 THR B O 1
ATOM 7141 N N . LYS B 1 349 ? 22.609 -6.23 17 1 79.38 349 LYS B N 1
ATOM 7142 C CA . LYS B 1 349 ? 23.75 -7.129 17.016 1 79.38 349 LYS B CA 1
ATOM 7143 C C . LYS B 1 349 ? 24.547 -7.027 15.719 1 79.38 349 LYS B C 1
ATOM 7145 O O . LYS B 1 349 ? 23.969 -7.027 14.633 1 79.38 349 LYS B O 1
ATOM 7150 N N . LEU B 1 350 ? 25.828 -6.742 15.875 1 88.88 350 LEU B N 1
ATOM 7151 C CA . LEU B 1 350 ? 26.734 -6.672 14.742 1 88.88 350 LEU B CA 1
ATOM 7152 C C . LEU B 1 350 ? 26.688 -7.961 13.922 1 88.88 350 LEU B C 1
ATOM 7154 O O . LEU B 1 350 ? 26.734 -9.055 14.484 1 88.88 350 LEU B O 1
ATOM 7158 N N . GLN B 1 351 ? 26.484 -7.898 12.664 1 91.94 351 GLN B N 1
ATOM 7159 C CA . GLN B 1 351 ? 26.391 -9.039 11.766 1 91.94 351 GLN B CA 1
ATOM 7160 C C . GLN B 1 351 ? 27.766 -9.469 11.273 1 91.94 351 GLN B C 1
ATOM 7162 O O . GLN B 1 351 ? 28 -10.648 11 1 91.94 351 GLN B O 1
ATOM 7167 N N . CYS B 1 352 ? 28.625 -8.445 11.164 1 91.94 352 CYS B N 1
ATOM 7168 C CA . CYS B 1 352 ? 30 -8.758 10.75 1 91.94 352 CYS B CA 1
ATOM 7169 C C . CYS B 1 352 ? 30.703 -9.586 11.812 1 91.94 352 CYS B C 1
ATOM 7171 O O . CYS B 1 352 ? 30.703 -9.242 12.992 1 91.94 352 CYS B O 1
ATOM 7173 N N . ARG B 1 353 ? 31.406 -10.664 11.445 1 84.25 353 ARG B N 1
ATOM 7174 C CA . ARG B 1 353 ? 32.031 -11.594 12.383 1 84.25 353 ARG B CA 1
ATOM 7175 C C . ARG B 1 353 ? 33.531 -11.344 12.5 1 84.25 353 ARG B C 1
ATOM 7177 O O . ARG B 1 353 ? 34.219 -12.039 13.242 1 84.25 353 ARG B O 1
ATOM 7184 N N . ARG B 1 354 ? 34.188 -10.414 11.805 1 82.31 354 ARG B N 1
ATOM 7185 C CA . ARG B 1 354 ? 35.656 -10.258 11.758 1 82.31 354 ARG B CA 1
ATOM 7186 C C . ARG B 1 354 ? 36.125 -9.344 12.875 1 82.31 354 ARG B C 1
ATOM 7188 O O . ARG B 1 354 ? 37.344 -9.32 13.188 1 82.31 354 ARG B O 1
ATOM 7195 N N . MET B 1 355 ? 35.281 -8.875 13.719 1 75.88 355 MET B N 1
ATOM 7196 C CA . MET B 1 355 ? 35.562 -8.062 14.898 1 75.88 355 MET B CA 1
ATOM 7197 C C . MET B 1 355 ? 36.656 -7.035 14.609 1 75.88 355 MET B C 1
ATOM 7199 O O . MET B 1 355 ? 37.562 -6.859 15.414 1 75.88 355 MET B O 1
ATOM 7203 N N . TYR B 1 356 ? 36.812 -6.523 13.383 1 81.31 356 TYR B N 1
ATOM 7204 C CA . TYR B 1 356 ? 37.719 -5.43 13.023 1 81.31 356 TYR B CA 1
ATOM 7205 C C . TYR B 1 356 ? 37.125 -4.086 13.422 1 81.31 356 TYR B C 1
ATOM 7207 O O . TYR B 1 356 ? 35.969 -4.012 13.828 1 81.31 356 TYR B O 1
ATOM 7215 N N . GLU B 1 357 ? 37.875 -3.029 13.391 1 80.88 357 GLU B N 1
ATOM 7216 C CA . GLU B 1 357 ? 37.438 -1.677 13.734 1 80.88 357 GLU B CA 1
ATOM 7217 C C . GLU B 1 357 ? 36.344 -1.192 12.797 1 80.88 357 GLU B C 1
ATOM 7219 O O . GLU B 1 357 ? 35.469 -0.409 13.195 1 80.88 357 GLU B O 1
ATOM 7224 N N . ASN B 1 358 ? 36.281 -1.824 11.57 1 89 358 ASN B N 1
ATOM 7225 C CA . ASN B 1 358 ? 35.312 -1.329 10.594 1 89 358 ASN B CA 1
ATOM 7226 C C . ASN B 1 358 ? 34.156 -2.303 10.406 1 89 358 ASN B C 1
ATOM 7228 O O . ASN B 1 358 ? 33.562 -2.375 9.328 1 89 358 ASN B O 1
ATOM 7232 N N . SER B 1 359 ? 33.875 -3.102 11.484 1 90.69 359 SER B N 1
ATOM 7233 C CA . SER B 1 359 ? 32.812 -4.078 11.398 1 90.69 359 SER B CA 1
ATOM 7234 C C . SER B 1 359 ? 31.453 -3.396 11.25 1 90.69 359 SER B C 1
ATOM 7236 O O . SER B 1 359 ? 30.562 -3.9 10.547 1 90.69 359 SER B O 1
ATOM 7238 N N . ARG B 1 360 ? 31.344 -2.281 11.844 1 91.88 360 ARG B N 1
ATOM 7239 C CA . ARG B 1 360 ? 30.094 -1.535 11.711 1 91.88 360 ARG B CA 1
ATOM 7240 C C . ARG B 1 360 ? 29.906 -1.019 10.281 1 91.88 360 ARG B C 1
ATOM 7242 O O . ARG B 1 360 ? 28.797 -1.015 9.75 1 91.88 360 ARG B O 1
ATOM 7249 N N . ALA B 1 361 ? 31.016 -0.594 9.742 1 93.69 361 ALA B N 1
ATOM 7250 C CA . ALA B 1 361 ? 30.984 -0.136 8.359 1 93.69 361 ALA B CA 1
ATOM 7251 C C . ALA B 1 361 ? 30.656 -1.287 7.41 1 93.69 361 ALA B C 1
ATOM 7253 O O . ALA B 1 361 ? 29.969 -1.098 6.406 1 93.69 361 ALA B O 1
ATOM 7254 N N . CYS B 1 362 ? 31.234 -2.398 7.742 1 94.94 362 CYS B N 1
ATOM 7255 C CA . CYS B 1 362 ? 30.953 -3.588 6.949 1 94.94 362 CYS B CA 1
ATOM 7256 C C . CYS B 1 362 ? 29.453 -3.889 6.93 1 94.94 362 CYS B C 1
ATOM 7258 O O . CYS B 1 362 ? 28.891 -4.199 5.879 1 94.94 362 CYS B O 1
ATOM 7260 N N . ASP B 1 363 ? 28.781 -3.766 8.078 1 95.44 363 ASP B N 1
ATOM 7261 C CA . ASP B 1 363 ? 27.344 -4.012 8.18 1 95.44 363 ASP B CA 1
ATOM 7262 C C . ASP B 1 363 ? 26.562 -3.016 7.328 1 95.44 363 ASP B C 1
ATOM 7264 O O . ASP B 1 363 ? 25.625 -3.398 6.621 1 95.44 363 ASP B O 1
ATOM 7268 N N . SER B 1 364 ? 26.953 -1.771 7.344 1 96.06 364 SER B N 1
ATOM 7269 C CA . SER B 1 364 ? 26.266 -0.75 6.555 1 96.06 364 SER B CA 1
ATOM 7270 C C . SER B 1 364 ? 26.469 -0.977 5.062 1 96.06 364 SER B C 1
ATOM 7272 O O . SER B 1 364 ? 25.547 -0.789 4.266 1 96.06 364 SER B O 1
ATOM 7274 N N . PHE B 1 365 ? 27.719 -1.364 4.73 1 96.38 365 PHE B N 1
ATOM 7275 C CA . PHE B 1 365 ? 28.016 -1.688 3.342 1 96.38 365 PHE B CA 1
ATOM 7276 C C . PHE B 1 365 ? 27.094 -2.799 2.836 1 96.38 365 PHE B C 1
ATOM 7278 O O . PHE B 1 365 ? 26.5 -2.676 1.767 1 96.38 365 PHE B O 1
ATOM 7285 N N . HIS B 1 366 ? 26.969 -3.799 3.652 1 97 366 HIS B N 1
ATOM 7286 C CA . HIS B 1 366 ? 26.172 -4.941 3.227 1 97 366 HIS B CA 1
ATOM 7287 C C . HIS B 1 366 ? 24.688 -4.598 3.205 1 97 366 HIS B C 1
ATOM 7289 O O . HIS B 1 366 ? 23.938 -5.105 2.363 1 97 366 HIS B O 1
ATOM 7295 N N . LEU B 1 367 ? 24.234 -3.803 4.137 1 97.12 367 LEU B N 1
ATOM 7296 C CA . LEU B 1 367 ? 22.844 -3.371 4.078 1 97.12 367 LEU B CA 1
ATOM 7297 C C . LEU B 1 367 ? 22.547 -2.672 2.758 1 97.12 367 LEU B C 1
ATOM 7299 O O . LEU B 1 367 ? 21.5 -2.922 2.139 1 97.12 367 LEU B O 1
ATOM 7303 N N . GLY B 1 368 ? 23.438 -1.831 2.32 1 97.38 368 GLY B N 1
ATOM 7304 C CA . GLY B 1 368 ? 23.266 -1.175 1.032 1 97.38 368 GLY B CA 1
ATOM 7305 C C . GLY B 1 368 ? 23.188 -2.148 -0.128 1 97.38 368 GLY B C 1
ATOM 7306 O O . GLY B 1 368 ? 22.328 -2.014 -1.002 1 97.38 368 GLY B O 1
ATOM 7307 N N . GLU B 1 369 ? 24.062 -3.137 -0.071 1 96.94 369 GLU B N 1
ATOM 7308 C CA . GLU B 1 369 ? 24.078 -4.145 -1.125 1 96.94 369 GLU B CA 1
ATOM 7309 C C . GLU B 1 369 ? 22.781 -4.965 -1.121 1 96.94 369 GLU B C 1
ATOM 7311 O O . GLU B 1 369 ? 22.25 -5.293 -2.182 1 96.94 369 GLU B O 1
ATOM 7316 N N . ILE B 1 370 ? 22.344 -5.258 0.073 1 97.31 370 ILE B N 1
ATOM 7317 C CA . ILE B 1 370 ? 21.125 -6.047 0.229 1 97.31 370 ILE B CA 1
ATOM 7318 C C . ILE B 1 370 ? 19.938 -5.285 -0.349 1 97.31 370 ILE B C 1
ATOM 7320 O O . ILE B 1 370 ? 19.125 -5.852 -1.086 1 97.31 370 ILE B O 1
ATOM 7324 N N . ILE B 1 371 ? 19.891 -4.02 -0.059 1 96.81 371 ILE B N 1
ATOM 7325 C CA . ILE B 1 371 ? 18.797 -3.18 -0.532 1 96.81 371 ILE B CA 1
ATOM 7326 C C . ILE B 1 371 ? 18.828 -3.102 -2.057 1 96.81 371 ILE B C 1
ATOM 7328 O O . ILE B 1 371 ? 17.797 -3.287 -2.715 1 96.81 371 ILE B O 1
ATOM 7332 N N . ARG B 1 372 ? 19.906 -2.854 -2.592 1 95.38 372 ARG B N 1
ATOM 7333 C CA . ARG B 1 372 ? 20.047 -2.781 -4.043 1 95.38 372 ARG B CA 1
ATOM 7334 C C . ARG B 1 372 ? 19.656 -4.098 -4.699 1 95.38 372 ARG B C 1
ATOM 7336 O O . ARG B 1 372 ? 18.953 -4.102 -5.715 1 95.38 372 ARG B O 1
ATOM 7343 N N . PHE B 1 373 ? 20.125 -5.168 -4.121 1 96.38 373 PHE B N 1
ATOM 7344 C CA . PHE B 1 373 ? 19.859 -6.496 -4.66 1 96.38 373 PHE B CA 1
ATOM 7345 C C . PHE B 1 373 ? 18.359 -6.789 -4.629 1 96.38 373 PHE B C 1
ATOM 7347 O O . PHE B 1 373 ? 17.781 -7.184 -5.645 1 96.38 373 PHE B O 1
ATOM 7354 N N . PHE B 1 374 ? 17.672 -6.531 -3.49 1 96.25 374 PHE B N 1
ATOM 7355 C CA . PHE B 1 374 ? 16.266 -6.871 -3.326 1 96.25 374 PHE B CA 1
ATOM 7356 C C . PHE B 1 374 ? 15.383 -5.914 -4.117 1 96.25 374 PHE B C 1
ATOM 7358 O O . PHE B 1 374 ? 14.344 -6.316 -4.648 1 96.25 374 PHE B O 1
ATOM 7365 N N . SER B 1 375 ? 15.703 -4.672 -4.223 1 94.31 375 SER B N 1
ATOM 7366 C CA . SER B 1 375 ? 14.82 -3.668 -4.797 1 94.31 375 SER B CA 1
ATOM 7367 C C . SER B 1 375 ? 14.992 -3.582 -6.312 1 94.31 375 SER B C 1
ATOM 7369 O O . SER B 1 375 ? 14.016 -3.4 -7.043 1 94.31 375 SER B O 1
ATOM 7371 N N . THR B 1 376 ? 16.156 -3.672 -6.836 1 91.81 376 THR B N 1
ATOM 7372 C CA . THR B 1 376 ? 16.391 -3.359 -8.242 1 91.81 376 THR B CA 1
ATOM 7373 C C . THR B 1 376 ? 16.688 -4.629 -9.039 1 91.81 376 THR B C 1
ATOM 7375 O O . THR B 1 376 ? 16.359 -4.715 -10.219 1 91.81 376 THR B O 1
ATOM 7378 N N . ARG B 1 377 ? 17.297 -5.598 -8.406 1 92.31 377 ARG B N 1
ATOM 7379 C CA . ARG B 1 377 ? 17.656 -6.801 -9.148 1 92.31 377 ARG B CA 1
ATOM 7380 C C . ARG B 1 377 ? 16.547 -7.848 -9.078 1 92.31 377 ARG B C 1
ATOM 7382 O O . ARG B 1 377 ? 15.977 -8.234 -10.102 1 92.31 377 ARG B O 1
ATOM 7389 N N . THR B 1 378 ? 16.25 -8.227 -7.832 1 94 378 THR B N 1
ATOM 7390 C CA . THR B 1 378 ? 15.227 -9.266 -7.684 1 94 378 THR B CA 1
ATOM 7391 C C . THR B 1 378 ? 13.828 -8.648 -7.691 1 94 378 THR B C 1
ATOM 7393 O O . THR B 1 378 ? 12.836 -9.344 -7.934 1 94 378 THR B O 1
ATOM 7396 N N . LYS B 1 379 ? 13.672 -7.355 -7.363 1 92.56 379 LYS B N 1
ATOM 7397 C CA . LYS B 1 379 ? 12.414 -6.613 -7.324 1 92.56 379 LYS B CA 1
ATOM 7398 C C . LYS B 1 379 ? 11.438 -7.238 -6.332 1 92.56 379 LYS B C 1
ATOM 7400 O O . LYS B 1 379 ? 10.242 -7.367 -6.625 1 92.56 379 LYS B O 1
ATOM 7405 N N . THR B 1 380 ? 11.961 -7.691 -5.246 1 94.62 380 THR B N 1
ATOM 7406 C CA . THR B 1 380 ? 11.148 -8.297 -4.203 1 94.62 380 THR B CA 1
ATOM 7407 C C . THR B 1 380 ? 10.891 -7.312 -3.068 1 94.62 380 THR B C 1
ATOM 7409 O O . THR B 1 380 ? 10.109 -7.59 -2.158 1 94.62 380 THR B O 1
ATOM 7412 N N . LEU B 1 381 ? 11.547 -6.219 -3.145 1 94.19 381 LEU B N 1
ATOM 7413 C CA . LEU B 1 381 ? 11.414 -5.18 -2.127 1 94.19 381 LEU B CA 1
ATOM 7414 C C . LEU B 1 381 ? 11.016 -3.85 -2.754 1 94.19 381 LEU B C 1
ATOM 7416 O O . LEU B 1 381 ? 11.586 -3.438 -3.766 1 94.19 381 LEU B O 1
ATOM 7420 N N . HIS B 1 382 ? 10.016 -3.314 -2.123 1 91.81 382 HIS B N 1
ATOM 7421 C CA . HIS B 1 382 ? 9.562 -1.998 -2.553 1 91.81 382 HIS B CA 1
ATOM 7422 C C . HIS B 1 382 ? 9.766 -0.958 -1.457 1 91.81 382 HIS B C 1
ATOM 7424 O O . HIS B 1 382 ? 9.43 -1.201 -0.294 1 91.81 382 HIS B O 1
ATOM 7430 N N . LEU B 1 383 ? 10.375 0.095 -1.864 1 93.38 383 LEU B N 1
ATOM 7431 C CA . LEU B 1 383 ? 10.57 1.205 -0.937 1 93.38 383 LEU B CA 1
ATOM 7432 C C . LEU B 1 383 ? 9.445 2.225 -1.06 1 93.38 383 LEU B C 1
ATOM 7434 O O . LEU B 1 383 ? 9.219 2.777 -2.139 1 93.38 383 LEU B O 1
ATOM 7438 N N . GLU B 1 384 ? 8.734 2.422 0.063 1 88.44 384 GLU B N 1
ATOM 7439 C CA . GLU B 1 384 ? 7.59 3.324 0.055 1 88.44 384 GLU B CA 1
ATOM 7440 C C . GLU B 1 384 ? 7.727 4.402 1.126 1 88.44 384 GLU B C 1
ATOM 7442 O O . GLU B 1 384 ? 8.164 4.121 2.242 1 88.44 384 GLU B O 1
ATOM 7447 N N . SER B 1 385 ? 7.383 5.605 0.752 1 91.25 385 SER B N 1
ATOM 7448 C CA . SER B 1 385 ? 7.395 6.691 1.728 1 91.25 385 SER B CA 1
ATOM 7449 C C . SER B 1 385 ? 6.223 6.57 2.699 1 91.25 385 SER B C 1
ATOM 7451 O O . SER B 1 385 ? 5.113 6.219 2.301 1 91.25 385 SER B O 1
ATOM 7453 N N . THR B 1 386 ? 6.391 6.91 3.887 1 89.31 386 THR B N 1
ATOM 7454 C CA . THR B 1 386 ? 5.332 6.91 4.887 1 89.31 386 THR B CA 1
ATOM 7455 C C . THR B 1 386 ? 4.555 8.227 4.848 1 89.31 386 THR B C 1
ATOM 7457 O O . THR B 1 386 ? 3.488 8.336 5.457 1 89.31 386 THR B O 1
ATOM 7460 N N . LEU B 1 387 ? 5.148 9.164 4.195 1 87.31 387 LEU B N 1
ATOM 7461 C CA . LEU B 1 387 ? 4.574 10.508 4.172 1 87.31 387 LEU B CA 1
ATOM 7462 C C . LEU B 1 387 ? 3.453 10.602 3.143 1 87.31 387 LEU B C 1
ATOM 7464 O O . LEU B 1 387 ? 2.623 11.508 3.203 1 87.31 387 LEU B O 1
ATOM 7468 N N . SER B 1 388 ? 3.359 9.781 2.104 1 70.19 388 SER B N 1
ATOM 7469 C CA . SER B 1 388 ? 2.434 9.906 0.982 1 70.19 388 SER B CA 1
ATOM 7470 C C . SER B 1 388 ? 1.098 9.234 1.295 1 70.19 388 SER B C 1
ATOM 7472 O O . SER B 1 388 ? 1.061 8.094 1.748 1 70.19 388 SER B O 1
ATOM 7474 N N . SER B 1 389 ? 0.13 10.07 1.868 1 57.88 389 SER B N 1
ATOM 7475 C CA . SER B 1 389 ? -1.202 9.516 2.092 1 57.88 389 SER B CA 1
ATOM 7476 C C . SER B 1 389 ? -1.852 9.094 0.779 1 57.88 389 SER B C 1
ATOM 7478 O O . SER B 1 389 ? -1.622 9.711 -0.262 1 57.88 389 SER B O 1
ATOM 7480 N N . GLN B 1 390 ? -2.213 7.824 0.601 1 50.38 390 GLN B N 1
ATOM 7481 C CA . GLN B 1 390 ? -2.902 7.184 -0.515 1 50.38 390 GLN B CA 1
ATOM 7482 C C . GLN B 1 390 ? -4.145 7.973 -0.92 1 50.38 390 GLN B C 1
ATOM 7484 O O . GLN B 1 390 ? -4.922 7.523 -1.763 1 50.38 390 GLN B O 1
ATOM 7489 N N . THR B 1 391 ? -4.375 9.18 -0.273 1 46.03 391 THR B N 1
ATOM 7490 C CA . THR B 1 391 ? -5.68 9.688 -0.681 1 46.03 391 THR B CA 1
ATOM 7491 C C . THR B 1 391 ? -5.613 10.289 -2.082 1 46.03 391 THR B C 1
ATOM 7493 O O . THR B 1 391 ? -4.844 11.227 -2.326 1 46.03 391 THR B O 1
ATOM 7496 N N . HIS B 1 392 ? -5.914 9.562 -3.037 1 42.38 392 HIS B N 1
ATOM 7497 C CA . HIS B 1 392 ? -6.16 10.047 -4.391 1 42.38 392 HIS B CA 1
ATOM 7498 C C . HIS B 1 392 ? -7.156 11.203 -4.391 1 42.38 392 HIS B C 1
ATOM 7500 O O . HIS B 1 392 ? -8.328 11.016 -4.055 1 42.38 392 HIS B O 1
ATOM 7506 N N . TYR B 1 393 ? -6.762 12.352 -4.121 1 43.53 393 TYR B N 1
ATOM 7507 C CA . TYR B 1 393 ? -7.707 13.422 -4.43 1 43.53 393 TYR B CA 1
ATOM 7508 C C . TYR B 1 393 ? -8.008 13.469 -5.922 1 43.53 393 TYR B C 1
ATOM 7510 O O . TYR B 1 393 ? -7.094 13.562 -6.742 1 43.53 393 TYR B O 1
ATOM 7518 N N . SER B 1 394 ? -9.094 12.859 -6.363 1 40.75 394 SER B N 1
ATOM 7519 C CA . SER B 1 394 ? -9.633 13.172 -7.688 1 40.75 394 SER B CA 1
ATOM 7520 C C . SER B 1 394 ? -9.75 14.68 -7.895 1 40.75 394 SER B C 1
ATOM 7522 O O . SER B 1 394 ? -10.32 15.383 -7.059 1 40.75 394 SER B O 1
ATOM 7524 N N . ASP B 1 395 ? -8.828 15.336 -8.453 1 41.47 395 ASP B N 1
ATOM 7525 C CA . ASP B 1 395 ? -9.031 16.688 -8.961 1 41.47 395 ASP B CA 1
ATOM 7526 C C . ASP B 1 395 ? -10.414 16.844 -9.594 1 41.47 395 ASP B C 1
ATOM 7528 O O . ASP B 1 395 ? -10.602 16.531 -10.766 1 41.47 395 ASP B O 1
ATOM 7532 N N . SER B 1 396 ? -11.523 16.484 -9.047 1 37.28 396 SER B N 1
ATOM 7533 C CA . SER B 1 396 ? -12.828 16.75 -9.641 1 37.28 396 SER B CA 1
ATOM 7534 C C . SER B 1 396 ? -12.977 18.234 -9.992 1 37.28 396 SER B C 1
ATOM 7536 O O . SER B 1 396 ? -13.367 19.047 -9.148 1 37.28 396 SER B O 1
ATOM 7538 N N . ASP B 1 397 ? -12.242 18.969 -10.641 1 36.03 397 ASP B N 1
ATOM 7539 C CA . ASP B 1 397 ? -12.812 20.125 -11.312 1 36.03 397 ASP B CA 1
ATOM 7540 C C . ASP B 1 397 ? -14.086 19.766 -12.062 1 36.03 397 ASP B C 1
ATOM 7542 O O . ASP B 1 397 ? -14.055 18.953 -13 1 36.03 397 ASP B O 1
ATOM 7546 N N . SER B 1 398 ? -15.219 19.766 -11.484 1 32.94 398 SER B N 1
ATOM 7547 C CA . SER B 1 398 ? -16.516 19.781 -12.141 1 32.94 398 SER B CA 1
ATOM 7548 C C . SER B 1 398 ? -16.531 20.766 -13.305 1 32.94 398 SER B C 1
ATOM 7550 O O . SER B 1 398 ? -17.109 21.859 -13.195 1 32.94 398 SER B O 1
ATOM 7552 N N . ASP B 1 399 ? -15.805 21.25 -14.141 1 30.45 399 ASP B N 1
ATOM 7553 C CA . ASP B 1 399 ? -16.453 21.75 -15.352 1 30.45 399 ASP B CA 1
ATOM 7554 C C . ASP B 1 399 ? -17.422 20.734 -15.914 1 30.45 399 ASP B C 1
ATOM 7556 O O . ASP B 1 399 ? -17.188 19.531 -15.828 1 30.45 399 ASP B O 1
ATOM 7560 N N . ASP B 1 400 ? -18.797 21.125 -16.266 1 30.05 400 ASP B N 1
ATOM 7561 C CA . ASP B 1 400 ? -19.922 20.469 -16.922 1 30.05 400 ASP B CA 1
ATOM 7562 C C . ASP B 1 400 ? -19.422 19.438 -17.953 1 30.05 400 ASP B C 1
ATOM 7564 O O . ASP B 1 400 ? -19.859 18.297 -17.953 1 30.05 400 ASP B O 1
ATOM 7568 N N . ASN B 1 401 ? -19.562 19.891 -19.406 1 24.98 401 ASN B N 1
ATOM 7569 C CA . ASN B 1 401 ? -19.875 19.047 -20.562 1 24.98 401 ASN B CA 1
ATOM 7570 C C . ASN B 1 401 ? -18.781 18.016 -20.812 1 24.98 401 ASN B C 1
ATOM 7572 O O . ASN B 1 401 ? -19 17.062 -21.562 1 24.98 401 ASN B O 1
ATOM 7576 N N . GLU B 1 402 ? -17.656 18.484 -21.406 1 25.59 402 GLU B N 1
ATOM 7577 C CA . GLU B 1 402 ? -17.031 17.516 -22.312 1 25.59 402 GLU B CA 1
ATOM 7578 C C . GLU B 1 402 ? -16.625 16.234 -21.578 1 25.59 402 GLU B C 1
ATOM 7580 O O . GLU B 1 402 ? -16.484 16.25 -20.359 1 25.59 402 GLU B O 1
ATOM 7585 N N . GLU B 1 403 ? -16.234 15.242 -22.469 1 23.7 403 GLU B N 1
ATOM 7586 C CA . GLU B 1 403 ? -15.914 13.82 -22.5 1 23.7 403 GLU B CA 1
ATOM 7587 C C . GLU B 1 403 ? -14.922 13.445 -21.406 1 23.7 403 GLU B C 1
ATOM 7589 O O . GLU B 1 403 ? -14.148 14.281 -20.953 1 23.7 403 GLU B O 1
ATOM 7594 N N . HIS B 1 404 ? -15.094 12.258 -20.891 1 25.33 404 HIS B N 1
ATOM 7595 C CA . HIS B 1 404 ? -14.547 11.242 -19.984 1 25.33 404 HIS B CA 1
ATOM 7596 C C . HIS B 1 404 ? -13.023 11.188 -20.078 1 25.33 404 HIS B C 1
ATOM 7598 O O . HIS B 1 404 ? -12.461 10.211 -20.562 1 25.33 404 HIS B O 1
ATOM 7604 N N . ILE B 1 405 ? -12.344 12.281 -20.547 1 23.73 405 ILE B N 1
ATOM 7605 C CA . ILE B 1 405 ? -11 11.75 -20.719 1 23.73 405 ILE B CA 1
ATOM 7606 C C . ILE B 1 405 ? -10.453 11.305 -19.359 1 23.73 405 ILE B C 1
ATOM 7608 O O . ILE B 1 405 ? -10.406 12.094 -18.406 1 23.73 405 ILE B O 1
ATOM 7612 N N . ASN B 1 406 ? -10.602 10.062 -19.047 1 24.66 406 ASN B N 1
ATOM 7613 C CA . ASN B 1 406 ? -9.891 9.211 -18.094 1 24.66 406 ASN B CA 1
ATOM 7614 C C . ASN B 1 406 ? -8.43 9.633 -17.953 1 24.66 406 ASN B C 1
ATOM 7616 O O . ASN B 1 406 ? -7.559 9.133 -18.656 1 24.66 406 ASN B O 1
ATOM 7620 N N . THR B 1 407 ? -8.227 10.969 -18.078 1 25.47 407 THR B N 1
ATOM 7621 C CA . THR B 1 407 ? -6.785 11.18 -18.078 1 25.47 407 THR B CA 1
ATOM 7622 C C . THR B 1 407 ? -6.16 10.617 -16.812 1 25.47 407 THR B C 1
ATOM 7624 O O . THR B 1 407 ? -6.586 10.945 -15.703 1 25.47 407 THR B O 1
ATOM 7627 N N . GLN B 1 408 ? -5.555 9.461 -16.953 1 27.08 408 GLN B N 1
ATOM 7628 C CA . GLN B 1 408 ? -4.594 8.766 -16.109 1 27.08 408 GLN B CA 1
ATOM 7629 C C . GLN B 1 408 ? -3.674 9.758 -15.398 1 27.08 408 GLN B C 1
ATOM 7631 O O . GLN B 1 408 ? -2.902 10.469 -16.047 1 27.08 408 GLN B O 1
ATOM 7636 N N . SER B 1 409 ? -4.312 10.547 -14.531 1 27.52 409 SER B N 1
ATOM 7637 C CA . SER B 1 409 ? -3.418 11.398 -13.75 1 27.52 409 SER B CA 1
ATOM 7638 C C . SER B 1 409 ? -2.094 10.688 -13.469 1 27.52 409 SER B C 1
ATOM 7640 O O . SER B 1 409 ? -2.068 9.484 -13.211 1 27.52 409 SER B O 1
ATOM 7642 N N . PRO B 1 410 ? -1.085 11.305 -13.961 1 26.84 410 PRO B N 1
ATOM 7643 C CA . PRO B 1 410 ? 0.255 10.781 -13.695 1 26.84 410 PRO B CA 1
ATOM 7644 C C . PRO B 1 410 ? 0.48 10.453 -12.219 1 26.84 410 PRO B C 1
ATOM 7646 O O . PRO B 1 410 ? 0.037 11.203 -11.344 1 26.84 410 PRO B O 1
ATOM 7649 N N . LYS B 1 411 ? 0.396 9.078 -11.891 1 31.44 411 LYS B N 1
ATOM 7650 C CA . LYS B 1 411 ? 0.83 8.273 -10.742 1 31.44 411 LYS B CA 1
ATOM 7651 C C . LYS B 1 411 ? 2.07 8.875 -10.094 1 31.44 411 LYS B C 1
ATOM 7653 O O . LYS B 1 411 ? 3.197 8.586 -10.5 1 31.44 411 LYS B O 1
ATOM 7658 N N . ASN B 1 412 ? 2.068 10.102 -9.742 1 27.81 412 ASN B N 1
ATOM 7659 C CA . ASN B 1 412 ? 3.246 10.672 -9.102 1 27.81 412 ASN B CA 1
ATOM 7660 C C . ASN B 1 412 ? 3.838 9.719 -8.062 1 27.81 412 ASN B C 1
ATOM 7662 O O . ASN B 1 412 ? 3.229 8.703 -7.73 1 27.81 412 ASN B O 1
ATOM 7666 N N . THR B 1 413 ? 4.195 10.375 -6.766 1 31.44 413 THR B N 1
ATOM 7667 C CA . THR B 1 413 ? 5.434 10.258 -6.004 1 31.44 413 THR B CA 1
ATOM 7668 C C . THR B 1 413 ? 5.383 9.055 -5.062 1 31.44 413 THR B C 1
ATOM 7670 O O . THR B 1 413 ? 5.367 9.219 -3.842 1 31.44 413 THR B O 1
ATOM 7673 N N . ASN B 1 414 ? 4.418 8.242 -5.078 1 33.03 414 ASN B N 1
ATOM 7674 C CA . ASN B 1 414 ? 4.875 7.105 -4.285 1 33.03 414 ASN B CA 1
ATOM 7675 C C . ASN B 1 414 ? 6.305 6.707 -4.641 1 33.03 414 ASN B C 1
ATOM 7677 O O . ASN B 1 414 ? 6.746 6.918 -5.773 1 33.03 414 ASN B O 1
ATOM 7681 N N . PHE B 1 415 ? 7.281 6.5 -3.908 1 34.72 415 PHE B N 1
ATOM 7682 C CA . PHE B 1 415 ? 8.461 5.992 -4.602 1 34.72 415 PHE B CA 1
ATOM 7683 C C . PHE B 1 415 ? 8.062 5.219 -5.852 1 34.72 415 PHE B C 1
ATOM 7685 O O . PHE B 1 415 ? 6.961 5.395 -6.375 1 34.72 415 PHE B O 1
ATOM 7692 N N . ALA B 1 416 ? 8.516 4.129 -6.316 1 32.28 416 ALA B N 1
ATOM 7693 C CA . ALA B 1 416 ? 8.242 3.258 -7.457 1 32.28 416 ALA B CA 1
ATOM 7694 C C . ALA B 1 416 ? 6.789 2.803 -7.473 1 32.28 416 ALA B C 1
ATOM 7696 O O . ALA B 1 416 ? 6.465 1.717 -6.984 1 32.28 416 ALA B O 1
ATOM 7697 N N . HIS B 1 417 ? 5.816 3.592 -7.137 1 32.53 417 HIS B N 1
ATOM 7698 C CA . HIS B 1 417 ? 4.742 2.748 -7.652 1 32.53 417 HIS B CA 1
ATOM 7699 C C . HIS B 1 417 ? 4.844 2.594 -9.164 1 32.53 417 HIS B C 1
ATOM 7701 O O . HIS B 1 417 ? 4.953 3.586 -9.891 1 32.53 417 HIS B O 1
ATOM 7707 N N . PRO B 1 418 ? 5.273 1.644 -9.812 1 31.3 418 PRO B N 1
ATOM 7708 C CA . PRO B 1 418 ? 5.078 1.424 -11.25 1 31.3 418 PRO B CA 1
ATOM 7709 C C . PRO B 1 418 ? 3.676 1.796 -11.719 1 31.3 418 PRO B C 1
ATOM 7711 O O . PRO B 1 418 ? 2.705 1.115 -11.375 1 31.3 418 PRO B O 1
ATOM 7714 N N . SER B 1 419 ? 3.205 2.891 -11.641 1 32.16 419 SER B N 1
ATOM 7715 C CA . SER B 1 419 ? 1.977 3.068 -12.406 1 32.16 419 SER B CA 1
ATOM 7716 C C . SER B 1 419 ? 2.084 2.416 -13.781 1 32.16 419 SER B C 1
ATOM 7718 O O . SER B 1 419 ? 1.152 2.49 -14.586 1 32.16 419 SER B O 1
ATOM 7720 N N . SER B 1 420 ? 3.232 2.939 -14.578 1 32.09 420 SER B N 1
ATOM 7721 C CA . SER B 1 420 ? 3.152 2.426 -15.945 1 32.09 420 SER B CA 1
ATOM 7722 C C . SER B 1 420 ? 2.67 0.979 -15.961 1 32.09 420 SER B C 1
ATOM 7724 O O . SER B 1 420 ? 2.916 0.226 -15.016 1 32.09 420 SER B O 1
ATOM 7726 N N . SER B 1 421 ? 1.772 0.656 -16.844 1 33.34 421 SER B N 1
ATOM 7727 C CA . SER B 1 421 ? 1.329 -0.593 -17.453 1 33.34 421 SER B CA 1
ATOM 7728 C C . SER B 1 421 ? 2.449 -1.629 -17.469 1 33.34 421 SER B C 1
ATOM 7730 O O . SER B 1 421 ? 2.246 -2.764 -17.922 1 33.34 421 SER B O 1
ATOM 7732 N N . SER B 1 422 ? 3.676 -1.137 -17.781 1 34.34 422 SER B N 1
ATOM 7733 C CA . SER B 1 422 ? 4.539 -2.312 -17.844 1 34.34 422 SER B CA 1
ATOM 7734 C C . SER B 1 422 ? 4.605 -3.01 -16.484 1 34.34 422 SER B C 1
ATOM 7736 O O . SER B 1 422 ? 5.273 -2.531 -15.562 1 34.34 422 SER B O 1
ATOM 7738 N N . SER B 1 423 ? 3.59 -3.406 -15.859 1 40.84 423 SER B N 1
ATOM 7739 C CA . SER B 1 423 ? 3.346 -4.379 -14.797 1 40.84 423 SER B CA 1
ATOM 7740 C C . SER B 1 423 ? 4.566 -5.27 -14.57 1 40.84 423 SER B C 1
ATOM 7742 O O . SER B 1 423 ? 4.719 -6.301 -15.234 1 40.84 423 SER B O 1
ATOM 7744 N N . SER B 1 424 ? 5.656 -4.801 -14.586 1 47.34 424 SER B N 1
ATOM 7745 C CA . SER B 1 424 ? 6.594 -5.82 -14.125 1 47.34 424 SER B CA 1
ATOM 7746 C C . SER B 1 424 ? 6.035 -6.578 -12.93 1 47.34 424 SER B C 1
ATOM 7748 O O . SER B 1 424 ? 5.914 -6.023 -11.836 1 47.34 424 SER B O 1
ATOM 7750 N N . SER B 1 425 ? 5.074 -7.379 -13.148 1 56.84 425 SER B N 1
ATOM 7751 C CA . SER B 1 425 ? 4.352 -8.344 -12.328 1 56.84 425 SER B CA 1
ATOM 7752 C C . SER B 1 425 ? 5.262 -8.969 -11.281 1 56.84 425 SER B C 1
ATOM 7754 O O . SER B 1 425 ? 6.414 -9.305 -11.57 1 56.84 425 SER B O 1
ATOM 7756 N N . SER B 1 426 ? 5.133 -8.57 -10 1 65 426 SER B N 1
ATOM 7757 C CA . SER B 1 426 ? 5.789 -9.289 -8.906 1 65 426 SER B CA 1
ATOM 7758 C C . SER B 1 426 ? 6.023 -10.75 -9.266 1 65 426 SER B C 1
ATOM 7760 O O . SER B 1 426 ? 5.18 -11.383 -9.914 1 65 426 SER B O 1
ATOM 7762 N N . PRO B 1 427 ? 7.328 -11.047 -9.188 1 76.25 427 PRO B N 1
ATOM 7763 C CA . PRO B 1 427 ? 7.605 -12.453 -9.484 1 76.25 427 PRO B CA 1
ATOM 7764 C C . PRO B 1 427 ? 6.746 -13.406 -8.656 1 76.25 427 PRO B C 1
ATOM 7766 O O . PRO B 1 427 ? 6.793 -13.375 -7.426 1 76.25 427 PRO B O 1
ATOM 7769 N N . THR B 1 428 ? 5.914 -14.055 -9.305 1 85.25 428 THR B N 1
ATOM 7770 C CA . THR B 1 428 ? 5.043 -14.961 -8.57 1 85.25 428 THR B CA 1
ATOM 7771 C C . THR B 1 428 ? 5.465 -16.406 -8.789 1 85.25 428 THR B C 1
ATOM 7773 O O . THR B 1 428 ? 5.023 -17.312 -8.062 1 85.25 428 THR B O 1
ATOM 7776 N N . ASN B 1 429 ? 6.336 -16.688 -9.781 1 92.5 429 ASN B N 1
ATOM 7777 C CA . ASN B 1 429 ? 6.863 -18.031 -9.992 1 92.5 429 ASN B CA 1
ATOM 7778 C C . ASN B 1 429 ? 7.961 -18.359 -8.984 1 92.5 429 ASN B C 1
ATOM 7780 O O . ASN B 1 429 ? 9.031 -17.766 -9.008 1 92.5 429 ASN B O 1
ATOM 7784 N N . ILE B 1 430 ? 7.75 -19.344 -8.195 1 95.38 430 ILE B N 1
ATOM 7785 C CA . ILE B 1 430 ? 8.602 -19.625 -7.043 1 95.38 430 ILE B CA 1
ATOM 7786 C C . ILE B 1 430 ? 9.977 -20.094 -7.516 1 95.38 430 ILE B C 1
ATOM 7788 O O . ILE B 1 430 ? 11.008 -19.609 -7.027 1 95.38 430 ILE B O 1
ATOM 7792 N N . PRO B 1 431 ? 10.086 -21 -8.539 1 94.44 431 PRO B N 1
ATOM 7793 C CA . PRO B 1 431 ? 11.414 -21.391 -9 1 94.44 431 PRO B CA 1
ATOM 7794 C C . PRO B 1 431 ? 12.227 -20.234 -9.547 1 94.44 431 PRO B C 1
ATOM 7796 O O . PRO B 1 431 ? 13.422 -20.109 -9.258 1 94.44 431 PRO B O 1
ATOM 7799 N N . ALA B 1 432 ? 11.586 -19.422 -10.297 1 93.88 432 ALA B N 1
ATOM 7800 C CA . ALA B 1 432 ? 12.273 -18.266 -10.844 1 93.88 432 ALA B CA 1
ATOM 7801 C C . ALA B 1 432 ? 12.703 -17.312 -9.734 1 93.88 432 ALA B C 1
ATOM 7803 O O . ALA B 1 432 ? 13.797 -16.734 -9.789 1 93.88 432 ALA B O 1
ATOM 7804 N N . LEU B 1 433 ? 11.859 -17.156 -8.797 1 95.5 433 LEU B N 1
ATOM 7805 C CA . LEU B 1 433 ? 12.148 -16.281 -7.668 1 95.5 433 LEU B CA 1
ATOM 7806 C C . LEU B 1 433 ? 13.344 -16.797 -6.867 1 95.5 433 LEU B C 1
ATOM 7808 O O . LEU B 1 433 ? 14.258 -16.031 -6.547 1 95.5 433 LEU B O 1
ATOM 7812 N N . LEU B 1 434 ? 13.336 -18.094 -6.586 1 96.94 434 LEU B N 1
ATOM 7813 C CA . LEU B 1 434 ? 14.438 -18.672 -5.836 1 96.94 434 LEU B CA 1
ATOM 7814 C C . LEU B 1 434 ? 15.742 -18.594 -6.625 1 96.94 434 LEU B C 1
ATOM 7816 O O . LEU B 1 434 ? 16.797 -18.328 -6.059 1 96.94 434 LEU B O 1
ATOM 7820 N N . ALA B 1 435 ? 15.633 -18.781 -7.906 1 96.06 435 ALA B N 1
ATOM 7821 C CA . ALA B 1 435 ? 16.812 -18.672 -8.758 1 96.06 435 ALA B CA 1
ATOM 7822 C C . ALA B 1 435 ? 17.359 -17.25 -8.766 1 96.06 435 ALA B C 1
ATOM 7824 O O . ALA B 1 435 ? 18.578 -17.047 -8.711 1 96.06 435 ALA B O 1
ATOM 7825 N N . SER B 1 436 ? 16.484 -16.312 -8.797 1 96.38 436 SER B N 1
ATOM 7826 C CA . SER B 1 436 ? 16.891 -14.914 -8.781 1 96.38 436 SER B CA 1
ATOM 7827 C C . SER B 1 436 ? 17.562 -14.555 -7.457 1 96.38 436 SER B C 1
ATOM 7829 O O . SER B 1 436 ? 18.578 -13.852 -7.438 1 96.38 436 SER B O 1
ATOM 7831 N N . LEU B 1 437 ? 17.047 -15.047 -6.379 1 96.94 437 LEU B N 1
ATOM 7832 C CA . LEU B 1 437 ? 17.578 -14.742 -5.059 1 96.94 437 LEU B CA 1
ATOM 7833 C C . LEU B 1 437 ? 18.938 -15.406 -4.855 1 96.94 437 LEU B C 1
ATOM 7835 O O . LEU B 1 437 ? 19.781 -14.898 -4.109 1 96.94 437 LEU B O 1
ATOM 7839 N N . ARG B 1 438 ? 19.188 -16.5 -5.57 1 96.75 438 ARG B N 1
ATOM 7840 C CA . ARG B 1 438 ? 20.453 -17.219 -5.465 1 96.75 438 ARG B CA 1
ATOM 7841 C C . ARG B 1 438 ? 21.594 -16.422 -6.125 1 96.75 438 ARG B C 1
ATOM 7843 O O . ARG B 1 438 ? 22.766 -16.688 -5.867 1 96.75 438 ARG B O 1
ATOM 7850 N N . GLN B 1 439 ? 21.234 -15.5 -6.922 1 96.06 439 GLN B N 1
ATOM 7851 C CA . GLN B 1 439 ? 22.219 -14.711 -7.637 1 96.06 439 GLN B CA 1
ATOM 7852 C C . GLN B 1 439 ? 22.719 -13.547 -6.781 1 96.06 439 GLN B C 1
ATOM 7854 O O . GLN B 1 439 ? 23.344 -12.617 -7.289 1 96.06 439 GLN B O 1
ATOM 7859 N N . CYS B 1 440 ? 22.547 -13.617 -5.48 1 95 440 CYS B N 1
ATOM 7860 C CA . CYS B 1 440 ? 23 -12.57 -4.562 1 95 440 CYS B CA 1
ATOM 7861 C C . CYS B 1 440 ? 24.5 -12.359 -4.68 1 95 440 CYS B C 1
ATOM 7863 O O . CYS B 1 440 ? 25.266 -13.312 -4.617 1 95 440 CYS B O 1
ATOM 7865 N N . PRO B 1 441 ? 24.906 -11.109 -4.848 1 91.94 441 PRO B N 1
ATOM 7866 C CA . PRO B 1 441 ? 26.344 -10.828 -5.035 1 91.94 441 PRO B CA 1
ATOM 7867 C C . PRO B 1 441 ? 27.172 -11.117 -3.787 1 91.94 441 PRO B C 1
ATOM 7869 O O . PRO B 1 441 ? 26.625 -11.18 -2.682 1 91.94 441 PRO B O 1
ATOM 7872 N N . GLU B 1 442 ? 28.469 -11.328 -3.998 1 91.56 442 GLU B N 1
ATOM 7873 C CA . GLU B 1 442 ? 29.406 -11.633 -2.912 1 91.56 442 GLU B CA 1
ATOM 7874 C C . GLU B 1 442 ? 30.391 -10.484 -2.695 1 91.56 442 GLU B C 1
ATOM 7876 O O . GLU B 1 442 ? 31.516 -10.711 -2.262 1 91.56 442 GLU B O 1
ATOM 7881 N N . TYR B 1 443 ? 29.953 -9.266 -2.949 1 92.06 443 TYR B N 1
ATOM 7882 C CA . TYR B 1 443 ? 30.812 -8.109 -2.771 1 92.06 443 TYR B CA 1
ATOM 7883 C C . TYR B 1 443 ? 31.219 -7.941 -1.31 1 92.06 443 TYR B C 1
ATOM 7885 O O . TYR B 1 443 ? 30.438 -8.258 -0.408 1 92.06 443 TYR B O 1
ATOM 7893 N N . GLN B 1 444 ? 32.5 -7.559 -1.105 1 93.06 444 GLN B N 1
ATOM 7894 C CA . GLN B 1 444 ? 33 -7.258 0.23 1 93.06 444 GLN B CA 1
ATOM 7895 C C . GLN B 1 444 ? 33.5 -5.812 0.326 1 93.06 444 GLN B C 1
ATOM 7897 O O . GLN B 1 444 ? 33.812 -5.195 -0.688 1 93.06 444 GLN B O 1
ATOM 7902 N N . ILE B 1 445 ? 33.438 -5.281 1.502 1 92.56 445 ILE B N 1
ATOM 7903 C CA . ILE B 1 445 ? 33.812 -3.885 1.698 1 92.56 445 ILE B CA 1
ATOM 7904 C C . ILE B 1 445 ? 35.281 -3.709 1.397 1 92.56 445 ILE B C 1
ATOM 7906 O O . ILE B 1 445 ? 35.688 -2.713 0.793 1 92.56 445 ILE B O 1
ATOM 7910 N N . ASP B 1 446 ? 36.125 -4.648 1.822 1 89.44 446 ASP B N 1
ATOM 7911 C CA . ASP B 1 446 ? 37.562 -4.652 1.558 1 89.44 446 ASP B CA 1
ATOM 7912 C C . ASP B 1 446 ? 38.125 -6.07 1.607 1 89.44 446 ASP B C 1
ATOM 7914 O O . ASP B 1 446 ? 37.375 -7.039 1.719 1 89.44 446 ASP B O 1
ATOM 7918 N N . ALA B 1 447 ? 39.438 -6.176 1.554 1 88.62 447 ALA B N 1
ATOM 7919 C CA . ALA B 1 447 ? 40.094 -7.477 1.43 1 88.62 447 ALA B CA 1
ATOM 7920 C C . ALA B 1 447 ? 40.125 -8.203 2.77 1 88.62 447 ALA B C 1
ATOM 7922 O O . ALA B 1 447 ? 40.344 -9.422 2.818 1 88.62 447 ALA B O 1
ATOM 7923 N N . ASN B 1 448 ? 39.906 -7.461 3.883 1 87.25 448 ASN B N 1
ATOM 7924 C CA . ASN B 1 448 ? 39.969 -8.078 5.207 1 87.25 448 ASN B CA 1
ATOM 7925 C C . ASN B 1 448 ? 38.656 -8.805 5.539 1 87.25 448 ASN B C 1
ATOM 7927 O O . ASN B 1 448 ? 38.625 -9.656 6.43 1 87.25 448 ASN B O 1
ATOM 7931 N N . HIS B 1 449 ? 37.688 -8.445 4.867 1 90.75 449 HIS B N 1
ATOM 7932 C CA . HIS B 1 449 ? 36.375 -9.039 5.102 1 90.75 449 HIS B CA 1
ATOM 7933 C C . HIS B 1 449 ? 36.094 -10.156 4.105 1 90.75 449 HIS B C 1
ATOM 7935 O O . HIS B 1 449 ? 36.125 -9.938 2.893 1 90.75 449 HIS B O 1
ATOM 7941 N N . ILE B 1 450 ? 35.969 -11.375 4.738 1 88.31 450 ILE B N 1
ATOM 7942 C CA . ILE B 1 450 ? 35.688 -12.531 3.891 1 88.31 450 ILE B CA 1
ATOM 7943 C C . ILE B 1 450 ? 34.438 -13.242 4.375 1 88.31 450 ILE B C 1
ATOM 7945 O O . ILE B 1 450 ? 34.312 -13.594 5.555 1 88.31 450 ILE B O 1
ATOM 7949 N N . GLY B 1 451 ? 33.562 -13.391 3.539 1 88.25 451 GLY B N 1
ATOM 7950 C CA . GLY B 1 451 ? 32.375 -14.156 3.838 1 88.25 451 GLY B CA 1
ATOM 7951 C C . GLY B 1 451 ? 31.328 -13.367 4.605 1 88.25 451 GLY B C 1
ATOM 7952 O O . GLY B 1 451 ? 30.438 -13.945 5.23 1 88.25 451 GLY B O 1
ATOM 7953 N N . CYS B 1 452 ? 31.531 -12.047 4.676 1 92.12 452 CYS B N 1
ATOM 7954 C CA . CYS B 1 452 ? 30.516 -11.203 5.297 1 92.12 452 CYS B CA 1
ATOM 7955 C C . CYS B 1 452 ? 29.344 -10.961 4.348 1 92.12 452 CYS B C 1
ATOM 7957 O O . CYS B 1 452 ? 29.469 -11.18 3.141 1 92.12 452 CYS B O 1
ATOM 7959 N N . GLY B 1 453 ? 28.172 -10.734 4.922 1 92.31 453 GLY B N 1
ATOM 7960 C CA . GLY B 1 453 ? 27.062 -10.344 4.066 1 92.31 453 GLY B CA 1
ATOM 7961 C C . GLY B 1 453 ? 25.922 -11.359 4.062 1 92.31 453 GLY B C 1
ATOM 7962 O O . GLY B 1 453 ? 25.859 -12.227 4.934 1 92.31 453 GLY B O 1
ATOM 7963 N N . LEU B 1 454 ? 25.156 -11.242 3.049 1 94 454 LEU B N 1
ATOM 7964 C CA . LEU B 1 454 ? 23.875 -11.93 2.98 1 94 454 LEU B CA 1
ATOM 7965 C C . LEU B 1 454 ? 24.031 -13.312 2.361 1 94 454 LEU B C 1
ATOM 7967 O O . LEU B 1 454 ? 23.40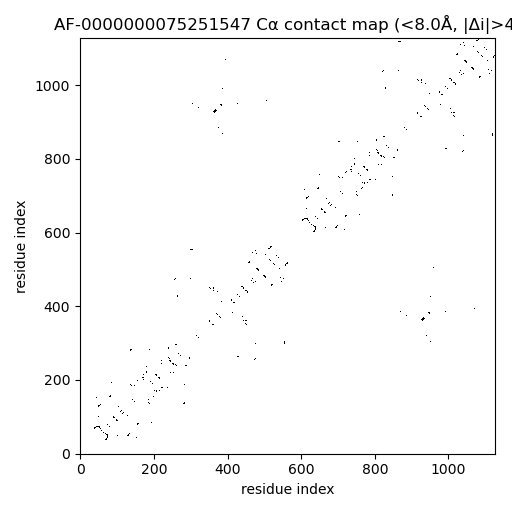6 -14.273 2.822 1 94 454 LEU B O 1
ATOM 7971 N N . ARG B 1 455 ? 24.938 -13.547 1.427 1 94.75 455 ARG B N 1
ATOM 7972 C CA . ARG B 1 455 ? 24.938 -14.688 0.517 1 94.75 455 ARG B CA 1
ATOM 7973 C C . ARG B 1 455 ? 25.156 -15.992 1.276 1 94.75 455 ARG B C 1
ATOM 7975 O O . ARG B 1 455 ? 24.422 -16.969 1.075 1 94.75 455 ARG B O 1
ATOM 7982 N N . ARG B 1 456 ? 26.141 -16.031 2.127 1 92.5 456 ARG B N 1
ATOM 7983 C CA . ARG B 1 456 ? 26.5 -17.266 2.824 1 92.5 456 ARG B CA 1
ATOM 7984 C C . ARG B 1 456 ? 25.359 -17.734 3.734 1 92.5 456 ARG B C 1
ATOM 7986 O O . ARG B 1 456 ? 25.203 -18.922 3.984 1 92.5 456 ARG B O 1
ATOM 7993 N N . ARG B 1 457 ? 24.594 -16.844 4.219 1 93.75 457 ARG B N 1
ATOM 7994 C CA . ARG B 1 457 ? 23.5 -17.172 5.121 1 93.75 457 ARG B CA 1
ATOM 7995 C C . ARG B 1 457 ? 22.203 -17.375 4.344 1 93.75 457 ARG B C 1
ATOM 7997 O O . ARG B 1 457 ? 21.359 -18.188 4.742 1 93.75 457 ARG B O 1
ATOM 8004 N N . LEU B 1 458 ? 22.031 -16.672 3.215 1 96 458 LEU B N 1
ATOM 8005 C CA . LEU B 1 458 ? 20.812 -16.719 2.416 1 96 458 LEU B CA 1
ATOM 8006 C C . LEU B 1 458 ? 20.75 -18.031 1.624 1 96 458 LEU B C 1
ATOM 8008 O O . LEU B 1 458 ? 19.672 -18.641 1.531 1 96 458 LEU B O 1
ATOM 8012 N N . LEU B 1 459 ? 21.844 -18.531 1.11 1 96.44 459 LEU B N 1
ATOM 8013 C CA . LEU B 1 459 ? 21.859 -19.672 0.191 1 96.44 459 LEU B CA 1
ATOM 8014 C C . LEU B 1 459 ? 21.375 -20.938 0.887 1 96.44 459 LEU B C 1
ATOM 8016 O O . LEU B 1 459 ? 20.5 -21.641 0.372 1 96.44 459 LEU B O 1
ATOM 8020 N N . PRO B 1 460 ? 21.906 -21.203 2.105 1 95.56 460 PRO B N 1
ATOM 8021 C CA . PRO B 1 460 ? 21.391 -22.391 2.777 1 95.56 460 PRO B CA 1
ATOM 8022 C C . PRO B 1 460 ? 19.891 -22.312 3.072 1 95.56 460 PRO B C 1
ATOM 8024 O O . PRO B 1 460 ? 19.188 -23.312 2.986 1 95.56 460 PRO B O 1
ATOM 8027 N N . ALA B 1 461 ? 19.453 -21.172 3.488 1 95.62 461 ALA B N 1
ATOM 8028 C CA . ALA B 1 461 ? 18.031 -21 3.75 1 95.62 461 ALA B CA 1
ATOM 8029 C C . ALA B 1 461 ? 17.203 -21.234 2.486 1 95.62 461 ALA B C 1
ATOM 8031 O O . ALA B 1 461 ? 16.156 -21.875 2.535 1 95.62 461 ALA B O 1
ATOM 8032 N N . LEU B 1 462 ? 17.672 -20.703 1.316 1 96.81 462 LEU B N 1
ATOM 8033 C CA . LEU B 1 462 ? 16.984 -20.891 0.045 1 96.81 462 LEU B CA 1
ATOM 8034 C C . LEU B 1 462 ? 17 -22.359 -0.361 1 96.81 462 LEU B C 1
ATOM 8036 O O . LEU B 1 462 ? 16.031 -22.859 -0.948 1 96.81 462 LEU B O 1
ATOM 8040 N N . GLU B 1 463 ? 18.078 -23.016 -0.024 1 95.94 463 GLU B N 1
ATOM 8041 C CA . GLU B 1 463 ? 18.156 -24.453 -0.306 1 95.94 463 GLU B CA 1
ATOM 8042 C C . GLU B 1 463 ? 17.125 -25.234 0.489 1 95.94 463 GLU B C 1
ATOM 8044 O O . GLU B 1 463 ? 16.484 -26.141 -0.04 1 95.94 463 GLU B O 1
ATOM 8049 N N . CYS B 1 464 ? 16.984 -24.891 1.685 1 95.44 464 CYS B N 1
ATOM 8050 C CA . CYS B 1 464 ? 15.969 -25.516 2.512 1 95.44 464 CYS B CA 1
ATOM 8051 C C . CYS B 1 464 ? 14.586 -25.344 1.902 1 95.44 464 CYS B C 1
ATOM 8053 O O . CYS B 1 464 ? 13.828 -26.297 1.787 1 95.44 464 CYS B O 1
ATOM 8055 N N . LEU B 1 465 ? 14.25 -24.172 1.489 1 96.62 465 LEU B N 1
ATOM 8056 C CA . LEU B 1 465 ? 12.938 -23.906 0.896 1 96.62 465 LEU B CA 1
ATOM 8057 C C . LEU B 1 465 ? 12.789 -24.641 -0.435 1 96.62 465 LEU B C 1
ATOM 8059 O O . LEU B 1 465 ? 11.719 -25.156 -0.746 1 96.62 465 LEU B O 1
ATOM 8063 N N . ALA B 1 466 ? 13.867 -24.688 -1.219 1 96.75 466 ALA B N 1
ATOM 8064 C CA . ALA B 1 466 ? 13.859 -25.344 -2.518 1 96.75 466 ALA B CA 1
ATOM 8065 C C . ALA B 1 466 ? 13.617 -26.844 -2.363 1 96.75 466 ALA B C 1
ATOM 8067 O O . ALA B 1 466 ? 13.008 -27.469 -3.236 1 96.75 466 ALA B O 1
ATOM 8068 N N . ASN B 1 467 ? 14.055 -27.391 -1.235 1 95.56 467 ASN B N 1
ATOM 8069 C CA . ASN B 1 467 ? 13.867 -28.812 -0.987 1 95.56 467 ASN B CA 1
ATOM 8070 C C . ASN B 1 467 ? 12.391 -29.188 -0.935 1 95.56 467 ASN B C 1
ATOM 8072 O O . ASN B 1 467 ? 12.016 -30.328 -1.25 1 95.56 467 ASN B O 1
ATOM 8076 N N . PHE B 1 468 ? 11.578 -28.266 -0.593 1 96.56 468 PHE B N 1
ATOM 8077 C CA . PHE B 1 468 ? 10.141 -28.516 -0.514 1 96.56 468 PHE B CA 1
ATOM 8078 C C . PHE B 1 468 ? 9.445 -28.078 -1.793 1 96.56 468 PHE B C 1
ATOM 8080 O O . PHE B 1 468 ? 8.281 -28.422 -2.021 1 96.56 468 PHE B O 1
ATOM 8087 N N . THR B 1 469 ? 10.055 -27.25 -2.643 1 96.5 469 THR B N 1
ATOM 8088 C CA . THR B 1 469 ? 9.375 -26.656 -3.789 1 96.5 469 THR B CA 1
ATOM 8089 C C . THR B 1 469 ? 10.008 -27.141 -5.098 1 96.5 469 THR B C 1
ATOM 8091 O O . THR B 1 469 ? 9.594 -28.141 -5.668 1 96.5 469 THR B O 1
ATOM 8094 N N . THR B 1 470 ? 11.156 -26.547 -5.504 1 94.25 470 THR B N 1
ATOM 8095 C CA . THR B 1 470 ? 11.773 -26.781 -6.801 1 94.25 470 THR B CA 1
ATOM 8096 C C . THR B 1 470 ? 12.414 -28.172 -6.855 1 94.25 470 THR B C 1
ATOM 8098 O O . THR B 1 470 ? 12.391 -28.828 -7.898 1 94.25 470 THR B O 1
ATOM 8101 N N . ASN B 1 471 ? 13.008 -28.609 -5.723 1 93.75 471 ASN B N 1
ATOM 8102 C CA . ASN B 1 471 ? 13.719 -29.875 -5.707 1 93.75 471 ASN B CA 1
ATOM 8103 C C . ASN B 1 471 ? 12.781 -31.031 -5.348 1 93.75 471 ASN B C 1
ATOM 8105 O O . ASN B 1 471 ? 13.219 -32.188 -5.246 1 93.75 471 ASN B O 1
ATOM 8109 N N . SER B 1 472 ? 11.562 -30.703 -5.121 1 93.88 472 SER B N 1
ATOM 8110 C CA . SER B 1 472 ? 10.555 -31.719 -4.832 1 93.88 472 SER B CA 1
ATOM 8111 C C . SER B 1 472 ? 9.492 -31.766 -5.922 1 93.88 472 SER B C 1
ATOM 8113 O O . SER B 1 472 ? 9.289 -30.797 -6.645 1 93.88 472 SER B O 1
ATOM 8115 N N . HIS B 1 473 ? 8.812 -33 -5.992 1 92.25 473 HIS B N 1
ATOM 8116 C CA . HIS B 1 473 ? 7.746 -33.125 -6.98 1 92.25 473 HIS B CA 1
ATOM 8117 C C . HIS B 1 473 ? 6.383 -33.25 -6.312 1 92.25 473 HIS B C 1
ATOM 8119 O O . HIS B 1 473 ? 5.355 -33.312 -6.988 1 92.25 473 HIS B O 1
ATOM 8125 N N . SER B 1 474 ? 6.402 -33.188 -4.938 1 94.56 474 SER B N 1
ATOM 8126 C CA . SER B 1 474 ? 5.121 -33.531 -4.324 1 94.56 474 SER B CA 1
ATOM 8127 C C . SER B 1 474 ? 4.973 -32.875 -2.961 1 94.56 474 SER B C 1
ATOM 8129 O O . SER B 1 474 ? 3.869 -32.812 -2.414 1 94.56 474 SER B O 1
ATOM 8131 N N . ALA B 1 475 ? 5.938 -32.281 -2.398 1 94.5 475 ALA B N 1
ATOM 8132 C CA . ALA B 1 475 ? 5.965 -31.906 -0.986 1 94.5 475 ALA B CA 1
ATOM 8133 C C . ALA B 1 475 ? 4.887 -30.875 -0.671 1 94.5 475 ALA B C 1
ATOM 8135 O O . ALA B 1 475 ? 4.281 -30.906 0.402 1 94.5 475 ALA B O 1
ATOM 8136 N N . VAL B 1 476 ? 4.613 -29.984 -1.571 1 97 476 VAL B N 1
ATOM 8137 C CA . VAL B 1 476 ? 3.668 -28.922 -1.266 1 97 476 VAL B CA 1
ATOM 8138 C C . VAL B 1 476 ? 2.322 -29.219 -1.925 1 97 476 VAL B C 1
ATOM 8140 O O . VAL B 1 476 ? 1.389 -28.422 -1.833 1 97 476 VAL B O 1
ATOM 8143 N N . GLY B 1 477 ? 2.201 -30.344 -2.588 1 96.31 477 GLY B N 1
ATOM 8144 C CA . GLY B 1 477 ? 0.965 -30.75 -3.246 1 96.31 477 GLY B CA 1
ATOM 8145 C C . GLY B 1 477 ? -0.136 -31.125 -2.271 1 96.31 477 GLY B C 1
ATOM 8146 O O . GLY B 1 477 ? 0.116 -31.297 -1.077 1 96.31 477 GLY B O 1
ATOM 8147 N N . ILE B 1 478 ? -1.289 -31.234 -2.77 1 94.75 478 ILE B N 1
ATOM 8148 C CA . ILE B 1 478 ? -2.445 -31.578 -1.947 1 94.75 478 ILE B CA 1
ATOM 8149 C C . ILE B 1 478 ? -2.605 -33.094 -1.876 1 94.75 478 ILE B C 1
ATOM 8151 O O . ILE B 1 478 ? -2.723 -33.75 -2.906 1 94.75 478 ILE B O 1
ATOM 8155 N N . CYS B 1 479 ? -2.514 -33.594 -0.721 1 91.12 479 CYS B N 1
ATOM 8156 C CA . CYS B 1 479 ? -2.838 -35 -0.495 1 91.12 479 CYS B CA 1
ATOM 8157 C C . CYS B 1 479 ? -4.344 -35.219 -0.369 1 91.12 479 CYS B C 1
ATOM 8159 O O . CYS B 1 479 ? -4.953 -34.781 0.607 1 91.12 479 CYS B O 1
ATOM 8161 N N . PRO B 1 480 ? -4.934 -35.812 -1.365 1 87.31 480 PRO B N 1
ATOM 8162 C CA . PRO B 1 480 ? -6.391 -35.969 -1.332 1 87.31 480 PRO B CA 1
ATOM 8163 C C . PRO B 1 480 ? -6.879 -36.812 -0.16 1 87.31 480 PRO B C 1
ATOM 8165 O O . PRO B 1 480 ? -8.016 -36.625 0.299 1 87.31 480 PRO B O 1
ATOM 8168 N N . ILE B 1 481 ? -6.043 -37.656 0.337 1 82.31 481 ILE B N 1
ATOM 8169 C CA . ILE B 1 481 ? -6.418 -38.562 1.436 1 82.31 481 ILE B CA 1
ATOM 8170 C C . ILE B 1 481 ? -6.609 -37.719 2.711 1 82.31 481 ILE B C 1
ATOM 8172 O O . ILE B 1 481 ? -7.566 -37.969 3.459 1 82.31 481 ILE B O 1
ATOM 8176 N N . HIS B 1 482 ? -5.773 -36.781 2.838 1 82.75 482 HIS B N 1
ATOM 8177 C CA . HIS B 1 482 ? -5.801 -36.031 4.09 1 82.75 482 HIS B CA 1
ATOM 8178 C C . HIS B 1 482 ? -6.504 -34.688 3.91 1 82.75 482 HIS B C 1
ATOM 8180 O O . HIS B 1 482 ? -6.836 -34 4.891 1 82.75 482 HIS B O 1
ATOM 8186 N N . TYR B 1 483 ? -6.594 -34.156 2.697 1 81.5 483 TYR B N 1
ATOM 8187 C CA . TYR B 1 483 ? -7.293 -32.906 2.451 1 81.5 483 TYR B CA 1
ATOM 8188 C C . TYR B 1 483 ? -8.805 -33.062 2.582 1 81.5 483 TYR B C 1
ATOM 8190 O O . TYR B 1 483 ? -9.516 -32.156 2.969 1 81.5 483 TYR B O 1
ATOM 8198 N N . ASN B 1 484 ? -9.422 -34 1.991 1 60.12 484 ASN B N 1
ATOM 8199 C CA . ASN B 1 484 ? -10.836 -34.219 1.713 1 60.12 484 ASN B CA 1
ATOM 8200 C C . ASN B 1 484 ? -11.68 -34.125 2.984 1 60.12 484 ASN B C 1
ATOM 8202 O O . ASN B 1 484 ? -11.359 -34.781 3.986 1 60.12 484 ASN B O 1
ATOM 8206 N N . ASN B 1 485 ? -12.469 -33.062 3.172 1 50.5 485 ASN B N 1
ATOM 8207 C CA . ASN B 1 485 ? -13.68 -32.75 3.926 1 50.5 485 ASN B CA 1
ATOM 8208 C C . ASN B 1 485 ? -14.57 -33.969 4.086 1 50.5 485 ASN B C 1
ATOM 8210 O O . ASN B 1 485 ? -14.43 -34.938 3.342 1 50.5 485 ASN B O 1
ATOM 8214 N N . ASP B 1 486 ? -15.719 -33.844 4.938 1 42.34 486 ASP B N 1
ATOM 8215 C CA . ASP B 1 486 ? -16.859 -34.719 5.191 1 42.34 486 ASP B CA 1
ATOM 8216 C C . ASP B 1 486 ? -17.359 -35.344 3.895 1 42.34 486 ASP B C 1
ATOM 8218 O O . ASP B 1 486 ? -18.297 -36.156 3.91 1 42.34 486 ASP B O 1
ATOM 8222 N N . ASN B 1 487 ? -17.594 -34.469 2.848 1 37.97 487 ASN B N 1
ATOM 8223 C CA . ASN B 1 487 ? -18.766 -34.812 2.037 1 37.97 487 ASN B CA 1
ATOM 8224 C C . ASN B 1 487 ? -18.562 -36.125 1.279 1 37.97 487 ASN B C 1
ATOM 8226 O O . ASN B 1 487 ? -17.469 -36.406 0.792 1 37.97 487 ASN B O 1
ATOM 8230 N N . ASN B 1 488 ? -19.5 -37.094 1.236 1 37.16 488 ASN B N 1
ATOM 8231 C CA . ASN B 1 488 ? -20.062 -38.281 0.559 1 37.16 488 ASN B CA 1
ATOM 8232 C C . ASN B 1 488 ? -19.797 -38.219 -0.943 1 37.16 488 ASN B C 1
ATOM 8234 O O . ASN B 1 488 ? -20.234 -39.094 -1.684 1 37.16 488 ASN B O 1
ATOM 8238 N N . SER B 1 489 ? -19.719 -37.062 -1.647 1 38.91 489 SER B N 1
ATOM 8239 C CA . SER B 1 489 ? -20.156 -37.094 -3.039 1 38.91 489 SER B CA 1
ATOM 8240 C C . SER B 1 489 ? -19.062 -37.656 -3.945 1 38.91 489 SER B C 1
ATOM 8242 O O . SER B 1 489 ? -19.156 -37.562 -5.172 1 38.91 489 SER B O 1
ATOM 8244 N N . TYR B 1 490 ? -17.797 -37.656 -3.648 1 38.91 490 TYR B N 1
ATOM 8245 C CA . TYR B 1 490 ? -17.156 -38.375 -4.746 1 38.91 490 TYR B CA 1
ATOM 8246 C C . TYR B 1 490 ? -17.469 -39.844 -4.695 1 38.91 490 TYR B C 1
ATOM 8248 O O . TYR B 1 490 ? -17.406 -40.469 -3.629 1 38.91 490 TYR B O 1
ATOM 8256 N N . PRO B 1 491 ? -18.25 -40.469 -5.562 1 39.12 491 PRO B N 1
ATOM 8257 C CA . PRO B 1 491 ? -18.672 -41.844 -5.441 1 39.12 491 PRO B CA 1
ATOM 8258 C C . PRO B 1 491 ? -17.609 -42.719 -4.77 1 39.12 491 PRO B C 1
ATOM 8260 O O . PRO B 1 491 ? -17.938 -43.562 -3.939 1 39.12 491 PRO B O 1
ATOM 8263 N N . SER B 1 492 ? -16.5 -43 -5.477 1 36.22 492 SER B N 1
ATOM 8264 C CA . SER B 1 492 ? -15.695 -44.156 -5.086 1 36.22 492 SER B CA 1
ATOM 8265 C C . SER B 1 492 ? -14.953 -43.875 -3.779 1 36.22 492 SER B C 1
ATOM 8267 O O . SER B 1 492 ? -14.18 -44.719 -3.318 1 36.22 492 SER B O 1
ATOM 8269 N N . PHE B 1 493 ? -14.703 -42.656 -3.477 1 35.53 493 PHE B N 1
ATOM 8270 C CA . PHE B 1 493 ? -13.875 -42.656 -2.277 1 35.53 493 PHE B CA 1
ATOM 8271 C C . PHE B 1 493 ? -14.711 -42.969 -1.038 1 35.53 493 PHE B C 1
ATOM 8273 O O . PHE B 1 493 ? -15.539 -42.156 -0.628 1 35.53 493 PHE B O 1
ATOM 8280 N N . THR B 1 494 ? -15.141 -44.25 -0.867 1 33.38 494 THR B N 1
ATOM 8281 C CA . THR B 1 494 ? -15.93 -44.875 0.198 1 33.38 494 THR B CA 1
ATOM 8282 C C . THR B 1 494 ? -15.516 -44.312 1.56 1 33.38 494 THR B C 1
ATOM 8284 O O . THR B 1 494 ? -16.172 -44.594 2.57 1 33.38 494 THR B O 1
ATOM 8287 N N . LYS B 1 495 ? -14.258 -44.5 1.914 1 33.94 495 LYS B N 1
ATOM 8288 C CA . LYS B 1 495 ? -14.078 -44.719 3.344 1 33.94 495 LYS B CA 1
ATOM 8289 C C . LYS B 1 495 ? -14.586 -43.531 4.164 1 33.94 495 LYS B C 1
ATOM 8291 O O . LYS B 1 495 ? -14.484 -42.406 3.734 1 33.94 495 LYS B O 1
ATOM 8296 N N . THR B 1 496 ? -15.453 -43.719 5.25 1 33.59 496 THR B N 1
ATOM 8297 C CA . THR B 1 496 ? -16.203 -43.125 6.344 1 33.59 496 THR B CA 1
ATOM 8298 C C . THR B 1 496 ? -15.383 -42.031 7.035 1 33.59 496 THR B C 1
ATOM 8300 O O . THR B 1 496 ? -15.82 -41.469 8.039 1 33.59 496 THR B O 1
ATOM 8303 N N . THR B 1 497 ? -14.07 -42.219 7.215 1 34.41 497 THR B N 1
ATOM 8304 C CA . THR B 1 497 ? -13.602 -41.531 8.398 1 34.41 497 THR B CA 1
ATOM 8305 C C . THR B 1 497 ? -13.82 -40.031 8.25 1 34.41 497 THR B C 1
ATOM 8307 O O . THR B 1 497 ? -13.422 -39.438 7.242 1 34.41 497 THR B O 1
ATOM 8310 N N . THR B 1 498 ? -14.852 -39.438 8.773 1 37.62 498 THR B N 1
ATOM 8311 C CA . THR B 1 498 ? -15.102 -38.031 9.031 1 37.62 498 THR B CA 1
ATOM 8312 C C . THR B 1 498 ? -13.797 -37.25 9.242 1 37.62 498 THR B C 1
ATOM 8314 O O . THR B 1 498 ? -13.352 -37.094 10.375 1 37.62 498 THR B O 1
ATOM 8317 N N . HIS B 1 499 ? -12.68 -37.656 8.68 1 39.66 499 HIS B N 1
ATOM 8318 C CA . HIS B 1 499 ? -11.406 -37 8.992 1 39.66 499 HIS B CA 1
ATOM 8319 C C . HIS B 1 499 ? -11.453 -35.5 8.656 1 39.66 499 HIS B C 1
ATOM 8321 O O . HIS B 1 499 ? -11.844 -35.125 7.547 1 39.66 499 HIS B O 1
ATOM 8327 N N . THR B 1 500 ? -11.672 -34.594 9.547 1 45.09 500 THR B N 1
ATOM 8328 C CA . THR B 1 500 ? -11.438 -33.156 9.641 1 45.09 500 THR B CA 1
ATOM 8329 C C . THR B 1 500 ? -10.336 -32.719 8.68 1 45.09 500 THR B C 1
ATOM 8331 O O . THR B 1 500 ? -9.469 -33.531 8.32 1 45.09 500 THR B O 1
ATOM 8334 N N . ASN B 1 501 ? -10.492 -31.562 7.918 1 58.53 501 ASN B N 1
ATOM 8335 C CA . ASN B 1 501 ? -9.617 -30.766 7.055 1 58.53 501 ASN B CA 1
ATOM 8336 C C . ASN B 1 501 ? -8.203 -30.672 7.625 1 58.53 501 ASN B C 1
ATOM 8338 O O . ASN B 1 501 ? -7.691 -29.578 7.859 1 58.53 501 ASN B O 1
ATOM 8342 N N . VAL B 1 502 ? -7.66 -31.672 8.125 1 66.5 502 VAL B N 1
ATOM 8343 C CA . VAL B 1 502 ? -6.414 -31.734 8.883 1 66.5 502 VAL B CA 1
ATOM 8344 C C . VAL B 1 502 ? -5.23 -31.453 7.957 1 66.5 502 VAL B C 1
ATOM 8346 O O . VAL B 1 502 ? -4.23 -30.859 8.375 1 66.5 502 VAL B O 1
ATOM 8349 N N . GLY B 1 503 ? -5.398 -31.703 6.637 1 76.69 503 GLY B N 1
ATOM 8350 C CA . GLY B 1 503 ? -4.258 -31.547 5.75 1 76.69 503 GLY B CA 1
ATOM 8351 C C . GLY B 1 503 ? -4.246 -30.203 5.043 1 76.69 503 GLY B C 1
ATOM 8352 O O . GLY B 1 503 ? -3.33 -29.906 4.273 1 76.69 503 GLY B O 1
ATOM 8353 N N . SER B 1 504 ? -5.23 -29.422 5.414 1 87.75 504 SER B N 1
ATOM 8354 C CA . SER B 1 504 ? -5.293 -28.125 4.75 1 87.75 504 SER B CA 1
ATOM 8355 C C . SER B 1 504 ? -4.305 -27.125 5.367 1 87.75 504 SER B C 1
ATOM 8357 O O . SER B 1 504 ? -4.137 -27.094 6.59 1 87.75 504 SER B O 1
ATOM 8359 N N . TRP B 1 505 ? -3.639 -26.391 4.555 1 92.25 505 TRP B N 1
ATOM 8360 C CA . TRP B 1 505 ? -2.73 -25.344 5.023 1 92.25 505 TRP B CA 1
ATOM 8361 C C . TRP B 1 505 ? -3.506 -24.172 5.602 1 92.25 505 TRP B C 1
ATOM 8363 O O . TRP B 1 505 ? -2.939 -23.328 6.301 1 92.25 505 TRP B O 1
ATOM 8373 N N . ARG B 1 506 ? -4.781 -24.047 5.375 1 89.44 506 ARG B N 1
ATOM 8374 C CA . ARG B 1 506 ? -5.609 -22.922 5.781 1 89.44 506 ARG B CA 1
ATOM 8375 C C . ARG B 1 506 ? -6.082 -23.078 7.223 1 89.44 506 ARG B C 1
ATOM 8377 O O . ARG B 1 506 ? -6.711 -22.172 7.781 1 89.44 506 ARG B O 1
ATOM 8384 N N . ASN B 1 507 ? -5.785 -24.172 7.758 1 83.31 507 ASN B N 1
ATOM 8385 C CA . ASN B 1 507 ? -6.164 -24.422 9.148 1 83.31 507 ASN B CA 1
ATOM 8386 C C . ASN B 1 507 ? -5.418 -23.5 10.102 1 83.31 507 ASN B C 1
ATOM 8388 O O . ASN B 1 507 ? -4.23 -23.688 10.367 1 83.31 507 ASN B O 1
ATOM 8392 N N . HIS B 1 508 ? -6.027 -22.547 10.648 1 82.81 508 HIS B N 1
ATOM 8393 C CA . HIS B 1 508 ? -5.398 -21.516 11.469 1 82.81 508 HIS B CA 1
ATOM 8394 C C . HIS B 1 508 ? -4.941 -22.094 12.812 1 82.81 508 HIS B C 1
ATOM 8396 O O . HIS B 1 508 ? -3.969 -21.609 13.391 1 82.81 508 HIS B O 1
ATOM 8402 N N . GLN B 1 509 ? -5.66 -23.047 13.297 1 77.94 509 GLN B N 1
ATOM 8403 C CA . GLN B 1 509 ? -5.27 -23.656 14.562 1 77.94 509 GLN B CA 1
ATOM 8404 C C . GLN B 1 509 ? -3.877 -24.266 14.477 1 77.94 509 GLN B C 1
ATOM 8406 O O . GLN B 1 509 ? -3.076 -24.141 15.406 1 77.94 509 GLN B O 1
ATOM 8411 N N . PHE B 1 510 ? -3.703 -24.875 13.352 1 83.38 510 PHE B N 1
ATOM 8412 C CA . PHE B 1 510 ? -2.381 -25.469 13.148 1 83.38 510 PHE B CA 1
ATOM 8413 C C . PHE B 1 510 ? -1.322 -24.375 13.031 1 83.38 510 PHE B C 1
ATOM 8415 O O . PHE B 1 510 ? -0.274 -24.453 13.672 1 83.38 510 PHE B O 1
ATOM 8422 N N . ARG B 1 511 ? -1.576 -23.391 12.289 1 87.25 511 ARG B N 1
ATOM 8423 C CA . ARG B 1 511 ? -0.618 -22.328 12.008 1 87.25 511 ARG B CA 1
ATOM 8424 C C . ARG B 1 511 ? -0.239 -21.578 13.281 1 87.25 511 ARG B C 1
ATOM 8426 O O . ARG B 1 511 ? 0.92 -21.203 13.469 1 87.25 511 ARG B O 1
ATOM 8433 N N . ASP B 1 512 ? -1.16 -21.422 14.18 1 83.62 512 ASP B N 1
ATOM 8434 C CA . ASP B 1 512 ? -0.938 -20.672 15.406 1 83.62 512 ASP B CA 1
ATOM 8435 C C . ASP B 1 512 ? -0.181 -21.516 16.438 1 83.62 512 ASP B C 1
ATOM 8437 O O . ASP B 1 512 ? 0.477 -20.969 17.328 1 83.62 512 ASP B O 1
ATOM 8441 N N . ALA B 1 513 ? -0.285 -22.75 16.234 1 83.75 513 ALA B N 1
ATOM 8442 C CA . ALA B 1 513 ? 0.263 -23.641 17.25 1 83.75 513 ALA B CA 1
ATOM 8443 C C . ALA B 1 513 ? 1.687 -24.062 16.906 1 83.75 513 ALA B C 1
ATOM 8445 O O . ALA B 1 513 ? 2.381 -24.672 17.719 1 83.75 513 ALA B O 1
ATOM 8446 N N . VAL B 1 514 ? 2.109 -23.734 15.781 1 86.56 514 VAL B N 1
ATOM 8447 C CA . VAL B 1 514 ? 3.369 -24.297 15.312 1 86.56 514 VAL B CA 1
ATOM 8448 C C . VAL B 1 514 ? 4.445 -23.219 15.289 1 86.56 514 VAL B C 1
ATOM 8450 O O . VAL B 1 514 ? 4.203 -22.094 14.812 1 86.56 514 VAL B O 1
ATOM 8453 N N . LEU B 1 515 ? 5.582 -23.516 15.898 1 89.31 515 LEU B N 1
ATOM 8454 C CA . LEU B 1 515 ? 6.801 -22.719 15.805 1 89.31 515 LEU B CA 1
ATOM 8455 C C . LEU B 1 515 ? 7.91 -23.516 15.117 1 89.31 515 LEU B C 1
ATOM 8457 O O . LEU B 1 515 ? 8.188 -24.656 15.484 1 89.31 515 LEU B O 1
ATOM 8461 N N . VAL B 1 516 ? 8.406 -22.938 14.062 1 92.19 516 VAL B N 1
ATOM 8462 C CA . VAL B 1 516 ? 9.414 -23.656 13.289 1 92.19 516 VAL B CA 1
ATOM 8463 C C . VAL B 1 516 ? 10.75 -22.922 13.375 1 92.19 516 VAL B C 1
ATOM 8465 O O . VAL B 1 516 ? 10.797 -21.703 13.297 1 92.19 516 VAL B O 1
ATOM 8468 N N . SER B 1 517 ? 11.742 -23.641 13.641 1 92.12 517 SER B N 1
ATOM 8469 C CA . SER B 1 517 ? 13.117 -23.125 13.602 1 92.12 517 SER B CA 1
ATOM 8470 C C . SER B 1 517 ? 13.859 -23.656 12.383 1 92.12 517 SER B C 1
ATOM 8472 O O . SER B 1 517 ? 13.922 -24.859 12.156 1 92.12 517 SER B O 1
ATOM 8474 N N . ILE B 1 518 ? 14.32 -22.75 11.586 1 91.56 518 ILE B N 1
ATOM 8475 C CA . ILE B 1 518 ? 15.008 -23.125 10.359 1 91.56 518 ILE B CA 1
ATOM 8476 C C . ILE B 1 518 ? 16.469 -22.703 10.438 1 91.56 518 ILE B C 1
ATOM 8478 O O . ILE B 1 518 ? 16.781 -21.547 10.727 1 91.56 518 ILE B O 1
ATOM 8482 N N . GLY B 1 519 ? 17.328 -23.609 10.289 1 86.5 519 GLY B N 1
ATOM 8483 C CA . GLY B 1 519 ? 18.766 -23.359 10.297 1 86.5 519 GLY B CA 1
ATOM 8484 C C . GLY B 1 519 ? 19.375 -23.406 8.906 1 86.5 519 GLY B C 1
ATOM 8485 O O . GLY B 1 519 ? 18.703 -23.094 7.914 1 86.5 519 GLY B O 1
ATOM 8486 N N . ALA B 1 520 ? 20.734 -23.734 8.922 1 82.5 520 ALA B N 1
ATOM 8487 C CA . ALA B 1 520 ? 21.469 -23.703 7.664 1 82.5 520 ALA B CA 1
ATOM 8488 C C . ALA B 1 520 ? 21.094 -24.891 6.777 1 82.5 520 ALA B C 1
ATOM 8490 O O . ALA B 1 520 ? 21.641 -25.984 6.93 1 82.5 520 ALA B O 1
ATOM 8491 N N . GLY B 1 521 ? 20.047 -24.797 6.062 1 84.94 521 GLY B N 1
ATOM 8492 C CA . GLY B 1 521 ? 19.719 -25.719 4.992 1 84.94 521 GLY B CA 1
ATOM 8493 C C . GLY B 1 521 ? 18.672 -26.75 5.391 1 84.94 521 GLY B C 1
ATOM 8494 O O . GLY B 1 521 ? 18.234 -27.547 4.566 1 84.94 521 GLY B O 1
ATOM 8495 N N . LYS B 1 522 ? 18.328 -26.734 6.699 1 90.81 522 LYS B N 1
ATOM 8496 C CA . LYS B 1 522 ? 17.359 -27.719 7.148 1 90.81 522 LYS B CA 1
ATOM 8497 C C . LYS B 1 522 ? 16.469 -27.156 8.25 1 90.81 522 LYS B C 1
ATOM 8499 O O . LYS B 1 522 ? 16.781 -26.109 8.836 1 90.81 522 LYS B O 1
ATOM 8504 N N . VAL B 1 523 ? 15.398 -27.828 8.445 1 92.38 523 VAL B N 1
ATOM 8505 C CA . VAL B 1 523 ? 14.516 -27.484 9.555 1 92.38 523 VAL B CA 1
ATOM 8506 C C . VAL B 1 523 ? 15.094 -28.031 10.859 1 92.38 523 VAL B C 1
ATOM 8508 O O . VAL B 1 523 ? 15.305 -29.234 11 1 92.38 523 VAL B O 1
ATOM 8511 N N . ASP B 1 524 ? 15.352 -27.172 11.789 1 90.19 524 ASP B N 1
ATOM 8512 C CA . ASP B 1 524 ? 15.984 -27.547 13.047 1 90.19 524 ASP B CA 1
ATOM 8513 C C . ASP B 1 524 ? 14.977 -28.188 14 1 90.19 524 ASP B C 1
ATOM 8515 O O . ASP B 1 524 ? 15.258 -29.219 14.625 1 90.19 524 ASP B O 1
ATOM 8519 N N . SER B 1 525 ? 13.906 -27.516 14.125 1 88.75 525 SER B N 1
ATOM 8520 C CA . SER B 1 525 ? 12.922 -28.016 15.086 1 88.75 525 SER B CA 1
ATOM 8521 C C . SER B 1 525 ? 11.539 -27.453 14.789 1 88.75 525 SER B C 1
ATOM 8523 O O . SER B 1 525 ? 11.406 -26.406 14.148 1 88.75 525 SER B O 1
ATOM 8525 N N . ILE B 1 526 ? 10.562 -28.234 15.156 1 88.06 526 ILE B N 1
ATOM 8526 C CA . ILE B 1 526 ? 9.156 -27.844 15.141 1 88.06 526 ILE B CA 1
ATOM 8527 C C . ILE B 1 526 ? 8.57 -27.953 16.547 1 88.06 526 ILE B C 1
ATOM 8529 O O . ILE B 1 526 ? 8.633 -29.031 17.156 1 88.06 526 ILE B O 1
ATOM 8533 N N . ILE B 1 527 ? 8.18 -26.797 17.078 1 84.94 527 ILE B N 1
ATOM 8534 C CA . ILE B 1 527 ? 7.617 -26.781 18.422 1 84.94 527 ILE B CA 1
ATOM 8535 C C . ILE B 1 527 ? 6.121 -26.5 18.344 1 84.94 527 ILE B C 1
ATOM 8537 O O . ILE B 1 527 ? 5.695 -25.547 17.688 1 84.94 527 ILE B O 1
ATOM 8541 N N . TYR B 1 528 ? 5.375 -27.203 19 1 81.19 528 TYR B N 1
ATOM 8542 C CA . TYR B 1 528 ? 3.93 -27.016 19.062 1 81.19 528 TYR B CA 1
ATOM 8543 C C . TYR B 1 528 ? 3.514 -26.422 20.406 1 81.19 528 TYR B C 1
ATOM 8545 O O . TYR B 1 528 ? 3.994 -26.859 21.453 1 81.19 528 TYR B O 1
ATOM 8553 N N . SER B 1 529 ? 3.109 -25.062 20.578 1 71.25 529 SER B N 1
ATOM 8554 C CA . SER B 1 529 ? 2.734 -24.375 21.812 1 71.25 529 SER B CA 1
ATOM 8555 C C . SER B 1 529 ? 1.826 -25.234 22.672 1 71.25 529 SER B C 1
ATOM 8557 O O . SER B 1 529 ? 1.921 -25.219 23.906 1 71.25 529 SER B O 1
ATOM 8559 N N . ASN B 1 530 ? 0.694 -25.484 22.297 1 56.34 530 ASN B N 1
ATOM 8560 C CA . ASN B 1 530 ? -0.114 -26.25 23.25 1 56.34 530 ASN B CA 1
ATOM 8561 C C . ASN B 1 530 ? 0.571 -27.547 23.656 1 56.34 530 ASN B C 1
ATOM 8563 O O . ASN B 1 530 ? 1.453 -28.031 22.953 1 56.34 530 ASN B O 1
ATOM 8567 N N . ASP B 1 531 ? 0.402 -28.016 25.016 1 44.91 531 ASP B N 1
ATOM 8568 C CA . ASP B 1 531 ? 0.945 -29.141 25.797 1 44.91 531 ASP B CA 1
ATOM 8569 C C . ASP B 1 531 ? 1.259 -30.328 24.875 1 44.91 531 ASP B C 1
ATOM 8571 O O . ASP B 1 531 ? 0.362 -30.875 24.234 1 44.91 531 ASP B O 1
ATOM 8575 N N . GLY B 1 532 ? 2.549 -30.734 24.5 1 43.16 532 GLY B N 1
ATOM 8576 C CA . GLY B 1 532 ? 3.307 -31.797 23.859 1 43.16 532 GLY B CA 1
ATOM 8577 C C . GLY B 1 532 ? 2.607 -32.375 22.641 1 43.16 532 GLY B C 1
ATOM 8578 O O . GLY B 1 532 ? 3.203 -33.125 21.875 1 43.16 532 GLY B O 1
ATOM 8579 N N . ARG B 1 533 ? 1.442 -33.125 22.828 1 36.97 533 ARG B N 1
ATOM 8580 C CA . ARG B 1 533 ? 0.717 -34 21.922 1 36.97 533 ARG B CA 1
ATOM 8581 C C . ARG B 1 533 ? 0.2 -33.219 20.719 1 36.97 533 ARG B C 1
ATOM 8583 O O . ARG B 1 533 ? -0.552 -32.25 20.859 1 36.97 533 ARG B O 1
ATOM 8590 N N . ALA B 1 534 ? 0.977 -32.812 19.625 1 44.28 534 ALA B N 1
ATOM 8591 C CA . ALA B 1 534 ? 0.157 -32.812 18.422 1 44.28 534 ALA B CA 1
ATOM 8592 C C . ALA B 1 534 ? -1.142 -33.594 18.641 1 44.28 534 ALA B C 1
ATOM 8594 O O . ALA B 1 534 ? -1.181 -34.812 18.484 1 44.28 534 ALA B O 1
ATOM 8595 N N . ASN B 1 535 ? -1.579 -33.625 19.844 1 40.22 535 ASN B N 1
ATOM 8596 C CA . ASN B 1 535 ? -2.621 -34.562 20.234 1 40.22 535 ASN B CA 1
ATOM 8597 C C . ASN B 1 535 ? -3.48 -34.969 19.047 1 40.22 535 ASN B C 1
ATOM 8599 O O . ASN B 1 535 ? -3.17 -35.938 18.359 1 40.22 535 ASN B O 1
ATOM 8603 N N . GLY B 1 536 ? -4.949 -34.906 19.094 1 39.38 536 GLY B N 1
ATOM 8604 C CA . GLY B 1 536 ? -5.969 -35.594 18.344 1 39.38 536 GLY B CA 1
ATOM 8605 C C . GLY B 1 536 ? -5.898 -35.312 16.859 1 39.38 536 GLY B C 1
ATOM 8606 O O . GLY B 1 536 ? -5.098 -35.938 16.141 1 39.38 536 GLY B O 1
ATOM 8607 N N . SER B 1 537 ? -6.645 -34.281 16.422 1 44.91 537 SER B N 1
ATOM 8608 C CA . SER B 1 537 ? -7.035 -33.969 15.047 1 44.91 537 SER B CA 1
ATOM 8609 C C . SER B 1 537 ? -5.875 -33.344 14.266 1 44.91 537 SER B C 1
ATOM 8611 O O . SER B 1 537 ? -5.875 -33.344 13.039 1 44.91 537 SER B O 1
ATOM 8613 N N . LEU B 1 538 ? -5.008 -32.625 14.844 1 48.12 538 LEU B N 1
ATOM 8614 C CA . LEU B 1 538 ? -3.877 -31.984 14.164 1 48.12 538 LEU B CA 1
ATOM 8615 C C . LEU B 1 538 ? -2.764 -33 13.914 1 48.12 538 LEU B C 1
ATOM 8617 O O . LEU B 1 538 ? -1.807 -32.719 13.188 1 48.12 538 LEU B O 1
ATOM 8621 N N . ALA B 1 539 ? -2.746 -34.062 14.703 1 48.25 539 ALA B N 1
ATOM 8622 C CA . ALA B 1 539 ? -1.762 -35.125 14.656 1 48.25 539 ALA B CA 1
ATOM 8623 C C . ALA B 1 539 ? -1.88 -35.938 13.359 1 48.25 539 ALA B C 1
ATOM 8625 O O . ALA B 1 539 ? -1.034 -36.781 13.062 1 48.25 539 ALA B O 1
ATOM 8626 N N . GLU B 1 540 ? -3.018 -35.781 12.789 1 53.66 540 GLU B N 1
ATOM 8627 C CA . GLU B 1 540 ? -3.039 -36.656 11.609 1 53.66 540 GLU B CA 1
ATOM 8628 C C . GLU B 1 540 ? -2.135 -36.094 10.508 1 53.66 540 GLU B C 1
ATOM 8630 O O . GLU B 1 540 ? -2.465 -35.125 9.867 1 53.66 540 GLU B O 1
ATOM 8635 N N . THR B 1 541 ? -0.767 -36.344 10.68 1 62.62 541 THR B N 1
ATOM 8636 C CA . THR B 1 541 ? 0.298 -36.031 9.734 1 62.62 541 THR B CA 1
ATOM 8637 C C . THR B 1 541 ? 0.154 -36.844 8.461 1 62.62 541 THR B C 1
ATOM 8639 O O . THR B 1 541 ? -0.147 -38.031 8.516 1 62.62 541 THR B O 1
ATOM 8642 N N . CYS B 1 542 ? 0.019 -36.062 7.371 1 72.88 542 CYS B N 1
ATOM 8643 C CA . CYS B 1 542 ? 0.035 -36.75 6.086 1 72.88 542 CYS B CA 1
ATOM 8644 C C . CYS B 1 542 ? 1.31 -37.562 5.918 1 72.88 542 CYS B C 1
ATOM 8646 O O . CYS B 1 542 ? 2.41 -37 5.91 1 72.88 542 CYS B O 1
ATOM 8648 N N . THR B 1 543 ? 1.299 -38.875 6.066 1 75.88 543 THR B N 1
ATOM 8649 C CA . THR B 1 543 ? 2.447 -39.75 5.863 1 75.88 543 THR B CA 1
ATOM 8650 C C . THR B 1 543 ? 2.488 -40.25 4.426 1 75.88 543 THR B C 1
ATOM 8652 O O . THR B 1 543 ? 3.385 -41 4.055 1 75.88 543 THR B O 1
ATOM 8655 N N . CYS B 1 544 ? 1.518 -39.75 3.623 1 80.94 544 CYS B N 1
ATOM 8656 C CA . CYS B 1 544 ? 1.416 -40.219 2.246 1 80.94 544 CYS B CA 1
ATOM 8657 C C . CYS B 1 544 ? 2.516 -39.625 1.38 1 80.94 544 CYS B C 1
ATOM 8659 O O . CYS B 1 544 ? 3.01 -40.281 0.457 1 80.94 544 CYS B O 1
ATOM 8661 N N . VAL B 1 545 ? 2.818 -38.438 1.65 1 86.31 545 VAL B N 1
ATOM 8662 C CA . VAL B 1 545 ? 3.748 -37.688 0.81 1 86.31 545 VAL B CA 1
ATOM 8663 C C . VAL B 1 545 ? 4.984 -37.312 1.619 1 86.31 545 VAL B C 1
ATOM 8665 O O . VAL B 1 545 ? 4.871 -36.719 2.705 1 86.31 545 VAL B O 1
ATOM 8668 N N . ALA B 1 546 ? 6.109 -37.594 1.084 1 84.94 546 ALA B N 1
ATOM 8669 C CA . ALA B 1 546 ? 7.371 -37.312 1.761 1 84.94 546 ALA B CA 1
ATOM 8670 C C . ALA B 1 546 ? 7.543 -35.812 1.977 1 84.94 546 ALA B C 1
ATOM 8672 O O . ALA B 1 546 ? 7.332 -35.031 1.057 1 84.94 546 ALA B O 1
ATOM 8673 N N . ASN B 1 547 ? 7.812 -35.375 3.211 1 89.31 547 ASN B N 1
ATOM 8674 C CA . ASN B 1 547 ? 8.172 -34.031 3.59 1 89.31 547 ASN B CA 1
ATOM 8675 C C . ASN B 1 547 ? 6.965 -33.094 3.541 1 89.31 547 ASN B C 1
ATOM 8677 O O . ASN B 1 547 ? 7.109 -31.875 3.662 1 89.31 547 ASN B O 1
ATOM 8681 N N . ALA B 1 548 ? 5.773 -33.656 3.293 1 91.44 548 ALA B N 1
ATOM 8682 C CA . ALA B 1 548 ? 4.586 -32.844 3.188 1 91.44 548 ALA B CA 1
ATOM 8683 C C . ALA B 1 548 ? 4.293 -32.125 4.508 1 91.44 548 ALA B C 1
ATOM 8685 O O . ALA B 1 548 ? 3.951 -30.938 4.523 1 91.44 548 ALA B O 1
ATOM 8686 N N . GLU B 1 549 ? 4.48 -32.812 5.559 1 88.06 549 GLU B N 1
ATOM 8687 C CA . GLU B 1 549 ? 4.188 -32.219 6.863 1 88.06 549 GLU B CA 1
ATOM 8688 C C . GLU B 1 549 ? 5.238 -31.188 7.254 1 88.06 549 GLU B C 1
ATOM 8690 O O . GLU B 1 549 ? 4.914 -30.156 7.859 1 88.06 549 GLU B O 1
ATOM 8695 N N . LEU B 1 550 ? 6.441 -31.531 6.945 1 90.5 550 LEU B N 1
ATOM 8696 C CA . LEU B 1 550 ? 7.5 -30.562 7.195 1 90.5 550 LEU B CA 1
ATOM 8697 C C . LEU B 1 550 ? 7.277 -29.281 6.387 1 90.5 550 LEU B C 1
ATOM 8699 O O . LEU B 1 550 ? 7.449 -28.172 6.902 1 90.5 550 LEU B O 1
ATOM 8703 N N . ALA B 1 551 ? 6.879 -29.469 5.148 1 94.62 551 ALA B N 1
ATOM 8704 C CA . ALA B 1 551 ? 6.59 -28.328 4.293 1 94.62 551 ALA B CA 1
ATOM 8705 C C . ALA B 1 551 ? 5.434 -27.5 4.852 1 94.62 551 ALA B C 1
ATOM 8707 O O . ALA B 1 551 ? 5.492 -26.266 4.875 1 94.62 551 ALA B O 1
ATOM 8708 N N . ARG B 1 552 ? 4.414 -28.188 5.305 1 93.25 552 ARG B N 1
ATOM 8709 C CA . ARG B 1 552 ? 3.26 -27.516 5.887 1 93.25 552 ARG B CA 1
ATOM 8710 C C . ARG B 1 552 ? 3.672 -26.656 7.086 1 93.25 552 ARG B C 1
ATOM 8712 O O . ARG B 1 552 ? 3.277 -25.5 7.195 1 93.25 552 ARG B O 1
ATOM 8719 N N . ALA B 1 553 ? 4.469 -27.172 7.918 1 91.62 553 ALA B N 1
ATOM 8720 C CA . ALA B 1 553 ? 4.922 -26.453 9.109 1 91.62 553 ALA B CA 1
ATOM 8721 C C . ALA B 1 553 ? 5.793 -25.266 8.734 1 91.62 553 ALA B C 1
ATOM 8723 O O . ALA B 1 553 ? 5.59 -24.156 9.242 1 91.62 553 ALA B O 1
ATOM 8724 N N . VAL B 1 554 ? 6.688 -25.453 7.836 1 94.62 554 VAL B N 1
ATOM 8725 C CA . VAL B 1 554 ? 7.652 -24.422 7.461 1 94.62 554 VAL B CA 1
ATOM 8726 C C . VAL B 1 554 ? 6.93 -23.234 6.824 1 94.62 554 VAL B C 1
ATOM 8728 O O . VAL B 1 554 ? 7.23 -22.078 7.125 1 94.62 554 VAL B O 1
ATOM 8731 N N . PHE B 1 555 ? 5.941 -23.516 5.98 1 96.25 555 PHE B N 1
ATOM 8732 C CA . PHE B 1 555 ? 5.363 -22.453 5.16 1 96.25 555 PHE B CA 1
ATOM 8733 C C . PHE B 1 555 ? 4.152 -21.828 5.848 1 96.25 555 PHE B C 1
ATOM 8735 O O . PHE B 1 555 ? 3.721 -20.734 5.484 1 96.25 555 PHE B O 1
ATOM 8742 N N . THR B 1 556 ? 3.555 -22.438 6.84 1 93.31 556 THR B N 1
ATOM 8743 C CA . THR B 1 556 ? 2.318 -21.891 7.395 1 93.31 556 THR B CA 1
ATOM 8744 C C . THR B 1 556 ? 2.535 -21.406 8.82 1 93.31 556 THR B C 1
ATOM 8746 O O . THR B 1 556 ? 1.676 -20.719 9.391 1 93.31 556 THR B O 1
ATOM 8749 N N . ALA B 1 557 ? 3.711 -21.656 9.367 1 91.44 557 ALA B N 1
ATOM 8750 C CA . ALA B 1 557 ? 3.959 -21.266 10.75 1 91.44 557 ALA B CA 1
ATOM 8751 C C . ALA B 1 557 ? 3.832 -19.75 10.922 1 91.44 557 ALA B C 1
ATOM 8753 O O . ALA B 1 557 ? 4.371 -18.984 10.125 1 91.44 557 ALA B O 1
ATOM 8754 N N . ARG B 1 558 ? 3.186 -19.344 11.898 1 84.88 558 ARG B N 1
ATOM 8755 C CA . ARG B 1 558 ? 3.064 -17.922 12.18 1 84.88 558 ARG B CA 1
ATOM 8756 C C . ARG B 1 558 ? 4.34 -17.375 12.812 1 84.88 558 ARG B C 1
ATOM 8758 O O . ARG B 1 558 ? 4.672 -16.203 12.641 1 84.88 558 ARG B O 1
ATOM 8765 N N . ARG B 1 559 ? 4.973 -18.234 13.547 1 86.62 559 ARG B N 1
ATOM 8766 C CA . ARG B 1 559 ? 6.246 -17.859 14.156 1 86.62 559 ARG B CA 1
ATOM 8767 C C . ARG B 1 559 ? 7.391 -18.688 13.578 1 86.62 559 ARG B C 1
ATOM 8769 O O . ARG B 1 559 ? 7.352 -19.922 13.617 1 86.62 559 ARG B O 1
ATOM 8776 N N . ARG B 1 560 ? 8.281 -18.047 13.031 1 91.06 560 ARG B N 1
ATOM 8777 C CA . ARG B 1 560 ? 9.445 -18.688 12.43 1 91.06 560 ARG B CA 1
ATOM 8778 C C . ARG B 1 560 ? 10.734 -18.109 12.984 1 91.06 560 ARG B C 1
ATOM 8780 O O . ARG B 1 560 ? 10.859 -16.891 13.133 1 91.06 560 ARG B O 1
ATOM 8787 N N . MET B 1 561 ? 11.57 -18.938 13.414 1 91.19 561 MET B N 1
ATOM 8788 C CA . MET B 1 561 ? 12.898 -18.531 13.867 1 91.19 561 MET B CA 1
ATOM 8789 C C . MET B 1 561 ? 13.961 -18.922 12.852 1 91.19 561 MET B C 1
ATOM 8791 O O . MET B 1 561 ? 14.125 -20.109 12.547 1 91.19 561 MET B O 1
ATOM 8795 N N . TRP B 1 562 ? 14.57 -17.906 12.32 1 92.56 562 TRP B N 1
ATOM 8796 C CA . TRP B 1 562 ? 15.656 -18.156 11.383 1 92.56 562 TRP B CA 1
ATOM 8797 C C . TRP B 1 562 ? 17 -18.188 12.109 1 92.56 562 TRP B C 1
ATOM 8799 O O . TRP B 1 562 ? 17.453 -17.156 12.625 1 92.56 562 TRP B O 1
ATOM 8809 N N . ASN B 1 563 ? 17.609 -19.281 12.242 1 90.12 563 ASN B N 1
ATOM 8810 C CA . ASN B 1 563 ? 18.922 -19.438 12.859 1 90.12 563 ASN B CA 1
ATOM 8811 C C . ASN B 1 563 ? 20.047 -19.375 11.82 1 90.12 563 ASN B C 1
ATOM 8813 O O . ASN B 1 563 ? 20.688 -20.391 11.531 1 90.12 563 ASN B O 1
ATOM 8817 N N . LEU B 1 564 ? 20.203 -18.234 11.281 1 89.31 564 LEU B N 1
ATOM 8818 C CA . LEU B 1 564 ? 21.141 -18.047 10.172 1 89.31 564 LEU B CA 1
ATOM 8819 C C . LEU B 1 564 ? 22.312 -17.156 10.594 1 89.31 564 LEU B C 1
ATOM 8821 O O . LEU B 1 564 ? 22.125 -16.219 11.375 1 89.31 564 LEU B O 1
#

pLDDT: mean 72.57, std 24.94, range [15.43, 97.38]

Nearest PDB structures (foldseek):
  2lo6-assembly1_A  TM=3.561E-01  e=2.960E+00  Saccharomyces cerevisiae S288C
  6bv8-assembly1_A  TM=3.893E-01  e=6.833E+00  Arabidopsis thaliana

Radius of gyration: 43.62 Å; Cα contacts (8 Å, |Δi|>4): 1514; chains: 2; bounding box: 100×136×105 Å

Organism: NCBI:txid1955775

Solvent-accessible surface area (backbone atoms only — not comparable to full-atom values): 65905 Å² total; per-residue (Å²): 144,90,91,80,87,87,80,88,75,82,88,85,75,88,74,81,86,89,82,77,88,84,84,78,81,78,86,80,78,78,77,80,89,92,78,78,75,65,58,63,52,74,46,73,76,44,71,68,36,63,30,29,42,35,37,33,63,49,83,50,86,78,68,66,75,58,75,71,57,38,37,37,34,28,32,35,60,69,50,40,35,72,39,12,67,45,43,33,48,50,53,26,51,87,76,29,66,60,7,36,50,41,53,53,47,49,51,51,47,30,70,68,72,47,84,62,86,71,67,52,78,50,74,74,55,60,75,70,39,42,74,44,82,43,76,37,70,49,74,73,79,95,67,63,62,64,58,50,53,48,50,49,53,51,46,36,47,46,61,63,48,65,55,83,48,67,65,60,56,44,52,54,49,54,55,58,53,71,50,53,63,56,56,51,34,46,46,49,52,49,21,58,74,48,34,31,42,68,46,46,47,50,56,31,62,36,58,46,85,85,66,47,90,54,23,40,44,56,50,48,50,51,51,51,51,52,48,66,68,64,55,79,62,89,50,64,66,61,43,31,29,49,28,45,42,18,60,74,67,63,37,55,71,49,27,15,32,35,40,20,50,44,31,40,51,41,55,69,53,77,77,54,38,87,67,82,62,51,70,63,73,70,29,44,55,49,84,52,40,67,93,56,46,42,59,49,42,51,48,54,32,50,28,46,40,44,41,53,46,46,53,52,43,51,52,38,37,51,60,41,46,38,72,79,75,77,66,79,74,69,80,69,76,82,69,87,81,72,83,69,66,76,78,66,80,72,75,73,63,78,75,44,83,79,76,51,96,54,29,67,42,43,34,26,23,38,35,16,48,49,44,27,44,33,28,55,69,61,43,45,36,39,62,33,47,47,55,56,71,84,70,73,74,74,81,70,73,75,76,83,79,80,78,81,71,77,65,75,66,80,70,68,75,49,42,82,59,73,62,61,80,75,61,76,63,54,73,61,32,45,57,60,46,55,54,49,60,64,66,52,70,84,74,58,74,48,89,86,51,76,83,59,62,60,41,78,49,47,48,32,42,51,49,31,54,30,52,36,45,72,74,32,65,40,17,69,21,52,50,60,85,40,35,50,57,74,80,81,73,59,77,79,73,64,83,74,75,72,44,65,52,46,54,42,80,79,40,59,69,58,23,72,29,30,34,29,32,36,30,82,41,42,77,71,47,78,44,58,71,61,79,86,53,67,50,76,69,72,44,59,59,57,79,85,40,74,59,26,49,58,38,48,45,64,36,43,30,73,42,71,42,76,58,106,142,78,89,79,93,79,89,89,80,84,89,81,91,84,88,91,88,86,87,75,86,86,85,82,83,81,85,80,82,79,78,76,87,94,79,77,78,64,55,60,50,73,46,74,78,43,71,69,36,63,30,30,41,34,36,31,62,49,82,49,85,79,69,66,74,57,78,72,56,36,37,36,34,28,32,32,60,70,51,41,36,72,41,12,66,45,44,33,49,49,52,26,50,86,75,28,67,60,7,35,50,42,53,52,49,47,50,50,46,30,69,70,70,48,85,61,88,71,69,54,79,51,76,73,56,61,76,70,39,42,76,45,82,42,76,39,71,63,74,73,78,94,68,63,64,64,57,49,53,51,51,50,52,49,47,36,48,50,60,62,45,77,46,93,51,70,65,60,56,46,51,53,50,54,54,58,54,71,51,53,62,58,58,50,34,46,46,48,54,50,20,58,76,49,35,30,43,68,46,48,48,50,57,32,63,35,57,47,85,86,66,47,92,54,22,41,46,55,51,48,49,52,51,50,53,52,46,67,68,64,55,79,62,91,50,63,67,59,42,31,30,47,29,47,43,19,60,74,67,65,39,55,70,49,28,15,33,35,41,20,50,46,30,38,52,41,55,68,54,77,77,53,34,92,63,82,63,63,78,63,78,76,32,47,56,49,85,51,39,67,94,56,47,42,60,50,41,52,48,53,33,49,28,47,39,44,41,53,46,47,54,52,43,50,52,38,35,53,60,41,46,39,71,78,76,77,67,79,75,68,80,69,74,83,69,86,81,73,83,68,68,76,76,69,81,72,76,72,62,77,77,43,83,79,76,51,95,54,29,66,41,43,34,26,23,36,36,17,47,48,46,27,42,33,28,55,67,59,43,46,36,38,63,36,47,48,55,58,70,85,71,74,73,74,82,72,73,76,76,84,78,80,77,83,72,76,66,75,65,80,66,65,76,49,44,80,57,72,60,62,80,75,61,76,63,53,72,59,32,45,58,62,46,52,54,49,61,66,64,52,70,84,75,58,76,48,90,86,52,75,83,58,63,60,40,78,49,46,48,30,43,51,48,33,55,30,53,38,45,73,74,32,65,40,16,68,20,52,50,61,85,41,38,49,56,72,74,76,74,57,76,81,71,64,81,74,74,71,44,64,52,45,56,42,80,80,40,58,71,57,22,72,29,31,34,28,32,35,30,81,40,40,77,70,46,78,44,58,70,62,82,84,56,67,52,76,69,75,42,57,61,57,79,85,42,74,58,25,49,57,38,48,46,65,36,42,30,73,43,71,43,77,60,107

Secondary structure (DSSP, 8-state):
---------------------------------SS--S--EEEE--TT--EEEEEE----SS--SS----EEEEE-HHHHHHH-HHHHHHT-TTT-HHHHHHHHHHHHHHHHH-SS---TTSHHHHTTS-EEEEEPPP--SSS-HHHHHHHHHHHHHHHHTT-S-HHHHHHHHHHHHTS-HHHHHHHHHHHHHHT-HHHHHHHHTPPPTT--SS-HHHHHHHHHHHHHHH--S--HHHHHHHHHHHHHHT-HHHHHHHHHHHHHH--HHHHHGGGS--BTTTB-GGGG-TTTHHHHHHHHHHHHHHHHHHHHHHHHHHTTSS-----------S-------------------S--TTHHHHHHHHHHHHHHIIIIIS--EEEEESS-------------SS-----------STT---SS--------HHHHHHHHHT-----SSTT--S-SSHHHHHHHHHHHHHHTTT-SSTTS--HHHH--S-S-STT--------STT-TT-HHHHHHEEEEE-SSSEEEEEESSSS---STT-----SSTTHHHHHHHHH-SEEEE--/---------------------------------SS-SS-EEEEE--TT--EEEEEE----SS--SS---EEEEEE-HHHHHHH-HHHHHHT-TTT-HHHHHHHHHHHHHHHHH-SS---TT-HHHHTTS-EEEEEPPP--SSS-HHHHHHHHHHHHHHHH---S-HHHHHHHHHHHHTS-HHHHHHHHHHHHHHT-HHHHHHHHTSPPTT--SS-HHHHHHHHHHHHHHH--S--HHHHHHHHHHHHHHT-HHHHHHHHHHHHHH--HHHHHTTSS--TTTSS-GGGG-TTTHHHHHHHHHHHHHHHHHHHHHHHHHHTTSS-----------S-------------------S--TTHHHHHHHHHHHHHHIIIIIS--EEEEESS-------------SS----------SSTT---SS--------HHHHHHHHHT-----SSTT--S-SSHHHHHHHHHHHHHHTTT-SSTTS--HHHH--S---STT--------STT-TT-HHHHHHEEEEE-SSSEEEEEESSSS---STT-----SSTTHHHHHHHHH-SEEEE--

Foldseek 3Di:
DDDDDDDDDDDDDDDDDDDDDDDPDDLDPPPDDDDDPLPAAEDELDQQFQAKEKEWEAPQVPPPPDPTRIYIYTDHLVLLLVLFVQSVQQLCCVHHPLVVVQVVLVVVVCVVVPVDSPRPSDPVVSVSHYYDYDYAWDADDDDDVNVLVSLLRNLSSCQPCVVPDLVSLLVSQVVLLPDALSSVLSSCVVCVVGGNLVSSLVSQQDDHPVPDPGGSLVSNLVVLLVCCVPVVDDDLVSLLSQCSSCVSNVPQVSQQQSLLVCLQADDPCLQPVVPDDDDRNNHDNSVPPPPCSNVLSSVLSVLLLVLVVVVLVVLCVLLPVDQDDPDPPDPPPPPDPDPPDPPDSPPRPQQADLPDPCSNVQSVVQSVLSCCLCCPQLNVDDDFDPVDDPPPPPPPPPPPDDDDPPPPPPPDDGPPPVPPPVCPDNPSNNVVSLVSQQPRDQDGPDPSGHPGHDNQFVNLQSLLSCVQHVVDSGQSGDRCVQQRAQDDPPPPPPDHDNQPRLLGLPPVQLQAQWEWEDERNHTDDIGGPDDPDCPDRNPPDDPPDPNNNVSSRSSRHPHYHYHD/DDDDDDDDDDDDDDDDDDPDDDDPDDQDPPPDDDDDQLPAAEEELDQQFQAKEKEWEDPQVPPPPDDTRIYIYTDHLVLLLVLFVQSVQQLCCVHHPLVVVQVVLVVVVCVVVPVDSPRPSDPVVSVSHYYDYDYAFDADDDDDVNVLVSLLRNLSSCQPCCPDDLVSLLVSQVVLLPDALSSVLSSCVRCVVGGNLVSSLVSQQDDHPVPDPGGSLVSNLVVLLVCCVPVVDDDLVSLLSQCSSCVSNVPQVSQQQSLLSCLQADDPCLQPVVPDDDARRNDDNSVPPPPCSNVLSSVLLVLLLVLVVVVLVVLCVLLPVDQDDPDPPDPPPPPDPDPPDPPDSPPRPQQADLPDPCSNVQSVVQSVLSCCLCCPQLNVDDDFDPVDDPPPPPPPPPPPDDDDPPPPPPPDDGPPPVPPPVCPDNPSNNVVSLVSQQPRDQDGPDPSGHPGHDNQFVNLQSLLSCVQHVVDSRQSGDRCVQQDAQDCPPPPPPDRDNQPNLLGLPPVQLQAQWEWEDERNHTDDIGGPDDDPVPDRNPPDDPPDPNNRVSSRSSRHPHYHYHD